Protein AF-A0A6I7PZX4-F1 (afdb_monomer_lite)

Foldseek 3Di:
DVVVVVVVVVPVFPAFAQLLVLVLAPNSDDQPLVCCLQAPDADPVLLVVVLVLLVVCVVPLLFAEAEEEAQFAQCNFPLPVLQFDFDDDPSGGQAGFAELRNRGRYRHNFTFDCLLQLQVFPFADPLLHTYRGDSDSLVLQVVLWVQLQVLLQVLLCVDPVSCPFLVNLDHPFAATLLLLCLQPPQPPHADVVVLVVCVVVVQALGPDDPVVLVPDDPVCNQLSVQSVDSDFGADLQRRHTPSDPDRVCSSVNCSRHPCSVVSRVSSVVSSVVSCVVSVRVVSLVSSLCSVCLQPVPVPDDSSRSSSNSSRLSSNLNCLLPPVLVPPPVVVVVVVLVLVLADPVLVCCCVDPHDPVVNVVSVVVVVVVVVVVVVVVVVVCVVVVLDPPVVVVVVVVVVVVVVVVVVVVVVVCVVVVNPPPPDDPDDDVVVVVVVVVVVVVVVVPPPDDDDDDPPPVVVVVVVVVVVVSVVVVVVVVVVVPPPCCVVVVVVSVVVVVLVSVVVNSVSRRVPPPFSLSNQLSQLLCLLVPPSNYHYNYYRFDDGHYRDRPVVLVVLLVVLLVLLVVVCPQLLNLVLQLVLCLVLQDDPVCVPPDPVVSSVSSSVVLNVLLSVLSVVVCVVVVSQSRRLVSLLVVLLVCLVVLRAEYEAADKDKDAADFLDDPSVDVPVNSNRVSSVSSLLSSLLSNLCSNCVRQQNHAYQYQQFFAQAEAQVGRIGIPPQQSDDPSSVVRDDPVSHHGSSQVDLRYAYEFAADPQQHGDSRGYHYQYPRGHYDYAHQFQAKGFTPQSDLQALLVVLVVSPPPCLVPVQQDLPDPVSLVVCVVVVQDDCVVQVDPVSSSVSSRVSSVSVVVSSCVVSVVVVVVVSVVSSLVALDRIGGGGGSSSRRSNLSSNLSNVVSVVCVVVVHRNNRLSPPPCSGSNNSSVVSVVVQCVQPDDDDDPPGDDDHGYDPDPRRPPSPPDPRNPSPSPPVNDDDPDD

pLDDT: mean 75.48, std 21.89, range [23.3, 98.62]

Radius of gyration: 36.22 Å; chains: 1; bounding box: 120×87×91 Å

Secondary structure (DSSP, 8-state):
-HHHHHHHHSS-S--BPPS-GGGGBTTS---HHHHHHHSPPPPHHHHHHHHHHHHHHHHH---EEEEEEES---TT-TTTTTTB--EEETTEEEESSEETTTTBS---S----GGGGGTT-SEE-TT--EES--S-HHHHHHHHHHHHHHHHHHHHHHSTTGGGSGGGG--TTT--HHHHHIIIIIS----HHHHHHHHHTT-SB----HHHHHTS-HHHHHHHHHHHSS-PPBPTTTS-B-SSS-TTHHHHHHTTBTTHHHHHHHHHHHHHHHHHHH-HHHHHHHHHHHHHHHS--SSS-HHHHHHHHHHHHHHHHHHHHTTTSS--HHHHHHHHHHHSS-HHHHHHHHTT--HHHHHHHHHHHHHHHHHHHHHHHHHHHHTT-S-HHHHHHHHHHHHHHHHHHHHHHHHHHHTT-------S---HHHHHHHHHHHHHHHTSSS--SSS-HHHHHHHHHHHHHHHHHHHHHHHHHHHHHHHHHHHHHHHHHHHHHHHHHHHHHTT----S--HHHHHHHHHHHT-TTS-EEEEEEE---S-B---HHHHHHHHHHHHHHHHHHTTSHHHHHHHHHHHHHHH--GGGGGS-HHHHHHHHHHHHHHHHHHHHHHHHHHSHHHHHHHHHHHHHHHHHHHTT-SEEEE---EEEE-------TT-HHHHHHHHHHHHHHHHHHHHHHHHHHHH-TTPEEEEE--SS--EE-SSSEEEETT----HHHHTT-BTTTB--HHHH--SEEEEEEE-TTSSBPTT--EE-STT--EEEEE-SSEEEEPPTT--HHHHHHHHHHS-HHHHH----TT-HHHHHHHHHTTSS-GGG--SHHHHHHHHHHHHHHHHHHHHHHHHHHHHHHHHHHHHH----EEEE-SHHHHHHHHHHHHHHHHHHHHHHTT--TTTTSS-GGGSHHHHHHHHHHHHHHTT-----TTS---PPPP--------STT-PPP-HHHHSS--PPP-

Sequence (974 aa):
MLALLVIGLGLVGCQTYSQKARDLFANGVLPRLLEMLANPPLDDATTAQILRRHEDDLQRGDTLRVAVIDNGVEYGHPALVRSISFDVEGGQIVGAGYDVMGDDRWAHPNVFNPSLFAFGARGLDRSFRIVDPPEDPIAVYDRMNTDFIRRLKEAIQSDPVLSESLFAKLNENSFTLSGAFFLLEIENGFDPDAYEKRKKEGKLIADLSAEEFEALDMDRKRVRRRILRQDWRMGTELGLPRFDRFERLARIYLYQMEHADRFFDLLEQTFQASDEAVGFREAFETLYRFRHAREPDPFSDRSELQRKYLQALHAAWHRSKFDFRDVDPLVEFVFQFREMLSMDQLAIIDGDASPSEKMSVALSAFKQWFDQLESVYRHLLENELLGRRALTQIQKTLEGYEDLRTRVIDYFKRRGFDVLVTGPDFDLREGGDAYRNYALNVANPFFDGSEGLGASKARTLKMISDLEQILADSVDSLERNVVQRELAALQRKLGKIESNMQQLGGMTRSDSVSHGTHVASTITAQDESGKLRIFPIRVLTASKYNSKNQDRNLKRRFLRGFENWTQLPLVQEAIYQTAKTVLLTEEDESLSEFQRREKVLRTIVAEIKDFVYSHIDRNRLDYEFFEEVVEAFKEVGRRKIKIANISLGANFSRVPVGADPNNLDAFFSNLGAFLHFEYFKYSLAEAALQHAPHTLFFVAAGNEGNWLDGETRSALPADLSSQWLAEWESDTLGRAPNNEMNNIVSVISLNPEGQLSAFTNLPIGQNAIVVATRGESVLAGIKTTDLQGAREDFLQKLPAPLTSLRISSDNPDHQKMLIELEFINPEEHPDARSLDRAAATAARDINNLMRGFLGGTHGILEFDFCIHSSRCDAHLSGTSMASPNMAGFAADLVRQRMLDAGLTDQEIYAHPDFSPTRIREELLGQLSTLGGRTSFRDTPRLLQPIPYQPMRKLPLSSPCPNAVGNLMVPRPAP

Structure (mmCIF, N/CA/C/O backbone):
data_AF-A0A6I7PZX4-F1
#
_entry.id   AF-A0A6I7PZX4-F1
#
loop_
_atom_site.group_PDB
_atom_site.id
_atom_site.type_symbol
_atom_site.label_atom_id
_atom_site.label_alt_id
_atom_site.label_comp_id
_atom_site.label_asym_id
_atom_site.label_entity_id
_atom_site.label_seq_id
_atom_site.pdbx_PDB_ins_code
_atom_site.Cartn_x
_atom_site.Cartn_y
_atom_site.Cartn_z
_atom_site.occupancy
_atom_site.B_iso_or_equiv
_atom_site.auth_seq_id
_atom_site.auth_comp_id
_atom_site.auth_asym_id
_atom_site.auth_atom_id
_atom_site.pdbx_PDB_model_num
ATOM 1 N N . MET A 1 1 ? 9.999 26.330 -15.555 1.00 28.97 1 MET A N 1
ATOM 2 C CA . MET A 1 1 ? 11.010 25.287 -15.264 1.00 28.97 1 MET A CA 1
ATOM 3 C C . MET A 1 1 ? 10.847 24.689 -13.867 1.00 28.97 1 MET A C 1
ATOM 5 O O . MET A 1 1 ? 10.622 23.495 -13.803 1.00 28.97 1 MET A O 1
ATOM 9 N N . LEU A 1 2 ? 10.830 25.472 -12.776 1.00 23.30 2 LEU A N 1
ATOM 10 C CA . LEU A 1 2 ? 10.562 24.955 -11.416 1.00 23.30 2 LEU A CA 1
ATOM 11 C C . LEU A 1 2 ? 9.164 24.301 -11.276 1.00 23.30 2 LEU A C 1
ATOM 13 O O . LEU A 1 2 ? 9.046 23.230 -10.703 1.00 23.30 2 LEU A O 1
ATOM 17 N N . ALA A 1 3 ? 8.127 24.866 -11.912 1.00 25.36 3 ALA A N 1
ATOM 18 C CA . ALA A 1 3 ? 6.784 24.264 -11.977 1.00 25.36 3 ALA A CA 1
ATOM 19 C C . ALA A 1 3 ? 6.721 22.960 -12.806 1.00 25.36 3 ALA A C 1
ATOM 21 O O . ALA A 1 3 ? 5.931 22.077 -12.504 1.00 25.36 3 ALA A O 1
ATOM 22 N N . LEU A 1 4 ? 7.596 22.801 -13.809 1.00 29.06 4 LEU A N 1
ATOM 23 C CA . LEU A 1 4 ? 7.737 21.552 -14.576 1.00 29.06 4 LEU A CA 1
ATOM 24 C C . LEU A 1 4 ? 8.556 20.501 -13.804 1.00 29.06 4 LEU A C 1
ATOM 26 O O . LEU A 1 4 ? 8.322 19.311 -13.971 1.00 29.06 4 LEU A O 1
ATOM 30 N N . LEU A 1 5 ? 9.461 20.931 -12.915 1.00 26.94 5 LEU A N 1
ATOM 31 C CA . LEU A 1 5 ? 10.215 20.053 -12.014 1.00 26.94 5 LEU A CA 1
ATOM 32 C C . LEU A 1 5 ? 9.337 19.523 -10.861 1.00 26.94 5 LEU A C 1
ATOM 34 O O . LEU A 1 5 ? 9.464 18.366 -10.481 1.00 26.94 5 LEU A O 1
ATOM 38 N N . VAL A 1 6 ? 8.404 20.341 -10.354 1.00 33.03 6 VAL A N 1
ATOM 39 C CA . VAL A 1 6 ? 7.419 19.952 -9.324 1.00 33.03 6 VAL A CA 1
ATOM 40 C C . VAL A 1 6 ? 6.343 19.014 -9.891 1.00 33.03 6 VAL A C 1
ATOM 42 O O . VAL A 1 6 ? 5.945 18.067 -9.220 1.00 33.03 6 VAL A O 1
ATOM 45 N N . ILE A 1 7 ? 5.941 19.192 -11.155 1.00 34.31 7 ILE A N 1
ATOM 46 C CA . ILE A 1 7 ? 5.051 18.248 -11.857 1.00 34.31 7 ILE A CA 1
ATOM 47 C C . ILE A 1 7 ? 5.804 16.956 -12.241 1.00 34.31 7 ILE A C 1
ATOM 49 O O . ILE A 1 7 ? 5.233 15.871 -12.178 1.00 34.31 7 ILE A O 1
ATOM 53 N N . GLY A 1 8 ? 7.104 17.043 -12.554 1.00 26.41 8 GLY A N 1
ATOM 54 C CA . GLY A 1 8 ? 7.953 15.885 -12.862 1.00 26.41 8 GLY A CA 1
ATOM 55 C C . GLY A 1 8 ? 8.310 15.007 -11.655 1.00 26.41 8 GLY A C 1
ATOM 56 O O . GLY A 1 8 ? 8.469 13.800 -11.814 1.00 26.41 8 GLY A O 1
ATOM 57 N N . LEU A 1 9 ? 8.387 15.576 -10.447 1.00 28.31 9 LEU A N 1
ATOM 58 C CA . LEU A 1 9 ? 8.645 14.828 -9.206 1.00 28.31 9 LEU A CA 1
ATOM 59 C C . LEU A 1 9 ? 7.363 14.301 -8.531 1.00 28.31 9 LEU A C 1
ATOM 61 O O . LEU A 1 9 ? 7.443 13.376 -7.731 1.00 28.31 9 LEU A O 1
ATOM 65 N N . GLY A 1 10 ? 6.181 14.819 -8.890 1.00 27.22 10 GLY A N 1
ATOM 66 C CA . GLY A 1 10 ? 4.887 14.355 -8.365 1.00 27.22 10 GLY A CA 1
ATOM 67 C C . GLY A 1 10 ? 4.280 13.134 -9.074 1.00 27.22 10 GLY A C 1
ATOM 68 O O . GLY A 1 10 ? 3.323 12.554 -8.571 1.00 27.22 10 GLY A O 1
ATOM 69 N N . LEU A 1 11 ? 4.816 12.716 -10.229 1.00 30.41 11 LEU A N 1
ATOM 70 C CA . LEU A 1 11 ? 4.197 11.693 -11.093 1.00 30.41 11 LEU A CA 1
ATOM 71 C C . LEU A 1 11 ? 4.912 10.330 -11.113 1.00 30.41 11 LEU A C 1
ATOM 73 O O . LEU A 1 11 ? 4.454 9.415 -11.794 1.00 30.41 11 LEU A O 1
ATOM 77 N N . VAL A 1 12 ? 5.974 10.150 -10.318 1.00 32.25 12 VAL A N 1
ATOM 78 C CA . VAL A 1 12 ? 6.544 8.817 -10.008 1.00 32.25 12 VAL A CA 1
ATOM 79 C C . VAL A 1 12 ? 6.016 8.296 -8.664 1.00 32.25 12 VAL A C 1
ATOM 81 O O . VAL A 1 12 ? 6.578 7.373 -8.080 1.00 32.25 12 VAL A O 1
ATOM 84 N N . GLY A 1 13 ? 4.910 8.869 -8.170 1.00 31.17 13 GLY A N 1
ATOM 85 C CA . GLY A 1 13 ? 4.169 8.309 -7.045 1.00 31.17 13 GLY A CA 1
ATOM 86 C C . GLY A 1 13 ? 3.882 6.835 -7.316 1.00 31.17 13 GLY A C 1
ATOM 87 O O . GLY A 1 13 ? 3.439 6.483 -8.409 1.00 31.17 13 GLY A O 1
ATOM 88 N N . CYS A 1 14 ? 4.216 5.981 -6.351 1.00 36.50 14 CYS A N 1
ATOM 89 C CA . CYS A 1 14 ? 4.101 4.531 -6.409 1.00 36.50 14 CYS A CA 1
ATOM 90 C C . CYS A 1 14 ? 2.686 4.093 -6.810 1.00 36.50 14 CYS A C 1
ATOM 92 O O . CYS A 1 14 ? 1.849 3.849 -5.944 1.00 36.50 14 CYS A O 1
ATOM 94 N N . GLN A 1 15 ? 2.419 4.006 -8.117 1.00 37.78 15 GLN A N 1
ATOM 95 C CA . GLN A 1 15 ? 1.175 3.493 -8.684 1.00 37.78 15 GLN A CA 1
ATOM 96 C C . GLN A 1 15 ? 1.084 2.004 -8.346 1.00 37.78 15 GLN A C 1
ATOM 98 O O . GLN A 1 15 ? 1.734 1.168 -8.978 1.00 37.78 15 GLN A O 1
ATOM 103 N N . THR A 1 16 ? 0.311 1.669 -7.317 1.00 40.22 16 THR A N 1
ATOM 104 C CA . THR A 1 16 ? -0.074 0.292 -7.013 1.00 40.22 16 THR A CA 1
ATOM 105 C C . THR A 1 16 ? -1.342 -0.051 -7.781 1.00 40.22 16 THR A C 1
ATOM 107 O O . THR A 1 16 ? -2.191 0.798 -8.032 1.00 40.22 16 THR A O 1
ATOM 110 N N . TYR A 1 17 ? -1.453 -1.287 -8.253 1.00 46.91 17 TYR A N 1
ATOM 111 C CA . TYR A 1 17 ? -2.528 -1.703 -9.150 1.00 46.91 17 TYR A CA 1
ATOM 112 C C . TYR A 1 17 ? -3.772 -2.111 -8.354 1.00 46.91 17 TYR A C 1
ATOM 114 O O . TYR A 1 17 ? -3.687 -2.391 -7.161 1.00 46.91 17 TYR A O 1
ATOM 122 N N . SER A 1 18 ? -4.939 -2.133 -9.005 1.00 44.91 18 SER A N 1
ATOM 123 C CA . SER A 1 18 ? -6.192 -2.569 -8.377 1.00 44.91 18 SER A CA 1
ATOM 124 C C . SER A 1 18 ? -6.036 -3.969 -7.765 1.00 44.91 18 SER A C 1
ATOM 126 O O . SER A 1 18 ? -5.790 -4.929 -8.494 1.00 44.91 18 SER A O 1
ATOM 128 N N . GLN A 1 19 ? -6.178 -4.081 -6.441 1.00 52.44 19 GLN A N 1
ATOM 129 C CA . GLN A 1 19 ? -6.050 -5.346 -5.703 1.00 52.44 19 GLN A CA 1
ATOM 130 C C . GLN A 1 19 ? -7.347 -6.143 -5.597 1.00 52.44 19 GLN A C 1
ATOM 132 O O . GLN A 1 19 ? -7.303 -7.294 -5.181 1.00 52.44 19 GLN A O 1
ATOM 137 N N . LYS A 1 20 ? -8.474 -5.635 -6.118 1.00 65.31 20 LYS A N 1
ATOM 138 C CA . LYS A 1 20 ? -9.548 -6.525 -6.583 1.00 65.31 20 LYS A CA 1
ATOM 139 C C . LYS A 1 20 ? -9.083 -7.199 -7.866 1.00 65.31 20 LYS A C 1
ATOM 141 O O . LYS A 1 20 ? -9.677 -7.001 -8.922 1.00 65.31 20 LYS A O 1
ATOM 146 N N . ALA A 1 21 ? -7.973 -7.934 -7.812 1.00 65.50 21 ALA A N 1
ATOM 147 C CA . ALA A 1 21 ? -7.343 -8.491 -8.996 1.00 65.50 21 ALA A CA 1
ATOM 148 C C . ALA A 1 21 ? -8.362 -9.340 -9.771 1.00 65.50 21 ALA A C 1
ATOM 150 O O . ALA A 1 21 ? -8.389 -9.276 -10.994 1.00 65.50 21 ALA A O 1
ATOM 151 N N . ARG A 1 22 ? -9.304 -9.990 -9.068 1.00 74.62 22 ARG A N 1
ATOM 152 C CA . ARG A 1 22 ? -10.443 -10.711 -9.650 1.00 74.62 22 ARG A CA 1
ATOM 153 C C . ARG A 1 22 ? -11.309 -9.863 -10.586 1.00 74.62 22 ARG A C 1
ATOM 155 O O . ARG A 1 22 ? -11.707 -10.352 -11.635 1.00 74.62 22 ARG A O 1
ATOM 162 N N . ASP A 1 23 ? -11.534 -8.583 -10.288 1.00 77.19 23 ASP A N 1
ATOM 163 C CA . ASP A 1 23 ? -12.325 -7.672 -11.132 1.00 77.19 23 ASP A CA 1
ATOM 164 C C . ASP A 1 23 ? -11.623 -7.363 -12.462 1.00 77.19 23 ASP A C 1
ATOM 166 O O . ASP A 1 23 ? -12.232 -6.846 -13.405 1.00 77.19 23 ASP A O 1
ATOM 170 N N . LEU A 1 24 ? -10.327 -7.665 -12.547 1.00 78.19 24 LEU A N 1
ATOM 171 C CA . LEU A 1 24 ? -9.535 -7.527 -13.758 1.00 78.19 24 LEU A CA 1
ATOM 172 C C . LEU A 1 24 ? -9.656 -8.746 -14.662 1.00 78.19 24 LEU A C 1
ATOM 174 O O . LEU A 1 24 ? -9.262 -8.633 -15.817 1.00 78.19 24 LEU A O 1
ATOM 178 N N . PHE A 1 25 ? -10.225 -9.856 -14.187 1.00 84.88 25 PHE A N 1
ATOM 179 C CA . PHE A 1 25 ? -10.443 -11.077 -14.957 1.00 84.88 25 PHE A CA 1
ATOM 180 C C . PHE A 1 25 ? -11.931 -11.246 -15.272 1.00 84.88 25 PHE A C 1
ATOM 182 O O . PHE A 1 25 ? -12.807 -11.013 -14.439 1.00 84.88 25 PHE A O 1
ATOM 189 N N . ALA A 1 26 ? -12.255 -11.636 -16.503 1.00 86.88 26 ALA A N 1
ATOM 190 C CA . ALA A 1 26 ? -13.639 -11.689 -16.972 1.00 86.88 26 ALA A CA 1
ATOM 191 C C . ALA A 1 26 ? -14.506 -12.702 -16.197 1.00 86.88 26 ALA A C 1
ATOM 193 O O . ALA A 1 26 ? -15.710 -12.485 -16.051 1.00 86.88 26 ALA A O 1
ATOM 194 N N . ASN A 1 27 ? -13.890 -13.773 -15.685 1.00 87.25 27 ASN A N 1
ATOM 195 C CA . ASN A 1 27 ? -14.521 -14.820 -14.877 1.00 87.25 27 ASN A CA 1
ATOM 196 C C . ASN A 1 27 ? -14.411 -14.585 -13.357 1.00 87.25 27 ASN A C 1
ATOM 198 O O . ASN A 1 27 ? -14.966 -15.374 -12.598 1.00 87.25 27 ASN A O 1
ATOM 202 N N . GLY A 1 28 ? -13.710 -13.538 -12.906 1.00 82.75 28 GLY A N 1
ATOM 203 C CA . GLY A 1 28 ? -13.475 -13.293 -11.481 1.00 82.75 28 GLY A CA 1
ATOM 204 C C . GLY A 1 28 ? -12.503 -14.269 -10.806 1.00 82.75 28 GLY A C 1
ATOM 205 O O . GLY A 1 28 ? -12.458 -14.301 -9.580 1.00 82.75 28 GLY A O 1
ATOM 206 N N . VAL A 1 29 ? -11.749 -15.072 -11.565 1.00 82.25 29 VAL A N 1
ATOM 207 C CA . VAL A 1 29 ? -10.806 -16.070 -11.031 1.00 82.25 29 VAL A CA 1
ATOM 208 C C . VAL A 1 29 ? -9.374 -15.610 -11.280 1.00 82.25 29 VAL A C 1
ATOM 210 O O . VAL A 1 29 ? -9.028 -15.230 -12.400 1.00 82.25 29 VAL A O 1
ATOM 213 N N . LEU A 1 30 ? -8.540 -15.650 -10.239 1.00 80.69 30 LEU A N 1
ATOM 214 C CA . LEU A 1 30 ? -7.114 -15.358 -10.348 1.00 80.69 30 LEU A CA 1
ATOM 215 C C . LEU A 1 30 ? -6.353 -16.563 -10.926 1.00 80.69 30 LEU A C 1
ATOM 217 O O . LEU A 1 30 ? -6.633 -17.698 -10.536 1.00 80.69 30 LEU A O 1
ATOM 221 N N . PRO A 1 31 ? -5.366 -16.341 -11.815 1.00 84.00 31 PRO A N 1
ATOM 222 C CA . PRO A 1 31 ? -4.353 -17.344 -12.140 1.00 84.00 31 PRO A CA 1
ATOM 223 C C . PRO A 1 31 ? -3.718 -17.898 -10.867 1.00 84.00 31 PRO A C 1
ATOM 225 O O . PRO A 1 31 ? -3.469 -17.138 -9.928 1.00 84.00 31 PRO A O 1
ATOM 228 N N . ARG A 1 32 ? -3.392 -19.191 -10.837 1.00 82.25 32 ARG A N 1
ATOM 229 C CA . ARG A 1 32 ? -2.863 -19.853 -9.637 1.00 82.25 32 ARG A CA 1
ATOM 230 C C . ARG A 1 32 ? -1.585 -19.189 -9.138 1.00 82.25 32 ARG A C 1
ATOM 232 O O . ARG A 1 32 ? -1.424 -19.037 -7.932 1.00 82.25 32 ARG A O 1
ATOM 239 N N . LEU A 1 33 ? -0.688 -18.790 -10.041 1.00 74.69 33 LEU A N 1
ATOM 240 C CA . LEU A 1 33 ? 0.530 -18.074 -9.657 1.00 74.69 33 LEU A CA 1
ATOM 241 C C . LEU A 1 33 ? 0.186 -16.757 -8.953 1.00 74.69 33 LEU A C 1
ATOM 243 O O . LEU A 1 33 ? 0.711 -16.486 -7.882 1.00 74.69 33 LEU A O 1
ATOM 247 N N . LEU A 1 34 ? -0.732 -15.967 -9.514 1.00 75.38 34 LEU A N 1
ATOM 248 C CA . LEU A 1 34 ? -1.153 -14.701 -8.917 1.00 75.38 34 LEU A CA 1
ATOM 249 C C . LEU A 1 34 ? -1.873 -14.902 -7.576 1.00 75.38 34 LEU A C 1
ATOM 251 O O . LEU A 1 34 ? -1.650 -14.120 -6.659 1.00 75.38 34 LEU A O 1
ATOM 255 N N . GLU A 1 35 ? -2.681 -15.954 -7.450 1.00 78.81 35 GLU A N 1
ATOM 256 C CA . GLU A 1 35 ? -3.318 -16.346 -6.189 1.00 78.81 35 GLU A CA 1
ATOM 257 C C . GLU A 1 35 ? -2.268 -16.712 -5.134 1.00 78.81 35 GLU A C 1
ATOM 259 O O . GLU A 1 35 ? -2.301 -16.175 -4.038 1.00 78.81 35 GLU A O 1
ATOM 264 N N . MET A 1 36 ? -1.281 -17.552 -5.468 1.00 75.19 36 MET A N 1
ATOM 265 C CA . MET A 1 36 ? -0.196 -17.930 -4.548 1.00 75.19 36 MET A CA 1
ATOM 266 C C . MET A 1 36 ? 0.666 -16.740 -4.122 1.00 75.19 36 MET A C 1
ATOM 268 O O . MET A 1 36 ? 1.272 -16.743 -3.056 1.00 75.19 36 MET A O 1
ATOM 272 N N . LEU A 1 37 ? 0.764 -15.741 -4.986 1.00 73.00 37 LEU A N 1
ATOM 273 C CA . LEU A 1 37 ? 1.482 -14.512 -4.730 1.00 73.00 37 LEU A CA 1
ATOM 274 C C . LEU A 1 37 ? 0.692 -13.604 -3.773 1.00 73.00 37 LEU A C 1
ATOM 276 O O . LEU A 1 37 ? 1.228 -13.173 -2.743 1.00 73.00 37 LEU A O 1
ATOM 280 N N . ALA A 1 38 ? -0.573 -13.334 -4.118 1.00 71.62 38 ALA A N 1
ATOM 281 C CA . ALA A 1 38 ? -1.514 -12.508 -3.359 1.00 71.62 38 ALA A CA 1
ATOM 282 C C . ALA A 1 38 ? -1.785 -13.093 -1.974 1.00 71.62 38 ALA A C 1
ATOM 284 O O . ALA A 1 38 ? -1.618 -12.397 -0.973 1.00 71.62 38 ALA A O 1
ATOM 285 N N . ASN A 1 39 ? -2.093 -14.387 -1.955 1.00 78.31 39 ASN A N 1
ATOM 286 C CA . ASN A 1 39 ? -2.535 -15.168 -0.814 1.00 78.31 39 ASN A CA 1
ATOM 287 C C . ASN A 1 39 ? -1.650 -16.420 -0.689 1.00 78.31 39 ASN A C 1
ATOM 289 O O . ASN A 1 39 ? -2.067 -17.521 -1.068 1.00 78.31 39 ASN A O 1
ATOM 293 N N . PRO A 1 40 ? -0.409 -16.285 -0.179 1.00 79.44 40 PRO A N 1
ATOM 294 C CA . PRO A 1 40 ? 0.499 -17.413 -0.029 1.00 79.44 40 PRO A CA 1
ATOM 295 C C . PRO A 1 40 ? -0.172 -18.579 0.704 1.00 79.44 40 PRO A C 1
ATOM 297 O O . PRO A 1 40 ? -0.715 -18.372 1.799 1.00 79.44 40 PRO A O 1
ATOM 300 N N . PRO A 1 41 ? -0.173 -19.795 0.120 1.00 81.88 41 PRO A N 1
ATOM 301 C CA . PRO A 1 41 ? -0.754 -20.952 0.773 1.00 81.88 41 PRO A CA 1
ATOM 302 C C . PRO A 1 41 ? 0.074 -21.311 2.005 1.00 81.88 41 PRO A C 1
ATOM 304 O O . PRO A 1 41 ? 1.304 -21.234 2.002 1.00 81.88 41 PRO A O 1
ATOM 307 N N . LEU A 1 42 ? -0.615 -21.736 3.057 1.00 87.56 42 LEU A N 1
ATOM 308 C CA . LEU A 1 42 ? 0.020 -22.301 4.239 1.00 87.56 42 LEU A CA 1
ATOM 309 C C . LEU A 1 42 ? 0.439 -23.743 3.947 1.00 87.56 42 LEU A C 1
ATOM 311 O O . LEU A 1 42 ? -0.242 -24.453 3.208 1.00 87.56 42 LEU A O 1
ATOM 315 N N . ASP A 1 43 ? 1.542 -24.195 4.540 1.00 90.44 43 ASP A N 1
ATOM 316 C CA . ASP A 1 43 ? 1.925 -25.602 4.438 1.00 90.44 43 ASP A CA 1
ATOM 317 C C . ASP A 1 43 ? 0.931 -26.514 5.187 1.00 90.44 43 ASP A C 1
ATOM 319 O O . ASP A 1 43 ? 0.201 -26.076 6.085 1.00 90.44 43 ASP A O 1
ATOM 323 N N . ASP A 1 44 ? 0.896 -27.800 4.825 1.00 90.81 44 ASP A N 1
ATOM 324 C CA . ASP A 1 44 ? -0.057 -28.772 5.378 1.00 90.81 44 ASP A CA 1
ATOM 325 C C . ASP A 1 44 ? 0.052 -28.915 6.905 1.00 90.81 44 ASP A C 1
ATOM 327 O O . ASP A 1 44 ? -0.957 -29.105 7.591 1.00 90.81 44 ASP A O 1
ATOM 331 N N . ALA A 1 45 ? 1.266 -28.817 7.462 1.00 92.50 45 ALA A N 1
ATOM 332 C CA . ALA A 1 45 ? 1.484 -28.963 8.898 1.00 92.50 45 ALA A CA 1
ATOM 333 C C . ALA A 1 45 ? 0.939 -27.746 9.658 1.00 92.50 45 ALA A C 1
ATOM 335 O O . ALA A 1 45 ? 0.217 -27.909 10.646 1.00 92.50 45 ALA A O 1
ATOM 336 N N . THR A 1 46 ? 1.221 -26.543 9.159 1.00 92.00 46 THR A N 1
ATOM 337 C CA . THR A 1 46 ? 0.672 -25.280 9.662 1.00 92.00 46 THR A CA 1
ATOM 338 C C . THR A 1 46 ? -0.853 -25.258 9.542 1.00 92.00 46 THR A C 1
ATOM 340 O O . THR A 1 46 ? -1.541 -24.929 10.508 1.00 92.00 46 THR A O 1
ATOM 343 N N . THR A 1 47 ? -1.402 -25.702 8.409 1.00 94.00 47 THR A N 1
ATOM 344 C CA . THR A 1 47 ? -2.853 -25.820 8.187 1.00 94.00 47 THR A CA 1
ATOM 345 C C . THR A 1 47 ? -3.498 -26.750 9.213 1.00 94.00 47 THR A C 1
ATOM 347 O O . THR A 1 47 ? -4.451 -26.368 9.893 1.00 94.00 47 THR A O 1
ATOM 350 N N . ALA A 1 48 ? -2.944 -27.951 9.405 1.00 95.25 48 ALA A N 1
ATOM 351 C CA . ALA A 1 48 ? -3.448 -28.901 10.394 1.00 95.25 48 ALA A CA 1
ATOM 352 C C . ALA A 1 48 ? -3.344 -28.368 11.833 1.00 95.25 48 ALA A C 1
ATOM 354 O O . ALA A 1 48 ? -4.195 -28.684 12.668 1.00 95.25 48 ALA A O 1
ATOM 355 N N . GLN A 1 49 ? -2.316 -27.569 12.140 1.00 95.19 49 GLN A N 1
ATOM 356 C CA . GLN A 1 49 ? -2.183 -26.906 13.436 1.00 95.19 49 GLN A CA 1
ATOM 357 C C . GLN A 1 49 ? -3.270 -25.841 13.639 1.00 95.19 49 GLN A C 1
ATOM 359 O O . GLN A 1 49 ? -3.863 -25.782 14.717 1.00 95.19 49 GLN A O 1
ATOM 364 N N . ILE A 1 50 ? -3.539 -25.017 12.625 1.00 95.56 50 ILE A N 1
ATOM 365 C CA . ILE A 1 50 ? -4.562 -23.966 12.683 1.00 95.56 50 ILE A CA 1
ATOM 366 C C . ILE A 1 50 ? -5.951 -24.564 12.870 1.00 95.56 50 ILE A C 1
ATOM 368 O O . ILE A 1 50 ? -6.691 -24.075 13.718 1.00 95.56 50 ILE A O 1
ATOM 372 N N . LEU A 1 51 ? -6.290 -25.626 12.133 1.00 96.38 51 LEU A N 1
ATOM 373 C CA . LEU A 1 51 ? -7.595 -26.281 12.248 1.00 96.38 51 LEU A CA 1
ATOM 374 C C . LEU A 1 51 ? -7.831 -26.816 13.667 1.00 96.38 51 LEU A C 1
ATOM 376 O O . LEU A 1 51 ? -8.859 -26.515 14.267 1.00 96.38 51 LEU A O 1
ATOM 380 N N . ARG A 1 52 ? -6.841 -27.503 14.255 1.00 96.06 52 ARG A N 1
ATOM 381 C CA . ARG A 1 52 ? -6.924 -27.967 15.653 1.00 96.06 52 ARG A CA 1
ATOM 382 C C . ARG A 1 52 ? -7.063 -26.810 16.638 1.00 96.06 52 ARG A C 1
ATOM 384 O O . ARG A 1 52 ? -7.886 -26.865 17.542 1.00 96.06 52 ARG A O 1
ATOM 391 N N . ARG A 1 53 ? -6.271 -25.747 16.464 1.00 95.38 53 ARG A N 1
ATOM 392 C CA . ARG A 1 53 ? -6.346 -24.565 17.332 1.00 95.38 53 ARG A CA 1
ATOM 393 C C . ARG A 1 53 ? -7.711 -23.883 17.227 1.00 95.38 53 ARG A C 1
ATOM 395 O O . ARG A 1 53 ? -8.241 -23.456 18.238 1.00 95.38 53 ARG A O 1
ATOM 402 N N . HIS A 1 54 ? -8.278 -23.779 16.027 1.00 95.19 54 HIS A N 1
ATOM 403 C CA . HIS A 1 54 ? -9.598 -23.187 15.822 1.00 95.19 54 HIS A CA 1
ATOM 404 C C . HIS A 1 54 ? -10.687 -23.966 16.576 1.00 95.19 54 HIS A C 1
ATOM 406 O O . HIS A 1 54 ? -11.516 -23.358 17.247 1.00 95.19 54 HIS A O 1
ATOM 412 N N . GLU A 1 55 ? -10.651 -25.301 16.532 1.00 94.75 55 GLU A N 1
ATOM 413 C CA . GLU A 1 55 ? -11.550 -26.148 17.328 1.00 94.75 55 GLU A CA 1
ATOM 414 C C . GLU A 1 55 ? -11.353 -25.939 18.839 1.00 94.75 55 GLU A C 1
ATOM 416 O O . GLU A 1 55 ? -12.335 -25.783 19.568 1.00 94.75 55 GLU A O 1
ATOM 421 N N . ASP A 1 56 ? -10.102 -25.868 19.305 1.00 94.00 56 ASP A N 1
ATOM 422 C CA . ASP A 1 56 ? -9.777 -25.590 20.709 1.00 94.00 56 ASP A CA 1
ATOM 423 C C . ASP A 1 56 ? -10.293 -24.214 21.164 1.00 94.00 56 ASP A C 1
ATOM 425 O O . ASP A 1 56 ? -10.837 -24.088 22.263 1.00 94.00 56 ASP A O 1
ATOM 429 N N . ASP A 1 57 ? -10.128 -23.184 20.330 1.00 93.12 57 ASP A N 1
ATOM 430 C CA . ASP A 1 57 ? -10.562 -21.813 20.610 1.00 93.12 57 ASP A CA 1
ATOM 431 C C . ASP A 1 57 ? -12.097 -21.751 20.755 1.00 93.12 57 ASP A C 1
ATOM 433 O O . ASP A 1 57 ? -12.608 -21.150 21.703 1.00 93.12 57 ASP A O 1
ATOM 437 N N . LEU A 1 58 ? -12.837 -22.450 19.879 1.00 90.69 58 LEU A N 1
ATOM 438 C CA . LEU A 1 58 ? -14.300 -22.567 19.957 1.00 90.69 58 LEU A CA 1
ATOM 439 C C . LEU A 1 58 ? -14.775 -23.303 21.218 1.00 90.69 58 LEU A C 1
ATOM 441 O O . LEU A 1 58 ? -15.812 -22.948 21.774 1.00 90.69 58 LEU A O 1
ATOM 445 N N . GLN A 1 59 ? -14.046 -24.329 21.665 1.00 91.62 59 GLN A N 1
ATOM 446 C CA . GLN A 1 59 ? -14.428 -25.118 22.841 1.00 91.62 59 GLN A CA 1
ATOM 447 C C . GLN A 1 59 ? -14.143 -24.402 24.161 1.00 91.62 59 GLN A C 1
ATOM 449 O O . GLN A 1 59 ? -14.906 -24.554 25.114 1.00 91.62 59 GLN A O 1
ATOM 454 N N . ARG A 1 60 ? -13.033 -23.661 24.248 1.00 90.19 60 ARG A N 1
ATOM 455 C CA . ARG A 1 60 ? -12.613 -23.019 25.501 1.00 90.19 60 ARG A CA 1
ATOM 456 C C . ARG A 1 60 ? -13.323 -21.700 25.760 1.00 90.19 60 ARG A C 1
ATOM 458 O O . ARG A 1 60 ? -13.538 -21.369 26.920 1.00 90.19 60 ARG A O 1
ATOM 465 N N . GLY A 1 61 ? -13.623 -20.934 24.708 1.00 89.12 61 GLY A N 1
ATOM 466 C CA . GLY A 1 61 ? -14.204 -19.595 24.840 1.00 89.12 61 GLY A CA 1
ATOM 467 C C . GLY A 1 61 ? -13.293 -18.580 25.548 1.00 89.12 61 GLY A C 1
ATOM 468 O O . GLY A 1 61 ? -13.751 -17.494 25.884 1.00 89.12 61 GLY A O 1
ATOM 469 N N . ASP A 1 62 ? -12.014 -18.914 25.768 1.00 93.38 62 ASP A N 1
ATOM 470 C CA . ASP A 1 62 ? -11.047 -18.106 26.525 1.00 93.38 62 ASP A CA 1
ATOM 471 C C . ASP A 1 62 ? -10.238 -17.128 25.661 1.00 93.38 62 ASP A C 1
ATOM 473 O O . ASP A 1 62 ? -9.354 -16.425 26.162 1.00 93.38 62 ASP A O 1
ATOM 477 N N . THR A 1 63 ? -10.529 -17.082 24.361 1.00 96.12 63 THR A N 1
ATOM 478 C CA . THR A 1 63 ? -9.835 -16.240 23.386 1.00 96.12 63 THR A CA 1
ATOM 479 C C . THR A 1 63 ? -10.556 -14.927 23.135 1.00 96.12 63 THR A C 1
ATOM 481 O O . THR A 1 63 ? -11.779 -14.914 23.027 1.00 96.12 63 THR A O 1
ATOM 484 N N . LEU A 1 64 ? -9.793 -13.851 22.931 1.00 97.62 64 LEU A N 1
ATOM 485 C CA . LEU A 1 64 ? -10.314 -12.535 22.555 1.00 97.62 64 LEU A CA 1
ATOM 486 C C . LEU A 1 64 ? -9.794 -12.138 21.170 1.00 97.62 64 LEU A C 1
ATOM 488 O O . LEU A 1 64 ? -8.592 -12.235 20.907 1.00 97.62 64 LEU A O 1
ATOM 492 N N . ARG A 1 65 ? -10.679 -11.662 20.288 1.00 98.06 65 ARG A N 1
ATOM 493 C CA . ARG A 1 65 ? -10.266 -11.139 18.978 1.00 98.06 65 ARG A CA 1
ATOM 494 C C . ARG A 1 65 ? -9.876 -9.664 19.076 1.00 98.06 65 ARG A C 1
ATOM 496 O O . ARG A 1 65 ? -10.555 -8.878 19.732 1.00 98.06 65 ARG A O 1
ATOM 503 N N . VAL A 1 66 ? -8.810 -9.288 18.373 1.00 98.62 66 VAL A N 1
ATOM 504 C CA . VAL A 1 66 ? -8.332 -7.905 18.240 1.00 98.62 66 VAL A CA 1
ATOM 505 C C . VAL A 1 66 ? -8.218 -7.566 16.761 1.00 98.62 66 VAL A C 1
ATOM 507 O O . VAL A 1 66 ? -7.505 -8.248 16.027 1.00 98.62 66 VAL A O 1
ATOM 510 N N . ALA A 1 67 ? -8.914 -6.526 16.307 1.00 98.62 67 ALA A N 1
ATOM 511 C CA . ALA A 1 67 ? -8.805 -6.084 14.921 1.00 98.62 67 ALA A CA 1
ATOM 512 C C . ALA A 1 67 ? -7.518 -5.279 14.716 1.00 98.62 67 ALA A C 1
ATOM 514 O O . ALA A 1 67 ? -7.195 -4.416 15.530 1.00 98.62 67 ALA A O 1
ATOM 515 N N . VAL A 1 68 ? -6.812 -5.525 13.614 1.00 98.31 68 VAL A N 1
ATOM 516 C CA . VAL A 1 68 ? -5.668 -4.711 13.175 1.00 98.31 68 VAL A CA 1
ATOM 517 C C . VAL A 1 68 ? -6.020 -4.105 11.828 1.00 98.31 68 VAL A C 1
ATOM 519 O O . VAL A 1 68 ? -6.001 -4.813 10.828 1.00 98.31 68 VAL A O 1
ATOM 522 N N . ILE A 1 69 ? -6.378 -2.820 11.821 1.00 97.56 69 ILE A N 1
ATOM 523 C CA . ILE A 1 69 ? -6.684 -2.055 10.609 1.00 97.56 69 ILE A CA 1
ATOM 524 C C . ILE A 1 69 ? -5.378 -1.427 10.114 1.00 97.56 69 ILE A C 1
ATOM 526 O O . ILE A 1 69 ? -4.896 -0.453 10.698 1.00 97.56 69 ILE A O 1
ATOM 530 N N . ASP A 1 70 ? -4.783 -2.023 9.080 1.00 94.88 70 ASP A N 1
ATOM 531 C CA . ASP A 1 70 ? -3.474 -1.627 8.547 1.00 94.88 70 ASP A CA 1
ATOM 532 C C . ASP A 1 70 ? -3.326 -1.967 7.045 1.00 94.88 70 ASP A C 1
ATOM 534 O O . ASP A 1 70 ? -4.307 -2.297 6.392 1.00 94.88 70 ASP A O 1
ATOM 538 N N . ASN A 1 71 ? -2.124 -1.933 6.465 1.00 89.12 71 ASN A N 1
ATOM 539 C CA . ASN A 1 71 ? -1.859 -2.274 5.060 1.00 89.12 71 ASN A CA 1
ATOM 540 C C . ASN A 1 71 ? -1.754 -3.787 4.767 1.00 89.12 71 ASN A C 1
ATOM 542 O O . ASN A 1 71 ? -1.385 -4.184 3.657 1.00 89.12 71 ASN A O 1
ATOM 546 N N . GLY A 1 72 ? -2.129 -4.622 5.741 1.00 91.44 72 GLY A N 1
ATOM 547 C CA . GLY A 1 72 ? -2.148 -6.083 5.672 1.00 91.44 72 GLY A CA 1
ATOM 548 C C . GLY A 1 72 ? -1.182 -6.744 6.660 1.00 91.44 72 GLY A C 1
ATOM 549 O O . GLY A 1 72 ? -0.231 -6.130 7.137 1.00 91.44 72 GLY A O 1
ATOM 550 N N . VAL A 1 73 ? -1.437 -8.012 6.985 1.00 93.25 73 VAL A N 1
ATOM 551 C CA . VAL A 1 73 ? -0.641 -8.812 7.932 1.00 93.25 73 VAL A CA 1
ATOM 552 C C . VAL A 1 73 ? -0.181 -10.094 7.250 1.00 93.25 73 VAL A C 1
ATOM 554 O O . VAL A 1 73 ? -0.981 -10.804 6.641 1.00 93.25 73 VAL A O 1
ATOM 557 N N . GLU A 1 74 ? 1.113 -10.405 7.332 1.00 92.00 74 GLU A N 1
ATOM 558 C CA . GLU A 1 74 ? 1.649 -11.674 6.831 1.00 92.00 74 GLU A CA 1
ATOM 559 C C . GLU A 1 74 ? 1.149 -12.817 7.726 1.00 92.00 74 GLU A C 1
ATOM 561 O O . GLU A 1 74 ? 1.769 -13.182 8.723 1.00 92.00 74 GLU A O 1
ATOM 566 N N . TYR A 1 75 ? -0.020 -13.374 7.407 1.00 91.38 75 TYR A N 1
ATOM 567 C CA . TYR A 1 75 ? -0.688 -14.355 8.266 1.00 91.38 75 TYR A CA 1
ATOM 568 C C . TYR A 1 75 ? 0.071 -15.688 8.387 1.00 91.38 75 TYR A C 1
ATOM 570 O O . TYR A 1 75 ? -0.158 -16.442 9.332 1.00 91.38 75 TYR A O 1
ATOM 578 N N . GLY A 1 76 ? 0.983 -15.973 7.449 1.00 89.94 76 GLY A N 1
ATOM 579 C CA . GLY A 1 76 ? 1.917 -17.102 7.497 1.00 89.94 76 GLY A CA 1
ATOM 580 C C . GLY A 1 76 ? 3.188 -16.827 8.306 1.00 89.94 76 GLY A C 1
ATOM 581 O O . GLY A 1 76 ? 4.036 -17.710 8.418 1.00 89.94 76 GLY A O 1
ATOM 582 N N . HIS A 1 77 ? 3.341 -15.625 8.875 1.00 91.31 77 HIS A N 1
ATOM 583 C CA . HIS A 1 77 ? 4.538 -15.248 9.618 1.00 91.31 77 HIS A CA 1
ATOM 584 C C . HIS A 1 77 ? 4.729 -16.167 10.843 1.00 91.31 77 HIS A C 1
ATOM 586 O O . HIS A 1 77 ? 3.787 -16.333 11.628 1.00 91.31 77 HIS A O 1
ATOM 592 N N . PRO A 1 78 ? 5.931 -16.728 11.086 1.00 87.31 78 PRO A N 1
ATOM 593 C CA . PRO A 1 78 ? 6.153 -17.726 12.140 1.00 87.31 78 PRO A CA 1
ATOM 594 C C . PRO A 1 78 ? 5.747 -17.269 13.545 1.00 87.31 78 PRO A C 1
ATOM 596 O O . PRO A 1 78 ? 5.228 -18.061 14.332 1.00 87.31 78 PRO A O 1
ATOM 599 N N . ALA A 1 79 ? 5.951 -15.984 13.854 1.00 85.88 79 ALA A N 1
ATOM 600 C CA . ALA A 1 79 ? 5.565 -15.408 15.141 1.00 85.88 79 ALA A CA 1
ATOM 601 C C . ALA A 1 79 ? 4.057 -15.118 15.259 1.00 85.88 79 ALA A C 1
ATOM 603 O O . ALA A 1 79 ? 3.553 -15.000 16.370 1.00 85.88 79 ALA A O 1
ATOM 604 N N . LEU A 1 80 ? 3.332 -15.008 14.138 1.00 93.31 80 LEU A N 1
ATOM 605 C CA . LEU A 1 80 ? 1.936 -14.554 14.120 1.00 93.31 80 LEU A CA 1
ATOM 606 C C . LEU A 1 80 ? 0.939 -15.643 13.780 1.00 93.31 80 LEU A C 1
ATOM 608 O O . LEU A 1 80 ? -0.193 -15.559 14.236 1.00 93.31 80 LEU A O 1
ATOM 612 N N . VAL A 1 81 ? 1.318 -16.664 13.011 1.00 94.19 81 VAL A N 1
ATOM 613 C CA . VAL A 1 81 ? 0.384 -17.668 12.475 1.00 94.19 81 VAL A CA 1
ATOM 614 C C . VAL A 1 81 ? -0.462 -18.333 13.569 1.00 94.19 81 VAL A C 1
ATOM 616 O O . VAL A 1 81 ? -1.636 -18.650 13.374 1.00 94.19 81 VAL A O 1
ATOM 619 N N . ARG A 1 82 ? 0.094 -18.460 14.781 1.00 93.81 82 ARG A N 1
ATOM 620 C CA . ARG A 1 82 ? -0.598 -18.991 15.968 1.00 93.81 82 ARG A CA 1
ATOM 621 C C . ARG A 1 82 ? -1.571 -18.013 16.623 1.00 93.81 82 ARG A C 1
ATOM 623 O O . ARG A 1 82 ? -2.464 -18.469 17.332 1.00 93.81 82 ARG A O 1
ATOM 630 N N . SER A 1 83 ? -1.448 -16.735 16.321 1.00 95.94 83 SER A N 1
ATOM 631 C CA . SER A 1 83 ? -2.273 -15.651 16.831 1.00 95.94 83 SER A CA 1
ATOM 632 C C . SER A 1 83 ? -3.209 -15.073 15.771 1.00 95.94 83 SER A C 1
ATOM 634 O O . SER A 1 83 ? -4.044 -14.261 16.122 1.00 95.94 83 SER A O 1
ATOM 636 N N . ILE A 1 84 ? -3.144 -15.465 14.495 1.00 97.31 84 ILE A N 1
ATOM 637 C CA . ILE A 1 84 ? -4.129 -15.022 13.491 1.00 97.31 84 ILE A CA 1
ATOM 638 C C . ILE A 1 84 ? -5.474 -15.735 13.683 1.00 97.31 84 ILE A C 1
ATOM 640 O O . ILE A 1 84 ? -5.530 -16.957 13.838 1.00 97.31 84 ILE A O 1
ATOM 644 N N . SER A 1 85 ? -6.567 -14.978 13.619 1.00 96.69 85 SER A N 1
ATOM 645 C CA . SER A 1 85 ? -7.943 -15.466 13.538 1.00 96.69 85 SER A CA 1
ATOM 646 C C . SER A 1 85 ? -8.250 -15.936 12.113 1.00 96.69 85 SER A C 1
ATOM 648 O O . SER A 1 85 ? -8.518 -15.116 11.237 1.00 96.69 85 SER A O 1
ATOM 650 N N . PHE A 1 86 ? -8.236 -17.251 11.886 1.00 96.12 86 PHE A N 1
ATOM 651 C CA . PHE A 1 86 ? -8.625 -17.851 10.606 1.00 96.12 86 PHE A CA 1
ATOM 652 C C . PHE A 1 86 ? -10.122 -18.177 10.585 1.00 96.12 86 PHE A C 1
ATOM 654 O O . PHE A 1 86 ? -10.652 -18.724 11.557 1.00 96.12 86 PHE A O 1
ATOM 661 N N . ASP A 1 87 ? -10.779 -17.869 9.468 1.00 94.31 87 ASP A N 1
ATOM 662 C CA . ASP A 1 87 ? -12.140 -18.314 9.175 1.00 94.31 87 ASP A CA 1
ATOM 663 C C . ASP A 1 87 ? -12.072 -19.759 8.643 1.00 94.31 87 ASP A C 1
ATOM 665 O O . ASP A 1 87 ? -11.341 -20.042 7.687 1.00 94.31 87 ASP A O 1
ATOM 669 N N . VAL A 1 88 ? -12.829 -20.675 9.256 1.00 95.62 88 VAL A N 1
ATOM 670 C CA . VAL A 1 88 ? -12.874 -22.097 8.881 1.00 95.62 88 VAL A CA 1
ATOM 671 C C . VAL A 1 88 ? -14.304 -22.486 8.512 1.00 95.62 88 VAL A C 1
ATOM 673 O O . VAL A 1 88 ? -15.228 -22.306 9.301 1.00 95.62 88 VAL A O 1
ATOM 676 N N . GLU A 1 89 ? -14.488 -23.054 7.321 1.00 94.12 89 GLU A N 1
ATOM 677 C CA . GLU A 1 89 ? -15.771 -23.566 6.832 1.00 94.12 89 GLU A CA 1
ATOM 678 C C . GLU A 1 89 ? -15.568 -24.982 6.279 1.00 94.12 89 GLU A C 1
ATOM 680 O O . GLU A 1 89 ? -14.640 -25.235 5.515 1.00 94.12 89 GLU A O 1
ATOM 685 N N . GLY A 1 90 ? -16.401 -25.942 6.695 1.00 94.62 90 GLY A N 1
ATOM 686 C CA . GLY A 1 90 ? -16.307 -27.323 6.200 1.00 94.62 90 GLY A CA 1
ATOM 687 C C . GLY A 1 90 ? -14.958 -28.012 6.466 1.00 94.62 90 GLY A C 1
ATOM 688 O O . GLY A 1 90 ? -14.556 -28.875 5.690 1.00 94.62 90 GLY A O 1
ATOM 689 N N . GLY A 1 91 ? -14.244 -27.622 7.529 1.00 94.06 91 GLY A N 1
ATOM 690 C CA . GLY A 1 91 ? -12.909 -28.143 7.851 1.00 94.06 91 GLY A CA 1
ATOM 691 C C . GLY A 1 91 ? -11.777 -27.568 6.991 1.00 94.06 91 GLY A C 1
ATOM 692 O O . GLY A 1 91 ? -10.665 -28.089 7.029 1.00 94.06 91 GLY A O 1
ATOM 693 N N . GLN A 1 92 ? -12.039 -26.510 6.220 1.00 93.12 92 GLN A N 1
ATOM 694 C CA . GLN A 1 92 ? -11.050 -25.823 5.392 1.00 93.12 92 GLN A CA 1
ATOM 695 C C . GLN A 1 92 ? -10.888 -24.370 5.830 1.00 93.12 92 GLN A C 1
ATOM 697 O O . GLN A 1 92 ? -11.857 -23.711 6.206 1.00 93.12 92 GLN A O 1
ATOM 702 N N . ILE A 1 93 ? -9.656 -23.864 5.763 1.00 92.81 93 ILE A N 1
ATOM 703 C CA . ILE A 1 93 ? -9.376 -22.443 5.973 1.00 92.81 93 ILE A CA 1
ATOM 704 C C . ILE A 1 93 ? -9.872 -21.683 4.741 1.00 92.81 93 ILE A C 1
ATOM 706 O O . ILE A 1 93 ? -9.409 -21.935 3.630 1.00 92.81 93 ILE A O 1
ATOM 710 N N . VAL A 1 94 ? -10.799 -20.750 4.945 1.00 90.06 94 VAL A N 1
ATOM 711 C CA . VAL A 1 94 ? -11.412 -19.942 3.875 1.00 90.06 94 VAL A CA 1
ATOM 712 C C . VAL A 1 94 ? -11.060 -18.455 3.970 1.00 90.06 94 VAL A C 1
ATOM 714 O O . VAL A 1 94 ? -11.508 -17.667 3.138 1.00 90.06 94 VAL A O 1
ATOM 717 N N . GLY A 1 95 ? -10.289 -18.056 4.986 1.00 91.50 95 GLY A N 1
ATOM 718 C CA . GLY A 1 95 ? -9.856 -16.675 5.172 1.00 91.50 95 GLY A CA 1
ATOM 719 C C . GLY A 1 95 ? -8.972 -16.450 6.398 1.00 91.50 95 GLY A C 1
ATOM 720 O O . GLY A 1 95 ? -8.946 -17.258 7.326 1.00 91.50 95 GLY A O 1
ATOM 721 N N . ALA A 1 96 ? -8.282 -15.313 6.406 1.00 94.00 96 ALA A N 1
ATOM 722 C CA . ALA A 1 96 ? -7.394 -14.820 7.454 1.00 94.00 96 ALA A CA 1
ATOM 723 C C . ALA A 1 96 ? -7.551 -13.296 7.641 1.00 94.00 96 ALA A C 1
ATOM 725 O O . ALA A 1 96 ? -6.573 -12.548 7.598 1.00 94.00 96 ALA A O 1
ATOM 726 N N . GLY A 1 97 ? -8.792 -12.826 7.804 1.00 95.00 97 GLY A N 1
ATOM 727 C CA . GLY A 1 97 ? -9.117 -11.408 7.972 1.00 95.00 97 GLY A CA 1
ATOM 728 C C . GLY A 1 97 ? -10.087 -10.883 6.917 1.00 95.00 97 GLY A C 1
ATOM 729 O O . GLY A 1 97 ? -10.934 -11.623 6.412 1.00 95.00 97 GLY A O 1
ATOM 730 N N . TYR A 1 98 ? -9.974 -9.594 6.601 1.00 94.81 98 TYR A N 1
ATOM 731 C CA . TYR A 1 98 ? -10.756 -8.935 5.557 1.00 94.81 98 TYR A CA 1
ATOM 732 C C . TYR A 1 98 ? -9.905 -7.929 4.785 1.00 94.81 98 TYR A C 1
ATOM 734 O O . TYR A 1 98 ? -9.379 -6.982 5.370 1.00 94.81 98 TYR A O 1
ATOM 742 N N . ASP A 1 99 ? -9.762 -8.124 3.479 1.00 90.19 99 ASP A N 1
ATOM 743 C CA . ASP A 1 99 ? -9.134 -7.138 2.606 1.00 90.19 99 ASP A CA 1
ATOM 744 C C . ASP A 1 99 ? -10.210 -6.185 2.085 1.00 90.19 99 ASP A C 1
ATOM 746 O O . ASP A 1 99 ? -11.014 -6.569 1.239 1.00 90.19 99 ASP A O 1
ATOM 750 N N . VAL A 1 100 ? -10.254 -4.943 2.578 1.00 88.81 100 VAL A N 1
ATOM 751 C CA . VAL A 1 100 ? -11.215 -3.939 2.092 1.00 88.81 100 VAL A CA 1
ATOM 752 C C . VAL A 1 100 ? -10.903 -3.576 0.637 1.00 88.81 100 VAL A C 1
ATOM 754 O O . VAL A 1 100 ? -11.805 -3.371 -0.185 1.00 88.81 100 VAL A O 1
ATOM 757 N N . MET A 1 101 ? -9.613 -3.538 0.301 1.00 77.75 101 MET A N 1
ATOM 758 C CA . MET A 1 101 ? -9.129 -3.172 -1.019 1.00 77.75 101 MET A CA 1
ATOM 759 C C . MET A 1 101 ? -9.433 -4.267 -2.047 1.00 77.75 101 MET A C 1
ATOM 761 O O . MET A 1 101 ? -9.871 -3.934 -3.156 1.00 77.75 101 MET A O 1
ATOM 765 N N . GLY A 1 102 ? -9.209 -5.533 -1.679 1.00 73.62 102 GLY A N 1
ATOM 766 C CA . GLY A 1 102 ? -9.473 -6.751 -2.461 1.00 73.62 102 GLY A CA 1
ATOM 767 C C . GLY A 1 102 ? -10.922 -7.254 -2.399 1.00 73.62 102 GLY A C 1
ATOM 768 O O . GLY A 1 102 ? -11.383 -7.932 -3.322 1.00 73.62 102 GLY A O 1
ATOM 769 N N . ASP A 1 103 ? -11.674 -6.835 -1.374 1.00 81.69 103 ASP A N 1
ATOM 770 C CA . ASP A 1 103 ? -13.023 -7.310 -1.031 1.00 81.69 103 ASP A CA 1
ATOM 771 C C . ASP A 1 103 ? -13.065 -8.839 -0.888 1.00 81.69 103 ASP A C 1
ATOM 773 O O . ASP A 1 103 ? -13.919 -9.551 -1.425 1.00 81.69 103 ASP A O 1
ATOM 777 N N . ASP A 1 104 ? -12.068 -9.373 -0.195 1.00 84.25 104 ASP A N 1
ATOM 778 C CA . ASP A 1 104 ? -11.922 -10.797 0.069 1.00 84.25 104 ASP A CA 1
ATOM 779 C C . ASP A 1 104 ? -11.550 -11.060 1.534 1.00 84.25 104 ASP A C 1
ATOM 781 O O . ASP A 1 104 ? -11.558 -10.168 2.384 1.00 84.25 104 ASP A O 1
ATOM 785 N N . ARG A 1 105 ? -11.316 -12.333 1.856 1.00 89.69 105 ARG A N 1
ATOM 786 C CA . ARG A 1 105 ? -11.057 -12.784 3.224 1.00 89.69 105 ARG A CA 1
ATOM 787 C C . ARG A 1 105 ? -9.562 -12.913 3.536 1.00 89.69 105 ARG A C 1
ATOM 789 O O . ARG A 1 105 ? -9.219 -13.551 4.527 1.00 89.69 105 ARG A O 1
ATOM 796 N N . TRP A 1 106 ? -8.670 -12.352 2.721 1.00 89.75 106 TRP A N 1
ATOM 797 C CA . TRP A 1 106 ? -7.222 -12.540 2.827 1.00 89.75 106 TRP A CA 1
ATOM 798 C C . TRP A 1 106 ? -6.488 -11.199 2.869 1.00 89.75 106 TRP A C 1
ATOM 800 O O . TRP A 1 106 ? -5.957 -10.701 1.886 1.00 89.75 106 TRP A O 1
ATOM 810 N N . ALA A 1 107 ? -6.388 -10.629 4.068 1.00 90.56 107 ALA A N 1
ATOM 811 C CA . ALA A 1 107 ? -5.718 -9.353 4.322 1.00 90.56 107 ALA A CA 1
ATOM 812 C C . ALA A 1 107 ? -4.174 -9.463 4.336 1.00 90.56 107 ALA A C 1
ATOM 814 O O . ALA A 1 107 ? -3.515 -8.998 5.270 1.00 90.56 107 ALA A O 1
ATOM 815 N N . HIS A 1 108 ? -3.585 -10.093 3.316 1.00 88.44 108 HIS A N 1
ATOM 816 C CA . HIS A 1 108 ? -2.136 -10.233 3.168 1.00 88.44 108 HIS A CA 1
ATOM 817 C C . HIS A 1 108 ? -1.491 -8.899 2.742 1.00 88.44 108 HIS A C 1
ATOM 819 O O . HIS A 1 108 ? -2.071 -8.181 1.938 1.00 88.44 108 HIS A O 1
ATOM 825 N N . PRO A 1 109 ? -0.276 -8.537 3.188 1.00 84.12 109 PRO A N 1
ATOM 826 C CA . PRO A 1 109 ? 0.345 -7.251 2.853 1.00 84.12 109 PRO A CA 1
ATOM 827 C C . PRO A 1 109 ? 0.802 -7.139 1.397 1.00 84.12 109 PRO A C 1
ATOM 829 O O . PRO A 1 109 ? 1.039 -6.037 0.903 1.00 84.12 109 PRO A O 1
ATOM 832 N N . ASN A 1 110 ? 0.954 -8.259 0.687 1.00 76.69 110 ASN A N 1
ATOM 833 C CA . ASN A 1 110 ? 1.504 -8.230 -0.663 1.00 76.69 110 ASN A CA 1
ATOM 834 C C . ASN A 1 110 ? 0.564 -7.534 -1.657 1.00 76.69 110 ASN A C 1
ATOM 836 O O . ASN A 1 110 ? -0.636 -7.801 -1.716 1.00 76.69 110 ASN A O 1
ATOM 840 N N . VAL A 1 111 ? 1.141 -6.672 -2.490 1.00 65.94 111 VAL A N 1
ATOM 841 C CA . VAL A 1 111 ? 0.462 -6.019 -3.613 1.00 65.94 111 VAL A CA 1
ATOM 842 C C . VAL A 1 111 ? 1.052 -6.539 -4.914 1.00 65.94 111 VAL A C 1
ATOM 844 O O . VAL A 1 111 ? 2.272 -6.522 -5.065 1.00 65.94 111 VAL A O 1
ATOM 847 N N . PHE A 1 112 ? 0.212 -6.919 -5.878 1.00 66.44 112 PHE A N 1
ATOM 848 C CA . PHE A 1 112 ? 0.676 -7.382 -7.188 1.00 66.44 112 PHE A CA 1
ATOM 849 C C . PHE A 1 112 ? 0.141 -6.534 -8.323 1.00 66.44 112 PHE A C 1
ATOM 851 O O . PHE A 1 112 ? -0.959 -5.988 -8.263 1.00 66.44 112 PHE A O 1
ATOM 858 N N . ASN A 1 113 ? 0.936 -6.464 -9.388 1.00 67.50 113 ASN A N 1
ATOM 859 C CA . ASN A 1 113 ? 0.513 -5.933 -10.668 1.00 67.50 113 ASN A CA 1
ATOM 860 C C . ASN A 1 113 ? 0.078 -7.071 -11.610 1.00 67.50 113 ASN A C 1
ATOM 862 O O . ASN A 1 113 ? 0.927 -7.688 -12.256 1.00 67.50 113 ASN A O 1
ATOM 866 N N . PRO A 1 114 ? -1.228 -7.309 -11.776 1.00 73.69 114 PRO A N 1
ATOM 867 C CA . PRO A 1 114 ? -1.729 -8.390 -12.617 1.00 73.69 114 PRO A CA 1
ATOM 868 C C . PRO A 1 114 ? -1.656 -8.079 -14.115 1.00 73.69 114 PRO A C 1
ATOM 870 O O . PRO A 1 114 ? -1.996 -8.927 -14.928 1.00 73.69 114 PRO A O 1
ATOM 873 N N . SER A 1 115 ? -1.213 -6.886 -14.524 1.00 80.25 115 SER A N 1
ATOM 874 C CA . SER A 1 115 ? -1.183 -6.513 -15.945 1.00 80.25 115 SER A CA 1
ATOM 875 C C . SER A 1 115 ? -0.314 -7.420 -16.813 1.00 80.25 115 SER A C 1
ATOM 877 O O . SER A 1 115 ? -0.629 -7.587 -17.985 1.00 80.25 115 SER A O 1
ATOM 879 N N . LEU A 1 116 ? 0.742 -8.030 -16.259 1.00 84.56 116 LEU A N 1
ATOM 880 C CA . LEU A 1 116 ? 1.561 -8.990 -17.001 1.00 84.56 116 LEU A CA 1
ATOM 881 C C . LEU A 1 116 ? 0.730 -10.190 -17.470 1.00 84.56 116 LEU A C 1
ATOM 883 O O . LEU A 1 116 ? 1.013 -10.727 -18.530 1.00 84.56 116 LEU A O 1
ATOM 887 N N . PHE A 1 117 ? -0.342 -10.550 -16.759 1.00 88.56 117 PHE A N 1
ATOM 888 C CA . PHE A 1 117 ? -1.254 -11.626 -17.155 1.00 88.56 117 PHE A CA 1
ATOM 889 C C . PHE A 1 117 ? -2.150 -11.266 -18.346 1.00 88.56 117 PHE A C 1
ATOM 891 O O . PHE A 1 117 ? -2.814 -12.143 -18.885 1.00 88.56 117 PHE A O 1
ATOM 898 N N . ALA A 1 118 ? -2.171 -10.004 -18.788 1.00 90.62 118 ALA A N 1
ATOM 899 C CA . ALA A 1 118 ? -2.767 -9.650 -20.074 1.00 90.62 118 ALA A CA 1
ATOM 900 C C . ALA A 1 118 ? -1.879 -10.091 -21.253 1.00 90.62 118 ALA A C 1
ATOM 902 O O . ALA A 1 118 ? -2.386 -10.285 -22.356 1.00 90.62 118 ALA A O 1
ATOM 903 N N . PHE A 1 119 ? -0.570 -10.271 -21.039 1.00 93.62 119 PHE A N 1
ATOM 904 C CA . PHE A 1 119 ? 0.328 -10.802 -22.059 1.00 93.62 119 PHE A CA 1
ATOM 905 C C . PHE A 1 119 ? 0.088 -12.305 -22.233 1.00 93.62 119 PHE A C 1
ATOM 907 O O . PHE A 1 119 ? 0.281 -13.082 -21.302 1.00 93.62 119 PHE A O 1
ATOM 914 N N . GLY A 1 120 ? -0.341 -12.708 -23.430 1.00 92.44 120 GLY A N 1
ATOM 915 C CA . GLY A 1 120 ? -0.679 -14.099 -23.748 1.00 92.44 120 GLY A CA 1
ATOM 916 C C . GLY A 1 120 ? -2.078 -14.533 -23.298 1.00 92.44 120 GLY A C 1
ATOM 917 O O . GLY A 1 120 ? -2.400 -15.713 -23.406 1.00 92.44 120 GLY A O 1
ATOM 918 N N . ALA A 1 121 ? -2.907 -13.610 -22.797 1.00 95.56 121 ALA A N 1
ATOM 919 C CA . ALA A 1 121 ? -4.323 -13.878 -22.559 1.00 95.56 121 ALA A CA 1
ATOM 920 C C . ALA A 1 121 ? -5.079 -14.034 -23.886 1.00 95.56 121 ALA A C 1
ATOM 922 O O . ALA A 1 121 ? -4.692 -13.441 -24.893 1.00 95.56 121 ALA A O 1
ATOM 923 N N . ARG A 1 122 ? -6.208 -14.756 -23.882 1.00 96.19 122 ARG A N 1
ATOM 924 C CA . ARG A 1 122 ? -7.055 -14.919 -25.082 1.00 96.19 122 ARG A CA 1
ATOM 925 C C . ARG A 1 122 ? -7.634 -13.595 -25.594 1.00 96.19 122 ARG A C 1
ATOM 927 O O . ARG A 1 122 ? -8.022 -13.494 -26.753 1.00 96.19 122 ARG A O 1
ATOM 934 N N . GLY A 1 123 ? -7.756 -12.593 -24.728 1.00 95.50 123 GLY A N 1
ATOM 935 C CA . GLY A 1 123 ? -8.148 -11.245 -25.122 1.00 95.50 123 GLY A CA 1
ATOM 936 C C . GLY A 1 123 ? -8.699 -10.425 -23.964 1.00 95.50 123 GLY A C 1
ATOM 937 O O . GLY A 1 123 ? -8.486 -10.740 -22.792 1.00 95.50 123 GLY A O 1
ATOM 938 N N . LEU A 1 124 ? -9.435 -9.368 -24.311 1.00 93.69 124 LEU A N 1
ATOM 939 C CA . LEU A 1 124 ? -10.126 -8.497 -23.364 1.00 93.69 124 LEU A CA 1
ATOM 940 C C . LEU A 1 124 ? -11.630 -8.489 -23.640 1.00 93.69 124 LEU A C 1
ATOM 942 O O . LEU A 1 124 ? -12.054 -8.504 -24.796 1.00 93.69 124 LEU A O 1
ATOM 946 N N . ASP A 1 125 ? -12.445 -8.428 -22.590 1.00 91.62 125 ASP A N 1
ATOM 947 C CA . ASP A 1 125 ? -13.886 -8.222 -22.741 1.00 91.62 125 ASP A CA 1
ATOM 948 C C . ASP A 1 125 ? -14.246 -6.742 -23.006 1.00 91.62 125 ASP A C 1
ATOM 950 O O . ASP A 1 125 ? -13.387 -5.861 -23.067 1.00 91.62 125 ASP A O 1
ATOM 954 N N . ARG A 1 126 ? -15.547 -6.438 -23.143 1.00 85.56 126 ARG A N 1
ATOM 955 C CA . ARG A 1 126 ? -16.042 -5.067 -23.408 1.00 85.56 126 ARG A CA 1
ATOM 956 C C . ARG A 1 126 ? -15.717 -4.055 -22.303 1.00 85.56 126 ARG A C 1
ATOM 958 O O . ARG A 1 126 ? -15.817 -2.854 -22.536 1.00 85.56 126 ARG A O 1
ATOM 965 N N . SER A 1 127 ? -15.360 -4.535 -21.118 1.00 79.75 127 SER A N 1
ATOM 966 C CA . SER A 1 127 ? -14.989 -3.735 -19.953 1.00 79.75 127 SER A CA 1
ATOM 967 C C . SER A 1 127 ? -13.472 -3.712 -19.733 1.00 79.75 127 SER A C 1
ATOM 969 O O . SER A 1 127 ? -13.023 -3.270 -18.675 1.00 79.75 127 SER A O 1
ATOM 971 N N . PHE A 1 128 ? -12.683 -4.179 -20.709 1.00 87.06 128 PHE A N 1
ATOM 972 C CA . PHE A 1 128 ? -11.228 -4.315 -20.622 1.00 87.06 128 PHE A CA 1
ATOM 973 C C . PHE A 1 128 ? -10.773 -5.213 -19.458 1.00 87.06 128 PHE A C 1
ATOM 975 O O . PHE A 1 128 ? -9.798 -4.910 -18.762 1.00 87.06 128 PHE A O 1
ATOM 982 N N . ARG A 1 129 ? -11.493 -6.314 -19.218 1.00 87.12 129 ARG A N 1
ATOM 983 C CA . ARG A 1 129 ? -11.077 -7.395 -18.310 1.00 87.12 129 ARG A CA 1
ATOM 984 C C . ARG A 1 129 ? -10.375 -8.502 -19.090 1.00 87.12 129 ARG A C 1
ATOM 986 O O . ARG A 1 129 ? -10.789 -8.818 -20.201 1.00 87.12 129 ARG A O 1
ATOM 993 N N . ILE A 1 130 ? -9.337 -9.082 -18.498 1.00 88.81 130 ILE A N 1
ATOM 994 C CA . ILE A 1 130 ? -8.505 -10.157 -19.036 1.00 88.81 130 ILE A CA 1
ATOM 995 C C . ILE A 1 130 ? -9.340 -11.434 -19.163 1.00 88.81 130 ILE A C 1
ATOM 997 O O . ILE A 1 130 ? -9.982 -11.869 -18.205 1.00 88.81 130 ILE A O 1
ATOM 1001 N N . VAL A 1 131 ? -9.347 -12.027 -20.354 1.00 94.06 131 VAL A N 1
ATOM 1002 C CA . VAL A 1 131 ? -10.067 -13.263 -20.671 1.00 94.06 131 VAL A CA 1
ATOM 1003 C C . VAL A 1 131 ? -9.054 -14.390 -20.829 1.00 94.06 131 VAL A C 1
ATOM 1005 O O . VAL A 1 131 ? -8.183 -14.296 -21.688 1.00 94.06 131 VAL A O 1
ATOM 1008 N N . ASP A 1 132 ? -9.195 -15.448 -20.028 1.00 93.56 132 ASP A N 1
ATOM 1009 C CA . ASP A 1 132 ? -8.337 -16.643 -20.038 1.00 93.56 132 ASP A CA 1
ATOM 1010 C C . ASP A 1 132 ? -6.830 -16.299 -20.022 1.00 93.56 132 ASP A C 1
ATOM 1012 O O . ASP A 1 132 ? -6.131 -16.513 -21.017 1.00 93.56 132 ASP A O 1
ATOM 1016 N N . PRO A 1 133 ? -6.330 -15.695 -18.924 1.00 93.69 133 PRO A N 1
ATOM 1017 C CA . PRO A 1 133 ? -4.905 -15.397 -18.754 1.00 93.69 133 PRO A CA 1
ATOM 1018 C C . PRO A 1 133 ? -4.044 -16.674 -18.738 1.00 93.69 133 PRO A C 1
ATOM 1020 O O . PRO A 1 133 ? -4.513 -17.718 -18.277 1.00 93.69 133 PRO A O 1
ATOM 1023 N N . PRO A 1 134 ? -2.766 -16.611 -19.154 1.00 91.94 134 PRO A N 1
ATOM 1024 C CA . PRO A 1 134 ? -1.832 -17.707 -18.925 1.00 91.94 134 PRO A CA 1
ATOM 1025 C C . PRO A 1 134 ? -1.473 -17.816 -17.436 1.00 91.94 134 PRO A C 1
ATOM 1027 O O . PRO A 1 134 ? -1.451 -16.817 -16.724 1.00 91.94 134 PRO A O 1
ATOM 1030 N N . GLU A 1 135 ? -1.110 -19.013 -16.972 1.00 89.56 135 GLU A N 1
ATOM 1031 C CA . GLU A 1 135 ? -0.638 -19.214 -15.589 1.00 89.56 135 GLU A CA 1
ATOM 1032 C C . GLU A 1 135 ? 0.710 -18.529 -15.307 1.00 89.56 135 GLU A C 1
ATOM 1034 O O . GLU A 1 135 ? 0.950 -18.066 -14.196 1.00 89.56 135 GLU A O 1
ATOM 1039 N N . ASP A 1 136 ? 1.580 -18.440 -16.318 1.00 87.25 136 ASP A N 1
ATOM 1040 C CA . ASP A 1 136 ? 2.888 -17.786 -16.229 1.00 87.25 136 ASP A CA 1
ATOM 1041 C C . ASP A 1 136 ? 3.184 -16.995 -17.523 1.00 87.25 136 ASP A C 1
ATOM 1043 O O . ASP A 1 136 ? 3.635 -17.577 -18.520 1.00 87.25 136 ASP A O 1
ATOM 1047 N N . PRO A 1 137 ? 2.927 -15.672 -17.543 1.00 87.62 137 PRO A N 1
ATOM 1048 C CA . PRO A 1 137 ? 3.181 -14.838 -18.718 1.00 87.62 137 PRO A CA 1
ATOM 1049 C C . PRO A 1 137 ? 4.676 -14.699 -19.052 1.00 87.62 137 PRO A C 1
ATOM 1051 O O . PRO A 1 137 ? 5.023 -14.496 -20.217 1.00 87.62 137 PRO A O 1
ATOM 1054 N N . ILE A 1 138 ? 5.578 -14.852 -18.073 1.00 89.19 138 ILE A N 1
ATOM 1055 C CA . ILE A 1 138 ? 7.027 -14.769 -18.301 1.00 89.19 138 ILE A CA 1
ATOM 1056 C C . ILE A 1 138 ? 7.526 -16.035 -18.994 1.00 89.19 138 ILE A C 1
ATOM 1058 O O . ILE A 1 138 ? 8.301 -15.939 -19.943 1.00 89.19 138 ILE A O 1
ATOM 1062 N N . ALA A 1 139 ? 7.028 -17.211 -18.604 1.00 90.19 139 ALA A N 1
ATOM 1063 C CA . ALA A 1 139 ? 7.319 -18.452 -19.317 1.00 90.19 139 ALA A CA 1
ATOM 1064 C C . ALA A 1 139 ? 6.754 -18.452 -20.747 1.00 90.19 139 ALA A C 1
ATOM 1066 O O . ALA A 1 139 ? 7.365 -19.032 -21.646 1.00 90.19 139 ALA A O 1
ATOM 1067 N N . VAL A 1 140 ? 5.600 -17.811 -20.982 1.00 94.06 140 VAL A N 1
ATOM 1068 C CA . VAL A 1 140 ? 5.077 -17.597 -22.345 1.00 94.06 140 VAL A CA 1
ATOM 1069 C C . VAL A 1 140 ? 6.063 -16.757 -23.159 1.00 94.06 140 VAL A C 1
ATOM 1071 O O . VAL A 1 140 ? 6.497 -17.210 -24.219 1.00 94.06 140 VAL A O 1
ATOM 1074 N N . TYR A 1 141 ? 6.477 -15.593 -22.645 1.00 94.88 141 TYR A N 1
ATOM 1075 C CA . TYR A 1 141 ? 7.454 -14.733 -23.320 1.00 94.88 141 TYR A CA 1
ATOM 1076 C C . TYR A 1 141 ? 8.796 -15.448 -23.551 1.00 94.88 141 TYR A C 1
ATOM 1078 O O . TYR A 1 141 ? 9.361 -15.352 -24.638 1.00 94.88 141 TYR A O 1
ATOM 1086 N N . ASP A 1 142 ? 9.305 -16.206 -22.574 1.00 94.94 142 ASP A N 1
ATOM 1087 C CA . ASP A 1 142 ? 10.587 -16.908 -22.702 1.00 94.94 142 ASP A CA 1
ATOM 1088 C C . ASP A 1 142 ? 10.573 -17.960 -23.818 1.00 94.94 142 ASP A C 1
ATOM 1090 O O . ASP A 1 142 ? 11.534 -18.053 -24.588 1.00 94.94 142 ASP A O 1
ATOM 1094 N N . ARG A 1 143 ? 9.466 -18.703 -23.967 1.00 96.06 143 ARG A N 1
ATOM 1095 C CA . ARG A 1 143 ? 9.285 -19.641 -25.086 1.00 96.06 143 ARG A CA 1
ATOM 1096 C C . ARG A 1 143 ? 9.265 -18.915 -26.428 1.00 96.06 143 ARG A C 1
ATOM 1098 O O . ARG A 1 143 ? 9.975 -19.336 -27.339 1.00 96.06 143 ARG A O 1
ATOM 1105 N N . MET A 1 144 ? 8.507 -17.820 -26.531 1.00 97.06 144 MET A N 1
ATOM 1106 C CA . MET A 1 144 ? 8.442 -16.996 -27.745 1.00 97.06 144 MET A CA 1
ATOM 1107 C C . MET A 1 144 ? 9.829 -16.451 -28.119 1.00 97.06 144 MET A C 1
ATOM 1109 O O . MET A 1 144 ? 10.267 -16.579 -29.260 1.00 97.06 144 MET A O 1
ATOM 1113 N N . ASN A 1 145 ? 10.557 -15.899 -27.145 1.00 96.75 145 ASN A N 1
ATOM 1114 C CA . ASN A 1 145 ? 11.889 -15.342 -27.354 1.00 96.75 145 ASN A CA 1
ATOM 1115 C C . ASN A 1 145 ? 12.917 -16.413 -27.741 1.00 96.75 145 ASN A C 1
ATOM 1117 O O . ASN A 1 145 ? 13.756 -16.179 -28.606 1.00 96.75 145 ASN A O 1
ATOM 1121 N N . THR A 1 146 ? 12.870 -17.579 -27.099 1.00 95.88 146 THR A N 1
ATOM 1122 C CA . THR A 1 146 ? 13.792 -18.684 -27.391 1.00 95.88 146 THR A CA 1
ATOM 1123 C C . THR A 1 146 ? 13.572 -19.230 -28.802 1.00 95.88 146 THR A C 1
ATOM 1125 O O . THR A 1 146 ? 14.549 -19.459 -29.515 1.00 95.88 146 THR A O 1
ATOM 1128 N N . ASP A 1 147 ? 12.316 -19.381 -29.241 1.00 96.50 147 ASP A N 1
ATOM 1129 C CA . ASP A 1 147 ? 12.014 -19.790 -30.618 1.00 96.50 147 ASP A CA 1
ATOM 1130 C C . ASP A 1 147 ? 12.492 -18.747 -31.639 1.00 96.50 147 ASP A C 1
ATOM 1132 O O . ASP A 1 147 ? 13.177 -19.099 -32.600 1.00 96.50 147 ASP A O 1
ATOM 1136 N N . PHE A 1 148 ? 12.220 -17.462 -31.383 1.00 97.88 148 PHE A N 1
ATOM 1137 C CA . PHE A 1 148 ? 12.673 -16.361 -32.233 1.00 97.88 148 PHE A CA 1
ATOM 1138 C C . PHE A 1 148 ? 14.201 -16.320 -32.377 1.00 97.88 148 PHE A C 1
ATOM 1140 O O . PHE A 1 148 ? 14.710 -16.299 -33.495 1.00 97.88 148 PHE A O 1
ATOM 1147 N N . ILE A 1 149 ? 14.953 -16.354 -31.268 1.00 97.06 149 ILE A N 1
ATOM 1148 C CA . ILE A 1 149 ? 16.423 -16.280 -31.310 1.00 97.06 149 ILE A CA 1
ATOM 1149 C C . ILE A 1 149 ? 17.030 -17.492 -32.011 1.00 97.06 149 ILE A C 1
ATOM 1151 O O . ILE A 1 149 ? 17.986 -17.340 -32.772 1.00 97.06 149 ILE A O 1
ATOM 1155 N N . ARG A 1 150 ? 16.461 -18.686 -31.810 1.00 97.25 150 ARG A N 1
ATOM 1156 C CA . ARG A 1 150 ? 16.884 -19.890 -32.530 1.00 97.25 150 ARG A CA 1
ATOM 1157 C C . ARG A 1 150 ? 16.715 -19.711 -34.042 1.00 97.25 150 ARG A C 1
ATOM 1159 O O . ARG A 1 150 ? 17.678 -19.917 -34.776 1.00 97.25 150 ARG A O 1
ATOM 1166 N N . ARG A 1 151 ? 15.535 -19.271 -34.496 1.00 97.69 151 ARG A N 1
ATOM 1167 C CA . ARG A 1 151 ? 15.255 -19.026 -35.923 1.00 97.69 151 ARG A CA 1
ATOM 1168 C C . ARG A 1 151 ? 16.142 -17.930 -36.502 1.00 97.69 151 ARG A C 1
ATOM 1170 O O . ARG A 1 151 ? 16.683 -18.113 -37.585 1.00 97.69 151 ARG A O 1
ATOM 1177 N N . LEU A 1 152 ? 16.338 -16.830 -35.773 1.00 97.56 152 LEU A N 1
ATOM 1178 C CA . LEU A 1 152 ? 17.191 -15.723 -36.211 1.00 97.56 152 LEU A CA 1
ATOM 1179 C C . LEU A 1 152 ? 18.636 -16.182 -36.394 1.00 97.56 152 LEU A C 1
ATOM 1181 O O . LEU A 1 152 ? 19.264 -15.864 -37.398 1.00 97.56 152 LEU A O 1
ATOM 1185 N N . LYS A 1 153 ? 19.151 -16.975 -35.453 1.00 97.06 153 LYS A N 1
ATOM 1186 C CA . LYS A 1 153 ? 20.500 -17.532 -35.539 1.00 97.06 153 LYS A CA 1
ATOM 1187 C C . LYS A 1 153 ? 20.650 -18.478 -36.730 1.00 97.06 153 LYS A C 1
ATOM 1189 O O . LYS A 1 153 ? 21.616 -18.350 -37.473 1.00 97.06 153 LYS A O 1
ATOM 1194 N N . GLU A 1 154 ? 19.701 -19.392 -36.932 1.00 97.38 154 GLU A N 1
ATOM 1195 C CA . GLU A 1 154 ? 19.683 -20.303 -38.089 1.00 97.38 154 GLU A CA 1
ATOM 1196 C C . GLU A 1 154 ? 19.630 -19.526 -39.415 1.00 97.38 154 GLU A C 1
ATOM 1198 O O . GLU A 1 154 ? 20.362 -19.847 -40.352 1.00 97.38 154 GLU A O 1
ATOM 1203 N N . ALA A 1 155 ? 18.814 -18.471 -39.477 1.00 97.69 155 ALA A N 1
ATOM 1204 C CA . ALA A 1 155 ? 18.669 -17.615 -40.646 1.00 97.69 155 ALA A CA 1
ATOM 1205 C C . ALA A 1 155 ? 19.964 -16.839 -40.952 1.00 97.69 155 ALA A C 1
ATOM 1207 O O . ALA A 1 155 ? 20.420 -16.847 -42.093 1.00 97.69 155 ALA A O 1
ATOM 1208 N N . ILE A 1 156 ? 20.603 -16.240 -39.937 1.00 97.19 156 ILE A N 1
ATOM 1209 C CA . ILE A 1 156 ? 21.887 -15.528 -40.086 1.00 97.19 156 ILE A CA 1
ATOM 1210 C C . ILE A 1 156 ? 22.990 -16.490 -40.537 1.00 97.19 156 ILE A C 1
ATOM 1212 O O . ILE A 1 156 ? 23.780 -16.150 -41.408 1.00 97.19 156 ILE A O 1
ATOM 1216 N N . GLN A 1 157 ? 23.041 -17.699 -39.971 1.00 96.75 157 GLN A N 1
ATOM 1217 C CA . GLN A 1 157 ? 24.043 -18.711 -40.325 1.00 96.75 157 GLN A CA 1
ATOM 1218 C C . GLN A 1 157 ? 23.844 -19.299 -41.727 1.00 96.75 157 GLN A C 1
ATOM 1220 O O . GLN A 1 157 ? 24.809 -19.754 -42.336 1.00 96.75 157 GLN A O 1
ATOM 1225 N N . SER A 1 158 ? 22.608 -19.312 -42.226 1.00 97.38 158 SER A N 1
ATOM 1226 C CA . SER A 1 158 ? 22.283 -19.801 -43.571 1.00 97.38 158 SER A CA 1
ATOM 1227 C C . SER A 1 158 ? 22.515 -18.745 -44.655 1.00 97.38 158 SER A C 1
ATOM 1229 O O . SER A 1 158 ? 22.583 -19.083 -45.837 1.00 97.38 158 SER A O 1
ATOM 1231 N N . ASP A 1 159 ? 22.621 -17.473 -44.270 1.00 98.00 159 ASP A N 1
ATOM 1232 C CA . ASP A 1 159 ? 22.888 -16.373 -45.183 1.00 98.00 159 ASP A CA 1
ATOM 1233 C C . ASP A 1 159 ? 24.406 -16.184 -45.375 1.00 98.00 159 ASP A C 1
ATOM 1235 O O . ASP A 1 159 ? 25.090 -15.818 -44.420 1.00 98.00 159 ASP A O 1
ATOM 1239 N N . PRO A 1 160 ? 24.950 -16.375 -46.594 1.00 96.56 160 PRO A N 1
ATOM 1240 C CA . PRO A 1 160 ? 26.397 -16.403 -46.822 1.00 96.56 160 PRO A CA 1
ATOM 1241 C C . PRO A 1 160 ? 27.096 -15.062 -46.576 1.00 96.56 160 PRO A C 1
ATOM 1243 O O . PRO A 1 160 ? 28.314 -15.032 -46.454 1.00 96.56 160 PRO A O 1
ATOM 1246 N N . VAL A 1 161 ? 26.353 -13.951 -46.545 1.00 96.25 161 VAL A N 1
ATOM 1247 C CA . VAL A 1 161 ? 26.912 -12.622 -46.269 1.00 96.25 161 VAL A CA 1
ATOM 1248 C C . VAL A 1 161 ? 26.811 -12.321 -44.778 1.00 96.25 161 VAL A C 1
ATOM 1250 O O . VAL A 1 161 ? 27.784 -11.901 -44.156 1.00 96.25 161 VAL A O 1
ATOM 1253 N N . LEU A 1 162 ? 25.646 -12.561 -44.170 1.00 96.00 162 LEU A N 1
ATOM 1254 C CA . LEU A 1 162 ? 25.449 -12.244 -42.757 1.00 96.00 162 LEU A CA 1
ATOM 1255 C C . LEU A 1 162 ? 26.220 -13.183 -41.823 1.00 96.00 162 LEU A C 1
ATOM 1257 O O . LEU A 1 162 ? 26.639 -12.724 -40.757 1.00 96.00 162 LEU A O 1
ATOM 1261 N N . SER A 1 163 ? 26.473 -14.433 -42.226 1.00 95.69 163 SER A N 1
ATOM 1262 C CA . SER A 1 163 ? 27.266 -15.402 -41.458 1.00 95.69 163 SER A CA 1
ATOM 1263 C C . SER A 1 163 ? 28.716 -14.969 -41.230 1.00 95.69 163 SER A C 1
ATOM 1265 O O . SER A 1 163 ? 29.336 -15.406 -40.263 1.00 95.69 163 SER A O 1
ATOM 1267 N N . GLU A 1 164 ? 29.249 -14.115 -42.107 1.00 93.62 164 GLU A N 1
ATOM 1268 C CA . GLU A 1 164 ? 30.608 -13.558 -42.022 1.00 93.62 164 GLU A CA 1
ATOM 1269 C C . GLU A 1 164 ? 30.620 -12.107 -41.504 1.00 93.62 164 GLU A C 1
ATOM 1271 O O . GLU A 1 164 ? 31.678 -11.527 -41.283 1.00 93.62 164 GLU A O 1
ATOM 1276 N N . SER A 1 165 ? 29.443 -11.516 -41.277 1.00 93.19 165 SER A N 1
ATOM 1277 C CA . SER A 1 165 ? 29.293 -10.131 -40.823 1.00 93.19 165 SER A CA 1
ATOM 1278 C C . SER A 1 165 ? 29.314 -9.994 -39.293 1.00 93.19 165 SER A C 1
ATOM 1280 O O . SER A 1 165 ? 29.225 -10.968 -38.542 1.00 93.19 165 SER A O 1
ATOM 1282 N N . LEU A 1 166 ? 29.302 -8.749 -38.801 1.00 91.00 166 LEU A N 1
ATOM 1283 C CA . LEU A 1 166 ? 29.132 -8.455 -37.373 1.00 91.00 166 LEU A CA 1
ATOM 1284 C C . LEU A 1 166 ? 27.816 -9.006 -36.789 1.00 91.00 166 LEU A C 1
ATOM 1286 O O . LEU A 1 166 ? 27.762 -9.277 -35.589 1.00 91.00 166 LEU A O 1
ATOM 1290 N N . PHE A 1 167 ? 26.780 -9.227 -37.607 1.00 94.31 167 PHE A N 1
ATOM 1291 C CA . PHE A 1 167 ? 25.500 -9.781 -37.155 1.00 94.31 167 PHE A CA 1
ATOM 1292 C C . PHE A 1 167 ? 25.583 -11.259 -36.750 1.00 94.31 167 PHE A C 1
ATOM 1294 O O . PHE A 1 167 ? 24.763 -11.704 -35.948 1.00 94.31 167 PHE A O 1
ATOM 1301 N N . ALA A 1 168 ? 26.610 -12.001 -37.186 1.00 93.75 168 ALA A N 1
ATOM 1302 C CA . ALA A 1 168 ? 26.865 -13.372 -36.729 1.00 93.75 168 ALA A CA 1
ATOM 1303 C C . ALA A 1 168 ? 27.122 -13.470 -35.210 1.00 93.75 168 ALA A C 1
ATOM 1305 O O . ALA A 1 168 ? 27.029 -14.551 -34.627 1.00 93.75 168 ALA A O 1
ATOM 1306 N N . LYS A 1 169 ? 27.411 -12.337 -34.551 1.00 90.06 169 LYS A N 1
ATOM 1307 C CA . LYS A 1 169 ? 27.596 -12.229 -33.094 1.00 90.06 169 LYS A CA 1
ATOM 1308 C C . LYS A 1 169 ? 26.280 -12.239 -32.307 1.00 90.06 169 LYS A C 1
ATOM 1310 O O . LYS A 1 169 ? 26.303 -12.403 -31.083 1.00 90.06 169 LYS A O 1
ATOM 1315 N N . LEU A 1 170 ? 25.135 -12.047 -32.966 1.00 91.94 170 LEU A N 1
ATOM 1316 C CA . LEU A 1 170 ? 23.832 -12.048 -32.303 1.00 91.94 170 LEU A CA 1
ATOM 1317 C C . LEU A 1 170 ? 23.521 -13.425 -31.705 1.00 91.94 170 LEU A C 1
ATOM 1319 O O . LEU A 1 170 ? 23.666 -14.464 -32.346 1.00 91.94 170 LEU A O 1
ATOM 1323 N N . ASN A 1 171 ? 23.100 -13.429 -30.444 1.00 92.06 171 ASN A N 1
ATOM 1324 C CA . ASN A 1 171 ? 22.740 -14.625 -29.696 1.00 92.06 171 ASN A CA 1
ATOM 1325 C C . ASN A 1 171 ? 21.778 -14.268 -28.549 1.00 92.06 171 ASN A C 1
ATOM 1327 O O . ASN A 1 171 ? 21.430 -13.106 -28.346 1.00 92.06 171 ASN A O 1
ATOM 1331 N N . GLU A 1 172 ? 21.362 -15.271 -27.778 1.00 90.75 172 GLU A N 1
ATOM 1332 C CA . GLU A 1 172 ? 20.424 -15.113 -26.657 1.00 90.75 172 GLU A CA 1
ATOM 1333 C C . GLU A 1 172 ? 20.885 -14.167 -25.536 1.00 90.75 172 GLU A C 1
ATOM 1335 O O . GLU A 1 172 ? 20.045 -13.710 -24.767 1.00 90.75 172 GLU A O 1
ATOM 1340 N N . ASN A 1 173 ? 22.185 -13.868 -25.433 1.00 89.88 173 ASN A N 1
ATOM 1341 C CA . ASN A 1 173 ? 22.742 -12.934 -24.449 1.00 89.88 173 ASN A CA 1
ATOM 1342 C C . ASN A 1 173 ? 22.937 -11.517 -25.009 1.00 89.88 173 ASN A C 1
ATOM 1344 O O . ASN A 1 173 ? 23.394 -10.648 -24.271 1.00 89.88 173 ASN A O 1
ATOM 1348 N N . SER A 1 174 ? 22.650 -11.275 -26.293 1.00 92.19 174 SER A N 1
ATOM 1349 C CA . SER A 1 174 ? 22.870 -9.974 -26.943 1.00 92.19 174 SER A CA 1
ATOM 1350 C C . SER A 1 174 ? 21.621 -9.373 -27.580 1.00 92.19 174 SER A C 1
ATOM 1352 O O . SER A 1 174 ? 21.606 -8.171 -27.847 1.00 92.19 174 SER A O 1
ATOM 1354 N N . PHE A 1 175 ? 20.581 -10.177 -27.815 1.00 95.19 175 PHE A N 1
ATOM 1355 C CA . PHE A 1 175 ? 19.396 -9.756 -28.554 1.00 95.19 175 PHE A CA 1
ATOM 1356 C C . PHE A 1 175 ? 18.136 -10.529 -28.157 1.00 95.19 175 PHE A C 1
ATOM 1358 O O . PHE A 1 175 ? 18.219 -11.662 -27.678 1.00 95.19 175 PHE A O 1
ATOM 1365 N N . THR A 1 176 ? 16.961 -9.938 -28.398 1.00 96.69 176 THR A N 1
ATOM 1366 C CA . THR A 1 176 ? 15.655 -10.540 -28.071 1.00 96.69 176 THR A CA 1
ATOM 1367 C C . THR A 1 176 ? 14.561 -10.238 -29.078 1.00 96.69 176 THR A C 1
ATOM 1369 O O . THR A 1 176 ? 14.677 -9.345 -29.916 1.00 96.69 176 THR A O 1
ATOM 1372 N N . LEU A 1 177 ? 13.448 -10.950 -28.913 1.00 97.00 177 LEU A N 1
ATOM 1373 C CA . LEU A 1 177 ? 12.178 -10.688 -29.574 1.00 97.00 177 LEU A CA 1
ATOM 1374 C C . LEU A 1 177 ? 11.637 -9.279 -29.278 1.00 97.00 177 LEU A C 1
ATOM 1376 O O . LEU A 1 177 ? 11.179 -8.611 -30.200 1.00 97.00 177 LEU A O 1
ATOM 1380 N N . SER A 1 178 ? 11.744 -8.787 -28.036 1.00 96.06 178 SER A N 1
ATOM 1381 C CA . SER A 1 178 ? 11.399 -7.391 -27.712 1.00 96.06 178 SER A CA 1
ATOM 1382 C C . SER A 1 178 ? 12.280 -6.396 -28.463 1.00 96.06 178 SER A C 1
ATOM 1384 O O . SER A 1 178 ? 11.769 -5.421 -29.007 1.00 96.06 178 SER A O 1
ATOM 1386 N N . GLY A 1 179 ? 13.582 -6.671 -28.565 1.00 95.81 179 GLY A N 1
ATOM 1387 C CA . GLY A 1 179 ? 14.511 -5.839 -29.327 1.00 95.81 179 GLY A CA 1
ATOM 1388 C C . GLY A 1 179 ? 14.126 -5.771 -30.806 1.00 95.81 179 GLY A C 1
ATOM 1389 O O . GLY A 1 179 ? 14.066 -4.687 -31.383 1.00 95.81 179 GLY A O 1
ATOM 1390 N N . ALA A 1 180 ? 13.784 -6.916 -31.401 1.00 96.81 180 ALA A N 1
ATOM 1391 C CA . ALA A 1 180 ? 13.289 -6.990 -32.773 1.00 96.81 180 ALA A CA 1
ATOM 1392 C C . ALA A 1 180 ? 11.983 -6.204 -32.965 1.00 96.81 180 ALA A C 1
ATOM 1394 O O . ALA A 1 180 ? 11.903 -5.359 -33.853 1.00 96.81 180 ALA A O 1
ATOM 1395 N N . PHE A 1 181 ? 10.991 -6.423 -32.097 1.00 96.62 181 PHE A N 1
ATOM 1396 C CA . PHE A 1 181 ? 9.707 -5.723 -32.154 1.00 96.62 181 PHE A CA 1
ATOM 1397 C C . PHE A 1 181 ? 9.872 -4.205 -32.012 1.00 96.62 181 PHE A C 1
ATOM 1399 O O . PHE A 1 181 ? 9.257 -3.441 -32.749 1.00 96.62 181 PHE A O 1
ATOM 1406 N N . PHE A 1 182 ? 10.748 -3.754 -31.112 1.00 95.31 182 PHE A N 1
ATOM 1407 C CA . PHE A 1 182 ? 11.055 -2.336 -30.951 1.00 95.31 182 PHE A CA 1
ATOM 1408 C C . PHE A 1 182 ? 11.623 -1.713 -32.235 1.00 95.31 182 PHE A C 1
ATOM 1410 O O . PHE A 1 182 ? 11.162 -0.648 -32.649 1.00 95.31 182 PHE A O 1
ATOM 1417 N N . LEU A 1 183 ? 12.600 -2.374 -32.870 1.00 94.50 183 LEU A N 1
ATOM 1418 C CA . LEU A 1 183 ? 13.233 -1.879 -34.097 1.00 94.50 183 LEU A CA 1
ATOM 1419 C C . LEU A 1 183 ? 12.264 -1.849 -35.285 1.00 94.50 183 LEU A C 1
ATOM 1421 O O . LEU A 1 183 ? 12.286 -0.890 -36.053 1.00 94.50 183 LEU A O 1
ATOM 1425 N N . LEU A 1 184 ? 11.437 -2.886 -35.434 1.00 94.56 184 LEU A N 1
ATOM 1426 C CA . LEU A 1 184 ? 10.555 -3.048 -36.589 1.00 94.56 184 LEU A CA 1
ATOM 1427 C C . LEU A 1 184 ? 9.258 -2.232 -36.467 1.00 94.56 184 LEU A C 1
ATOM 1429 O O . LEU A 1 184 ? 8.858 -1.590 -37.431 1.00 94.56 184 LEU A O 1
ATOM 1433 N N . GLU A 1 185 ? 8.617 -2.222 -35.294 1.00 92.44 185 GLU A N 1
ATOM 1434 C CA . GLU A 1 185 ? 7.223 -1.762 -35.150 1.00 92.44 185 GLU A CA 1
ATOM 1435 C C . GLU A 1 185 ? 7.078 -0.434 -34.395 1.00 92.44 185 GLU A C 1
ATOM 1437 O O . GLU A 1 185 ? 6.142 0.320 -34.651 1.00 92.44 185 GLU A O 1
ATOM 1442 N N . ILE A 1 186 ? 7.978 -0.123 -33.454 1.00 87.69 186 ILE A N 1
ATOM 1443 C CA . ILE A 1 186 ? 7.846 1.070 -32.593 1.00 87.69 186 ILE A CA 1
ATOM 1444 C C . ILE A 1 186 ? 8.638 2.259 -33.146 1.00 87.69 186 ILE A C 1
ATOM 1446 O O . ILE A 1 186 ? 8.155 3.390 -33.137 1.00 87.69 186 ILE A O 1
ATOM 1450 N N . GLU A 1 187 ? 9.860 2.021 -33.619 1.00 84.56 187 GLU A N 1
ATOM 1451 C CA . GLU A 1 187 ? 10.795 3.066 -34.062 1.00 84.56 187 GLU A CA 1
ATOM 1452 C C . GLU A 1 187 ? 10.799 3.301 -35.586 1.00 84.56 187 GLU A C 1
ATOM 1454 O O . GLU A 1 187 ? 11.729 3.922 -36.104 1.00 84.56 187 GLU A O 1
ATOM 1459 N N . ASN A 1 188 ? 9.751 2.851 -36.289 1.00 77.19 188 ASN A N 1
ATOM 1460 C CA . ASN A 1 188 ? 9.535 3.023 -37.734 1.00 77.19 188 ASN A CA 1
ATOM 1461 C C . ASN A 1 188 ? 10.612 2.400 -38.648 1.00 77.19 188 ASN A C 1
ATOM 1463 O O . ASN A 1 188 ? 10.906 2.949 -39.709 1.00 77.19 188 ASN A O 1
ATOM 1467 N N . GLY A 1 189 ? 11.170 1.244 -38.272 1.00 72.38 189 GLY A N 1
ATOM 1468 C CA . GLY A 1 189 ? 11.958 0.406 -39.178 1.00 72.38 189 GLY A CA 1
ATOM 1469 C C . GLY A 1 189 ? 13.298 0.997 -39.639 1.00 72.38 189 GLY A C 1
ATOM 1470 O O . GLY A 1 189 ? 13.780 2.026 -39.155 1.00 72.38 189 GLY A O 1
ATOM 1471 N N . PHE A 1 190 ? 13.956 0.272 -40.540 1.00 88.81 190 PHE A N 1
ATOM 1472 C CA . PHE A 1 190 ? 15.235 0.641 -41.146 1.00 88.81 190 PHE A CA 1
ATOM 1473 C C . PHE A 1 190 ? 15.030 1.678 -42.260 1.00 88.81 190 PHE A C 1
ATOM 1475 O O . PHE A 1 190 ? 14.129 1.528 -43.077 1.00 88.81 190 PHE A O 1
ATOM 1482 N N . ASP A 1 191 ? 15.868 2.720 -42.301 1.00 91.19 191 ASP A N 1
ATOM 1483 C CA . ASP A 1 191 ? 15.844 3.753 -43.349 1.00 91.19 191 ASP A CA 1
ATOM 1484 C C . ASP A 1 191 ? 16.867 3.399 -44.451 1.00 91.19 191 ASP A C 1
ATOM 1486 O O . ASP A 1 191 ? 18.071 3.649 -44.273 1.00 91.19 191 ASP A O 1
ATOM 1490 N N . PRO A 1 192 ? 16.426 2.809 -45.583 1.00 91.62 192 PRO A N 1
ATOM 1491 C CA . PRO A 1 192 ? 17.328 2.358 -46.638 1.00 91.62 192 PRO A CA 1
ATOM 1492 C C . PRO A 1 192 ? 18.038 3.521 -47.339 1.00 91.62 192 PRO A C 1
ATOM 1494 O O . PRO A 1 192 ? 19.187 3.366 -47.754 1.00 91.62 192 PRO A O 1
ATOM 1497 N N . ASP A 1 193 ? 17.417 4.700 -47.427 1.00 93.38 193 ASP A N 1
ATOM 1498 C CA . ASP A 1 193 ? 18.008 5.867 -48.086 1.00 93.38 193 ASP A CA 1
ATOM 1499 C C . ASP A 1 193 ? 19.148 6.448 -47.243 1.00 93.38 193 ASP A C 1
ATOM 1501 O O . ASP A 1 193 ? 20.235 6.753 -47.757 1.00 93.38 193 ASP A O 1
ATOM 1505 N N . ALA A 1 194 ? 18.935 6.564 -45.928 1.00 90.75 194 ALA A N 1
ATOM 1506 C CA . ALA A 1 194 ? 19.980 6.982 -45.000 1.00 90.75 194 ALA A CA 1
ATOM 1507 C C . ALA A 1 194 ? 21.149 5.986 -44.973 1.00 90.75 194 ALA A C 1
ATOM 1509 O O . ALA A 1 194 ? 22.313 6.405 -44.897 1.00 90.75 194 ALA A O 1
ATOM 1510 N N . TYR A 1 195 ? 20.859 4.687 -45.063 1.00 92.94 195 TYR A N 1
ATOM 1511 C CA . TYR A 1 195 ? 21.875 3.644 -45.148 1.00 92.94 195 TYR A CA 1
ATOM 1512 C C . TYR A 1 195 ? 22.670 3.704 -46.457 1.00 92.94 195 TYR A C 1
ATOM 1514 O O . TYR A 1 195 ? 23.897 3.798 -46.417 1.00 92.94 195 TYR A O 1
ATOM 1522 N N . GLU A 1 196 ? 22.007 3.741 -47.615 1.00 93.44 196 GLU A N 1
ATOM 1523 C CA . GLU A 1 196 ? 22.663 3.806 -48.927 1.00 93.44 196 GLU A CA 1
ATOM 1524 C C . GLU A 1 196 ? 23.502 5.076 -49.089 1.00 93.44 196 GLU A C 1
ATOM 1526 O O . GLU A 1 196 ? 24.601 5.050 -49.651 1.00 93.44 196 GLU A O 1
ATOM 1531 N N . LYS A 1 197 ? 23.046 6.199 -48.525 1.00 93.44 197 LYS A N 1
ATOM 1532 C CA . LYS A 1 197 ? 23.860 7.412 -48.437 1.00 93.44 197 LYS A CA 1
ATOM 1533 C C . LYS A 1 197 ? 25.152 7.165 -47.652 1.00 93.44 197 LYS A C 1
ATOM 1535 O O . LYS A 1 197 ? 26.229 7.515 -48.127 1.00 93.44 197 LYS A O 1
ATOM 1540 N N . ARG A 1 198 ? 25.076 6.540 -46.475 1.00 87.62 198 ARG A N 1
ATOM 1541 C CA . ARG A 1 198 ? 26.257 6.242 -45.641 1.00 87.62 198 ARG A CA 1
ATOM 1542 C C . ARG A 1 198 ? 27.188 5.219 -46.274 1.00 87.62 198 ARG A C 1
ATOM 1544 O O . ARG A 1 198 ? 28.402 5.365 -46.154 1.00 87.62 198 ARG A O 1
ATOM 1551 N N . LYS A 1 199 ? 26.629 4.239 -46.977 1.00 90.81 199 LYS A N 1
ATOM 1552 C CA . LYS A 1 199 ? 27.355 3.261 -47.787 1.00 90.81 199 LYS A CA 1
ATOM 1553 C C . LYS A 1 199 ? 28.179 3.946 -48.873 1.00 90.81 199 LYS A C 1
ATOM 1555 O O . LYS A 1 199 ? 29.385 3.739 -48.933 1.00 90.81 199 LYS A O 1
ATOM 1560 N N . LYS A 1 200 ? 27.570 4.849 -49.653 1.00 91.69 200 LYS A N 1
ATOM 1561 C CA . LYS A 1 200 ? 28.270 5.665 -50.668 1.00 91.69 200 LYS A CA 1
ATOM 1562 C C . LYS A 1 200 ? 29.343 6.573 -50.068 1.00 91.69 200 LYS A C 1
ATOM 1564 O O . LYS A 1 200 ? 30.349 6.841 -50.712 1.00 91.69 200 LYS A O 1
ATOM 1569 N N . GLU A 1 201 ? 29.129 7.041 -48.843 1.00 88.31 201 GLU A N 1
ATOM 1570 C CA . GLU A 1 201 ? 30.091 7.859 -48.101 1.00 88.31 201 GLU A CA 1
ATOM 1571 C C . GLU A 1 201 ? 31.205 7.035 -47.421 1.00 88.31 201 GLU A C 1
ATOM 1573 O O . GLU A 1 201 ? 32.075 7.633 -46.791 1.00 88.31 201 GLU A O 1
ATOM 1578 N N . GLY A 1 202 ? 31.186 5.695 -47.499 1.00 84.00 202 GLY A N 1
ATOM 1579 C CA . GLY A 1 202 ? 32.159 4.831 -46.816 1.00 84.00 202 GLY A CA 1
ATOM 1580 C C . GLY A 1 202 ? 32.083 4.912 -45.286 1.00 84.00 202 GLY A C 1
ATOM 1581 O O . GLY A 1 202 ? 33.071 4.689 -44.595 1.00 84.00 202 GLY A O 1
ATOM 1582 N N . LYS A 1 203 ? 30.921 5.285 -44.735 1.00 83.69 203 LYS A N 1
ATOM 1583 C CA . LYS A 1 203 ? 30.718 5.529 -43.293 1.00 83.69 203 LYS A CA 1
ATOM 1584 C C . LYS A 1 203 ? 30.100 4.351 -42.544 1.00 83.69 203 LYS A C 1
ATOM 1586 O O . LYS A 1 203 ? 29.734 4.511 -41.378 1.00 83.69 203 LYS A O 1
ATOM 1591 N N . LEU A 1 204 ? 29.944 3.200 -43.196 1.00 86.62 204 LEU A N 1
ATOM 1592 C CA . LEU A 1 204 ? 29.442 2.004 -42.530 1.00 86.62 204 LEU A CA 1
ATOM 1593 C C . LEU A 1 204 ? 30.487 1.430 -41.561 1.00 86.62 204 LEU A C 1
ATOM 1595 O O . LEU A 1 204 ? 31.700 1.624 -41.686 1.00 86.62 204 LEU A O 1
ATOM 1599 N N . ILE A 1 205 ? 29.989 0.740 -40.546 1.00 83.38 205 ILE A N 1
ATOM 1600 C CA . ILE A 1 205 ? 30.760 -0.017 -39.577 1.00 83.38 205 ILE A CA 1
ATOM 1601 C C . ILE A 1 205 ? 31.015 -1.395 -40.186 1.00 83.38 205 ILE A C 1
ATOM 1603 O O . ILE A 1 205 ? 30.216 -2.311 -40.013 1.00 83.38 205 ILE A O 1
ATOM 1607 N N . ALA A 1 206 ? 32.121 -1.493 -40.918 1.00 80.94 206 ALA A N 1
ATOM 1608 C CA . ALA A 1 206 ? 32.742 -2.742 -41.347 1.00 80.94 206 ALA A CA 1
ATOM 1609 C C . ALA A 1 206 ? 33.822 -3.188 -40.341 1.00 80.94 206 ALA A C 1
ATOM 1611 O O . ALA A 1 206 ? 34.200 -2.407 -39.449 1.00 80.94 206 ALA A O 1
ATOM 1612 N N . ASP A 1 207 ? 34.335 -4.410 -40.506 1.00 67.69 207 ASP A N 1
ATOM 1613 C CA . ASP A 1 207 ? 35.582 -4.846 -39.868 1.00 67.69 207 ASP A CA 1
ATOM 1614 C C . ASP A 1 207 ? 36.722 -3.954 -40.383 1.00 67.69 207 ASP A C 1
ATOM 1616 O O . ASP A 1 207 ? 37.104 -3.999 -41.551 1.00 67.69 207 ASP A O 1
ATOM 1620 N N . LEU A 1 208 ? 37.198 -3.054 -39.521 1.00 59.88 208 LEU A N 1
ATOM 1621 C CA . LEU A 1 208 ? 38.197 -2.053 -39.882 1.00 59.88 208 LEU A CA 1
ATOM 1622 C C . LEU A 1 208 ? 39.601 -2.648 -39.897 1.00 59.88 208 LEU A C 1
ATOM 1624 O O . LEU A 1 208 ? 39.951 -3.479 -39.055 1.00 59.88 208 LEU A O 1
ATOM 1628 N N . SER A 1 209 ? 40.451 -2.098 -40.762 1.00 63.53 209 SER A N 1
ATOM 1629 C CA . SER A 1 209 ? 41.895 -2.222 -40.585 1.00 63.53 209 SER A CA 1
ATOM 1630 C C . SER A 1 209 ? 42.353 -1.481 -39.315 1.00 63.53 209 SER A C 1
ATOM 1632 O O . SER A 1 209 ? 41.718 -0.526 -38.855 1.00 63.53 209 SER A O 1
ATOM 1634 N N . ALA A 1 210 ? 43.478 -1.904 -38.731 1.00 59.53 210 ALA A N 1
ATOM 1635 C CA . ALA A 1 210 ? 44.017 -1.293 -37.511 1.00 59.53 210 ALA A CA 1
ATOM 1636 C C . ALA A 1 210 ? 44.285 0.223 -37.658 1.00 59.53 210 ALA A C 1
ATOM 1638 O O . ALA A 1 210 ? 44.106 0.978 -36.704 1.00 59.53 210 ALA A O 1
ATOM 1639 N N . GLU A 1 211 ? 44.653 0.683 -38.857 1.00 65.12 211 GLU A N 1
ATOM 1640 C CA . GLU A 1 211 ? 44.925 2.097 -39.153 1.00 65.12 211 GLU A CA 1
ATOM 1641 C C . GLU A 1 211 ? 43.654 2.960 -39.160 1.00 65.12 211 GLU A C 1
ATOM 1643 O O . GLU A 1 211 ? 43.639 4.050 -38.587 1.00 65.12 211 GLU A O 1
ATOM 1648 N N . GLU A 1 212 ? 42.553 2.471 -39.735 1.00 64.31 212 GLU A N 1
ATOM 1649 C CA . GLU A 1 212 ? 41.272 3.193 -39.754 1.00 64.31 212 GLU A CA 1
ATOM 1650 C C . GLU A 1 212 ? 40.646 3.290 -38.361 1.00 64.31 212 GLU A C 1
ATOM 1652 O O . GLU A 1 212 ? 39.974 4.271 -38.028 1.00 64.31 212 GLU A O 1
ATOM 1657 N N . PHE A 1 213 ? 40.883 2.275 -37.527 1.00 66.00 213 PHE A N 1
ATOM 1658 C CA . PHE A 1 213 ? 40.443 2.271 -36.142 1.00 66.00 213 PHE A CA 1
ATOM 1659 C C . PHE A 1 213 ? 41.155 3.366 -35.321 1.00 66.00 213 PHE A C 1
ATOM 1661 O O . PHE A 1 213 ? 40.516 4.054 -34.515 1.00 66.00 213 PHE A O 1
ATOM 1668 N N . GLU A 1 214 ? 42.451 3.591 -35.564 1.00 69.12 214 GLU A N 1
ATOM 1669 C CA . GLU A 1 214 ? 43.244 4.600 -34.854 1.00 69.12 214 GLU A CA 1
ATOM 1670 C C . GLU A 1 214 ? 42.948 6.054 -35.258 1.00 69.12 214 GLU A C 1
ATOM 1672 O O . GLU A 1 214 ? 43.228 6.972 -34.484 1.00 69.12 214 GLU A O 1
ATOM 1677 N N . ALA A 1 215 ? 42.288 6.289 -36.392 1.00 67.94 215 ALA A N 1
ATOM 1678 C CA . ALA A 1 215 ? 41.922 7.633 -36.851 1.00 67.94 215 ALA A CA 1
ATOM 1679 C C . ALA A 1 215 ? 40.632 8.209 -36.216 1.00 67.94 215 ALA A C 1
ATOM 1681 O O . ALA A 1 215 ? 40.294 9.372 -36.442 1.00 67.94 215 ALA A O 1
ATOM 1682 N N . LEU A 1 216 ? 39.879 7.419 -35.440 1.00 70.06 216 LEU A N 1
ATOM 1683 C CA . LEU A 1 216 ? 38.609 7.845 -34.831 1.00 70.06 216 LEU A CA 1
ATOM 1684 C C . LEU A 1 216 ? 38.809 8.685 -33.547 1.00 70.06 216 LEU A C 1
ATOM 1686 O O . LEU A 1 216 ? 39.786 8.514 -32.822 1.00 70.06 216 LEU A O 1
ATOM 1690 N N . ASP A 1 217 ? 37.857 9.563 -33.210 1.00 78.06 217 ASP A N 1
ATOM 1691 C CA . ASP A 1 217 ? 37.841 10.225 -31.893 1.00 78.06 217 ASP A CA 1
ATOM 1692 C C . ASP A 1 217 ? 37.603 9.218 -30.746 1.00 78.06 217 ASP A C 1
ATOM 1694 O O . ASP A 1 217 ? 37.128 8.102 -30.967 1.00 78.06 217 ASP A O 1
ATOM 1698 N N . MET A 1 218 ? 37.950 9.588 -29.508 1.00 68.81 218 MET A N 1
ATOM 1699 C CA . MET A 1 218 ? 37.949 8.671 -28.356 1.00 68.81 218 MET A CA 1
ATOM 1700 C C . MET A 1 218 ? 36.581 8.044 -28.044 1.00 68.81 218 MET A C 1
ATOM 1702 O O . MET A 1 218 ? 36.519 6.862 -27.687 1.00 68.81 218 MET A O 1
ATOM 1706 N N . ASP A 1 219 ? 35.489 8.789 -28.212 1.00 67.62 219 ASP A N 1
ATOM 1707 C CA . ASP A 1 219 ? 34.138 8.289 -27.943 1.00 67.62 219 ASP A CA 1
ATOM 1708 C C . ASP A 1 219 ? 33.692 7.310 -29.034 1.00 67.62 219 ASP A C 1
ATOM 1710 O O . ASP A 1 219 ? 33.201 6.213 -28.738 1.00 67.62 219 ASP A O 1
ATOM 1714 N N . ARG A 1 220 ? 33.965 7.632 -30.304 1.00 70.31 220 ARG A N 1
ATOM 1715 C CA . ARG A 1 220 ? 33.732 6.719 -31.432 1.00 70.31 220 ARG A CA 1
ATOM 1716 C C . ARG A 1 220 ? 34.615 5.480 -31.351 1.00 70.31 220 ARG A C 1
ATOM 1718 O O . ARG A 1 220 ? 34.115 4.383 -31.600 1.00 70.31 220 ARG A O 1
ATOM 1725 N N . LYS A 1 221 ? 35.881 5.612 -30.937 1.00 75.88 221 LYS A N 1
ATOM 1726 C CA . LYS A 1 221 ? 36.782 4.481 -30.659 1.00 75.88 221 LYS A CA 1
ATOM 1727 C C . LYS A 1 221 ? 36.190 3.570 -29.590 1.00 75.88 221 LYS A C 1
ATOM 1729 O O . LYS A 1 221 ? 36.154 2.358 -29.784 1.00 75.88 221 LYS A O 1
ATOM 1734 N N . ARG A 1 222 ? 35.693 4.119 -28.475 1.00 73.81 222 ARG A N 1
ATOM 1735 C CA . ARG A 1 222 ? 35.129 3.329 -27.365 1.00 73.81 222 ARG A CA 1
ATOM 1736 C C . ARG A 1 222 ? 33.914 2.510 -27.799 1.00 73.81 222 ARG A C 1
ATOM 1738 O O . ARG A 1 222 ? 33.869 1.308 -27.532 1.00 73.81 222 ARG A O 1
ATOM 1745 N N . VAL A 1 223 ? 32.953 3.136 -28.474 1.00 71.94 223 VAL A N 1
ATOM 1746 C CA . VAL A 1 223 ? 31.750 2.442 -28.953 1.00 71.94 223 VAL A CA 1
ATOM 1747 C C . VAL A 1 223 ? 32.102 1.420 -30.032 1.00 71.94 223 VAL A C 1
ATOM 1749 O O . VAL A 1 223 ? 31.659 0.273 -29.967 1.00 71.94 223 VAL A O 1
ATOM 1752 N N . ARG A 1 224 ? 32.954 1.787 -30.996 1.00 77.50 224 ARG A N 1
ATOM 1753 C CA . ARG A 1 224 ? 33.335 0.882 -32.085 1.00 77.50 224 ARG A CA 1
ATOM 1754 C C . ARG A 1 224 ? 34.160 -0.304 -31.578 1.00 77.50 224 ARG A C 1
ATOM 1756 O O . ARG A 1 224 ? 33.914 -1.412 -32.033 1.00 77.50 224 ARG A O 1
ATOM 1763 N N . ARG A 1 225 ? 35.012 -0.146 -30.548 1.00 77.75 225 ARG A N 1
ATOM 1764 C CA . ARG A 1 225 ? 35.634 -1.292 -29.840 1.00 77.75 225 ARG A CA 1
ATOM 1765 C C . ARG A 1 225 ? 34.589 -2.244 -29.289 1.00 77.75 225 ARG A C 1
ATOM 1767 O O . ARG A 1 225 ? 34.762 -3.445 -29.409 1.00 77.75 225 ARG A O 1
ATOM 1774 N N . ARG A 1 226 ? 33.520 -1.739 -28.669 1.00 76.88 226 ARG A N 1
ATOM 1775 C CA . ARG A 1 226 ? 32.461 -2.600 -28.118 1.00 76.88 226 ARG A CA 1
ATOM 1776 C C . ARG A 1 226 ? 31.703 -3.355 -29.207 1.00 76.88 226 ARG A C 1
ATOM 1778 O O . ARG A 1 226 ? 31.410 -4.525 -29.011 1.00 76.88 226 ARG A O 1
ATOM 1785 N N . ILE A 1 227 ? 31.460 -2.722 -30.353 1.00 82.25 227 ILE A N 1
ATOM 1786 C CA . ILE A 1 227 ? 30.864 -3.375 -31.528 1.00 82.25 227 ILE A CA 1
ATOM 1787 C C . ILE A 1 227 ? 31.804 -4.453 -32.105 1.00 82.25 227 ILE A C 1
ATOM 1789 O O . ILE A 1 227 ? 31.368 -5.554 -32.443 1.00 82.25 227 ILE A O 1
ATOM 1793 N N . LEU A 1 228 ? 33.104 -4.163 -32.190 1.00 79.88 228 LEU A N 1
ATOM 1794 C CA . LEU A 1 228 ? 34.099 -5.079 -32.755 1.00 79.88 228 LEU A CA 1
ATOM 1795 C C . LEU A 1 228 ? 34.513 -6.203 -31.787 1.00 79.88 228 LEU A C 1
ATOM 1797 O O . LEU A 1 228 ? 34.918 -7.269 -32.246 1.00 79.88 228 LEU A O 1
ATOM 1801 N N . ARG A 1 229 ? 34.334 -6.040 -30.468 1.00 71.31 229 ARG A N 1
ATOM 1802 C CA . ARG A 1 229 ? 34.507 -7.120 -29.475 1.00 71.31 229 ARG A CA 1
ATOM 1803 C C . ARG A 1 229 ? 33.593 -8.318 -29.783 1.00 71.31 229 ARG A C 1
ATOM 1805 O O . ARG A 1 229 ? 32.565 -8.176 -30.447 1.00 71.31 229 ARG A O 1
ATOM 1812 N N . GLN A 1 230 ? 33.999 -9.507 -29.330 1.00 64.31 230 GLN A N 1
ATOM 1813 C CA . GLN A 1 230 ? 33.283 -10.766 -29.587 1.00 64.31 230 GLN A CA 1
ATOM 1814 C C . GLN A 1 230 ? 32.039 -10.960 -28.696 1.00 64.31 230 GLN A C 1
ATOM 1816 O O . GLN A 1 230 ? 31.120 -11.657 -29.110 1.00 64.31 230 GLN A O 1
ATOM 1821 N N . ASP A 1 231 ? 31.952 -10.277 -27.548 1.00 69.25 231 ASP A N 1
ATOM 1822 C CA . ASP A 1 231 ? 30.861 -10.456 -26.580 1.00 69.25 231 ASP A CA 1
ATOM 1823 C C . ASP A 1 231 ? 29.918 -9.246 -26.540 1.00 69.25 231 ASP A C 1
ATOM 1825 O O . ASP A 1 231 ? 30.068 -8.334 -25.719 1.00 69.25 231 ASP A O 1
ATOM 1829 N N . TRP A 1 232 ? 28.928 -9.214 -27.433 1.00 87.94 232 TRP A N 1
ATOM 1830 C CA . TRP A 1 232 ? 27.818 -8.269 -27.299 1.00 87.94 232 TRP A CA 1
ATOM 1831 C C . TRP A 1 232 ? 26.974 -8.658 -26.087 1.00 87.94 232 TRP A C 1
ATOM 1833 O O . TRP A 1 232 ? 26.542 -9.802 -25.973 1.00 87.94 232 TRP A O 1
ATOM 1843 N N . ARG A 1 233 ? 26.726 -7.703 -25.190 1.00 87.69 233 ARG A N 1
ATOM 1844 C CA . ARG A 1 233 ? 25.821 -7.890 -24.051 1.00 87.69 233 ARG A CA 1
ATOM 1845 C C . ARG A 1 233 ? 24.481 -7.247 -24.349 1.00 87.69 233 ARG A C 1
ATOM 1847 O O . ARG A 1 233 ? 24.438 -6.182 -24.959 1.00 87.69 233 ARG A O 1
ATOM 1854 N N . MET A 1 234 ? 23.409 -7.877 -23.917 1.00 91.00 234 MET A N 1
ATOM 1855 C CA . MET A 1 234 ? 22.053 -7.367 -24.031 1.00 91.00 234 MET A CA 1
ATOM 1856 C C . MET A 1 234 ? 21.821 -6.222 -23.036 1.00 91.00 234 MET A C 1
ATOM 1858 O O . MET A 1 234 ? 22.318 -6.236 -21.911 1.00 91.00 234 MET A O 1
ATOM 1862 N N . GLY A 1 235 ? 21.099 -5.196 -23.466 1.00 87.75 235 GLY A N 1
ATOM 1863 C CA . GLY A 1 235 ? 20.578 -4.152 -22.598 1.00 87.75 235 GLY A CA 1
ATOM 1864 C C . GLY A 1 235 ? 19.326 -4.625 -21.862 1.00 87.75 235 GLY A C 1
ATOM 1865 O O . GLY A 1 235 ? 18.572 -5.458 -22.358 1.00 87.75 235 GLY A O 1
ATOM 1866 N N . THR A 1 236 ? 19.134 -4.114 -20.650 1.00 85.94 236 THR A N 1
ATOM 1867 C CA . THR A 1 236 ? 18.100 -4.574 -19.714 1.00 85.94 236 THR A CA 1
ATOM 1868 C C . THR A 1 236 ? 16.724 -3.963 -19.972 1.00 85.94 236 THR A C 1
ATOM 1870 O O . THR A 1 236 ? 15.747 -4.396 -19.357 1.00 85.94 236 THR A O 1
ATOM 1873 N N . GLU A 1 237 ? 16.624 -2.943 -20.831 1.00 83.19 237 GLU A N 1
ATOM 1874 C CA . GLU A 1 237 ? 15.380 -2.215 -21.066 1.00 83.19 237 GLU A CA 1
ATOM 1875 C C . GLU A 1 237 ? 14.626 -2.763 -22.273 1.00 83.19 237 GLU A C 1
ATOM 1877 O O . GLU A 1 237 ? 13.434 -3.017 -22.166 1.00 83.19 237 GLU A O 1
ATOM 1882 N N . LEU A 1 238 ? 15.278 -2.942 -23.421 1.00 89.44 238 LEU A N 1
ATOM 1883 C CA . LEU A 1 238 ? 14.619 -3.305 -24.685 1.00 89.44 238 LEU A CA 1
ATOM 1884 C C . LEU A 1 238 ? 15.085 -4.657 -25.234 1.00 89.44 238 LEU A C 1
ATOM 1886 O O . LEU A 1 238 ? 14.463 -5.188 -26.152 1.00 89.44 238 LEU A O 1
ATOM 1890 N N . GLY A 1 239 ? 16.158 -5.219 -24.684 1.00 91.56 239 GLY A N 1
ATOM 1891 C CA . GLY A 1 239 ? 16.794 -6.428 -25.172 1.00 91.56 239 GLY A CA 1
ATOM 1892 C C . GLY A 1 239 ? 17.534 -6.236 -26.494 1.00 91.56 239 GLY A C 1
ATOM 1893 O O . GLY A 1 239 ? 17.550 -7.151 -27.321 1.00 91.56 239 GLY A O 1
ATOM 1894 N N . LEU A 1 240 ? 18.097 -5.043 -26.706 1.00 93.88 240 LEU A N 1
ATOM 1895 C CA . LEU A 1 240 ? 19.013 -4.691 -27.793 1.00 93.88 240 LEU A CA 1
ATOM 1896 C C . LEU A 1 240 ? 20.477 -4.818 -27.340 1.00 93.88 240 LEU A C 1
ATOM 1898 O O . LEU A 1 240 ? 20.749 -4.788 -26.142 1.00 93.88 240 LEU A O 1
ATOM 1902 N N . PRO A 1 241 ? 21.462 -4.874 -28.253 1.00 91.31 241 PRO A N 1
ATOM 1903 C CA . PRO A 1 241 ? 22.861 -4.948 -27.857 1.00 91.31 241 PRO A CA 1
ATOM 1904 C C . PRO A 1 241 ? 23.331 -3.633 -27.211 1.00 91.31 241 PRO A C 1
ATOM 1906 O O . PRO A 1 241 ? 23.152 -2.541 -27.753 1.00 91.31 241 PRO A O 1
ATOM 1909 N N . ARG A 1 242 ? 23.994 -3.715 -26.060 1.00 86.56 242 ARG A N 1
ATOM 1910 C CA . ARG A 1 242 ? 24.487 -2.571 -25.289 1.00 86.56 242 ARG A CA 1
ATOM 1911 C C . ARG A 1 242 ? 25.865 -2.121 -25.777 1.00 86.56 242 ARG A C 1
ATOM 1913 O O . ARG A 1 242 ? 26.899 -2.481 -25.216 1.00 86.56 242 ARG A O 1
ATOM 1920 N N . PHE A 1 243 ? 25.888 -1.279 -26.808 1.00 81.88 243 PHE A N 1
ATOM 1921 C CA . PHE A 1 243 ? 27.133 -0.666 -27.296 1.00 81.88 243 PHE A CA 1
ATOM 1922 C C . PHE A 1 243 ? 27.568 0.555 -26.469 1.00 81.88 243 PHE A C 1
ATOM 1924 O O . PHE A 1 243 ? 28.760 0.851 -26.362 1.00 81.88 243 PHE A O 1
ATOM 1931 N N . ASP A 1 244 ? 26.622 1.238 -25.825 1.00 76.94 244 ASP A N 1
ATOM 1932 C CA . ASP A 1 244 ? 26.861 2.453 -25.043 1.00 76.94 244 ASP A CA 1
ATOM 1933 C C . ASP A 1 244 ? 26.059 2.462 -23.722 1.00 76.94 244 ASP A C 1
ATOM 1935 O O . ASP A 1 244 ? 25.376 1.494 -23.381 1.00 76.94 244 ASP A O 1
ATOM 1939 N N . ARG A 1 245 ? 26.161 3.545 -22.940 1.00 71.00 245 ARG A N 1
ATOM 1940 C CA . ARG A 1 245 ? 25.379 3.793 -21.725 1.00 71.00 245 ARG A CA 1
ATOM 1941 C C . ARG A 1 245 ? 23.873 3.770 -21.995 1.00 71.00 245 ARG A C 1
ATOM 1943 O O . ARG A 1 245 ? 23.130 3.391 -21.098 1.00 71.00 245 ARG A O 1
ATOM 1950 N N . PHE A 1 246 ? 23.444 4.140 -23.203 1.00 70.94 246 PHE A N 1
ATOM 1951 C CA . PHE A 1 246 ? 22.036 4.207 -23.588 1.00 70.94 246 PHE A CA 1
ATOM 1952 C C . PHE A 1 246 ? 21.683 3.137 -24.625 1.00 70.94 246 PHE A C 1
ATOM 1954 O O . PHE A 1 246 ? 22.125 3.205 -25.772 1.00 70.94 246 PHE A O 1
ATOM 1961 N N . GLU A 1 247 ? 20.822 2.194 -24.245 1.00 75.62 247 GLU A N 1
ATOM 1962 C CA . GLU A 1 247 ? 20.394 1.079 -25.098 1.00 75.62 247 GLU A CA 1
ATOM 1963 C C . GLU A 1 247 ? 19.706 1.539 -26.392 1.00 75.62 247 GLU A C 1
ATOM 1965 O O . GLU A 1 247 ? 19.935 0.980 -27.458 1.00 75.62 247 GLU A O 1
ATOM 1970 N N . ARG A 1 248 ? 18.955 2.645 -26.351 1.00 74.81 248 ARG A N 1
ATOM 1971 C CA . ARG A 1 248 ? 18.310 3.237 -27.539 1.00 74.81 248 ARG A CA 1
ATOM 1972 C C . ARG A 1 248 ? 19.275 3.598 -28.675 1.00 74.81 248 ARG A C 1
ATOM 1974 O O . ARG A 1 248 ? 18.870 3.658 -29.834 1.00 74.81 248 ARG A O 1
ATOM 1981 N N . LEU A 1 249 ? 20.550 3.859 -28.365 1.00 80.75 249 LEU A N 1
ATOM 1982 C CA . LEU A 1 249 ? 21.552 4.160 -29.389 1.00 80.75 249 LEU A CA 1
ATOM 1983 C C . LEU A 1 249 ? 21.970 2.903 -30.159 1.00 80.75 249 LEU A C 1
ATOM 1985 O O . LEU A 1 249 ? 22.503 3.031 -31.258 1.00 80.75 249 LEU A O 1
ATOM 1989 N N . ALA A 1 250 ? 21.670 1.704 -29.647 1.00 84.38 250 ALA A N 1
ATOM 1990 C CA . ALA A 1 250 ? 21.932 0.446 -30.334 1.00 84.38 250 ALA A CA 1
ATOM 1991 C C . ALA A 1 250 ? 21.350 0.432 -31.748 1.00 84.38 250 ALA A C 1
ATOM 1993 O O . ALA A 1 250 ? 22.053 0.054 -32.679 1.00 84.38 250 ALA A O 1
ATOM 1994 N N . ARG A 1 251 ? 20.131 0.959 -31.937 1.00 86.56 251 ARG A N 1
ATOM 1995 C CA . ARG A 1 251 ? 19.515 1.133 -33.263 1.00 86.56 251 ARG A CA 1
ATOM 1996 C C . ARG A 1 251 ? 20.430 1.894 -34.220 1.00 86.56 251 ARG A C 1
ATOM 1998 O O . ARG A 1 251 ? 20.695 1.442 -35.326 1.00 86.56 251 ARG A O 1
ATOM 2005 N N . ILE A 1 252 ? 20.932 3.046 -33.775 1.00 86.25 252 ILE A N 1
ATOM 2006 C CA . ILE A 1 252 ? 21.778 3.929 -34.585 1.00 86.25 252 ILE A CA 1
ATOM 2007 C C . ILE A 1 252 ? 23.047 3.199 -35.036 1.00 86.25 252 ILE A C 1
ATOM 2009 O O . ILE A 1 252 ? 23.518 3.450 -36.145 1.00 86.25 252 ILE A O 1
ATOM 2013 N N . TYR A 1 253 ? 23.589 2.317 -34.195 1.00 88.38 253 TYR A N 1
ATOM 2014 C CA . TYR A 1 253 ? 24.770 1.522 -34.518 1.00 88.38 253 TYR A CA 1
ATOM 2015 C C . TYR A 1 253 ? 24.451 0.322 -35.407 1.00 88.38 253 TYR A C 1
ATOM 2017 O O . TYR A 1 253 ? 25.172 0.112 -36.374 1.00 88.38 253 TYR A O 1
ATOM 2025 N N . LEU A 1 254 ? 23.357 -0.404 -35.157 1.00 90.62 254 LEU A N 1
ATOM 2026 C CA . LEU A 1 254 ? 22.905 -1.499 -36.023 1.00 90.62 254 LEU A CA 1
ATOM 2027 C C . LEU A 1 254 ? 22.640 -1.000 -37.450 1.00 90.62 254 LEU A C 1
ATOM 2029 O O . LEU A 1 254 ? 23.061 -1.638 -38.403 1.00 90.62 254 LEU A O 1
ATOM 2033 N N . TYR A 1 255 ? 22.051 0.191 -37.605 1.00 91.00 255 TYR A N 1
ATOM 2034 C CA . TYR A 1 255 ? 21.782 0.803 -38.918 1.00 91.00 255 TYR A CA 1
ATOM 2035 C C . TYR A 1 255 ? 23.057 1.271 -39.627 1.00 91.00 255 TYR A C 1
ATOM 2037 O O . TYR A 1 255 ? 23.029 1.626 -40.801 1.00 91.00 255 TYR A O 1
ATOM 2045 N N . GLN A 1 256 ? 24.169 1.354 -38.901 1.00 90.62 256 GLN A N 1
ATOM 2046 C CA . GLN A 1 256 ? 25.462 1.726 -39.456 1.00 90.62 256 GLN A CA 1
ATOM 2047 C C . GLN A 1 256 ? 26.298 0.521 -39.838 1.00 90.62 256 GLN A C 1
ATOM 2049 O O . GLN A 1 256 ? 27.292 0.728 -40.515 1.00 90.62 256 GLN A O 1
ATOM 2054 N N . MET A 1 257 ? 25.956 -0.695 -39.415 1.00 92.12 257 MET A N 1
ATOM 2055 C CA . MET A 1 257 ? 26.762 -1.876 -39.715 1.00 92.12 257 MET A CA 1
ATOM 2056 C C . MET A 1 257 ? 26.708 -2.226 -41.195 1.00 92.12 257 MET A C 1
ATOM 2058 O O . MET A 1 257 ? 25.692 -2.037 -41.861 1.00 92.12 257 MET A O 1
ATOM 2062 N N . GLU A 1 258 ? 27.818 -2.734 -41.714 1.00 93.38 258 GLU A N 1
ATOM 2063 C CA . GLU A 1 258 ? 27.827 -3.313 -43.049 1.00 93.38 258 GLU A CA 1
ATOM 2064 C C . GLU A 1 258 ? 26.821 -4.472 -43.126 1.00 93.38 258 GLU A C 1
ATOM 2066 O O . GLU A 1 258 ? 26.709 -5.273 -42.197 1.00 93.38 258 GLU A O 1
ATOM 2071 N N . HIS A 1 259 ? 26.061 -4.521 -44.223 1.00 95.88 259 HIS A N 1
ATOM 2072 C CA . HIS A 1 259 ? 24.963 -5.466 -44.458 1.00 95.88 259 HIS A CA 1
ATOM 2073 C C . HIS A 1 259 ? 23.727 -5.279 -43.561 1.00 95.88 259 HIS A C 1
ATOM 2075 O O . HIS A 1 259 ? 22.915 -6.198 -43.444 1.00 95.88 259 HIS A O 1
ATOM 2081 N N . ALA A 1 260 ? 23.546 -4.100 -42.950 1.00 95.25 260 ALA A N 1
ATOM 2082 C CA . ALA A 1 260 ? 22.353 -3.809 -42.153 1.00 95.25 260 ALA A CA 1
ATOM 2083 C C . ALA A 1 260 ? 21.055 -3.950 -42.962 1.00 95.25 260 ALA A C 1
ATOM 2085 O O . ALA A 1 260 ? 20.103 -4.528 -42.456 1.00 95.25 260 ALA A O 1
ATOM 2086 N N . ASP A 1 261 ? 21.034 -3.501 -44.219 1.00 95.62 261 ASP A N 1
ATOM 2087 C CA . ASP A 1 261 ? 19.919 -3.691 -45.158 1.00 95.62 261 ASP A CA 1
ATOM 2088 C C . ASP A 1 261 ? 19.465 -5.152 -45.219 1.00 95.62 261 ASP A C 1
ATOM 2090 O O . ASP A 1 261 ? 18.315 -5.476 -44.931 1.00 95.62 261 ASP A O 1
ATOM 2094 N N . ARG A 1 262 ? 20.416 -6.050 -45.475 1.00 96.62 262 ARG A N 1
ATOM 2095 C CA . ARG A 1 262 ? 20.156 -7.486 -45.562 1.00 96.62 262 ARG A CA 1
ATOM 2096 C C . ARG A 1 262 ? 19.752 -8.091 -44.218 1.00 96.62 262 ARG A C 1
ATOM 2098 O O . ARG A 1 262 ? 18.901 -8.977 -44.172 1.00 96.62 262 ARG A O 1
ATOM 2105 N N . PHE A 1 263 ? 20.357 -7.629 -43.122 1.00 96.81 263 PHE A N 1
ATOM 2106 C CA . PHE A 1 263 ? 19.990 -8.063 -41.777 1.00 96.81 263 PHE A CA 1
ATOM 2107 C C . PHE A 1 263 ? 18.557 -7.663 -41.421 1.00 96.81 263 PHE A C 1
ATOM 2109 O O . PHE A 1 263 ? 17.841 -8.489 -40.866 1.00 96.81 263 PHE A O 1
ATOM 2116 N N . PHE A 1 264 ? 18.123 -6.439 -41.736 1.00 96.31 264 PHE A N 1
ATOM 2117 C CA . PHE A 1 264 ? 16.767 -5.982 -41.427 1.00 96.31 264 PHE A CA 1
ATOM 2118 C C . PHE A 1 264 ? 15.705 -6.713 -42.252 1.00 96.31 264 PHE A C 1
ATOM 2120 O O . PHE A 1 264 ? 14.691 -7.099 -41.673 1.00 96.31 264 PHE A O 1
ATOM 2127 N N . ASP A 1 265 ? 15.975 -7.021 -43.525 1.00 96.25 265 ASP A N 1
ATOM 2128 C CA . ASP A 1 265 ? 15.101 -7.885 -44.334 1.00 96.25 265 ASP A CA 1
ATOM 2129 C C . ASP A 1 265 ? 14.952 -9.282 -43.701 1.00 96.25 265 ASP A C 1
ATOM 2131 O O . ASP A 1 265 ? 13.846 -9.813 -43.562 1.00 96.25 265 ASP A O 1
ATOM 2135 N N . LEU A 1 266 ? 16.069 -9.884 -43.273 1.00 97.62 266 LEU A N 1
ATOM 2136 C CA . LEU A 1 266 ? 16.078 -11.196 -42.622 1.00 97.62 266 LEU A CA 1
ATOM 2137 C C . LEU A 1 266 ? 15.395 -11.161 -41.244 1.00 97.62 266 LEU A C 1
ATOM 2139 O O . LEU A 1 266 ? 14.682 -12.099 -40.874 1.00 97.62 266 LEU A O 1
ATOM 2143 N N . LEU A 1 267 ? 15.616 -10.090 -40.478 1.00 97.12 267 LEU A N 1
ATOM 2144 C CA . LEU A 1 267 ? 15.022 -9.859 -39.165 1.00 97.12 267 LEU A CA 1
ATOM 2145 C C . LEU A 1 267 ? 13.503 -9.742 -39.281 1.00 97.12 267 LEU A C 1
ATOM 2147 O O . LEU A 1 267 ? 12.799 -10.372 -38.495 1.00 97.12 267 LEU A O 1
ATOM 2151 N N . GLU A 1 268 ? 13.004 -8.988 -40.263 1.00 97.00 268 GLU A N 1
ATOM 2152 C CA . GLU A 1 268 ? 11.574 -8.845 -40.532 1.00 97.00 268 GLU A CA 1
ATOM 2153 C C . GLU A 1 268 ? 10.943 -10.191 -40.907 1.00 97.00 268 GLU A C 1
ATOM 2155 O O . GLU A 1 268 ? 9.960 -10.593 -40.284 1.00 97.00 268 GLU A O 1
ATOM 2160 N N . GLN A 1 269 ? 11.541 -10.940 -41.840 1.00 97.69 269 GLN A N 1
ATOM 2161 C CA . GLN A 1 269 ? 11.055 -12.272 -42.228 1.00 97.69 269 GLN A CA 1
ATOM 2162 C C . GLN A 1 269 ? 11.041 -13.248 -41.045 1.00 97.69 269 GLN A C 1
ATOM 2164 O O . GLN A 1 269 ? 10.062 -13.963 -40.821 1.00 97.69 269 GLN A O 1
ATOM 2169 N N . THR A 1 270 ? 12.116 -13.263 -40.254 1.00 97.75 270 THR A N 1
ATOM 2170 C CA . THR A 1 270 ? 12.225 -14.121 -39.068 1.00 97.75 270 THR A CA 1
ATOM 2171 C C . THR A 1 270 ? 11.195 -13.735 -38.013 1.00 97.75 270 THR A C 1
ATOM 2173 O O . THR A 1 270 ? 10.581 -14.612 -37.399 1.00 97.75 270 THR A O 1
ATOM 2176 N N . PHE A 1 271 ? 10.999 -12.434 -37.791 1.00 97.50 271 PHE A N 1
ATOM 2177 C CA . PHE A 1 271 ? 10.017 -11.917 -36.851 1.00 97.50 271 PHE A CA 1
ATOM 2178 C C . PHE A 1 271 ? 8.598 -12.286 -37.288 1.00 97.50 271 PHE A C 1
ATOM 2180 O O . PHE A 1 271 ? 7.873 -12.852 -36.480 1.00 97.50 271 PHE A O 1
ATOM 2187 N N . GLN A 1 272 ? 8.232 -12.070 -38.556 1.00 97.31 272 GLN A N 1
ATOM 2188 C CA . GLN A 1 272 ? 6.930 -12.459 -39.108 1.00 97.31 272 GLN A CA 1
ATOM 2189 C C . GLN A 1 272 ? 6.681 -13.968 -38.962 1.00 97.31 272 GLN A C 1
ATOM 2191 O O . GLN A 1 272 ? 5.664 -14.365 -38.403 1.00 97.31 272 GLN A O 1
ATOM 2196 N N . ALA A 1 273 ? 7.638 -14.813 -39.360 1.00 96.62 273 ALA A N 1
ATOM 2197 C CA . ALA A 1 273 ? 7.507 -16.267 -39.240 1.00 96.62 273 ALA A CA 1
ATOM 2198 C C . ALA A 1 273 ? 7.415 -16.746 -37.779 1.00 96.62 273 ALA A C 1
ATOM 2200 O O . ALA A 1 273 ? 6.744 -17.735 -37.481 1.00 96.62 273 ALA A O 1
ATOM 2201 N N . SER A 1 274 ? 8.107 -16.068 -36.858 1.00 95.69 274 SER A N 1
ATOM 2202 C CA . SER A 1 274 ? 8.010 -16.363 -35.425 1.00 95.69 274 SER A CA 1
ATOM 2203 C C . SER A 1 274 ? 6.657 -15.913 -34.878 1.00 95.69 274 SER A C 1
ATOM 2205 O O . SER A 1 274 ? 5.999 -16.684 -34.191 1.00 95.69 274 SER A O 1
ATOM 2207 N N . ASP A 1 275 ? 6.211 -14.703 -35.219 1.00 96.94 275 ASP A N 1
ATOM 2208 C CA . ASP A 1 275 ? 4.929 -14.127 -34.812 1.00 96.94 275 ASP A CA 1
ATOM 2209 C C . ASP A 1 275 ? 3.739 -14.971 -35.288 1.00 96.94 275 ASP A C 1
ATOM 2211 O O . ASP A 1 275 ? 2.848 -15.258 -34.497 1.00 96.94 275 ASP A O 1
ATOM 2215 N N . GLU A 1 276 ? 3.763 -15.475 -36.523 1.00 96.25 276 GLU A N 1
ATOM 2216 C CA . GLU A 1 276 ? 2.762 -16.425 -37.029 1.00 96.25 276 GLU A CA 1
ATOM 2217 C C . GLU A 1 276 ? 2.731 -17.737 -36.229 1.00 96.25 276 GLU A C 1
ATOM 2219 O O . GLU A 1 276 ? 1.670 -18.335 -36.048 1.00 96.25 276 GLU A O 1
ATOM 2224 N N . ALA A 1 277 ? 3.888 -18.195 -35.740 1.00 94.75 277 ALA A N 1
ATOM 2225 C CA . ALA A 1 277 ? 4.000 -19.444 -34.995 1.00 94.75 277 ALA A CA 1
ATOM 2226 C C . ALA A 1 277 ? 3.605 -19.307 -33.516 1.00 94.75 277 ALA A C 1
ATOM 2228 O O . ALA A 1 277 ? 3.067 -20.258 -32.945 1.00 94.75 277 ALA A O 1
ATOM 2229 N N . VAL A 1 278 ? 3.905 -18.168 -32.878 1.00 94.00 278 VAL A N 1
ATOM 2230 C CA . VAL A 1 278 ? 3.771 -18.006 -31.417 1.00 94.00 278 VAL A CA 1
ATOM 2231 C C . VAL A 1 278 ? 2.854 -16.864 -30.973 1.00 94.00 278 VAL A C 1
ATOM 2233 O O . VAL A 1 278 ? 2.509 -16.819 -29.796 1.00 94.00 278 VAL A O 1
ATOM 2236 N N . GLY A 1 279 ? 2.437 -15.967 -31.871 1.00 96.38 279 GLY A N 1
ATOM 2237 C CA . GLY A 1 279 ? 1.459 -14.903 -31.611 1.00 96.38 279 GLY A CA 1
ATOM 2238 C C . GLY A 1 279 ? 1.962 -13.753 -30.730 1.00 96.38 279 GLY A C 1
ATOM 2239 O O . GLY A 1 279 ? 1.239 -13.294 -29.843 1.00 96.38 279 GLY A O 1
ATOM 2240 N N . PHE A 1 280 ? 3.199 -13.281 -30.923 1.00 97.19 280 PHE A N 1
ATOM 2241 C CA . PHE A 1 280 ? 3.784 -12.237 -30.071 1.00 97.19 280 PHE A CA 1
ATOM 2242 C C . PHE A 1 280 ? 3.057 -10.890 -30.189 1.00 97.19 280 PHE A C 1
ATOM 2244 O O . PHE A 1 280 ? 2.751 -10.274 -29.165 1.00 97.19 280 PHE A O 1
ATOM 2251 N N . ARG A 1 281 ? 2.741 -10.433 -31.409 1.00 96.94 281 ARG A N 1
ATOM 2252 C CA . ARG A 1 281 ? 2.029 -9.169 -31.654 1.00 96.94 281 ARG A CA 1
ATOM 2253 C C . ARG A 1 281 ? 0.659 -9.165 -30.989 1.00 96.94 281 ARG A C 1
ATOM 2255 O O . ARG A 1 281 ? 0.296 -8.172 -30.369 1.00 96.94 281 ARG A O 1
ATOM 2262 N N . GLU A 1 282 ? -0.090 -10.262 -31.078 1.00 96.94 282 GLU A N 1
ATOM 2263 C CA . GLU A 1 282 ? -1.410 -10.381 -30.447 1.00 96.94 282 GLU A CA 1
ATOM 2264 C C . GLU A 1 282 ? -1.312 -10.369 -28.913 1.00 96.94 282 GLU A C 1
ATOM 2266 O O . GLU A 1 282 ? -2.045 -9.632 -28.242 1.00 96.94 282 GLU A O 1
ATOM 2271 N N . ALA A 1 283 ? -0.362 -11.124 -28.351 1.00 96.06 283 ALA A N 1
ATOM 2272 C CA . ALA A 1 283 ? -0.098 -11.138 -26.915 1.00 96.06 283 ALA A CA 1
ATOM 2273 C C . ALA A 1 283 ? 0.302 -9.745 -26.395 1.00 96.06 283 ALA A C 1
ATOM 2275 O O . ALA A 1 283 ? -0.205 -9.289 -25.364 1.00 96.06 283 ALA A O 1
ATOM 2276 N N . PHE A 1 284 ? 1.175 -9.044 -27.122 1.00 96.44 284 PHE A N 1
ATOM 2277 C CA . PHE A 1 284 ? 1.616 -7.699 -26.770 1.00 96.44 284 PHE A CA 1
ATOM 2278 C C . PHE A 1 284 ? 0.516 -6.645 -26.962 1.00 96.44 284 PHE A C 1
ATOM 2280 O O . PHE A 1 284 ? 0.336 -5.788 -26.100 1.00 96.44 284 PHE A O 1
ATOM 2287 N N . GLU A 1 285 ? -0.268 -6.716 -28.037 1.00 96.00 285 GLU A N 1
ATOM 2288 C CA . GLU A 1 285 ? -1.400 -5.813 -28.277 1.00 96.00 285 GLU A CA 1
ATOM 2289 C C . GLU A 1 285 ? -2.481 -5.979 -27.197 1.00 96.00 285 GLU A C 1
ATOM 2291 O O . GLU A 1 285 ? -3.087 -4.994 -26.778 1.00 96.00 285 GLU A O 1
ATOM 2296 N N . THR A 1 286 ? -2.689 -7.193 -26.678 1.00 95.75 286 THR A N 1
ATOM 2297 C CA . THR A 1 286 ? -3.590 -7.438 -25.539 1.00 95.75 286 THR A CA 1
ATOM 2298 C C . THR A 1 286 ? -3.089 -6.741 -24.272 1.00 95.75 286 THR A C 1
ATOM 2300 O O . THR A 1 286 ? -3.856 -6.019 -23.626 1.00 95.75 286 THR A O 1
ATOM 2303 N N . LEU A 1 287 ? -1.793 -6.867 -23.956 1.00 92.88 287 LEU A N 1
ATOM 2304 C CA . LEU A 1 287 ? -1.148 -6.120 -22.870 1.00 92.88 287 LEU A CA 1
ATOM 2305 C C . LEU A 1 287 ? -1.271 -4.600 -23.075 1.00 92.88 287 LEU A C 1
ATOM 2307 O O . LEU A 1 287 ? -1.673 -3.887 -22.152 1.00 92.88 287 LEU A O 1
ATOM 2311 N N . TYR A 1 288 ? -0.966 -4.106 -24.277 1.00 93.00 288 TYR A N 1
ATOM 2312 C CA . TYR A 1 288 ? -1.050 -2.691 -24.634 1.00 93.00 288 TYR A CA 1
ATOM 2313 C C . TYR A 1 288 ? -2.473 -2.154 -24.469 1.00 93.00 288 TYR A C 1
ATOM 2315 O O . TYR A 1 288 ? -2.660 -1.153 -23.784 1.00 93.00 288 TYR A O 1
ATOM 2323 N N . ARG A 1 289 ? -3.492 -2.825 -25.020 1.00 92.19 289 ARG A N 1
ATOM 2324 C CA . ARG A 1 289 ? -4.900 -2.410 -24.890 1.00 92.19 289 ARG A CA 1
ATOM 2325 C C . ARG A 1 289 ? -5.359 -2.413 -23.442 1.00 92.19 289 ARG A C 1
ATOM 2327 O O . ARG A 1 289 ? -6.046 -1.480 -23.030 1.00 92.19 289 ARG A O 1
ATOM 2334 N N . PHE A 1 290 ? -4.973 -3.429 -22.668 1.00 88.62 290 PHE A N 1
ATOM 2335 C CA . PHE A 1 290 ? -5.308 -3.512 -21.249 1.00 88.62 290 PHE A CA 1
ATOM 2336 C C . PHE A 1 290 ? -4.726 -2.327 -20.484 1.00 88.62 290 PHE A C 1
ATOM 2338 O O . PHE A 1 290 ? -5.436 -1.656 -19.733 1.00 88.62 290 PHE A O 1
ATOM 2345 N N . ARG A 1 291 ? -3.436 -2.055 -20.703 1.00 83.31 291 ARG A N 1
ATOM 2346 C CA . ARG A 1 291 ? -2.726 -0.955 -20.060 1.00 83.31 291 ARG A CA 1
ATOM 2347 C C . ARG A 1 291 ? -3.228 0.400 -20.526 1.00 83.31 291 ARG A C 1
ATOM 2349 O O . ARG A 1 291 ? -3.527 1.212 -19.674 1.00 83.31 291 ARG A O 1
ATOM 2356 N N . HIS A 1 292 ? -3.414 0.631 -21.819 1.00 84.19 292 HIS A N 1
ATOM 2357 C CA . HIS A 1 292 ? -3.884 1.908 -22.360 1.00 84.19 292 HIS A CA 1
ATOM 2358 C C . HIS A 1 292 ? -5.324 2.239 -21.940 1.00 84.19 292 HIS A C 1
ATOM 2360 O O . HIS A 1 292 ? -5.633 3.382 -21.612 1.00 84.19 292 HIS A O 1
ATOM 2366 N N . ALA A 1 293 ? -6.215 1.242 -21.883 1.00 79.06 293 ALA A N 1
ATOM 2367 C CA . ALA A 1 293 ? -7.574 1.442 -21.378 1.00 79.06 293 ALA A CA 1
ATOM 2368 C C . ALA A 1 293 ? -7.597 1.865 -19.900 1.00 79.06 293 ALA A C 1
ATOM 2370 O O . ALA A 1 293 ? -8.571 2.469 -19.436 1.00 79.06 293 ALA A O 1
ATOM 2371 N N . ARG A 1 294 ? -6.532 1.529 -19.166 1.00 71.50 294 ARG A N 1
ATOM 2372 C CA . ARG A 1 294 ? -6.385 1.785 -17.740 1.00 71.50 294 ARG A CA 1
ATOM 2373 C C . ARG A 1 294 ? -5.548 3.038 -17.448 1.00 71.50 294 ARG A C 1
ATOM 2375 O O . ARG A 1 294 ? -5.994 3.963 -16.791 1.00 71.50 294 ARG A O 1
ATOM 2382 N N . GLU A 1 295 ? -4.384 3.163 -18.036 1.00 68.12 295 GLU A N 1
ATOM 2383 C CA . GLU A 1 295 ? -3.527 4.339 -17.973 1.00 68.12 295 GLU A CA 1
ATOM 2384 C C . GLU A 1 295 ? -3.648 5.129 -19.289 1.00 68.12 295 GLU A C 1
ATOM 2386 O O . GLU A 1 295 ? -2.686 5.150 -20.062 1.00 68.12 295 GLU A O 1
ATOM 2391 N N . PRO A 1 296 ? -4.806 5.751 -19.616 1.00 65.94 296 PRO A N 1
ATOM 2392 C CA . PRO A 1 296 ? -4.870 6.614 -20.774 1.00 65.94 296 PRO A CA 1
ATOM 2393 C C . PRO A 1 296 ? -4.042 7.844 -20.438 1.00 65.94 296 PRO A C 1
ATOM 2395 O O . PRO A 1 296 ? -4.488 8.723 -19.705 1.00 65.94 296 PRO A O 1
ATOM 2398 N N . ASP A 1 297 ? -2.828 7.875 -20.959 1.00 69.25 297 ASP A N 1
ATOM 2399 C CA . ASP A 1 297 ? -2.048 9.089 -21.046 1.00 69.25 297 ASP A CA 1
ATOM 2400 C C . ASP A 1 297 ? -2.488 9.814 -22.326 1.00 69.25 297 ASP A C 1
ATOM 2402 O O . ASP A 1 297 ? -2.166 9.354 -23.423 1.00 69.25 297 ASP A O 1
ATOM 2406 N N . PRO A 1 298 ? -3.283 10.896 -22.222 1.00 62.88 298 PRO A N 1
ATOM 2407 C CA . PRO A 1 298 ? -3.763 11.620 -23.392 1.00 62.88 298 PRO A CA 1
ATOM 2408 C C . PRO A 1 298 ? -2.644 12.392 -24.105 1.00 62.88 298 PRO A C 1
ATOM 2410 O O . PRO A 1 298 ? -2.887 12.922 -25.187 1.00 62.88 298 PRO A O 1
ATOM 2413 N N . PHE A 1 299 ? -1.453 12.484 -23.506 1.00 62.53 299 PHE A N 1
ATOM 2414 C CA . PHE A 1 299 ? -0.315 13.227 -24.039 1.00 62.53 299 PHE A CA 1
ATOM 2415 C C . PHE A 1 299 ? 0.780 12.323 -24.612 1.00 62.53 299 PHE A C 1
ATOM 2417 O O . PHE A 1 299 ? 1.613 12.815 -25.371 1.00 62.53 299 PHE A O 1
ATOM 2424 N N . SER A 1 300 ? 0.768 11.026 -24.295 1.00 72.56 300 SER A N 1
ATOM 2425 C CA . SER A 1 300 ? 1.709 10.066 -24.877 1.00 72.56 300 SER A CA 1
ATOM 2426 C C . SER A 1 300 ? 1.204 9.542 -26.220 1.00 72.56 300 SER A C 1
ATOM 2428 O O . SER A 1 300 ? 0.084 9.038 -26.333 1.00 72.56 300 SER A O 1
ATOM 2430 N N . ASP A 1 301 ? 2.066 9.593 -27.235 1.00 87.62 301 ASP A N 1
ATOM 2431 C CA . ASP A 1 301 ? 1.839 8.890 -28.498 1.00 87.62 301 ASP A CA 1
ATOM 2432 C C . ASP A 1 301 ? 1.816 7.364 -28.267 1.00 87.62 301 ASP A C 1
ATOM 2434 O O . ASP A 1 301 ? 2.441 6.832 -27.341 1.00 87.62 301 ASP A O 1
ATOM 2438 N N . ARG A 1 302 ? 1.101 6.631 -29.126 1.00 89.94 302 ARG A N 1
ATOM 2439 C CA . ARG A 1 302 ? 0.973 5.169 -29.067 1.00 89.94 302 ARG A CA 1
ATOM 2440 C C . ARG A 1 302 ? 2.337 4.488 -28.997 1.00 89.94 302 ARG A C 1
ATOM 2442 O O . ARG A 1 302 ? 2.498 3.590 -28.169 1.00 89.94 302 ARG A O 1
ATOM 2449 N N . SER A 1 303 ? 3.303 4.929 -29.802 1.00 88.31 303 SER A N 1
ATOM 2450 C CA . SER A 1 303 ? 4.651 4.350 -29.835 1.00 88.31 303 SER A CA 1
ATOM 2451 C C . SER A 1 303 ? 5.390 4.518 -28.505 1.00 88.31 303 SER A C 1
ATOM 2453 O O . SER A 1 303 ? 6.092 3.608 -28.063 1.00 88.31 303 SER A O 1
ATOM 2455 N N . GLU A 1 304 ? 5.192 5.635 -27.803 1.00 87.06 304 GLU A N 1
ATOM 2456 C CA . GLU A 1 304 ? 5.792 5.861 -26.485 1.00 87.06 304 GLU A CA 1
ATOM 2457 C C . GLU A 1 304 ? 5.200 4.935 -25.415 1.00 87.06 304 GLU A C 1
ATOM 2459 O O . GLU A 1 304 ? 5.944 4.333 -24.633 1.00 87.06 304 GLU A O 1
ATOM 2464 N N . LEU A 1 305 ? 3.877 4.749 -25.419 1.00 83.88 305 LEU A N 1
ATOM 2465 C CA . LEU A 1 305 ? 3.214 3.803 -24.520 1.00 83.88 305 LEU A CA 1
ATOM 2466 C C . LEU A 1 305 ? 3.617 2.355 -24.817 1.00 83.88 305 LEU A C 1
ATOM 2468 O O . LEU A 1 305 ? 3.937 1.605 -23.894 1.00 83.88 305 LEU A O 1
ATOM 2472 N N . GLN A 1 306 ? 3.656 1.965 -26.094 1.00 90.75 306 GLN A N 1
ATOM 2473 C CA . GLN A 1 306 ? 4.136 0.644 -26.505 1.00 90.75 306 GLN A CA 1
ATOM 2474 C C . GLN A 1 306 ? 5.579 0.426 -26.045 1.00 90.75 306 GLN A C 1
ATOM 2476 O O . GLN A 1 306 ? 5.869 -0.602 -25.438 1.00 90.75 306 GLN A O 1
ATOM 2481 N N . ARG A 1 307 ? 6.465 1.414 -26.213 1.00 91.12 307 ARG A N 1
ATOM 2482 C CA . ARG A 1 307 ? 7.843 1.346 -25.708 1.00 91.12 307 ARG A CA 1
ATOM 2483 C C . ARG A 1 307 ? 7.880 1.116 -24.199 1.00 91.12 307 ARG A C 1
ATOM 2485 O O . ARG A 1 307 ? 8.538 0.182 -23.753 1.00 91.12 307 ARG A O 1
ATOM 2492 N N . LYS A 1 308 ? 7.147 1.914 -23.415 1.00 86.44 308 LYS A N 1
ATOM 2493 C CA . LYS A 1 308 ? 7.093 1.787 -21.947 1.00 86.44 308 LYS A CA 1
ATOM 2494 C C . LYS A 1 308 ? 6.646 0.386 -21.512 1.00 86.44 308 LYS A C 1
ATOM 2496 O O . LYS A 1 308 ? 7.221 -0.194 -20.591 1.00 86.44 308 LYS A O 1
ATOM 2501 N N . TYR A 1 309 ? 5.622 -0.171 -22.158 1.00 88.12 309 TYR A N 1
ATOM 2502 C CA . TYR A 1 309 ? 5.098 -1.492 -21.797 1.00 88.12 309 TYR A CA 1
ATOM 2503 C C . TYR A 1 309 ? 5.998 -2.635 -22.266 1.00 88.12 309 TYR A C 1
ATOM 2505 O O . TYR A 1 309 ? 6.158 -3.611 -21.533 1.00 88.12 309 TYR A O 1
ATOM 2513 N N . LEU A 1 310 ? 6.635 -2.492 -23.429 1.00 92.19 310 LEU A N 1
ATOM 2514 C CA . LEU A 1 310 ? 7.642 -3.432 -23.909 1.00 92.19 310 LEU A CA 1
ATOM 2515 C C . LEU A 1 310 ? 8.854 -3.465 -22.976 1.00 92.19 310 LEU A C 1
ATOM 2517 O O . LEU A 1 310 ? 9.311 -4.548 -22.622 1.00 92.19 310 LEU A O 1
ATOM 2521 N N . GLN A 1 311 ? 9.303 -2.298 -22.500 1.00 88.94 311 GLN A N 1
ATOM 2522 C CA . GLN A 1 311 ? 10.378 -2.200 -21.514 1.00 88.94 311 GLN A CA 1
ATOM 2523 C C . GLN A 1 311 ? 10.021 -2.902 -20.205 1.00 88.94 311 GLN A C 1
ATOM 2525 O O . GLN A 1 311 ? 10.827 -3.645 -19.653 1.00 88.94 311 GLN A O 1
ATOM 2530 N N . ALA A 1 312 ? 8.795 -2.714 -19.713 1.00 81.38 312 ALA A N 1
ATOM 2531 C CA . ALA A 1 312 ? 8.340 -3.377 -18.495 1.00 81.38 312 ALA A CA 1
ATOM 2532 C C . ALA A 1 312 ? 8.289 -4.910 -18.647 1.00 81.38 312 ALA A C 1
ATOM 2534 O O . ALA A 1 312 ? 8.721 -5.624 -17.740 1.00 81.38 312 ALA A O 1
ATOM 2535 N N . LEU A 1 313 ? 7.792 -5.408 -19.787 1.00 88.44 313 LEU A N 1
ATOM 2536 C CA . LEU A 1 313 ? 7.750 -6.837 -20.107 1.00 88.44 313 LEU A CA 1
ATOM 2537 C C . LEU A 1 313 ? 9.163 -7.424 -20.221 1.00 88.44 313 LEU A C 1
ATOM 2539 O O . LEU A 1 313 ? 9.470 -8.422 -19.569 1.00 88.44 313 LEU A O 1
A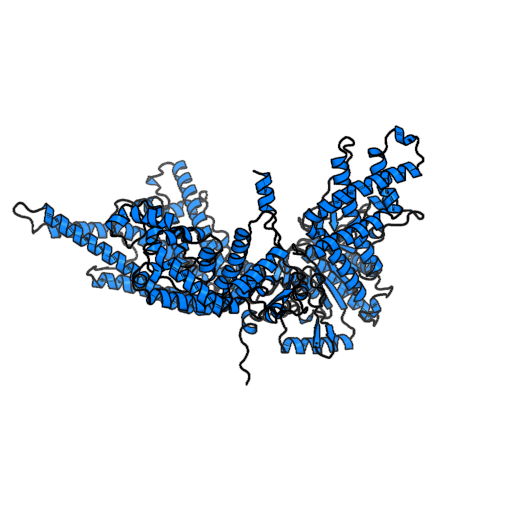TOM 2543 N N . HIS A 1 314 ? 10.033 -6.779 -21.003 1.00 90.62 314 HIS A N 1
ATOM 2544 C CA . HIS A 1 314 ? 11.404 -7.230 -21.200 1.00 90.62 314 HIS A CA 1
ATOM 2545 C C . HIS A 1 314 ? 12.196 -7.197 -19.893 1.00 90.62 314 HIS A C 1
ATOM 2547 O O . HIS A 1 314 ? 12.806 -8.199 -19.551 1.00 90.62 314 HIS A O 1
ATOM 2553 N N . ALA A 1 315 ? 12.130 -6.120 -19.107 1.00 82.25 315 ALA A N 1
ATOM 2554 C CA . ALA A 1 315 ? 12.826 -6.037 -17.824 1.00 82.25 315 ALA A CA 1
ATOM 2555 C C . ALA A 1 315 ? 12.332 -7.091 -16.815 1.00 82.25 315 ALA A C 1
ATOM 2557 O O . ALA A 1 315 ? 13.113 -7.583 -16.000 1.00 82.25 315 ALA A O 1
ATOM 2558 N N . ALA A 1 316 ? 11.042 -7.452 -16.831 1.00 79.00 316 ALA A N 1
ATOM 2559 C CA . ALA A 1 316 ? 10.523 -8.545 -16.006 1.00 79.00 316 ALA A CA 1
ATOM 2560 C C . ALA A 1 316 ? 11.121 -9.899 -16.426 1.00 79.00 316 ALA A C 1
ATOM 2562 O O . ALA A 1 316 ? 11.605 -10.649 -15.577 1.00 79.00 316 ALA A O 1
ATOM 2563 N N . TRP A 1 317 ? 11.168 -10.182 -17.730 1.00 89.88 317 TRP A N 1
ATOM 2564 C CA . TRP A 1 317 ? 11.795 -11.397 -18.246 1.00 89.88 317 TRP A CA 1
ATOM 2565 C C . TRP A 1 317 ? 13.319 -11.414 -18.060 1.00 89.88 317 TRP A C 1
ATOM 2567 O O . TRP A 1 317 ? 13.865 -12.417 -17.606 1.00 89.88 317 TRP A O 1
ATOM 2577 N N . HIS A 1 318 ? 14.015 -10.315 -18.349 1.00 84.81 318 HIS A N 1
ATOM 2578 C CA . HIS A 1 318 ? 15.465 -10.196 -18.217 1.00 84.81 318 HIS A CA 1
ATOM 2579 C C . HIS A 1 318 ? 15.889 -10.475 -16.777 1.00 84.81 318 HIS A C 1
ATOM 2581 O O . HIS A 1 318 ? 16.787 -11.280 -16.545 1.00 84.81 318 HIS A O 1
ATOM 2587 N N . ARG A 1 319 ? 15.181 -9.893 -15.800 1.00 73.44 319 ARG A N 1
ATOM 2588 C CA . ARG A 1 319 ? 15.386 -10.190 -14.375 1.00 73.44 319 ARG A CA 1
ATOM 2589 C C . ARG A 1 319 ? 15.151 -11.654 -14.034 1.00 73.44 319 ARG A C 1
ATOM 2591 O O . ARG A 1 319 ? 15.923 -12.226 -13.277 1.00 73.44 319 ARG A O 1
ATOM 2598 N N . SER A 1 320 ? 14.150 -12.289 -14.643 1.00 75.38 320 SER A N 1
ATOM 2599 C CA . SER A 1 320 ? 13.922 -13.725 -14.447 1.00 75.38 320 SER A CA 1
ATOM 2600 C C . SER A 1 320 ? 15.027 -14.615 -15.041 1.00 75.38 320 SER A C 1
ATOM 2602 O O . SER A 1 320 ? 15.238 -15.716 -14.539 1.00 75.38 320 SER A O 1
ATOM 2604 N N . LYS A 1 321 ? 15.739 -14.155 -16.087 1.00 78.81 321 LYS A N 1
ATOM 2605 C CA . LYS A 1 321 ? 16.653 -14.988 -16.891 1.00 78.81 321 LYS A CA 1
ATOM 2606 C C . LYS A 1 321 ? 18.150 -14.700 -16.707 1.00 78.81 321 LYS A C 1
ATOM 2608 O O . LYS A 1 321 ? 18.941 -15.644 -16.763 1.00 78.81 321 LYS A O 1
ATOM 2613 N N . PHE A 1 322 ? 18.557 -13.442 -16.517 1.00 68.12 322 PHE A N 1
ATOM 2614 C CA . PHE A 1 322 ? 19.957 -13.009 -16.669 1.00 68.12 322 PHE A CA 1
ATOM 2615 C C . PHE A 1 322 ? 20.563 -12.228 -15.513 1.00 68.12 322 PHE A C 1
ATOM 2617 O O . PHE A 1 322 ? 21.788 -12.225 -15.421 1.00 68.12 322 PHE A O 1
ATOM 2624 N N . ASP A 1 323 ? 19.777 -11.567 -14.663 1.00 51.12 323 ASP A N 1
ATOM 2625 C CA . ASP A 1 323 ? 20.262 -10.458 -13.819 1.00 51.12 323 ASP A CA 1
ATOM 2626 C C . ASP A 1 323 ? 21.101 -10.870 -12.588 1.00 51.12 323 ASP A C 1
ATOM 2628 O O . ASP A 1 323 ? 21.025 -10.255 -11.537 1.00 51.12 323 ASP A O 1
ATOM 2632 N N . PHE A 1 324 ? 21.942 -11.900 -12.745 1.00 47.56 324 PHE A N 1
ATOM 2633 C CA . PHE A 1 324 ? 23.148 -12.161 -11.946 1.00 47.56 324 PHE A CA 1
ATOM 2634 C C . PHE A 1 324 ? 24.341 -12.696 -12.769 1.00 47.56 324 PHE A C 1
ATOM 2636 O O . PHE A 1 324 ? 25.346 -13.120 -12.202 1.00 47.56 324 PHE A O 1
ATOM 2643 N N . ARG A 1 325 ? 24.280 -12.680 -14.112 1.00 40.31 325 ARG A N 1
ATOM 2644 C CA . ARG A 1 325 ? 25.463 -12.940 -14.958 1.00 40.31 325 ARG A CA 1
ATOM 2645 C C . ARG A 1 325 ? 26.351 -11.702 -15.146 1.00 40.31 325 ARG A C 1
ATOM 2647 O O . ARG A 1 325 ? 27.520 -11.876 -15.470 1.00 40.31 325 ARG A O 1
ATOM 2654 N N . ASP A 1 326 ? 25.818 -10.487 -14.969 1.00 36.84 326 ASP A N 1
ATOM 2655 C CA . ASP A 1 326 ? 26.407 -9.278 -15.575 1.00 36.84 326 ASP A CA 1
ATOM 2656 C C . ASP A 1 326 ? 26.761 -8.108 -14.644 1.00 36.84 326 ASP A C 1
ATOM 2658 O O . ASP A 1 326 ? 27.367 -7.143 -15.122 1.00 36.84 326 ASP A O 1
ATOM 2662 N N . VAL A 1 327 ? 26.487 -8.176 -13.336 1.00 36.59 327 VAL A N 1
ATOM 2663 C CA . VAL A 1 327 ? 27.185 -7.281 -12.399 1.00 36.59 327 VAL A CA 1
ATOM 2664 C C . VAL A 1 327 ? 28.562 -7.884 -12.196 1.00 36.59 327 VAL A C 1
ATOM 2666 O O . VAL A 1 327 ? 28.736 -8.770 -11.370 1.00 36.59 327 VAL A O 1
ATOM 2669 N N . ASP A 1 328 ? 29.513 -7.471 -13.028 1.00 39.47 328 ASP A N 1
ATOM 2670 C CA . ASP A 1 328 ? 30.928 -7.756 -12.839 1.00 39.47 328 ASP A CA 1
ATOM 2671 C C . ASP A 1 328 ? 31.420 -6.818 -11.726 1.00 39.47 328 ASP A C 1
ATOM 2673 O O . ASP A 1 328 ? 31.702 -5.647 -12.011 1.00 39.47 328 ASP A O 1
ATOM 2677 N N . PRO A 1 329 ? 31.502 -7.265 -10.454 1.00 36.62 329 PRO A N 1
ATOM 2678 C CA . PRO A 1 329 ? 31.944 -6.404 -9.364 1.00 36.62 329 PRO A CA 1
ATOM 2679 C C . PRO A 1 329 ? 33.387 -5.963 -9.616 1.00 36.62 329 PRO A C 1
ATOM 2681 O O . PRO A 1 329 ? 33.807 -4.944 -9.090 1.00 36.62 329 PRO A O 1
ATOM 2684 N N . LEU A 1 330 ? 34.117 -6.686 -10.481 1.00 34.19 330 LEU A N 1
ATOM 2685 C CA . LEU A 1 330 ? 35.457 -6.364 -10.931 1.00 34.19 330 LEU A CA 1
ATOM 2686 C C . LEU A 1 330 ? 35.493 -5.117 -11.833 1.00 34.19 330 LEU A C 1
ATOM 2688 O O . LEU A 1 330 ? 36.487 -4.409 -11.821 1.00 34.19 330 LEU A O 1
ATOM 2692 N N . VAL A 1 331 ? 34.437 -4.799 -12.596 1.00 36.69 331 VAL A N 1
ATOM 2693 C CA . VAL A 1 331 ? 34.389 -3.575 -13.426 1.00 36.69 331 VAL A CA 1
ATOM 2694 C C . VAL A 1 331 ? 34.154 -2.342 -12.562 1.00 36.69 331 VAL A C 1
ATOM 2696 O O . VAL A 1 331 ? 34.777 -1.312 -12.802 1.00 36.69 331 VAL A O 1
ATOM 2699 N N . GLU A 1 332 ? 33.301 -2.452 -11.545 1.00 35.22 332 GLU A N 1
ATOM 2700 C CA . GLU A 1 332 ? 33.072 -1.390 -10.560 1.00 35.22 332 GLU A CA 1
ATOM 2701 C C . GLU A 1 332 ? 34.277 -1.255 -9.611 1.00 35.22 332 GLU A C 1
ATOM 2703 O O . GLU A 1 332 ? 34.710 -0.144 -9.322 1.00 35.22 332 GLU A O 1
ATOM 2708 N N . PHE A 1 333 ? 34.922 -2.374 -9.268 1.00 36.28 333 PHE A N 1
ATOM 2709 C CA . PHE A 1 333 ? 36.200 -2.451 -8.554 1.00 36.28 333 PHE A CA 1
ATOM 2710 C C . PHE A 1 333 ? 37.368 -1.858 -9.348 1.00 36.28 333 PHE A C 1
ATOM 2712 O O . PHE A 1 333 ? 38.130 -1.098 -8.781 1.00 36.28 333 PHE A O 1
ATOM 2719 N N . VAL A 1 334 ? 37.512 -2.126 -10.651 1.00 36.03 334 VAL A N 1
ATOM 2720 C CA . VAL A 1 334 ? 38.567 -1.534 -11.500 1.00 36.03 334 VAL A CA 1
ATOM 2721 C C . VAL A 1 334 ? 38.321 -0.039 -11.714 1.00 36.03 334 VAL A C 1
ATOM 2723 O O . VAL A 1 334 ? 39.274 0.733 -11.797 1.00 36.03 334 VAL A O 1
ATOM 2726 N N . PHE A 1 335 ? 37.057 0.396 -11.770 1.00 37.28 335 PHE A N 1
ATOM 2727 C CA . PHE A 1 335 ? 36.718 1.819 -11.824 1.00 37.28 335 PHE A CA 1
ATOM 2728 C C . PHE A 1 335 ? 37.066 2.527 -10.510 1.00 37.28 335 PHE A C 1
ATOM 2730 O O . PHE A 1 335 ? 37.685 3.585 -10.544 1.00 37.28 335 PHE A O 1
ATOM 2737 N N . GLN A 1 336 ? 36.741 1.914 -9.368 1.00 36.12 336 GLN A N 1
ATOM 2738 C CA . GLN A 1 336 ? 37.085 2.434 -8.044 1.00 36.12 336 GLN A CA 1
ATOM 2739 C C . GLN A 1 336 ? 38.598 2.385 -7.792 1.00 36.12 336 GLN A C 1
ATOM 2741 O O . GLN A 1 336 ? 39.161 3.398 -7.415 1.00 36.12 336 GLN A O 1
ATOM 2746 N N . PHE A 1 337 ? 39.285 1.285 -8.114 1.00 38.00 337 PHE A N 1
ATOM 2747 C CA . PHE A 1 337 ? 40.743 1.116 -8.004 1.00 38.00 337 PHE A CA 1
ATOM 2748 C C . PHE A 1 337 ? 41.521 2.154 -8.822 1.00 38.00 337 PHE A C 1
ATOM 2750 O O . PHE A 1 33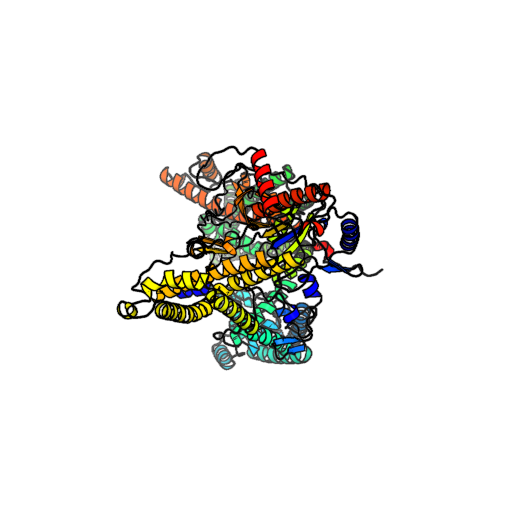7 ? 42.589 2.602 -8.417 1.00 38.00 337 PHE A O 1
ATOM 2757 N N . ARG A 1 338 ? 40.969 2.605 -9.953 1.00 37.91 338 ARG A N 1
ATOM 2758 C CA . ARG A 1 338 ? 41.557 3.686 -10.752 1.00 37.91 338 ARG A CA 1
ATOM 2759 C C . ARG A 1 338 ? 41.367 5.073 -10.123 1.00 37.91 338 ARG A C 1
ATOM 2761 O O . ARG A 1 338 ? 42.207 5.937 -10.339 1.00 37.91 338 ARG A O 1
ATOM 2768 N N . GLU A 1 339 ? 40.312 5.271 -9.332 1.00 37.69 339 GLU A N 1
ATOM 2769 C CA . GLU A 1 339 ? 40.121 6.465 -8.490 1.00 37.69 339 GLU A CA 1
ATOM 2770 C C . GLU A 1 339 ? 40.880 6.387 -7.147 1.00 37.69 339 GLU A C 1
ATOM 2772 O O . GLU A 1 339 ? 40.958 7.385 -6.436 1.00 37.69 339 GLU A O 1
ATOM 2777 N N . MET A 1 340 ? 41.462 5.227 -6.806 1.00 38.38 340 MET A N 1
ATOM 2778 C CA . MET A 1 340 ? 42.261 5.000 -5.588 1.00 38.38 340 MET A CA 1
ATOM 2779 C C . MET A 1 340 ? 43.737 5.396 -5.719 1.00 38.38 340 MET A C 1
ATOM 2781 O O . MET A 1 340 ? 44.430 5.488 -4.708 1.00 38.38 340 MET A O 1
ATOM 2785 N N . LEU A 1 341 ? 44.235 5.585 -6.941 1.00 39.84 341 LEU A N 1
ATOM 2786 C CA . LEU A 1 341 ? 45.628 5.945 -7.196 1.00 39.84 341 LEU A CA 1
ATOM 2787 C C . LEU A 1 341 ? 45.833 7.441 -6.921 1.00 39.84 341 LEU A C 1
ATOM 2789 O O . LEU A 1 341 ? 45.032 8.267 -7.363 1.00 39.84 341 LEU A O 1
ATOM 2793 N N . SER A 1 342 ? 46.907 7.806 -6.213 1.00 46.72 342 SER A N 1
ATOM 2794 C CA . SER A 1 342 ? 47.241 9.222 -6.016 1.00 46.72 342 SER A CA 1
ATOM 2795 C C . SER A 1 342 ? 47.498 9.904 -7.365 1.00 46.72 342 SER A C 1
ATOM 2797 O O . SER A 1 342 ? 47.860 9.248 -8.344 1.00 46.72 342 SER A O 1
ATOM 2799 N N . MET A 1 343 ? 47.345 11.231 -7.441 1.00 39.38 343 MET A N 1
ATOM 2800 C CA . MET A 1 343 ? 47.628 11.973 -8.680 1.00 39.38 343 MET A CA 1
ATOM 2801 C C . MET A 1 343 ? 49.066 11.758 -9.176 1.00 39.38 343 MET A C 1
ATOM 2803 O O . MET A 1 343 ? 49.281 11.765 -10.384 1.00 39.38 343 MET A O 1
ATOM 2807 N N . ASP A 1 344 ? 50.019 11.481 -8.283 1.00 42.88 344 ASP A N 1
ATOM 2808 C CA . ASP A 1 344 ? 51.409 11.170 -8.636 1.00 42.88 344 ASP A CA 1
ATOM 2809 C C . ASP A 1 344 ? 51.581 9.723 -9.119 1.00 42.88 344 ASP A C 1
ATOM 2811 O O . ASP A 1 344 ? 52.319 9.470 -10.069 1.00 42.88 344 ASP A O 1
ATOM 2815 N N . GLN A 1 345 ? 50.843 8.764 -8.552 1.00 44.75 345 GLN A N 1
ATOM 2816 C CA . GLN A 1 345 ? 50.797 7.383 -9.051 1.00 44.75 345 GLN A CA 1
ATOM 2817 C C . GLN A 1 345 ? 50.102 7.307 -10.416 1.00 44.75 345 GLN A C 1
ATOM 2819 O O . GLN A 1 345 ? 50.574 6.604 -11.307 1.00 44.75 345 GLN A O 1
ATOM 2824 N N . LEU A 1 346 ? 49.032 8.082 -10.613 1.00 38.91 346 LEU A N 1
ATOM 2825 C CA . LEU A 1 346 ? 48.385 8.278 -11.909 1.00 38.91 346 LEU A CA 1
ATOM 2826 C C . LEU A 1 346 ? 49.307 9.010 -12.883 1.00 38.91 346 LEU A C 1
ATOM 2828 O O . LEU A 1 346 ? 49.382 8.597 -14.028 1.00 38.91 346 LEU A O 1
ATOM 2832 N N . ALA A 1 347 ? 50.073 10.018 -12.455 1.00 44.12 347 ALA A N 1
ATOM 2833 C CA . ALA A 1 347 ? 51.053 10.694 -13.308 1.00 44.12 347 ALA A CA 1
ATOM 2834 C C . ALA A 1 347 ? 52.230 9.785 -13.703 1.00 44.12 347 ALA A C 1
ATOM 2836 O O . ALA A 1 347 ? 52.747 9.909 -14.810 1.00 44.12 347 ALA A O 1
ATOM 2837 N N . ILE A 1 348 ? 52.633 8.841 -12.847 1.00 43.00 348 ILE A N 1
ATOM 2838 C CA . ILE A 1 348 ? 53.629 7.812 -13.180 1.00 43.00 348 ILE A CA 1
ATOM 2839 C C . ILE A 1 348 ? 53.025 6.769 -14.131 1.00 43.00 348 ILE A C 1
ATOM 2841 O O . ILE A 1 348 ? 53.679 6.376 -15.092 1.00 43.00 348 ILE A O 1
ATOM 2845 N N . ILE A 1 349 ? 51.773 6.350 -13.921 1.00 43.88 349 ILE A N 1
ATOM 2846 C CA . ILE A 1 349 ? 51.064 5.376 -14.772 1.00 43.88 349 ILE A CA 1
ATOM 2847 C C . ILE A 1 349 ? 50.697 5.968 -16.146 1.00 43.88 349 ILE A C 1
ATOM 2849 O O . ILE A 1 349 ? 50.837 5.284 -17.164 1.00 43.88 349 ILE A O 1
ATOM 2853 N N . ASP A 1 350 ? 50.304 7.238 -16.198 1.00 41.53 350 ASP A N 1
ATOM 2854 C CA . ASP A 1 350 ? 49.898 7.961 -17.409 1.00 41.53 350 ASP A CA 1
ATOM 2855 C C . ASP A 1 350 ? 51.064 8.731 -18.073 1.00 41.53 350 ASP A C 1
ATOM 2857 O O . ASP A 1 350 ? 50.933 9.161 -19.218 1.00 41.53 350 ASP A O 1
ATOM 2861 N N . GLY A 1 351 ? 52.215 8.875 -17.404 1.00 47.09 351 GLY A N 1
ATOM 2862 C CA . GLY A 1 351 ? 53.431 9.525 -17.921 1.00 47.09 351 GLY A CA 1
ATOM 2863 C C . GLY A 1 351 ? 54.411 8.580 -18.636 1.00 47.09 351 GLY A C 1
ATOM 2864 O O . GLY A 1 351 ? 54.153 7.386 -18.787 1.00 47.09 351 GLY A O 1
ATOM 2865 N N . ASP A 1 352 ? 55.574 9.097 -19.051 1.00 39.66 352 ASP A N 1
ATOM 2866 C CA . ASP A 1 352 ? 56.621 8.361 -19.800 1.00 39.66 352 ASP A CA 1
ATOM 2867 C C . ASP A 1 352 ? 57.453 7.380 -18.940 1.00 39.66 352 ASP A C 1
ATOM 2869 O O . ASP A 1 352 ? 58.533 6.945 -19.347 1.00 39.66 352 ASP A O 1
ATOM 2873 N N . ALA A 1 353 ? 56.985 7.028 -17.737 1.00 45.62 353 ALA A N 1
ATOM 2874 C CA . ALA A 1 353 ? 57.677 6.073 -16.874 1.00 45.62 353 ALA A CA 1
ATOM 2875 C C . ALA A 1 353 ? 57.822 4.705 -17.560 1.00 45.62 353 ALA A C 1
ATOM 2877 O O . ALA A 1 353 ? 56.977 4.288 -18.360 1.00 45.62 353 ALA A O 1
ATOM 2878 N N . SER A 1 354 ? 58.892 3.983 -17.235 1.00 48.44 354 SER A N 1
ATOM 2879 C CA . SER A 1 354 ? 59.108 2.656 -17.810 1.00 48.44 354 SER A CA 1
ATOM 2880 C C . SER A 1 354 ? 57.992 1.686 -17.384 1.00 48.44 354 SER A C 1
ATOM 2882 O O . SER A 1 354 ? 57.480 1.791 -16.264 1.00 48.44 354 SER A O 1
ATOM 2884 N N . PRO A 1 355 ? 57.612 0.700 -18.219 1.00 41.16 355 PRO A N 1
ATOM 2885 C CA . PRO A 1 355 ? 56.626 -0.316 -17.842 1.00 41.16 355 PRO A CA 1
ATOM 2886 C C . PRO A 1 355 ? 56.947 -1.016 -16.512 1.00 41.16 355 PRO A C 1
ATOM 2888 O O . PRO A 1 355 ? 56.035 -1.323 -15.748 1.00 41.16 355 PRO A O 1
ATOM 2891 N N . SER A 1 356 ? 58.234 -1.189 -16.180 1.00 41.41 356 SER A N 1
ATOM 2892 C CA . SER A 1 356 ? 58.687 -1.716 -14.886 1.00 41.41 356 SER A CA 1
ATOM 2893 C C . SER A 1 356 ? 58.397 -0.795 -13.698 1.00 41.41 356 SER A C 1
ATOM 2895 O O . SER A 1 356 ? 58.041 -1.289 -12.632 1.00 41.41 356 SER A O 1
ATOM 2897 N N . GLU A 1 357 ? 58.511 0.526 -13.855 1.00 45.66 357 GLU A N 1
ATOM 2898 C CA . GLU A 1 357 ? 58.183 1.494 -12.796 1.00 45.66 357 GLU A CA 1
ATOM 2899 C C . GLU A 1 357 ? 56.674 1.579 -12.579 1.00 45.66 357 GLU A C 1
ATOM 2901 O O . GLU A 1 357 ? 56.216 1.535 -11.439 1.00 45.66 357 GLU A O 1
ATOM 2906 N N . LYS A 1 358 ? 55.893 1.596 -13.666 1.00 45.47 358 LYS A N 1
ATOM 2907 C CA . LYS A 1 358 ? 54.425 1.540 -13.598 1.00 45.47 358 LYS A CA 1
ATOM 2908 C C . LYS A 1 358 ? 53.951 0.262 -12.904 1.00 45.47 358 LYS A C 1
ATOM 2910 O O . LYS A 1 358 ? 53.077 0.313 -12.042 1.00 45.47 358 LYS A O 1
ATOM 2915 N N . MET A 1 359 ? 54.571 -0.872 -13.236 1.00 42.69 359 MET A N 1
ATOM 2916 C CA . MET A 1 359 ? 54.288 -2.170 -12.622 1.00 42.69 359 MET A CA 1
ATOM 2917 C C . MET A 1 359 ? 54.705 -2.211 -11.147 1.00 42.69 359 MET A C 1
ATOM 2919 O O . MET A 1 359 ? 53.962 -2.730 -10.324 1.00 42.69 359 MET A O 1
ATOM 2923 N N . SER A 1 360 ? 55.855 -1.636 -10.788 1.00 46.38 360 SER A N 1
ATOM 2924 C CA . SER A 1 360 ? 56.322 -1.556 -9.398 1.00 46.38 360 SER A CA 1
ATOM 2925 C C . SER A 1 360 ? 55.373 -0.729 -8.522 1.00 46.38 360 SER A C 1
ATOM 2927 O O . SER A 1 360 ? 54.982 -1.172 -7.444 1.00 46.38 360 SER A O 1
ATOM 2929 N N . VAL A 1 361 ? 54.919 0.427 -9.018 1.00 48.56 361 VAL A N 1
ATOM 2930 C CA . VAL A 1 361 ? 53.945 1.285 -8.323 1.00 48.56 361 VAL A CA 1
ATOM 2931 C C . VAL A 1 361 ? 52.594 0.582 -8.176 1.00 48.56 361 VAL A C 1
ATOM 2933 O O . VAL A 1 361 ? 52.029 0.573 -7.083 1.00 48.56 361 VAL A O 1
ATOM 2936 N N . ALA A 1 362 ? 52.109 -0.074 -9.234 1.00 44.06 362 ALA A N 1
ATOM 2937 C CA . ALA A 1 362 ? 50.872 -0.849 -9.186 1.00 44.06 362 ALA A CA 1
ATOM 2938 C C . ALA A 1 362 ? 50.965 -2.035 -8.208 1.00 44.06 362 ALA A C 1
ATOM 2940 O O . ALA A 1 362 ? 50.056 -2.234 -7.407 1.00 44.06 362 ALA A O 1
ATOM 2941 N N . LEU A 1 363 ? 52.071 -2.787 -8.219 1.00 45.25 363 LEU A N 1
ATOM 2942 C CA . LEU A 1 363 ? 52.297 -3.927 -7.325 1.00 45.25 363 LEU A CA 1
ATOM 2943 C C . LEU A 1 363 ? 52.488 -3.501 -5.865 1.00 45.25 363 LEU A C 1
ATOM 2945 O O . LEU A 1 363 ? 52.032 -4.210 -4.971 1.00 45.25 363 LEU A O 1
ATOM 2949 N N . SER A 1 364 ? 53.123 -2.355 -5.612 1.00 50.38 364 SER A N 1
ATOM 2950 C CA . SER A 1 364 ? 53.307 -1.822 -4.258 1.00 50.38 364 SER A CA 1
ATOM 2951 C C . SER A 1 364 ? 51.984 -1.323 -3.668 1.00 50.38 364 SER A C 1
ATOM 2953 O O . SER A 1 364 ? 51.617 -1.728 -2.565 1.00 50.38 364 SER A O 1
ATOM 2955 N N . ALA A 1 365 ? 51.200 -0.557 -4.438 1.00 48.22 365 ALA A N 1
ATOM 2956 C CA . ALA A 1 365 ? 49.855 -0.128 -4.041 1.00 48.22 365 ALA A CA 1
ATOM 2957 C C . ALA A 1 365 ? 48.919 -1.330 -3.819 1.00 48.22 365 ALA A C 1
ATOM 2959 O O . ALA A 1 365 ? 48.167 -1.377 -2.844 1.00 48.22 365 ALA A O 1
ATOM 2960 N N . PHE A 1 366 ? 49.016 -2.344 -4.682 1.00 44.47 366 PHE A N 1
ATOM 2961 C CA . PHE A 1 366 ? 48.257 -3.585 -4.555 1.00 44.47 366 PHE A CA 1
ATOM 2962 C C . PHE A 1 366 ? 48.667 -4.398 -3.317 1.00 44.47 366 PHE A C 1
ATOM 2964 O O . PHE A 1 366 ? 47.802 -4.880 -2.588 1.00 44.47 366 PHE A O 1
ATOM 2971 N N . LYS A 1 367 ? 49.970 -4.509 -3.024 1.00 52.22 367 LYS A N 1
ATOM 2972 C CA . LYS A 1 367 ? 50.488 -5.183 -1.823 1.00 52.22 367 LYS A CA 1
ATOM 2973 C C . LYS A 1 367 ? 50.073 -4.461 -0.539 1.00 52.22 367 LYS A C 1
ATOM 2975 O O . LYS A 1 367 ? 49.636 -5.112 0.401 1.00 52.22 367 LYS A O 1
ATOM 2980 N N . GLN A 1 368 ? 50.175 -3.134 -0.495 1.00 52.53 368 GLN A N 1
ATOM 2981 C CA . GLN A 1 368 ? 49.804 -2.337 0.678 1.00 52.53 368 GLN A CA 1
ATOM 2982 C C . GLN A 1 368 ? 48.301 -2.442 0.981 1.00 52.53 368 GLN A C 1
ATOM 2984 O O . GLN A 1 368 ? 47.904 -2.603 2.134 1.00 52.53 368 GLN A O 1
ATOM 2989 N N . TRP A 1 369 ? 47.466 -2.425 -0.060 1.00 52.50 369 TRP A N 1
ATOM 2990 C CA . TRP A 1 369 ? 46.033 -2.701 0.039 1.00 52.50 369 TRP A CA 1
ATOM 2991 C C . TRP A 1 369 ? 45.745 -4.132 0.526 1.00 52.50 369 TRP A C 1
ATOM 2993 O O . TRP A 1 369 ? 44.869 -4.346 1.367 1.00 52.50 369 TRP A O 1
ATOM 3003 N N . PHE A 1 370 ? 46.514 -5.113 0.048 1.00 51.03 370 PHE A N 1
ATOM 3004 C CA . PHE A 1 370 ? 46.383 -6.514 0.444 1.00 51.03 370 PHE A CA 1
ATOM 3005 C C . PHE A 1 370 ? 46.738 -6.752 1.920 1.00 51.03 370 PHE A C 1
ATOM 3007 O O . PHE A 1 370 ? 45.963 -7.387 2.634 1.00 51.03 370 PHE A O 1
ATOM 3014 N N . ASP A 1 371 ? 47.849 -6.187 2.400 1.00 51.78 371 ASP A N 1
ATOM 3015 C CA . ASP A 1 371 ? 48.296 -6.311 3.795 1.00 51.78 371 ASP A CA 1
ATOM 3016 C C . ASP A 1 371 ? 47.233 -5.737 4.773 1.00 51.78 371 ASP A C 1
ATOM 3018 O O . ASP A 1 371 ? 47.018 -6.257 5.873 1.00 51.78 371 ASP A O 1
ATOM 3022 N N . GLN A 1 372 ? 46.486 -4.707 4.349 1.00 51.00 372 GLN A N 1
ATOM 3023 C CA . GLN A 1 372 ? 45.363 -4.134 5.105 1.00 51.00 372 GLN A CA 1
ATOM 3024 C C . GLN A 1 372 ? 44.121 -5.037 5.108 1.00 51.00 372 GLN A C 1
ATOM 3026 O O . GLN A 1 372 ? 43.502 -5.234 6.156 1.00 51.00 372 GLN A O 1
ATOM 3031 N N . LEU A 1 373 ? 43.765 -5.615 3.958 1.00 47.28 373 LEU A N 1
ATOM 3032 C CA . LEU A 1 373 ? 42.671 -6.583 3.842 1.00 47.28 373 LEU A CA 1
ATOM 3033 C C . LEU A 1 373 ? 42.930 -7.832 4.679 1.00 47.28 373 LEU A C 1
ATOM 3035 O O . LEU A 1 373 ? 42.044 -8.276 5.405 1.00 47.28 373 LEU A O 1
ATOM 3039 N N . GLU A 1 374 ? 44.143 -8.376 4.616 1.00 50.53 374 GLU A N 1
ATOM 3040 C CA . GLU A 1 374 ? 44.539 -9.537 5.405 1.00 50.53 374 GLU A CA 1
ATOM 3041 C C . GLU A 1 374 ? 44.462 -9.246 6.911 1.00 50.53 374 GLU A C 1
ATOM 3043 O O . GLU A 1 374 ? 43.954 -10.074 7.665 1.00 50.53 374 GLU A O 1
ATOM 3048 N N . SER A 1 375 ? 44.883 -8.055 7.348 1.00 49.66 375 SER A N 1
ATOM 3049 C CA . SER A 1 375 ? 44.767 -7.604 8.742 1.00 49.66 375 SER A CA 1
ATOM 3050 C C . SER A 1 375 ? 43.307 -7.525 9.216 1.00 49.66 375 SER A C 1
ATOM 3052 O O . SER A 1 375 ? 42.957 -8.093 10.254 1.00 49.66 375 SER A O 1
ATOM 3054 N N . VAL A 1 376 ? 42.421 -6.907 8.423 1.00 46.56 376 VAL A N 1
ATOM 3055 C CA . VAL A 1 376 ? 40.978 -6.831 8.723 1.00 46.56 376 VAL A CA 1
ATOM 3056 C C . VAL A 1 376 ? 40.352 -8.227 8.752 1.00 46.56 376 VAL A C 1
ATOM 3058 O O . VAL A 1 376 ? 39.588 -8.543 9.664 1.00 46.56 376 VAL A O 1
ATOM 3061 N N . TYR A 1 377 ? 40.701 -9.098 7.803 1.00 50.66 377 TYR A N 1
ATOM 3062 C CA . TYR A 1 377 ? 40.175 -10.460 7.757 1.00 50.66 377 TYR A CA 1
ATOM 3063 C C . TYR A 1 377 ? 40.681 -11.335 8.900 1.00 50.66 377 TYR A C 1
ATOM 3065 O O . TYR A 1 377 ? 39.868 -12.037 9.499 1.00 50.66 377 TYR A O 1
ATOM 3073 N N . ARG A 1 378 ? 41.973 -11.279 9.253 1.00 53.16 378 ARG A N 1
ATOM 3074 C CA . ARG A 1 378 ? 42.516 -11.969 10.436 1.00 53.16 378 ARG A CA 1
ATOM 3075 C C . ARG A 1 378 ? 41.810 -11.506 11.704 1.00 53.16 378 ARG A C 1
ATOM 3077 O O . ARG A 1 378 ? 41.407 -12.345 12.500 1.00 53.16 378 ARG A O 1
ATOM 3084 N N . HIS A 1 379 ? 41.546 -10.208 11.835 1.00 50.47 379 HIS A N 1
ATOM 3085 C CA . HIS A 1 379 ? 40.784 -9.674 12.960 1.00 50.47 379 HIS A CA 1
ATOM 3086 C C . HIS A 1 379 ? 39.344 -10.219 13.010 1.00 50.47 379 HIS A C 1
ATOM 3088 O O . HIS A 1 379 ? 38.858 -10.586 14.077 1.00 50.47 379 HIS A O 1
ATOM 3094 N N . LEU A 1 380 ? 38.653 -10.338 11.871 1.00 47.50 380 LEU A N 1
ATOM 3095 C CA . LEU A 1 380 ? 37.309 -10.937 11.810 1.00 47.50 380 LEU A CA 1
ATOM 3096 C C . LEU A 1 380 ? 37.317 -12.455 12.095 1.00 47.50 380 LEU A C 1
ATOM 3098 O O . LEU A 1 380 ? 36.384 -12.966 12.717 1.00 47.50 380 LEU A O 1
ATOM 3102 N N . LEU A 1 381 ? 38.372 -13.159 11.666 1.00 51.50 381 LEU A N 1
ATOM 3103 C CA . LEU A 1 381 ? 38.633 -14.586 11.906 1.00 51.50 381 LEU A CA 1
ATOM 3104 C C . LEU A 1 381 ? 38.893 -14.885 13.390 1.00 51.50 381 LEU A C 1
ATOM 3106 O O . LEU A 1 381 ? 38.303 -15.810 13.943 1.00 51.50 381 LEU A O 1
ATOM 3110 N N . GLU A 1 382 ? 39.749 -14.092 14.032 1.00 55.09 382 GLU A N 1
ATOM 3111 C CA . GLU A 1 382 ? 40.147 -14.251 15.437 1.00 55.09 382 GLU A CA 1
ATOM 3112 C C . GLU A 1 382 ? 39.001 -13.962 16.419 1.00 55.09 382 GLU A C 1
ATOM 3114 O O . GLU A 1 382 ? 39.013 -14.471 17.538 1.00 55.09 382 GLU A O 1
ATOM 3119 N N . ASN A 1 383 ? 37.988 -13.198 15.995 1.00 48.47 383 ASN A N 1
ATOM 3120 C CA . ASN A 1 383 ? 36.833 -12.835 16.821 1.00 48.47 383 ASN A CA 1
ATOM 3121 C C . ASN A 1 383 ? 35.566 -13.677 16.548 1.00 48.47 383 ASN A C 1
ATOM 3123 O O . ASN A 1 383 ? 34.499 -13.340 17.056 1.00 48.47 383 ASN A O 1
ATOM 3127 N N . GLU A 1 384 ? 35.652 -14.751 15.748 1.00 52.66 384 GLU A N 1
ATOM 3128 C CA . GLU A 1 384 ? 34.525 -15.640 15.382 1.00 52.66 384 GLU A CA 1
ATOM 3129 C C . GLU A 1 384 ? 33.277 -14.912 14.821 1.00 52.66 384 GLU A C 1
ATOM 3131 O O . GLU A 1 384 ? 32.163 -15.438 14.848 1.00 52.66 384 GLU A O 1
ATOM 3136 N N . LEU A 1 385 ? 33.442 -13.706 14.264 1.00 44.47 385 LEU A N 1
ATOM 3137 C CA . LEU A 1 385 ? 32.331 -12.861 13.794 1.00 44.47 385 LEU A CA 1
ATOM 3138 C C . LEU A 1 385 ? 31.685 -13.368 12.492 1.00 44.47 385 LEU A C 1
ATOM 3140 O O . LEU A 1 385 ? 30.657 -12.850 12.058 1.00 44.47 385 LEU A O 1
ATOM 3144 N N . LEU A 1 386 ? 32.268 -14.395 11.872 1.00 49.41 386 LEU A N 1
ATOM 3145 C CA . LEU A 1 386 ? 31.838 -14.982 10.608 1.00 49.41 386 LEU A CA 1
ATOM 3146 C C . LEU A 1 386 ? 31.533 -16.474 10.792 1.00 49.41 386 LEU A C 1
ATOM 3148 O O . LEU A 1 386 ? 32.272 -17.207 11.445 1.00 49.41 386 LEU A O 1
ATOM 3152 N N . GLY A 1 387 ? 30.445 -16.963 10.189 1.00 49.44 387 GLY A N 1
ATOM 3153 C CA . GLY A 1 387 ? 30.095 -18.384 10.257 1.00 49.44 387 GLY A CA 1
ATOM 3154 C C . GLY A 1 387 ? 31.178 -19.288 9.645 1.00 49.44 387 GLY A C 1
ATOM 3155 O O . GLY A 1 387 ? 31.872 -18.896 8.709 1.00 49.44 387 GLY A O 1
ATOM 3156 N N . ARG A 1 388 ? 31.287 -20.550 10.101 1.00 45.03 388 ARG A N 1
ATOM 3157 C CA . ARG A 1 388 ? 32.289 -21.541 9.621 1.00 45.03 388 ARG A CA 1
ATOM 3158 C C . ARG A 1 388 ? 32.409 -21.651 8.097 1.00 45.03 388 ARG A C 1
ATOM 3160 O O . ARG A 1 388 ? 33.489 -21.960 7.600 1.00 45.03 388 ARG A O 1
ATOM 3167 N N . ARG A 1 389 ? 31.327 -21.419 7.345 1.00 42.62 389 ARG A N 1
ATOM 3168 C CA . ARG A 1 389 ? 31.358 -21.407 5.873 1.00 42.62 389 ARG A CA 1
ATOM 3169 C C . ARG A 1 389 ? 32.041 -20.165 5.304 1.00 42.62 389 ARG A C 1
ATOM 3171 O O . ARG A 1 389 ? 32.866 -20.334 4.418 1.00 42.62 389 ARG A O 1
ATOM 3178 N N . ALA A 1 390 ? 31.763 -18.976 5.837 1.00 43.31 390 ALA A N 1
ATOM 3179 C CA . ALA A 1 390 ? 32.463 -17.746 5.471 1.00 43.31 390 ALA A CA 1
ATOM 3180 C C . ALA A 1 390 ? 33.953 -17.832 5.844 1.00 43.31 390 ALA A C 1
ATOM 3182 O O . ALA A 1 390 ? 34.802 -17.527 5.016 1.00 43.31 390 ALA A O 1
ATOM 3183 N N . LEU A 1 391 ? 34.275 -18.387 7.020 1.00 45.94 391 LEU A N 1
ATOM 3184 C CA . LEU A 1 391 ? 35.653 -18.670 7.448 1.00 45.94 391 LEU A CA 1
ATOM 3185 C C . LEU A 1 391 ? 36.383 -19.616 6.481 1.00 45.94 391 LEU A C 1
ATOM 3187 O O . LEU A 1 391 ? 37.472 -19.309 6.012 1.00 45.94 391 LEU A O 1
ATOM 3191 N N . THR A 1 392 ? 35.750 -20.736 6.116 1.00 48.75 392 THR A N 1
ATOM 3192 C CA . THR A 1 392 ? 36.310 -21.694 5.143 1.00 48.75 392 THR A CA 1
ATOM 3193 C C . THR A 1 392 ? 36.475 -21.063 3.758 1.00 48.75 392 THR A C 1
ATOM 3195 O O . THR A 1 392 ? 37.404 -21.399 3.027 1.00 48.75 392 THR A O 1
ATOM 3198 N N . GLN A 1 393 ? 35.569 -20.161 3.376 1.00 44.62 393 GLN A N 1
ATOM 3199 C CA . GLN A 1 393 ? 35.594 -19.498 2.078 1.00 44.62 393 GLN A CA 1
ATOM 3200 C C . GLN A 1 393 ? 36.696 -18.436 2.010 1.00 44.62 393 GLN A C 1
ATOM 3202 O O . GLN A 1 393 ? 37.429 -18.400 1.030 1.00 44.62 393 GLN A O 1
ATOM 3207 N N . ILE A 1 394 ? 36.868 -17.638 3.066 1.00 46.69 394 ILE A N 1
ATOM 3208 C CA . ILE A 1 394 ? 37.954 -16.657 3.197 1.00 46.69 394 ILE A CA 1
ATOM 3209 C C . ILE A 1 394 ? 39.305 -17.368 3.219 1.00 46.69 394 ILE A C 1
ATOM 3211 O O . ILE A 1 394 ? 40.213 -16.978 2.492 1.00 46.69 394 ILE A O 1
ATOM 3215 N N . GLN A 1 395 ? 39.419 -18.461 3.974 1.00 49.06 395 GLN A N 1
ATOM 3216 C CA . GLN A 1 395 ? 40.641 -19.254 4.038 1.00 49.06 395 GLN A CA 1
ATOM 3217 C C . GLN A 1 395 ? 41.002 -19.865 2.675 1.00 49.06 395 GLN A C 1
ATOM 3219 O O . GLN A 1 395 ? 42.152 -19.785 2.266 1.00 49.06 395 GLN A O 1
ATOM 3224 N N . LYS A 1 396 ? 40.020 -20.357 1.908 1.00 48.12 396 LYS A N 1
ATOM 3225 C CA . LYS A 1 396 ? 40.241 -20.821 0.526 1.00 48.12 396 LYS A CA 1
ATOM 3226 C C . LYS A 1 396 ? 40.630 -19.706 -0.443 1.00 48.12 396 LYS A C 1
ATOM 3228 O O . LYS A 1 396 ? 41.411 -19.952 -1.356 1.00 48.12 396 LYS A O 1
ATOM 3233 N N . THR A 1 397 ? 40.095 -18.499 -0.267 1.00 44.41 397 THR A N 1
ATOM 3234 C CA . THR A 1 397 ? 40.487 -17.330 -1.068 1.00 44.41 397 THR A CA 1
ATOM 3235 C C . THR A 1 397 ? 41.928 -16.916 -0.760 1.00 44.41 397 THR A C 1
ATOM 3237 O O . THR A 1 397 ? 42.693 -16.664 -1.687 1.00 44.41 397 THR A O 1
ATOM 3240 N N . LEU A 1 398 ? 42.327 -16.922 0.518 1.00 46.34 398 LEU A N 1
ATOM 3241 C CA . LEU A 1 398 ? 43.706 -16.662 0.947 1.00 46.34 398 LEU A CA 1
ATOM 3242 C C . LEU A 1 398 ? 44.675 -17.760 0.465 1.00 46.34 398 LEU A C 1
ATOM 3244 O O . LEU A 1 398 ? 45.754 -17.451 -0.032 1.00 46.34 398 LEU A O 1
ATOM 3248 N N . GLU A 1 399 ? 44.275 -19.035 0.522 1.00 50.69 399 GLU A N 1
ATOM 3249 C CA . GLU A 1 399 ? 45.054 -20.173 0.004 1.00 50.69 399 GLU A CA 1
ATOM 3250 C C . GLU A 1 399 ? 45.213 -20.124 -1.525 1.00 50.69 399 GLU A C 1
ATOM 3252 O O . GLU A 1 399 ? 46.311 -20.334 -2.040 1.00 50.69 399 GLU A O 1
ATOM 3257 N N . GLY A 1 400 ? 44.143 -19.802 -2.261 1.00 48.53 400 GLY A N 1
ATOM 3258 C CA . GLY A 1 400 ? 44.194 -19.615 -3.715 1.00 48.53 400 GLY A CA 1
ATOM 3259 C C . GLY A 1 400 ? 45.063 -18.426 -4.136 1.00 48.53 400 GLY A C 1
ATOM 3260 O O . GLY A 1 400 ? 45.658 -18.441 -5.214 1.00 48.53 400 GLY A O 1
ATOM 3261 N N . TYR A 1 401 ? 45.182 -17.421 -3.270 1.00 48.09 401 TYR A N 1
ATOM 3262 C CA . TYR A 1 401 ? 46.043 -16.267 -3.489 1.00 48.09 401 TYR A CA 1
ATOM 3263 C C . TYR A 1 401 ? 47.522 -16.564 -3.207 1.00 48.09 401 TYR A C 1
ATOM 3265 O O . TYR A 1 401 ? 48.366 -16.212 -4.027 1.00 48.09 401 TYR A O 1
ATOM 3273 N N . GLU A 1 402 ? 47.861 -17.254 -2.113 1.00 48.91 402 GLU A N 1
ATOM 3274 C CA . GLU A 1 402 ? 49.248 -17.688 -1.860 1.00 48.91 402 GLU A CA 1
ATOM 3275 C C . GLU A 1 402 ? 49.755 -18.639 -2.951 1.00 48.91 402 GLU A C 1
ATOM 3277 O O . GLU A 1 402 ? 50.916 -18.586 -3.362 1.00 48.91 402 GLU A O 1
ATOM 3282 N N . ASP A 1 403 ? 48.863 -19.458 -3.501 1.00 47.66 403 ASP A N 1
ATOM 3283 C CA . ASP A 1 403 ? 49.138 -20.289 -4.667 1.00 47.66 403 ASP A CA 1
ATOM 3284 C C . ASP A 1 403 ? 49.378 -19.444 -5.938 1.00 47.66 403 ASP A C 1
ATOM 3286 O O . ASP A 1 403 ? 50.348 -19.679 -6.663 1.00 47.66 403 ASP A O 1
ATOM 3290 N N . LEU A 1 404 ? 48.582 -18.394 -6.186 1.00 41.84 404 LEU A N 1
ATOM 3291 C CA . LEU A 1 404 ? 48.810 -17.447 -7.289 1.00 41.84 404 LEU A CA 1
ATOM 3292 C C . LEU A 1 404 ? 50.140 -16.692 -7.131 1.00 41.84 404 LEU A C 1
ATOM 3294 O O . LEU A 1 404 ? 50.942 -16.662 -8.065 1.00 41.84 404 LEU A O 1
ATOM 3298 N N . ARG A 1 405 ? 50.415 -16.154 -5.939 1.00 45.56 405 ARG A N 1
ATOM 3299 C CA . ARG A 1 405 ? 51.675 -15.489 -5.580 1.00 45.56 405 ARG A CA 1
ATOM 3300 C C . ARG A 1 405 ? 52.866 -16.413 -5.807 1.00 45.56 405 ARG A C 1
ATOM 3302 O O . ARG A 1 405 ? 53.837 -16.020 -6.453 1.00 45.56 405 ARG A O 1
ATOM 3309 N N . THR A 1 406 ? 52.776 -17.658 -5.344 1.00 50.75 406 THR A N 1
ATOM 3310 C CA . THR A 1 406 ? 53.823 -18.669 -5.536 1.00 50.75 406 THR A CA 1
ATOM 3311 C C . THR A 1 406 ? 54.045 -18.956 -7.018 1.00 50.75 406 THR A C 1
ATOM 3313 O O . THR A 1 406 ? 55.188 -18.975 -7.463 1.00 50.75 406 THR A O 1
ATOM 3316 N N . ARG A 1 407 ? 52.983 -19.109 -7.817 1.00 46.06 407 ARG A N 1
ATOM 3317 C CA . ARG A 1 407 ? 53.083 -19.367 -9.265 1.00 46.06 407 ARG A CA 1
ATOM 3318 C C . ARG A 1 407 ? 53.652 -18.187 -10.046 1.00 46.06 407 ARG A C 1
ATOM 3320 O O . ARG A 1 407 ? 54.399 -18.411 -10.994 1.00 46.06 407 ARG A O 1
ATOM 3327 N N . VAL A 1 408 ? 53.334 -16.957 -9.651 1.00 42.59 408 VAL A N 1
ATOM 3328 C CA . VAL A 1 408 ? 53.903 -15.737 -10.242 1.00 42.59 408 VAL A CA 1
ATOM 3329 C C . VAL A 1 408 ? 55.397 -15.642 -9.918 1.00 42.59 408 VAL A C 1
ATOM 3331 O O . VAL A 1 408 ? 56.209 -15.464 -10.824 1.00 42.59 408 VAL A O 1
ATOM 3334 N N . ILE A 1 409 ? 55.792 -15.871 -8.661 1.00 48.00 409 ILE A N 1
ATOM 3335 C CA . ILE A 1 409 ? 57.207 -15.929 -8.251 1.00 48.00 409 ILE A CA 1
ATOM 3336 C C . ILE A 1 409 ? 57.958 -17.029 -9.019 1.00 48.00 409 ILE A C 1
ATOM 3338 O O . ILE A 1 409 ? 59.061 -16.804 -9.520 1.00 48.00 409 ILE A O 1
ATOM 3342 N N . ASP A 1 410 ? 57.359 -18.212 -9.150 1.00 46.53 410 ASP A N 1
ATOM 3343 C CA . ASP A 1 410 ? 57.959 -19.356 -9.837 1.00 46.53 410 ASP A CA 1
ATOM 3344 C C . ASP A 1 410 ? 58.057 -19.128 -11.358 1.00 46.53 410 ASP A C 1
ATOM 3346 O O . ASP A 1 410 ? 59.029 -19.531 -12.000 1.00 46.53 410 ASP A O 1
ATOM 3350 N N . TYR A 1 411 ? 57.094 -18.410 -11.940 1.00 44.81 411 TYR A N 1
ATOM 3351 C CA . TYR A 1 411 ? 57.113 -17.967 -13.334 1.00 44.81 411 TYR A CA 1
ATOM 3352 C C . TYR A 1 411 ? 58.286 -17.017 -13.622 1.00 44.81 411 TYR A C 1
ATOM 3354 O O . TYR A 1 411 ? 58.988 -17.203 -14.620 1.00 44.81 411 TYR A O 1
ATOM 3362 N N . PHE A 1 412 ? 58.562 -16.060 -12.730 1.00 41.84 412 PHE A N 1
ATOM 3363 C CA . PHE A 1 412 ? 59.716 -15.164 -12.863 1.00 41.84 412 PHE A CA 1
ATOM 3364 C C . PHE A 1 412 ? 61.048 -15.900 -12.659 1.00 41.84 412 PHE A C 1
ATOM 3366 O O . PHE A 1 412 ? 61.954 -15.752 -13.485 1.00 41.84 412 PHE A O 1
ATOM 3373 N N . LYS A 1 413 ? 61.143 -16.797 -11.668 1.00 47.59 413 LYS A N 1
ATOM 3374 C CA . LYS A 1 413 ? 62.330 -17.654 -11.470 1.00 47.59 413 LYS A CA 1
ATOM 3375 C C . LYS A 1 413 ? 62.666 -18.490 -12.707 1.00 47.59 413 LYS A C 1
ATOM 3377 O O . LYS A 1 413 ? 63.817 -18.543 -13.134 1.00 47.59 413 LYS A O 1
ATOM 3382 N N . ARG A 1 414 ? 61.661 -19.088 -13.357 1.00 44.56 414 ARG A N 1
ATOM 3383 C CA . ARG A 1 414 ? 61.840 -19.893 -14.585 1.00 44.56 414 ARG A CA 1
ATOM 3384 C C . ARG A 1 414 ? 62.300 -19.087 -15.803 1.00 44.56 414 ARG A C 1
ATOM 3386 O O . ARG A 1 414 ? 62.759 -19.680 -16.776 1.00 44.56 414 ARG A O 1
ATOM 3393 N N . ARG A 1 415 ? 62.181 -17.759 -15.774 1.00 42.88 415 ARG A N 1
ATOM 3394 C CA . ARG A 1 415 ? 62.619 -16.855 -16.849 1.00 42.88 415 ARG A CA 1
ATOM 3395 C C . ARG A 1 415 ? 64.005 -16.251 -16.601 1.00 42.88 415 ARG A C 1
ATOM 3397 O O . ARG A 1 415 ? 64.410 -15.362 -17.341 1.00 42.88 415 ARG A O 1
ATOM 3404 N N . GLY A 1 416 ? 64.742 -16.775 -15.619 1.00 37.34 416 GLY A N 1
ATOM 3405 C CA . GLY A 1 416 ? 66.107 -16.348 -15.303 1.00 37.34 416 GLY A CA 1
ATOM 3406 C C . GLY A 1 416 ? 66.175 -15.109 -14.413 1.00 37.34 416 GLY A C 1
ATOM 3407 O O . GLY A 1 416 ? 67.258 -14.563 -14.226 1.00 37.34 416 GLY A O 1
ATOM 3408 N N . PHE A 1 417 ? 65.044 -14.668 -13.857 1.00 36.72 417 PHE A N 1
ATOM 3409 C CA . PHE A 1 417 ? 65.030 -13.655 -12.812 1.00 36.72 417 PHE A CA 1
ATOM 3410 C C . PHE A 1 417 ? 65.288 -14.359 -11.480 1.00 36.72 417 PHE A C 1
ATOM 3412 O O . PHE A 1 417 ? 64.391 -15.001 -10.930 1.00 36.72 417 PHE A O 1
ATOM 3419 N N . ASP A 1 418 ? 66.520 -14.276 -10.972 1.00 40.19 418 ASP A N 1
ATOM 3420 C CA . ASP A 1 418 ? 66.842 -14.748 -9.623 1.00 40.19 418 ASP A CA 1
ATOM 3421 C C . ASP A 1 418 ? 66.193 -13.808 -8.603 1.00 40.19 418 ASP A C 1
ATOM 3423 O O . ASP A 1 418 ? 66.768 -12.837 -8.116 1.00 40.19 418 ASP A O 1
ATOM 3427 N N . VAL A 1 419 ? 64.926 -14.087 -8.308 1.00 43.25 419 VAL A N 1
ATOM 3428 C CA . VAL A 1 419 ? 64.176 -13.438 -7.239 1.00 43.25 419 VAL A CA 1
ATOM 3429 C C . VAL A 1 419 ? 64.655 -14.054 -5.921 1.00 43.25 419 VAL A C 1
ATOM 3431 O O . VAL A 1 419 ? 64.068 -15.013 -5.404 1.00 43.25 419 VAL A O 1
ATOM 3434 N N . LEU A 1 420 ? 65.775 -13.541 -5.402 1.00 35.03 420 LEU A N 1
ATOM 3435 C CA . LEU A 1 420 ? 66.259 -13.820 -4.048 1.00 35.03 420 LEU A CA 1
ATOM 3436 C C . LEU A 1 420 ? 65.385 -13.063 -3.044 1.00 35.03 420 LEU A C 1
ATOM 3438 O O . LEU A 1 420 ? 65.728 -11.995 -2.552 1.00 35.03 420 LEU A O 1
ATOM 3442 N N . VAL A 1 421 ? 64.224 -13.639 -2.739 1.00 42.38 421 VAL A N 1
ATOM 3443 C CA . VAL A 1 421 ? 63.410 -13.223 -1.595 1.00 42.38 421 VAL A CA 1
ATOM 3444 C C . VAL A 1 421 ? 63.876 -14.019 -0.388 1.00 42.38 421 VAL A C 1
ATOM 3446 O O . VAL A 1 421 ? 63.425 -15.140 -0.162 1.00 42.38 421 VAL A O 1
ATOM 3449 N N . THR A 1 422 ? 64.777 -13.431 0.392 1.00 37.84 422 THR A N 1
ATOM 3450 C CA . THR A 1 422 ? 64.971 -13.801 1.798 1.00 37.84 422 THR A CA 1
ATOM 3451 C C . THR A 1 422 ? 65.254 -12.541 2.616 1.00 37.84 422 THR A C 1
ATOM 3453 O O . THR A 1 422 ? 66.405 -12.250 2.924 1.00 37.84 422 THR A O 1
ATOM 3456 N N . GLY A 1 423 ? 64.206 -11.781 2.948 1.00 38.00 423 GLY A N 1
ATOM 3457 C CA . GLY A 1 423 ? 64.265 -10.672 3.908 1.00 38.00 423 GLY A CA 1
ATOM 3458 C C . GLY A 1 423 ? 63.056 -9.723 3.814 1.00 38.00 423 GLY A C 1
ATOM 3459 O O . GLY A 1 423 ? 62.607 -9.474 2.698 1.00 38.00 423 GLY A O 1
ATOM 3460 N N . PRO A 1 424 ? 62.505 -9.226 4.944 1.00 33.22 424 PRO A N 1
ATOM 3461 C CA . PRO A 1 424 ? 61.364 -8.300 4.969 1.00 33.22 424 PRO A CA 1
ATOM 3462 C C . PRO A 1 424 ? 61.709 -6.845 4.603 1.00 33.22 424 PRO A C 1
ATOM 3464 O O . PRO A 1 424 ? 60.789 -6.071 4.365 1.00 33.22 424 PRO A O 1
ATOM 3467 N N . ASP A 1 425 ? 62.992 -6.497 4.486 1.00 44.50 425 ASP A N 1
ATOM 3468 C CA . ASP A 1 425 ? 63.447 -5.167 4.073 1.00 44.50 425 ASP A CA 1
ATOM 3469 C C . ASP A 1 425 ? 64.145 -5.277 2.711 1.00 44.50 425 ASP A C 1
ATOM 3471 O O . ASP A 1 425 ? 65.259 -5.796 2.614 1.00 44.50 425 ASP A O 1
ATOM 3475 N N . PHE A 1 426 ? 63.481 -4.834 1.641 1.00 38.94 426 PHE A N 1
ATOM 3476 C CA . PHE A 1 426 ? 64.078 -4.749 0.307 1.00 38.94 426 PHE A CA 1
ATOM 3477 C C . PHE A 1 426 ? 63.743 -3.402 -0.337 1.00 38.94 426 PHE A C 1
ATOM 3479 O O . PHE A 1 426 ? 62.569 -3.078 -0.514 1.00 38.94 426 PHE A O 1
ATOM 3486 N N . ASP A 1 427 ? 64.777 -2.644 -0.710 1.00 42.38 427 ASP A N 1
ATOM 3487 C CA . ASP A 1 427 ? 64.665 -1.406 -1.484 1.00 42.38 427 ASP A CA 1
ATOM 3488 C C . ASP A 1 427 ? 64.779 -1.721 -2.987 1.00 42.38 427 ASP A C 1
ATOM 3490 O O . ASP A 1 427 ? 65.810 -2.167 -3.496 1.00 42.38 427 ASP A O 1
ATOM 3494 N N . LEU A 1 428 ? 63.684 -1.496 -3.715 1.00 37.28 428 LEU A N 1
ATOM 3495 C CA . LEU A 1 428 ? 63.561 -1.754 -5.151 1.00 37.28 428 LEU A CA 1
ATOM 3496 C C . LEU A 1 428 ? 64.433 -0.826 -6.020 1.00 37.28 428 LEU A C 1
ATOM 3498 O O . LEU A 1 428 ? 64.694 -1.169 -7.178 1.00 37.28 428 LEU A O 1
ATOM 3502 N N . ARG A 1 429 ? 64.930 0.304 -5.491 1.00 40.12 429 ARG A N 1
ATOM 3503 C CA . ARG A 1 429 ? 65.852 1.190 -6.227 1.00 40.12 429 ARG A CA 1
ATOM 3504 C C . ARG A 1 429 ? 67.216 0.542 -6.456 1.00 40.12 429 ARG A C 1
ATOM 3506 O O . ARG A 1 429 ? 67.733 0.619 -7.569 1.00 40.12 429 ARG A O 1
ATOM 3513 N N . GLU A 1 430 ? 67.757 -0.183 -5.475 1.00 40.50 430 GLU A N 1
ATOM 3514 C CA . GLU A 1 430 ? 69.069 -0.837 -5.614 1.00 40.50 430 GLU A CA 1
ATOM 3515 C C . GLU A 1 430 ? 69.049 -1.988 -6.633 1.00 40.50 430 GLU A C 1
ATOM 3517 O O . GLU A 1 430 ? 70.011 -2.179 -7.380 1.00 40.50 430 GLU A O 1
ATOM 3522 N N . GLY A 1 431 ? 67.932 -2.718 -6.741 1.00 44.28 431 GLY A N 1
ATOM 3523 C CA . GLY A 1 431 ? 67.747 -3.762 -7.756 1.00 44.28 431 GLY A CA 1
ATOM 3524 C C . GLY A 1 431 ? 67.635 -3.208 -9.183 1.00 44.28 431 GLY A C 1
ATOM 3525 O O . GLY A 1 431 ? 68.205 -3.775 -10.121 1.00 44.28 431 GLY A O 1
ATOM 3526 N N . GLY A 1 432 ? 66.953 -2.069 -9.346 1.00 41.88 432 GLY A N 1
ATOM 3527 C CA . GLY A 1 432 ? 66.853 -1.350 -10.620 1.00 41.88 432 GLY A CA 1
ATOM 3528 C C . GLY A 1 432 ? 68.192 -0.767 -11.076 1.00 41.88 432 GLY A C 1
ATOM 3529 O O . GLY A 1 432 ? 68.573 -0.930 -12.239 1.00 41.88 432 GLY A O 1
ATOM 3530 N N . ASP A 1 433 ? 68.958 -0.175 -10.157 1.00 44.72 433 ASP A N 1
ATOM 3531 C CA . ASP A 1 433 ? 70.287 0.373 -10.447 1.00 44.72 433 ASP A CA 1
ATOM 3532 C C . ASP A 1 433 ? 71.330 -0.726 -10.704 1.00 44.72 433 ASP A C 1
ATOM 3534 O O . ASP A 1 433 ? 72.184 -0.576 -11.585 1.00 44.72 433 ASP A O 1
ATOM 3538 N N . ALA A 1 434 ? 71.233 -1.877 -10.031 1.00 42.94 434 ALA A N 1
ATOM 3539 C CA . ALA A 1 434 ? 72.056 -3.051 -10.321 1.00 42.94 434 ALA A CA 1
ATOM 3540 C C . ALA A 1 434 ? 71.765 -3.631 -11.718 1.00 42.94 434 ALA A C 1
ATOM 3542 O O . ALA A 1 434 ? 72.701 -3.963 -12.448 1.00 42.94 434 ALA A O 1
ATOM 3543 N N . TYR A 1 435 ? 70.495 -3.690 -12.137 1.00 41.97 435 TYR A N 1
ATOM 3544 C CA . TYR A 1 435 ? 70.110 -4.143 -13.479 1.00 41.97 435 TYR A CA 1
ATOM 3545 C C . TYR A 1 435 ? 70.517 -3.142 -14.569 1.00 41.97 435 TYR A C 1
ATOM 3547 O O . TYR A 1 435 ? 71.034 -3.541 -15.614 1.00 41.97 435 TYR A O 1
ATOM 3555 N N . ARG A 1 436 ? 70.375 -1.835 -14.309 1.00 45.22 436 ARG A N 1
ATOM 3556 C CA . ARG A 1 436 ? 70.832 -0.766 -15.210 1.00 45.22 436 ARG A CA 1
ATOM 3557 C C . ARG A 1 436 ? 72.347 -0.815 -15.402 1.00 45.22 436 ARG A C 1
ATOM 3559 O O . ARG A 1 436 ? 72.820 -0.759 -16.535 1.00 45.22 436 ARG A O 1
ATOM 3566 N N . ASN A 1 437 ? 73.105 -0.999 -14.322 1.00 47.56 437 ASN A N 1
ATOM 3567 C CA . ASN A 1 437 ? 74.561 -1.133 -14.372 1.00 47.56 437 ASN A CA 1
ATOM 3568 C C . ASN A 1 437 ? 75.011 -2.466 -14.993 1.00 47.56 437 ASN A C 1
ATOM 3570 O O . ASN A 1 437 ? 76.007 -2.492 -15.714 1.00 47.56 437 ASN A O 1
ATOM 3574 N N . TYR A 1 438 ? 74.276 -3.563 -14.792 1.00 47.66 438 TYR A N 1
ATOM 3575 C CA . TYR A 1 438 ? 74.544 -4.848 -15.446 1.00 47.66 438 TYR A CA 1
ATOM 3576 C C . TYR A 1 438 ? 74.279 -4.781 -16.959 1.00 47.66 438 TYR A C 1
ATOM 3578 O O . TYR A 1 438 ? 75.141 -5.161 -17.748 1.00 47.66 438 TYR A O 1
ATOM 3586 N N . ALA A 1 439 ? 73.150 -4.207 -17.385 1.00 45.75 439 ALA A N 1
ATOM 3587 C CA . ALA A 1 439 ? 72.819 -4.014 -18.797 1.00 45.75 439 ALA A CA 1
ATOM 3588 C C . ALA A 1 439 ? 73.795 -3.057 -19.511 1.00 45.75 439 ALA A C 1
ATOM 3590 O O . ALA A 1 439 ? 74.163 -3.301 -20.661 1.00 45.75 439 ALA A O 1
ATOM 3591 N N . LEU A 1 440 ? 74.273 -2.009 -18.827 1.00 47.69 440 LEU A N 1
ATOM 3592 C CA . LEU A 1 440 ? 75.293 -1.094 -19.355 1.00 47.69 440 LEU A CA 1
ATOM 3593 C C . LEU A 1 440 ? 76.690 -1.738 -19.427 1.00 47.69 440 LEU A C 1
ATOM 3595 O O . LEU A 1 440 ? 77.430 -1.467 -20.371 1.00 47.69 440 LEU A O 1
ATOM 3599 N N . ASN A 1 441 ? 77.041 -2.630 -18.494 1.00 46.09 441 ASN A N 1
ATOM 3600 C CA . ASN A 1 441 ? 78.332 -3.330 -18.493 1.00 46.09 441 ASN A CA 1
ATOM 3601 C C . ASN A 1 441 ? 78.384 -4.522 -19.464 1.00 46.09 441 ASN A C 1
ATOM 3603 O O . ASN A 1 441 ? 79.422 -4.759 -20.081 1.00 46.09 441 ASN A O 1
ATOM 3607 N N . VAL A 1 442 ? 77.275 -5.241 -19.666 1.00 47.38 442 VAL A N 1
ATOM 3608 C CA . VAL A 1 442 ? 77.176 -6.333 -20.655 1.00 47.38 442 VAL A CA 1
ATOM 3609 C C . VAL A 1 442 ? 77.156 -5.791 -22.093 1.00 47.38 442 VAL A C 1
ATOM 3611 O O . VAL A 1 442 ? 77.619 -6.465 -23.011 1.00 47.38 442 VAL A O 1
ATOM 3614 N N . ALA A 1 443 ? 76.709 -4.547 -22.299 1.00 45.47 443 ALA A N 1
ATOM 3615 C CA . ALA A 1 443 ? 76.735 -3.885 -23.605 1.00 45.47 443 ALA A CA 1
ATOM 3616 C C . ALA A 1 443 ? 78.129 -3.373 -24.033 1.00 45.47 443 ALA A C 1
ATOM 3618 O O . ALA A 1 443 ? 78.307 -2.995 -25.191 1.00 45.47 443 ALA A O 1
ATOM 3619 N N . ASN A 1 444 ? 79.118 -3.362 -23.131 1.00 41.72 444 ASN A N 1
ATOM 3620 C CA . ASN A 1 444 ? 80.396 -2.678 -23.343 1.00 41.72 444 ASN A CA 1
ATOM 3621 C C . ASN A 1 444 ? 81.543 -3.490 -24.010 1.00 41.72 444 ASN A C 1
ATOM 3623 O O . ASN A 1 444 ? 82.483 -2.849 -24.472 1.00 41.72 444 ASN A O 1
ATOM 3627 N N . PRO A 1 445 ? 81.536 -4.838 -24.159 1.00 39.00 445 PRO A N 1
ATOM 3628 C CA . PRO A 1 445 ? 82.638 -5.523 -24.857 1.00 39.00 445 PRO A CA 1
ATOM 3629 C C . PRO A 1 445 ? 82.456 -5.704 -26.376 1.00 39.00 445 PRO A C 1
ATOM 3631 O O . PRO A 1 445 ? 83.364 -6.223 -27.016 1.00 39.00 445 PRO A O 1
ATOM 3634 N N . PHE A 1 446 ? 81.320 -5.325 -26.976 1.00 43.84 446 PHE A N 1
ATOM 3635 C CA . PHE A 1 446 ? 81.025 -5.647 -28.388 1.00 43.84 446 PHE A CA 1
ATOM 3636 C C . PHE A 1 446 ? 81.021 -4.460 -29.361 1.00 43.84 446 PHE A C 1
ATOM 3638 O O . PHE A 1 446 ? 80.626 -4.621 -30.514 1.00 43.84 446 PHE A O 1
ATOM 3645 N N . PHE A 1 447 ? 81.498 -3.286 -28.942 1.00 45.56 447 PHE A N 1
ATOM 3646 C CA . PHE A 1 447 ? 81.577 -2.112 -29.814 1.00 45.56 447 PHE A CA 1
ATOM 3647 C C . PHE A 1 447 ? 82.975 -1.501 -29.824 1.00 45.56 447 PHE A C 1
ATOM 3649 O O . PHE A 1 447 ? 83.213 -0.447 -29.243 1.00 45.56 447 PHE A O 1
ATOM 3656 N N . ASP A 1 448 ? 83.876 -2.150 -30.559 1.00 42.38 448 ASP A N 1
ATOM 3657 C CA . ASP A 1 448 ? 84.976 -1.448 -31.212 1.00 42.38 448 ASP A CA 1
ATOM 3658 C C . ASP A 1 448 ? 84.809 -1.590 -32.733 1.00 42.38 448 ASP A C 1
ATOM 3660 O O . ASP A 1 448 ? 84.654 -2.697 -33.250 1.00 42.38 448 ASP A O 1
ATOM 3664 N N . GLY A 1 449 ? 84.794 -0.455 -33.434 1.00 43.69 449 GLY A N 1
ATOM 3665 C CA . GLY A 1 449 ? 84.867 -0.393 -34.895 1.00 43.69 449 GLY A CA 1
ATOM 3666 C C . GLY A 1 449 ? 83.559 -0.222 -35.688 1.00 43.69 449 GLY A C 1
ATOM 3667 O O . GLY A 1 449 ? 82.896 -1.183 -36.057 1.00 43.69 449 GLY A O 1
ATOM 3668 N N . SER A 1 450 ? 83.328 1.025 -36.116 1.00 46.03 450 SER A N 1
ATOM 3669 C CA . SER A 1 450 ? 82.663 1.474 -37.361 1.00 46.03 450 SER A CA 1
ATOM 3670 C C . SER A 1 450 ? 81.148 1.262 -37.593 1.00 46.03 450 SER A C 1
ATOM 3672 O O . SER A 1 450 ? 80.634 0.157 -37.695 1.00 46.03 450 SER A O 1
ATOM 3674 N N . GLU A 1 451 ? 80.471 2.407 -37.763 1.00 48.44 451 GLU A N 1
ATOM 3675 C CA . GLU A 1 451 ? 79.304 2.688 -38.624 1.00 48.44 451 GLU A CA 1
ATOM 3676 C C . GLU A 1 451 ? 78.203 1.615 -38.752 1.00 48.44 451 GLU A C 1
ATOM 3678 O O . GLU A 1 451 ? 78.024 0.974 -39.783 1.00 48.44 451 GLU A O 1
ATOM 3683 N N . GLY A 1 452 ? 77.365 1.499 -37.716 1.00 50.09 452 GLY A N 1
ATOM 3684 C CA . GLY A 1 452 ? 76.108 0.735 -37.792 1.00 50.09 452 GLY A CA 1
ATOM 3685 C C . GLY A 1 452 ? 75.163 0.867 -36.589 1.00 50.09 452 GLY A C 1
ATOM 3686 O O . GLY A 1 452 ? 74.264 0.044 -36.417 1.00 50.09 452 GLY A O 1
ATOM 3687 N N . LEU A 1 453 ? 75.347 1.875 -35.724 1.00 40.06 453 LEU A N 1
ATOM 3688 C CA . LEU A 1 453 ? 74.751 1.895 -34.377 1.00 40.06 453 LEU A CA 1
ATOM 3689 C C . LEU A 1 453 ? 73.241 2.212 -34.307 1.00 40.06 453 LEU A C 1
ATOM 3691 O O . LEU A 1 453 ? 72.595 1.860 -33.321 1.00 40.06 453 LEU A O 1
ATOM 3695 N N . GLY A 1 454 ? 72.642 2.837 -35.326 1.00 44.06 454 GLY A N 1
ATOM 3696 C CA . GLY A 1 454 ? 71.228 3.247 -35.271 1.00 44.06 454 GLY A CA 1
ATOM 3697 C C . GLY A 1 454 ? 70.229 2.085 -35.379 1.00 44.06 454 GLY A C 1
ATOM 3698 O O . GLY A 1 454 ? 69.222 2.053 -34.676 1.00 44.06 454 GLY A O 1
ATOM 3699 N N . ALA A 1 455 ? 70.524 1.088 -36.219 1.00 41.06 455 ALA A N 1
ATOM 3700 C CA . ALA A 1 455 ? 69.575 0.023 -36.561 1.00 41.06 455 ALA A CA 1
ATOM 3701 C C . ALA A 1 455 ? 69.606 -1.187 -35.606 1.00 41.06 455 ALA A C 1
ATOM 3703 O O . ALA A 1 455 ? 68.646 -1.959 -35.567 1.00 41.06 455 ALA A O 1
ATOM 3704 N N . SER A 1 456 ? 70.699 -1.369 -34.856 1.00 38.88 456 SER A N 1
ATOM 3705 C CA . SER A 1 456 ? 70.841 -2.443 -33.859 1.00 38.88 456 SER A CA 1
ATOM 3706 C C . SER A 1 456 ? 70.190 -2.049 -32.528 1.00 38.88 456 SER A C 1
ATOM 3708 O O . SER A 1 456 ? 69.370 -2.791 -31.994 1.00 38.88 456 SER A O 1
ATOM 3710 N N . LYS A 1 457 ? 70.417 -0.808 -32.068 1.00 44.19 457 LYS A N 1
ATOM 3711 C CA . LYS A 1 457 ? 69.774 -0.254 -30.865 1.00 44.19 457 LYS A CA 1
ATOM 3712 C C . LYS A 1 457 ? 68.246 -0.189 -30.998 1.00 44.19 457 LYS A C 1
ATOM 3714 O O . LYS A 1 457 ? 67.538 -0.560 -30.069 1.00 44.19 457 LYS A O 1
ATOM 3719 N N . ALA A 1 458 ? 67.738 0.200 -32.171 1.00 48.06 458 ALA A N 1
ATOM 3720 C CA . ALA A 1 458 ? 66.301 0.217 -32.450 1.00 48.06 458 ALA A CA 1
ATOM 3721 C C . ALA A 1 458 ? 65.676 -1.192 -32.480 1.00 48.06 458 ALA A C 1
ATOM 3723 O O . ALA A 1 458 ? 64.549 -1.368 -32.027 1.00 48.06 458 ALA A O 1
ATOM 3724 N N . ARG A 1 459 ? 66.405 -2.212 -32.961 1.00 45.56 459 ARG A N 1
ATOM 3725 C CA . ARG A 1 459 ? 65.931 -3.608 -32.957 1.00 45.56 459 ARG A CA 1
ATOM 3726 C C . ARG A 1 459 ? 65.878 -4.200 -31.554 1.00 45.56 459 ARG A C 1
ATOM 3728 O O . ARG A 1 459 ? 64.896 -4.857 -31.230 1.00 45.56 459 ARG A O 1
ATOM 3735 N N . THR A 1 460 ? 66.880 -3.930 -30.723 1.00 43.88 460 THR A N 1
ATOM 3736 C CA . THR A 1 460 ? 66.897 -4.390 -29.328 1.00 43.88 460 THR A CA 1
ATOM 3737 C C . THR A 1 460 ? 65.805 -3.711 -28.501 1.00 43.88 460 THR A C 1
ATOM 3739 O O . THR A 1 460 ? 65.104 -4.390 -27.762 1.00 43.88 460 THR A O 1
ATOM 3742 N N . LEU A 1 461 ? 65.586 -2.402 -28.682 1.00 47.50 461 LEU A N 1
ATOM 3743 C CA . LEU A 1 461 ? 64.501 -1.677 -28.006 1.00 47.50 461 LEU A CA 1
ATOM 3744 C C . LEU A 1 461 ? 63.110 -2.138 -28.463 1.00 47.50 461 LEU A C 1
ATOM 3746 O O . LEU A 1 461 ? 62.221 -2.298 -27.634 1.00 47.50 461 LEU A O 1
ATOM 3750 N N . LYS A 1 462 ? 62.933 -2.427 -29.759 1.00 50.03 462 LYS A N 1
ATOM 3751 C CA . LYS A 1 462 ? 61.679 -2.986 -30.280 1.00 50.03 462 LYS A CA 1
ATOM 3752 C C . LYS A 1 462 ? 61.410 -4.394 -29.740 1.00 50.03 462 LYS A C 1
ATOM 3754 O O . LYS A 1 462 ? 60.298 -4.681 -29.332 1.00 50.03 462 LYS A O 1
ATOM 3759 N N . MET A 1 463 ? 62.433 -5.246 -29.674 1.00 45.03 463 MET A N 1
ATOM 3760 C CA . MET A 1 463 ? 62.299 -6.604 -29.137 1.00 45.03 463 MET A CA 1
ATOM 3761 C C . MET A 1 463 ? 61.953 -6.611 -27.639 1.00 45.03 463 MET A C 1
ATOM 3763 O O . MET A 1 463 ? 61.202 -7.474 -27.197 1.00 45.03 463 MET A O 1
ATOM 3767 N N . ILE A 1 464 ? 62.478 -5.651 -26.868 1.00 43.94 464 ILE A N 1
ATOM 3768 C CA . ILE A 1 464 ? 62.129 -5.463 -25.452 1.00 43.94 464 ILE A CA 1
ATOM 3769 C C . ILE A 1 464 ? 60.669 -5.006 -25.316 1.00 43.94 464 ILE A C 1
ATOM 3771 O O . ILE A 1 464 ? 59.922 -5.625 -24.569 1.00 43.94 464 ILE A O 1
ATOM 3775 N N . SER A 1 465 ? 60.237 -4.020 -26.107 1.00 47.88 465 SER A N 1
ATOM 3776 C CA . SER A 1 465 ? 58.845 -3.541 -26.113 1.00 47.88 465 SER A CA 1
ATOM 3777 C C . SER A 1 465 ? 57.840 -4.624 -26.540 1.00 47.88 465 SER A C 1
ATOM 3779 O O . SER A 1 465 ? 56.792 -4.772 -25.913 1.00 47.88 465 SER A O 1
ATOM 3781 N N . ASP A 1 466 ? 58.175 -5.435 -27.549 1.00 47.09 466 ASP A N 1
ATOM 3782 C CA . ASP A 1 466 ? 57.334 -6.549 -28.005 1.00 47.09 466 ASP A CA 1
ATOM 3783 C C . ASP A 1 466 ? 57.216 -7.639 -26.913 1.00 47.09 466 ASP A C 1
ATOM 3785 O O . ASP A 1 466 ? 56.151 -8.229 -26.723 1.00 47.09 466 ASP A O 1
ATOM 3789 N N . LEU A 1 467 ? 58.288 -7.891 -26.148 1.00 41.41 467 LEU A N 1
ATOM 3790 C CA . LEU A 1 467 ? 58.278 -8.828 -25.018 1.00 41.41 467 LEU A CA 1
ATOM 3791 C C . LEU A 1 467 ? 57.483 -8.299 -23.815 1.00 41.41 467 LEU A C 1
ATOM 3793 O O . LEU A 1 467 ? 56.783 -9.084 -23.176 1.00 41.41 467 LEU A O 1
ATOM 3797 N N . GLU A 1 468 ? 57.556 -6.998 -23.528 1.00 43.50 468 GLU A N 1
ATOM 3798 C CA . GLU A 1 468 ? 56.756 -6.331 -22.490 1.00 43.50 468 GLU A CA 1
ATOM 3799 C C . GLU A 1 468 ? 55.252 -6.408 -22.802 1.00 43.50 468 GLU A C 1
ATOM 3801 O O . GLU A 1 468 ? 54.459 -6.730 -21.916 1.00 43.50 468 GLU A O 1
ATOM 3806 N N . GLN A 1 469 ? 54.864 -6.224 -24.069 1.00 46.03 469 GLN A N 1
ATOM 3807 C CA . GLN A 1 469 ? 53.471 -6.343 -24.514 1.00 46.03 469 GLN A CA 1
ATOM 3808 C C . GLN A 1 469 ? 52.947 -7.786 -24.407 1.00 46.03 469 GLN A C 1
ATOM 3810 O O . GLN A 1 469 ? 51.858 -8.014 -23.887 1.00 46.03 469 GLN A O 1
ATOM 3815 N N . ILE A 1 470 ? 53.741 -8.783 -24.819 1.00 42.59 470 ILE A N 1
ATOM 3816 C CA . ILE A 1 470 ? 53.362 -10.206 -24.724 1.00 42.59 470 ILE A CA 1
ATOM 3817 C C . ILE A 1 470 ? 53.203 -10.651 -23.260 1.00 42.59 470 ILE A C 1
ATOM 3819 O O . ILE A 1 470 ? 52.336 -11.474 -22.946 1.00 42.59 470 ILE A O 1
ATOM 3823 N N . LEU A 1 471 ? 54.035 -10.124 -22.356 1.00 39.91 471 LEU A N 1
ATOM 3824 C CA . LEU A 1 471 ? 53.941 -10.376 -20.917 1.00 39.91 471 LEU A CA 1
ATOM 3825 C C . LEU A 1 471 ? 52.689 -9.735 -20.307 1.00 39.91 471 LEU A C 1
ATOM 3827 O O . LEU A 1 471 ? 51.997 -10.415 -19.549 1.00 39.91 471 LEU A O 1
ATOM 3831 N N . ALA A 1 472 ? 52.362 -8.496 -20.683 1.00 44.78 472 ALA A N 1
ATOM 3832 C CA . ALA A 1 472 ? 51.127 -7.833 -20.271 1.00 44.78 472 ALA A CA 1
ATOM 3833 C C . ALA A 1 472 ? 49.885 -8.617 -20.734 1.00 44.78 472 ALA A C 1
ATOM 3835 O O . ALA A 1 472 ? 49.029 -8.941 -19.916 1.00 44.78 472 ALA A O 1
ATOM 3836 N N . ASP A 1 473 ? 49.842 -9.039 -22.001 1.00 42.75 473 ASP A N 1
ATOM 3837 C CA . ASP A 1 473 ? 48.701 -9.763 -22.582 1.00 42.75 473 ASP A CA 1
ATOM 3838 C C . ASP A 1 473 ? 48.514 -11.176 -21.981 1.00 42.75 473 ASP A C 1
ATOM 3840 O O . ASP A 1 473 ? 47.396 -11.692 -21.880 1.00 42.75 473 ASP A O 1
ATOM 3844 N N . SER A 1 474 ? 49.606 -11.820 -21.550 1.00 39.41 474 SER A N 1
ATOM 3845 C CA . SER A 1 474 ? 49.580 -13.173 -20.972 1.00 39.41 474 SER A CA 1
ATOM 3846 C C . SER A 1 474 ? 49.127 -13.193 -19.507 1.00 39.41 474 SER A C 1
ATOM 3848 O O . SER A 1 474 ? 48.428 -14.125 -19.104 1.00 39.41 474 SER A O 1
ATOM 3850 N N . VAL A 1 475 ? 49.487 -12.172 -18.720 1.00 41.19 475 VAL A N 1
ATOM 3851 C CA . VAL A 1 475 ? 49.032 -11.998 -17.326 1.00 41.19 475 VAL A CA 1
ATOM 3852 C C . VAL A 1 475 ? 47.531 -11.694 -17.294 1.00 41.19 475 VAL A C 1
ATOM 3854 O O . VAL A 1 475 ? 46.779 -12.366 -16.588 1.00 41.19 475 VAL A O 1
ATOM 3857 N N . ASP A 1 476 ? 47.076 -10.821 -18.195 1.00 41.88 476 ASP A N 1
ATOM 3858 C CA . ASP A 1 476 ? 45.669 -10.452 -18.376 1.00 41.88 476 ASP A CA 1
ATOM 3859 C C . ASP A 1 476 ? 44.786 -11.658 -18.786 1.00 41.88 476 ASP A C 1
ATOM 3861 O O . ASP A 1 476 ? 43.579 -11.688 -18.545 1.00 41.88 476 ASP A O 1
ATOM 3865 N N . SER A 1 477 ? 45.357 -12.676 -19.437 1.00 40.66 477 SER A N 1
ATOM 3866 C CA . SER A 1 477 ? 44.659 -13.903 -19.866 1.00 40.66 477 SER A CA 1
ATOM 3867 C C . SER A 1 477 ? 44.565 -14.967 -18.759 1.00 40.66 477 SER A C 1
ATOM 3869 O O . SER A 1 477 ? 43.568 -15.696 -18.660 1.00 40.66 477 SER A O 1
ATOM 3871 N N . LEU A 1 478 ? 45.582 -15.056 -17.896 1.00 37.19 478 LEU A N 1
ATOM 3872 C CA . LEU A 1 478 ? 45.671 -16.069 -16.839 1.00 37.19 478 LEU A CA 1
ATOM 3873 C C . LEU A 1 478 ? 44.851 -15.705 -15.593 1.00 37.19 478 LEU A C 1
ATOM 3875 O O . LEU A 1 478 ? 44.206 -16.592 -15.028 1.00 37.19 478 LEU A O 1
ATOM 3879 N N . GLU A 1 479 ? 44.795 -14.422 -15.220 1.00 43.91 479 GLU A N 1
ATOM 3880 C CA . GLU A 1 479 ? 43.955 -13.930 -14.113 1.00 43.91 479 GLU A CA 1
ATOM 3881 C C . GLU A 1 479 ? 42.456 -14.112 -14.393 1.00 43.91 479 GLU A C 1
ATOM 3883 O O . GLU A 1 479 ? 41.678 -14.435 -13.493 1.00 43.91 479 GLU A O 1
ATOM 3888 N N . ARG A 1 480 ? 42.042 -14.011 -15.664 1.00 41.25 480 ARG A N 1
ATOM 3889 C CA . ARG A 1 480 ? 40.635 -14.157 -16.059 1.00 41.25 480 ARG A CA 1
ATOM 3890 C C . ARG A 1 480 ? 40.125 -15.598 -15.981 1.00 41.25 480 ARG A C 1
ATOM 3892 O O . ARG A 1 480 ? 39.017 -15.818 -15.519 1.00 41.25 480 ARG A O 1
ATOM 3899 N N . ASN A 1 481 ? 40.895 -16.609 -16.380 1.00 39.25 481 ASN A N 1
ATOM 3900 C CA . ASN A 1 481 ? 40.307 -17.918 -16.710 1.00 39.25 481 ASN A CA 1
ATOM 3901 C C . ASN A 1 481 ? 40.098 -18.900 -15.538 1.00 39.25 481 ASN A C 1
ATOM 3903 O O . ASN A 1 481 ? 39.216 -19.761 -15.617 1.00 39.25 481 ASN A O 1
ATOM 3907 N N . VAL A 1 482 ? 40.893 -18.819 -14.465 1.00 38.41 482 VAL A N 1
ATOM 3908 C CA . VAL A 1 482 ? 40.821 -19.778 -13.338 1.00 38.41 482 VAL A CA 1
ATOM 3909 C C . VAL A 1 482 ? 39.895 -19.270 -12.233 1.00 38.41 482 VAL A C 1
ATOM 3911 O O . VAL A 1 482 ? 39.033 -20.017 -11.768 1.00 38.41 482 VAL A O 1
ATOM 3914 N N . VAL A 1 483 ? 39.991 -17.980 -11.898 1.00 39.72 483 VAL A N 1
ATOM 3915 C CA . VAL A 1 483 ? 39.103 -17.310 -10.936 1.00 39.72 483 VAL A CA 1
ATOM 3916 C C . VAL A 1 483 ? 37.660 -17.289 -11.455 1.00 39.72 483 VAL A C 1
ATOM 3918 O O . VAL A 1 483 ? 36.744 -17.624 -10.707 1.00 39.72 483 VAL A O 1
ATOM 3921 N N . GLN A 1 484 ? 37.439 -17.030 -12.753 1.00 41.59 484 GLN A N 1
ATOM 3922 C CA . GLN A 1 484 ? 36.089 -17.027 -13.338 1.00 41.59 484 GLN A CA 1
ATOM 3923 C C . GLN A 1 484 ? 35.372 -18.380 -13.253 1.00 41.59 484 GLN A C 1
ATOM 3925 O O . GLN A 1 484 ? 34.154 -18.398 -13.103 1.00 41.59 484 GLN A O 1
ATOM 3930 N N . ARG A 1 485 ? 36.067 -19.525 -13.336 1.00 42.31 485 ARG A N 1
ATOM 3931 C CA . ARG A 1 485 ? 35.392 -20.842 -13.346 1.00 42.31 485 ARG A CA 1
ATOM 3932 C C . ARG A 1 485 ? 34.848 -21.252 -11.981 1.00 42.31 485 ARG A C 1
ATOM 3934 O O . ARG A 1 485 ? 33.711 -21.725 -11.908 1.00 42.31 485 ARG A O 1
ATOM 3941 N N . GLU A 1 486 ? 35.639 -21.078 -10.926 1.00 41.94 486 GLU A N 1
ATOM 3942 C CA . GLU A 1 486 ? 35.245 -21.425 -9.553 1.00 41.94 486 GLU A CA 1
ATOM 3943 C C . GLU A 1 486 ? 34.246 -20.399 -8.991 1.00 41.94 486 GLU A C 1
ATOM 3945 O O . GLU A 1 486 ? 33.234 -20.780 -8.396 1.00 41.94 486 GLU A O 1
ATOM 3950 N N . LEU A 1 487 ? 34.439 -19.109 -9.297 1.00 39.97 487 LEU A N 1
ATOM 3951 C CA . LEU A 1 487 ? 33.498 -18.043 -8.945 1.00 39.97 487 LEU A CA 1
ATOM 3952 C C . LEU A 1 487 ? 32.147 -18.235 -9.657 1.00 39.97 487 LEU A C 1
ATOM 3954 O O . LEU A 1 487 ? 31.108 -18.221 -8.998 1.00 39.97 487 LEU A O 1
ATOM 3958 N N . ALA A 1 488 ? 32.141 -18.576 -10.954 1.00 42.78 488 ALA A N 1
ATOM 3959 C CA . ALA A 1 488 ? 30.914 -18.894 -11.692 1.00 42.78 488 ALA A CA 1
ATOM 3960 C C . ALA A 1 488 ? 30.210 -20.167 -11.186 1.00 42.78 488 ALA A C 1
ATOM 3962 O O . ALA A 1 488 ? 28.997 -20.321 -11.338 1.00 42.78 488 ALA A O 1
ATOM 3963 N N . ALA A 1 489 ? 30.927 -21.134 -10.602 1.00 42.56 489 ALA A N 1
ATOM 3964 C CA . ALA A 1 489 ? 30.316 -22.316 -9.985 1.00 42.56 489 ALA A CA 1
ATOM 3965 C C . ALA A 1 489 ? 29.630 -21.994 -8.644 1.00 42.56 489 ALA A C 1
ATOM 3967 O O . ALA A 1 489 ? 28.554 -22.534 -8.368 1.00 42.56 489 ALA A O 1
ATOM 3968 N N . LEU A 1 490 ? 30.211 -21.091 -7.848 1.00 40.31 490 LEU A N 1
ATOM 3969 C CA . LEU A 1 490 ? 29.624 -20.585 -6.604 1.00 40.31 490 LEU A CA 1
ATOM 3970 C C . LEU A 1 490 ? 28.414 -19.672 -6.879 1.00 40.31 490 LEU A C 1
ATOM 3972 O O . LEU A 1 490 ? 27.346 -19.866 -6.297 1.00 40.31 490 LEU A O 1
ATOM 3976 N N . GLN A 1 491 ? 28.548 -18.756 -7.843 1.00 41.81 491 GLN A N 1
ATOM 3977 C CA . GLN A 1 491 ? 27.500 -17.830 -8.291 1.00 41.81 491 GLN A CA 1
ATOM 3978 C C . GLN A 1 491 ? 26.284 -18.566 -8.871 1.00 41.81 491 GLN A C 1
ATOM 3980 O O . GLN A 1 491 ? 25.148 -18.176 -8.623 1.00 41.81 491 GLN A O 1
ATOM 3985 N N . ARG A 1 492 ? 26.487 -19.706 -9.551 1.00 42.75 492 ARG A N 1
ATOM 3986 C CA . ARG A 1 492 ? 25.386 -20.572 -10.018 1.00 42.75 492 ARG A CA 1
ATOM 3987 C C . ARG A 1 492 ? 24.533 -21.153 -8.882 1.00 42.75 492 ARG A C 1
ATOM 3989 O O . ARG A 1 492 ? 23.357 -21.435 -9.105 1.00 42.75 492 ARG A O 1
ATOM 3996 N N . LYS A 1 493 ? 25.100 -21.363 -7.687 1.00 40.84 493 LYS A N 1
ATOM 3997 C CA . LYS A 1 493 ? 24.370 -21.902 -6.522 1.00 40.84 493 LYS A CA 1
ATOM 3998 C C . LYS A 1 493 ? 23.641 -20.809 -5.732 1.00 40.84 493 LYS A C 1
ATOM 4000 O O . LYS A 1 493 ? 22.526 -21.065 -5.290 1.00 40.84 493 LYS A O 1
ATOM 4005 N N . LEU A 1 494 ? 24.236 -19.620 -5.607 1.00 36.62 494 LEU A N 1
ATOM 4006 C CA . LEU A 1 494 ? 23.639 -18.444 -4.951 1.00 36.62 494 LEU A CA 1
ATOM 4007 C C . LEU A 1 494 ? 22.560 -17.771 -5.821 1.00 36.62 494 LEU A C 1
ATOM 4009 O O . LEU A 1 494 ? 21.445 -17.557 -5.356 1.00 36.62 494 LEU A O 1
ATOM 4013 N N . GLY A 1 495 ? 22.810 -17.586 -7.121 1.00 36.91 495 GLY A N 1
ATOM 4014 C CA . GLY A 1 495 ? 21.852 -16.957 -8.040 1.00 36.91 495 GLY A CA 1
ATOM 4015 C C . GLY A 1 495 ? 20.558 -17.755 -8.249 1.00 36.91 495 GLY A C 1
ATOM 4016 O O . GLY A 1 495 ? 19.513 -17.178 -8.535 1.00 36.91 495 GLY A O 1
ATOM 4017 N N . LYS A 1 496 ? 20.573 -19.082 -8.041 1.00 39.34 496 LYS A N 1
ATOM 4018 C CA . LYS A 1 496 ? 19.348 -19.905 -8.060 1.00 39.34 496 LYS A CA 1
ATOM 4019 C C . LYS A 1 496 ? 18.450 -19.649 -6.838 1.00 39.34 496 LYS A C 1
ATOM 4021 O O . LYS A 1 496 ? 17.245 -19.866 -6.915 1.00 39.34 496 LYS A O 1
ATOM 4026 N N . ILE A 1 497 ? 19.035 -19.210 -5.724 1.00 39.94 497 ILE A N 1
ATOM 4027 C CA . ILE A 1 497 ? 18.336 -18.914 -4.471 1.00 39.94 497 ILE A CA 1
ATOM 4028 C C . ILE A 1 497 ? 17.681 -17.521 -4.534 1.00 39.94 497 ILE A C 1
ATOM 4030 O O . ILE A 1 497 ? 16.513 -17.380 -4.176 1.00 39.94 497 ILE A O 1
ATOM 4034 N N . GLU A 1 498 ? 18.382 -16.532 -5.094 1.00 38.12 498 GLU A N 1
ATOM 4035 C CA . GLU A 1 498 ? 17.921 -15.138 -5.246 1.00 38.12 498 GLU A CA 1
ATOM 4036 C C . GLU A 1 498 ? 16.944 -14.919 -6.412 1.00 38.12 498 GLU A C 1
ATOM 4038 O O . GLU A 1 498 ? 15.995 -14.145 -6.278 1.00 38.12 498 GLU A O 1
ATOM 4043 N N . SER A 1 499 ? 17.112 -15.643 -7.528 1.00 35.62 499 SER A N 1
ATOM 4044 C CA . SER A 1 499 ? 16.211 -15.615 -8.696 1.00 35.62 499 SER A CA 1
ATOM 4045 C C . SER A 1 499 ? 14.742 -15.833 -8.312 1.00 35.62 499 SER A C 1
ATOM 4047 O O . SER A 1 499 ? 13.858 -15.133 -8.808 1.00 35.62 499 SER A O 1
ATOM 4049 N N . ASN A 1 500 ? 14.483 -16.721 -7.352 1.00 41.34 500 ASN A N 1
ATOM 4050 C CA . ASN A 1 500 ? 13.125 -17.002 -6.892 1.00 41.34 500 ASN A CA 1
ATOM 4051 C C . ASN A 1 500 ? 12.595 -15.925 -5.922 1.00 41.34 500 ASN A C 1
ATOM 4053 O O . ASN A 1 500 ? 11.385 -15.749 -5.822 1.00 41.34 500 ASN A O 1
ATOM 4057 N N . MET A 1 501 ? 13.468 -15.165 -5.244 1.00 37.97 501 MET A N 1
ATOM 4058 C CA . MET A 1 501 ? 13.081 -14.046 -4.367 1.00 37.97 501 MET A CA 1
ATOM 4059 C C . MET A 1 501 ? 12.836 -12.741 -5.140 1.00 37.97 501 MET A C 1
ATOM 4061 O O . MET A 1 501 ? 11.965 -11.956 -4.776 1.00 37.97 501 MET A O 1
ATOM 4065 N N . GLN A 1 502 ? 13.558 -12.496 -6.235 1.00 39.22 502 GLN A N 1
ATOM 4066 C CA . GLN A 1 502 ? 13.365 -11.296 -7.058 1.00 39.22 502 GLN A CA 1
ATOM 4067 C C . GLN A 1 502 ? 12.277 -11.458 -8.130 1.00 39.22 502 GLN A C 1
ATOM 4069 O O . GLN A 1 502 ? 11.675 -10.457 -8.521 1.00 39.22 502 GLN A O 1
ATOM 4074 N N . GLN A 1 503 ? 11.936 -12.688 -8.543 1.00 38.09 503 GLN A N 1
ATOM 4075 C CA . GLN A 1 503 ? 10.681 -12.956 -9.267 1.00 38.09 503 GLN A CA 1
ATOM 4076 C C . GLN A 1 503 ? 9.464 -12.441 -8.479 1.00 38.09 503 GLN A C 1
ATOM 4078 O O . GLN A 1 503 ? 8.549 -11.863 -9.065 1.00 38.09 503 GLN A O 1
ATOM 4083 N N . LEU A 1 504 ? 9.502 -12.578 -7.147 1.00 38.19 504 LEU A N 1
ATOM 4084 C CA . LEU A 1 504 ? 8.539 -11.975 -6.226 1.00 38.19 504 LEU A CA 1
ATOM 4085 C C . LEU A 1 504 ? 8.702 -10.443 -6.189 1.00 38.19 504 LEU A C 1
ATOM 4087 O O . LEU A 1 504 ? 7.749 -9.732 -6.492 1.00 38.19 504 LEU A O 1
ATOM 4091 N N . GLY A 1 505 ? 9.916 -9.935 -5.936 1.00 35.84 505 GLY A N 1
ATOM 4092 C CA . GLY A 1 505 ? 10.227 -8.498 -5.801 1.00 35.84 505 GLY A CA 1
ATOM 4093 C C . GLY A 1 505 ? 9.926 -7.610 -7.023 1.00 35.84 505 GLY A C 1
ATOM 4094 O O . GLY A 1 505 ? 9.471 -6.479 -6.877 1.00 35.84 505 GLY A O 1
ATOM 4095 N N . GLY A 1 506 ? 10.125 -8.109 -8.247 1.00 35.06 506 GLY A N 1
ATOM 4096 C CA . GLY A 1 506 ? 9.811 -7.382 -9.485 1.00 35.06 506 GLY A CA 1
ATOM 4097 C C . GLY A 1 506 ? 8.308 -7.265 -9.774 1.00 35.06 506 GLY A C 1
ATOM 4098 O O . GLY A 1 506 ? 7.896 -6.371 -10.518 1.00 35.06 506 GLY A O 1
ATOM 4099 N N . MET A 1 507 ? 7.492 -8.143 -9.174 1.00 35.00 507 MET A N 1
ATOM 4100 C CA . MET A 1 507 ? 6.024 -8.118 -9.232 1.00 35.00 507 MET A CA 1
ATOM 4101 C C . MET A 1 507 ? 5.392 -7.456 -7.992 1.00 35.00 507 MET A C 1
ATOM 4103 O O . MET A 1 507 ? 4.301 -6.890 -8.108 1.00 35.00 507 MET A O 1
ATOM 4107 N N . THR A 1 508 ? 6.083 -7.467 -6.843 1.00 36.62 508 THR A N 1
ATOM 4108 C CA . THR A 1 508 ? 5.708 -6.783 -5.594 1.00 36.62 508 THR A CA 1
ATOM 4109 C C . THR A 1 508 ? 6.440 -5.455 -5.458 1.00 36.62 508 THR A C 1
ATOM 4111 O O . THR A 1 508 ? 7.514 -5.367 -4.872 1.00 36.62 508 THR A O 1
ATOM 4114 N N . ARG A 1 509 ? 5.851 -4.379 -5.973 1.00 39.62 509 ARG A N 1
ATOM 4115 C CA . ARG A 1 509 ? 6.454 -3.038 -5.911 1.00 39.62 509 ARG A CA 1
ATOM 4116 C C . ARG A 1 509 ? 6.122 -2.268 -4.626 1.00 39.62 509 ARG A C 1
ATOM 4118 O O . ARG A 1 509 ? 5.999 -1.048 -4.663 1.00 39.62 509 ARG A O 1
ATOM 4125 N N . SER A 1 510 ? 5.893 -2.965 -3.514 1.00 39.97 510 SER A N 1
ATOM 4126 C CA . SER A 1 510 ? 5.519 -2.304 -2.266 1.00 39.97 510 SER A CA 1
ATOM 4127 C C . SER A 1 510 ? 6.764 -2.005 -1.425 1.00 39.97 510 SER A C 1
ATOM 4129 O O . SER A 1 510 ? 7.126 -2.786 -0.550 1.00 39.97 510 SER A O 1
ATOM 4131 N N . ASP A 1 511 ? 7.361 -0.831 -1.648 1.00 38.12 511 ASP A N 1
ATOM 4132 C CA . ASP A 1 511 ? 8.246 -0.169 -0.669 1.00 38.12 511 ASP A CA 1
ATOM 4133 C C . ASP A 1 511 ? 7.498 0.176 0.635 1.00 38.12 511 ASP A C 1
ATOM 4135 O O . ASP A 1 511 ? 8.092 0.644 1.604 1.00 38.12 511 ASP A O 1
ATOM 4139 N N . SER A 1 512 ? 6.179 -0.056 0.698 1.00 45.94 512 SER A N 1
ATOM 4140 C CA . SER A 1 512 ? 5.478 -0.085 1.971 1.00 45.94 512 SER A CA 1
ATOM 4141 C C . SER A 1 512 ? 5.957 -1.308 2.749 1.00 45.94 512 SER A C 1
ATOM 4143 O O . SER A 1 512 ? 5.480 -2.425 2.523 1.00 45.94 512 SER A O 1
ATOM 4145 N N . VAL A 1 513 ? 6.889 -1.073 3.675 1.00 55.38 513 VAL A N 1
ATOM 4146 C CA . VAL A 1 513 ? 7.093 -1.886 4.879 1.00 55.38 513 VAL A CA 1
ATOM 4147 C C . VAL A 1 513 ? 5.732 -2.459 5.283 1.00 55.38 513 VAL A C 1
ATOM 4149 O O . VAL A 1 513 ? 4.739 -1.722 5.325 1.00 55.38 513 VAL A O 1
ATOM 4152 N N . SER A 1 514 ? 5.655 -3.779 5.462 1.00 64.50 514 SER A N 1
ATOM 4153 C CA . SER A 1 514 ? 4.421 -4.488 5.823 1.00 64.50 514 SER A CA 1
ATOM 4154 C C . SER A 1 514 ? 3.998 -4.091 7.226 1.00 64.50 514 SER A C 1
ATOM 4156 O O . SER A 1 514 ? 4.243 -4.798 8.204 1.00 64.50 514 SER A O 1
ATOM 4158 N N . HIS A 1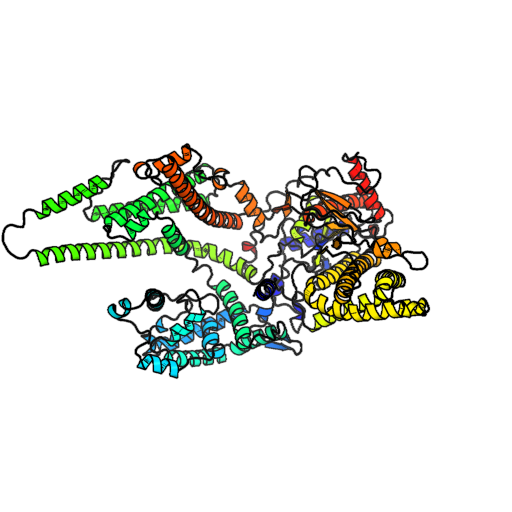 515 ? 3.401 -2.918 7.295 1.00 86.56 515 HIS A N 1
ATOM 4159 C CA . HIS A 1 515 ? 3.203 -2.157 8.495 1.00 86.56 515 HIS A CA 1
ATOM 4160 C C . HIS A 1 515 ? 2.263 -2.898 9.450 1.00 86.56 515 HIS A C 1
ATOM 4162 O O . HIS A 1 515 ? 2.539 -3.000 10.643 1.00 86.56 515 HIS A O 1
ATOM 4168 N N . GLY A 1 516 ? 1.251 -3.587 8.919 1.00 91.00 516 GLY A N 1
ATOM 4169 C CA . GLY A 1 516 ? 0.382 -4.429 9.734 1.00 91.00 516 GLY A CA 1
ATOM 4170 C C . GLY A 1 516 ? 1.081 -5.618 10.406 1.00 91.00 516 GLY A C 1
ATOM 4171 O O . GLY A 1 516 ? 0.666 -6.006 11.497 1.00 91.00 516 GLY A O 1
ATOM 4172 N N . THR A 1 517 ? 2.150 -6.188 9.830 1.00 93.69 517 THR A N 1
ATOM 4173 C CA . THR A 1 517 ? 2.844 -7.357 10.418 1.00 93.69 517 THR A CA 1
ATOM 4174 C C . THR A 1 517 ? 3.493 -6.998 11.750 1.00 93.69 517 THR A C 1
ATOM 4176 O O . THR A 1 517 ? 3.255 -7.684 12.749 1.00 93.69 517 THR A O 1
ATOM 4179 N N . HIS A 1 518 ? 4.228 -5.883 11.812 1.00 93.12 518 HIS A N 1
ATOM 4180 C CA . HIS A 1 518 ? 4.816 -5.450 13.079 1.00 93.12 518 HIS A CA 1
ATOM 4181 C C . HIS A 1 518 ? 3.761 -4.992 14.071 1.00 93.12 518 HIS A C 1
ATOM 4183 O O . HIS A 1 518 ? 3.855 -5.348 15.241 1.00 93.12 518 HIS A O 1
ATOM 4189 N N . VAL A 1 519 ? 2.700 -4.324 13.615 1.00 95.75 519 VAL A N 1
ATOM 4190 C CA . VAL A 1 519 ? 1.588 -3.897 14.475 1.00 95.75 519 VAL A CA 1
ATOM 4191 C C . VAL A 1 519 ? 0.918 -5.102 15.139 1.00 95.75 519 VAL A C 1
ATOM 4193 O O . VAL A 1 519 ? 0.747 -5.125 16.360 1.00 95.75 519 VAL A O 1
ATOM 4196 N N . ALA A 1 520 ? 0.598 -6.136 14.358 1.00 96.81 520 ALA A N 1
ATOM 4197 C CA . ALA A 1 520 ? 0.034 -7.383 14.860 1.00 96.81 520 ALA A CA 1
ATOM 4198 C C . ALA A 1 520 ? 0.979 -8.071 15.854 1.00 96.81 520 ALA A C 1
ATOM 4200 O O . ALA A 1 520 ? 0.539 -8.516 16.914 1.00 96.81 520 ALA A O 1
ATOM 4201 N N . SER A 1 521 ? 2.279 -8.114 15.548 1.00 94.88 521 SER A N 1
ATOM 4202 C CA . SER A 1 521 ? 3.273 -8.733 16.431 1.00 94.88 521 SER A CA 1
ATOM 4203 C C . SER A 1 521 ? 3.385 -8.020 17.773 1.00 94.88 521 SER A C 1
ATOM 4205 O O . SER A 1 521 ? 3.401 -8.682 18.809 1.00 94.88 521 SER A O 1
ATOM 4207 N N . THR A 1 522 ? 3.342 -6.687 17.765 1.00 94.44 522 THR A N 1
ATOM 4208 C CA . THR A 1 522 ? 3.416 -5.851 18.960 1.00 94.44 522 THR A CA 1
ATOM 4209 C C . THR A 1 522 ? 2.197 -6.053 19.861 1.00 94.44 522 THR A C 1
ATOM 4211 O O . THR A 1 522 ? 2.356 -6.133 21.075 1.00 94.44 522 THR A O 1
ATOM 4214 N N . ILE A 1 523 ? 0.995 -6.240 19.295 1.00 95.75 523 ILE A N 1
ATOM 4215 C CA . ILE A 1 523 ? -0.200 -6.631 20.071 1.00 95.75 523 ILE A CA 1
ATOM 4216 C C . ILE A 1 523 ? 0.011 -8.001 20.714 1.00 95.75 523 ILE A C 1
ATOM 4218 O O . ILE A 1 523 ? -0.188 -8.159 21.916 1.00 95.75 523 ILE A O 1
ATOM 4222 N N . THR A 1 524 ? 0.431 -8.998 19.929 1.00 94.12 524 THR A N 1
ATOM 4223 C CA . THR A 1 524 ? 0.607 -10.369 20.438 1.00 94.12 524 THR A CA 1
ATOM 4224 C C . THR A 1 524 ? 1.744 -10.493 21.447 1.00 94.12 524 THR A C 1
ATOM 4226 O O . THR A 1 524 ? 1.712 -11.378 22.292 1.00 94.12 524 THR A O 1
ATOM 4229 N N . ALA A 1 525 ? 2.724 -9.590 21.410 1.00 90.06 525 ALA A N 1
ATOM 4230 C CA . ALA A 1 525 ? 3.797 -9.523 22.392 1.00 90.06 525 ALA A CA 1
ATOM 4231 C C . ALA A 1 525 ? 3.296 -9.164 23.803 1.00 90.06 525 ALA A C 1
ATOM 4233 O O . ALA A 1 525 ? 3.963 -9.506 24.777 1.00 90.06 525 ALA A O 1
ATOM 4234 N N . GLN A 1 526 ? 2.133 -8.511 23.915 1.00 87.94 526 GLN A N 1
ATOM 4235 C CA . GLN A 1 526 ? 1.490 -8.205 25.199 1.00 87.94 526 GLN A CA 1
ATOM 4236 C C . GLN A 1 526 ? 0.649 -9.375 25.739 1.00 87.94 526 GLN A C 1
ATOM 4238 O O . GLN A 1 526 ? 0.198 -9.338 26.879 1.00 87.94 526 GLN A O 1
ATOM 4243 N N . ASP A 1 527 ? 0.422 -10.415 24.935 1.00 89.06 527 ASP A N 1
ATOM 4244 C CA . ASP A 1 527 ? -0.410 -11.557 25.299 1.00 89.06 527 ASP A CA 1
ATOM 4245 C C . ASP A 1 527 ? 0.409 -12.659 25.976 1.00 89.06 527 ASP A C 1
ATOM 4247 O O . ASP A 1 527 ? 0.848 -13.624 25.345 1.00 89.06 527 ASP A O 1
ATOM 4251 N N . GLU A 1 528 ? 0.571 -12.556 27.294 1.00 83.19 528 GLU A N 1
ATOM 4252 C CA . GLU A 1 528 ? 1.262 -13.589 28.077 1.00 83.19 528 GLU A CA 1
ATOM 4253 C C . GLU A 1 528 ? 0.589 -14.971 27.982 1.00 83.19 528 GLU A C 1
ATOM 4255 O O . GLU A 1 528 ? 1.234 -16.001 28.194 1.00 83.19 528 GLU A O 1
ATOM 4260 N N . SER A 1 529 ? -0.709 -15.008 27.671 1.00 87.50 529 SER A N 1
ATOM 4261 C CA . SER A 1 529 ? -1.516 -16.228 27.667 1.00 87.50 529 SER A CA 1
ATOM 4262 C C . SER A 1 529 ? -1.532 -16.966 26.322 1.00 87.50 529 SER A C 1
ATOM 4264 O O . SER A 1 529 ? -1.896 -18.145 26.269 1.00 87.50 529 SER A O 1
ATOM 4266 N N . GLY A 1 530 ? -1.153 -16.295 25.230 1.00 90.62 530 GLY A N 1
ATOM 4267 C CA . GLY A 1 530 ? -1.310 -16.799 23.863 1.00 90.62 530 GLY A CA 1
ATOM 4268 C C . GLY A 1 530 ? -2.778 -16.959 23.430 1.00 90.62 530 GLY A C 1
ATOM 4269 O O . GLY A 1 530 ? -3.095 -17.836 22.615 1.00 90.62 530 GLY A O 1
ATOM 4270 N N . LYS A 1 531 ? -3.698 -16.177 24.008 1.00 95.06 531 LYS A N 1
ATOM 4271 C CA . LYS A 1 531 ? -5.156 -16.237 23.795 1.00 95.06 531 LYS A CA 1
ATOM 4272 C C . LYS A 1 531 ? -5.743 -15.064 23.013 1.00 95.06 531 LYS A C 1
ATOM 4274 O O . LYS A 1 531 ? -6.932 -15.091 22.701 1.00 95.06 531 LYS A O 1
ATOM 4279 N N . LEU A 1 532 ? -4.946 -14.075 22.632 1.00 96.69 532 LEU A N 1
ATOM 4280 C CA . LEU A 1 532 ? -5.358 -13.052 21.683 1.00 96.69 532 LEU A CA 1
ATOM 4281 C C . LEU A 1 532 ? -5.349 -13.613 20.259 1.00 96.69 532 LEU A C 1
ATOM 4283 O O . LEU A 1 532 ? -4.492 -14.417 19.872 1.00 96.69 532 LEU A O 1
ATOM 4287 N N . ARG A 1 533 ? -6.341 -13.199 19.470 1.00 97.44 533 ARG A N 1
ATOM 4288 C CA . ARG A 1 533 ? -6.478 -13.554 18.058 1.00 97.44 533 ARG A CA 1
ATOM 4289 C C . ARG A 1 533 ? -6.558 -12.290 17.211 1.00 97.44 533 ARG A C 1
ATOM 4291 O O . ARG A 1 533 ? -7.544 -11.565 17.262 1.00 97.44 533 ARG A O 1
ATOM 4298 N N . ILE A 1 534 ? -5.527 -12.025 16.424 1.00 98.19 534 ILE A N 1
ATOM 4299 C CA . ILE A 1 534 ? -5.479 -10.919 15.475 1.00 98.19 534 ILE A CA 1
ATOM 4300 C C . ILE A 1 534 ? -6.447 -11.205 14.334 1.00 98.19 534 ILE A C 1
ATOM 4302 O O . ILE A 1 534 ? -6.332 -12.227 13.663 1.00 98.19 534 ILE A O 1
ATOM 4306 N N . PHE A 1 535 ? -7.378 -10.291 14.098 1.00 98.19 535 PHE A N 1
ATOM 4307 C CA . PHE A 1 535 ? -8.216 -10.253 12.910 1.00 98.19 535 PHE A CA 1
ATOM 4308 C C . PHE A 1 535 ? -7.705 -9.122 12.004 1.00 98.19 535 PHE A C 1
ATOM 4310 O O . PHE A 1 535 ? -8.000 -7.952 12.268 1.00 98.19 535 PHE A O 1
ATOM 4317 N N . PRO A 1 536 ? -6.887 -9.429 10.982 1.00 97.44 536 PRO A N 1
ATOM 4318 C CA . PRO A 1 536 ? -6.348 -8.406 10.099 1.00 97.44 536 PRO A CA 1
ATOM 4319 C C . PRO A 1 536 ? -7.454 -7.790 9.241 1.00 97.44 536 PRO A C 1
ATOM 4321 O O . PRO A 1 536 ? -8.267 -8.506 8.658 1.00 97.44 536 PRO A O 1
ATOM 4324 N N . ILE A 1 537 ? -7.466 -6.467 9.135 1.00 97.19 537 ILE A N 1
ATOM 4325 C CA . ILE A 1 537 ? -8.298 -5.725 8.195 1.00 97.19 537 ILE A CA 1
ATOM 4326 C C . ILE A 1 537 ? -7.364 -4.860 7.365 1.00 97.19 537 ILE A C 1
ATOM 4328 O O . ILE A 1 537 ? -6.689 -3.979 7.894 1.00 97.19 537 ILE A O 1
ATOM 4332 N N . ARG A 1 538 ? -7.298 -5.136 6.068 1.00 92.44 538 ARG A N 1
ATOM 4333 C CA . ARG A 1 538 ? -6.402 -4.423 5.169 1.00 92.44 538 ARG A CA 1
ATOM 4334 C C . ARG A 1 538 ? -7.099 -3.234 4.524 1.00 92.44 538 ARG A C 1
ATOM 4336 O O . ARG A 1 538 ? -8.161 -3.400 3.931 1.00 92.44 538 ARG A O 1
ATOM 4343 N N . VAL A 1 539 ? -6.468 -2.068 4.612 1.00 91.00 539 VAL A N 1
ATOM 4344 C CA . VAL A 1 539 ? -6.856 -0.817 3.952 1.00 91.00 539 VAL A CA 1
ATOM 4345 C C . VAL A 1 539 ? -5.687 -0.256 3.139 1.00 91.00 539 VAL A C 1
ATOM 4347 O O . VAL A 1 539 ? -4.524 -0.618 3.336 1.00 91.00 539 VAL A O 1
ATOM 4350 N N . LEU A 1 540 ? -5.994 0.634 2.207 1.00 81.44 540 LEU A N 1
ATOM 4351 C CA . LEU A 1 540 ? -5.039 1.229 1.287 1.00 81.44 540 LEU A CA 1
ATOM 4352 C C . LEU A 1 540 ? -4.105 2.243 1.966 1.00 81.44 540 LEU A C 1
ATOM 4354 O O . LEU A 1 540 ? -4.559 3.216 2.553 1.00 81.44 540 LEU A O 1
ATOM 4358 N N . THR A 1 541 ? -2.790 2.089 1.792 1.00 68.56 541 THR A N 1
ATOM 4359 C CA . THR A 1 541 ? -1.780 3.078 2.244 1.00 68.56 541 THR A CA 1
ATOM 4360 C C . THR A 1 541 ? -0.900 3.619 1.126 1.00 68.56 541 THR A C 1
ATOM 4362 O O . THR A 1 541 ? 0.005 4.414 1.366 1.00 68.56 541 THR A O 1
ATOM 4365 N N . ALA A 1 542 ? -1.108 3.151 -0.099 1.00 63.25 542 ALA A N 1
ATOM 4366 C CA . ALA A 1 542 ? -0.328 3.530 -1.266 1.00 63.25 542 ALA A CA 1
ATOM 4367 C C . ALA A 1 542 ? -1.268 3.795 -2.440 1.00 63.25 542 ALA A C 1
ATOM 4369 O O . ALA A 1 542 ? -2.396 3.318 -2.454 1.00 63.25 542 ALA A O 1
ATOM 4370 N N . SER A 1 543 ? -0.831 4.567 -3.434 1.00 54.12 543 SER A N 1
ATOM 4371 C CA . SER A 1 543 ? -1.736 4.987 -4.510 1.00 54.12 543 SER A CA 1
ATOM 4372 C C . SER A 1 543 ? -2.304 3.785 -5.270 1.00 54.12 543 SER A C 1
ATOM 4374 O O . SER A 1 543 ? -1.539 2.933 -5.709 1.00 54.12 543 SER A O 1
ATOM 4376 N N . LYS A 1 544 ? -3.630 3.693 -5.414 1.00 60.25 544 LYS A N 1
ATOM 4377 C CA . LYS A 1 544 ? -4.330 2.613 -6.124 1.00 60.25 544 LYS A CA 1
ATOM 4378 C C . LYS A 1 544 ? -4.703 3.049 -7.529 1.00 60.25 544 LYS A C 1
ATOM 4380 O O . LYS A 1 544 ? -5.255 4.124 -7.755 1.00 60.25 544 LYS A O 1
ATOM 4385 N N . TYR A 1 545 ? -4.472 2.164 -8.483 1.00 54.78 545 TYR A N 1
ATOM 4386 C CA . TYR A 1 545 ? -5.012 2.281 -9.818 1.00 54.78 545 TYR A CA 1
ATOM 4387 C C . TYR A 1 545 ? -6.485 1.855 -9.782 1.00 54.78 545 TYR A C 1
ATOM 4389 O O . TYR A 1 545 ? -6.780 0.671 -9.589 1.00 54.78 545 TYR A O 1
ATOM 4397 N N . ASN A 1 546 ? -7.410 2.781 -10.034 1.00 56.28 546 ASN A N 1
ATOM 4398 C CA . ASN A 1 546 ? -8.796 2.432 -10.339 1.00 56.28 546 ASN A CA 1
ATOM 4399 C C . ASN A 1 546 ? -9.168 2.801 -11.770 1.00 56.28 546 ASN A C 1
ATOM 4401 O O . ASN A 1 546 ? -8.647 3.724 -12.385 1.00 56.28 546 ASN A O 1
ATOM 4405 N N . SER A 1 547 ? -10.106 2.035 -12.314 1.00 59.88 547 SER A N 1
ATOM 4406 C CA . SER A 1 547 ? -10.741 2.348 -13.590 1.00 59.88 547 SER A CA 1
ATOM 4407 C C . SER A 1 547 ? -11.492 3.683 -13.533 1.00 59.88 547 SER A C 1
ATOM 4409 O O . SER A 1 547 ? -12.060 4.042 -12.503 1.00 59.88 547 SER A O 1
ATOM 4411 N N . LYS A 1 548 ? -11.660 4.342 -14.688 1.00 67.38 548 LYS A N 1
ATOM 4412 C CA . LYS A 1 548 ? -12.536 5.525 -14.835 1.00 67.38 548 LYS A CA 1
ATOM 4413 C C . LYS A 1 548 ? -13.952 5.326 -14.274 1.00 67.38 548 LYS A C 1
ATOM 4415 O O . LYS A 1 548 ? -14.636 6.296 -13.961 1.00 67.38 548 LYS A O 1
ATOM 4420 N N . ASN A 1 549 ? -14.449 4.088 -14.215 1.00 68.56 549 ASN A N 1
ATOM 4421 C CA . ASN A 1 549 ? -15.754 3.781 -13.623 1.00 68.56 549 ASN A CA 1
ATOM 4422 C C . ASN A 1 549 ? -15.704 3.808 -12.096 1.00 68.56 549 ASN A C 1
ATOM 4424 O O . ASN A 1 549 ? -16.593 4.382 -11.478 1.00 68.56 549 ASN A O 1
ATOM 4428 N N . GLN A 1 550 ? -14.665 3.223 -11.502 1.00 70.31 550 GLN A N 1
ATOM 4429 C CA . GLN A 1 550 ? -14.429 3.287 -10.062 1.00 70.31 550 GLN A CA 1
ATOM 4430 C C . GLN A 1 550 ? -14.204 4.737 -9.612 1.00 70.31 550 GLN A C 1
ATOM 4432 O O . GLN A 1 550 ? -14.832 5.149 -8.647 1.00 70.31 550 GLN A O 1
ATOM 4437 N N . ASP A 1 551 ? -13.459 5.543 -10.373 1.00 75.56 551 ASP A N 1
ATOM 4438 C CA . ASP A 1 551 ? -13.245 6.970 -10.065 1.00 75.56 551 ASP A CA 1
ATOM 4439 C C . ASP A 1 551 ? -14.550 7.762 -10.101 1.00 75.56 551 ASP A C 1
ATOM 4441 O O . ASP A 1 551 ? -14.866 8.536 -9.198 1.00 75.56 551 ASP A O 1
ATOM 4445 N N . ARG A 1 552 ? -15.361 7.535 -11.141 1.00 81.62 552 ARG A N 1
ATOM 4446 C CA . ARG A 1 552 ? -16.692 8.143 -11.244 1.00 81.62 552 ARG A CA 1
ATOM 4447 C C . ARG A 1 552 ? -17.602 7.712 -10.097 1.00 81.62 552 ARG A C 1
ATOM 4449 O O . ARG A 1 552 ? -18.394 8.525 -9.626 1.00 81.62 552 ARG A O 1
ATOM 4456 N N . ASN A 1 553 ? -17.505 6.460 -9.654 1.00 82.62 553 ASN A N 1
ATOM 4457 C CA . ASN A 1 553 ? -18.288 5.953 -8.533 1.00 82.62 553 ASN A CA 1
ATOM 4458 C C . ASN A 1 553 ? -17.821 6.547 -7.199 1.00 82.62 553 ASN A C 1
ATOM 4460 O O . ASN A 1 553 ? -18.681 6.995 -6.448 1.00 82.62 553 ASN A O 1
ATOM 4464 N N . LEU A 1 554 ? -16.511 6.623 -6.947 1.00 85.50 554 LEU A N 1
ATOM 4465 C CA . LEU A 1 554 ? -15.917 7.277 -5.777 1.00 85.50 554 LEU A CA 1
ATOM 4466 C C . LEU A 1 554 ? -16.390 8.731 -5.679 1.00 85.50 554 LEU A C 1
ATOM 4468 O O . LEU A 1 554 ? -17.021 9.111 -4.698 1.00 85.50 554 LEU A O 1
ATOM 4472 N N . LYS A 1 555 ? -16.215 9.511 -6.756 1.00 89.19 555 LYS A N 1
ATOM 4473 C CA . LYS A 1 555 ? -16.691 10.903 -6.830 1.00 89.19 555 LYS A CA 1
ATOM 4474 C C . LYS A 1 555 ? -18.182 11.016 -6.542 1.00 89.19 555 LYS A C 1
ATOM 4476 O O . LYS A 1 555 ? -18.602 11.860 -5.760 1.00 89.19 555 LYS A O 1
ATOM 4481 N N . ARG A 1 556 ? -19.000 10.159 -7.162 1.00 90.62 556 ARG A N 1
ATOM 4482 C CA . ARG A 1 556 ? -20.457 10.179 -6.979 1.00 90.62 556 ARG A CA 1
ATOM 4483 C C . ARG A 1 556 ? -20.865 9.822 -5.549 1.00 90.62 556 ARG A C 1
ATOM 4485 O O . ARG A 1 556 ? -21.806 10.427 -5.044 1.00 90.62 556 ARG A O 1
ATOM 4492 N N . ARG A 1 557 ? -20.215 8.834 -4.925 1.00 90.50 557 ARG A N 1
ATOM 4493 C CA . ARG A 1 557 ? -20.482 8.440 -3.535 1.00 90.50 557 ARG A CA 1
ATOM 4494 C C . ARG A 1 557 ? -20.110 9.560 -2.579 1.00 90.50 557 ARG A C 1
ATOM 4496 O O . ARG A 1 557 ? -20.978 9.981 -1.821 1.00 90.50 557 ARG A O 1
ATOM 4503 N N . PHE A 1 558 ? -18.889 10.080 -2.701 1.00 91.75 558 PHE A N 1
ATOM 4504 C CA . PHE A 1 558 ? -18.416 11.194 -1.890 1.00 91.75 558 PHE A CA 1
ATOM 4505 C C . PHE A 1 558 ? -19.351 12.399 -2.006 1.00 91.75 558 PHE A C 1
ATOM 4507 O O . PHE A 1 558 ? -19.871 12.869 -1.003 1.00 91.75 558 PHE A O 1
ATOM 4514 N N . LEU A 1 559 ? -19.639 12.859 -3.229 1.00 90.62 559 LEU A N 1
ATOM 4515 C CA . LEU A 1 559 ? -20.485 14.036 -3.443 1.00 90.62 559 LEU A CA 1
ATOM 4516 C C . LEU A 1 559 ? -21.892 13.845 -2.897 1.00 90.62 559 LEU A C 1
ATOM 4518 O O . LEU A 1 559 ? -22.422 14.760 -2.287 1.00 90.62 559 LEU A O 1
ATOM 4522 N N . ARG A 1 560 ? -22.484 12.660 -3.063 1.00 93.31 560 ARG A N 1
ATOM 4523 C CA . ARG A 1 560 ? -23.795 12.369 -2.477 1.00 93.31 560 ARG A CA 1
ATOM 4524 C C . ARG A 1 560 ? -23.747 12.425 -0.950 1.00 93.31 560 ARG A C 1
ATOM 4526 O O . ARG A 1 560 ? -24.656 12.974 -0.340 1.00 93.31 560 ARG A O 1
ATOM 4533 N N . GLY A 1 561 ? -22.718 11.846 -0.336 1.00 93.62 561 GLY A N 1
ATOM 4534 C CA . GLY A 1 561 ? -22.546 11.872 1.115 1.00 93.62 561 GLY A CA 1
ATOM 4535 C C . GLY A 1 561 ? -22.319 13.289 1.648 1.00 93.62 561 GLY A C 1
ATOM 4536 O O . GLY A 1 561 ? -22.975 13.694 2.603 1.00 93.62 561 GLY A O 1
ATOM 4537 N N . PHE A 1 562 ? -21.480 14.068 0.970 1.00 93.00 562 PHE A N 1
ATOM 4538 C CA . PHE A 1 562 ? -21.216 15.471 1.277 1.00 93.00 562 PHE A CA 1
ATOM 4539 C C . PHE A 1 562 ? -22.467 16.352 1.102 1.00 93.00 562 PHE A C 1
ATOM 4541 O O . PHE A 1 562 ? -22.802 17.145 1.981 1.00 93.00 562 PHE A O 1
ATOM 4548 N N . GLU A 1 563 ? -23.218 16.176 0.009 1.00 92.12 563 GLU A N 1
ATOM 4549 C CA . GLU A 1 563 ? -24.494 16.867 -0.234 1.00 92.12 563 GLU A CA 1
ATOM 4550 C C . GLU A 1 563 ? -25.516 16.536 0.867 1.00 92.12 563 GLU A C 1
ATOM 4552 O O . GLU A 1 563 ? -26.177 17.435 1.377 1.00 92.12 563 GLU A O 1
ATOM 4557 N N . ASN A 1 564 ? -25.607 15.276 1.298 1.00 94.69 564 ASN A N 1
ATOM 4558 C CA . ASN A 1 564 ? -26.492 14.890 2.398 1.00 94.69 564 ASN A CA 1
ATOM 4559 C C . ASN A 1 564 ? -26.053 15.501 3.741 1.00 94.69 564 ASN A C 1
ATOM 4561 O O . ASN A 1 564 ? -26.889 15.983 4.500 1.00 94.69 564 ASN A O 1
ATOM 4565 N N . TRP A 1 565 ? -24.750 15.515 4.029 1.00 95.75 565 TRP A N 1
ATOM 4566 C CA . TRP A 1 565 ? -24.199 16.095 5.256 1.00 95.75 565 TRP A CA 1
ATOM 4567 C C . TRP A 1 565 ? -24.438 17.608 5.346 1.00 95.75 565 TRP A C 1
ATOM 4569 O O . TRP A 1 565 ? -24.883 18.109 6.376 1.00 95.75 565 TRP A O 1
ATOM 4579 N N . THR A 1 566 ? -24.248 18.336 4.242 1.00 94.56 566 THR A N 1
ATOM 4580 C CA . THR A 1 566 ? -24.535 19.784 4.165 1.00 94.56 566 THR A CA 1
ATOM 4581 C C . THR A 1 566 ? -26.022 20.135 4.296 1.00 94.56 566 THR A C 1
ATOM 4583 O O . THR A 1 566 ? -26.362 21.304 4.479 1.00 94.56 566 THR A O 1
ATOM 4586 N N . GLN A 1 567 ? -26.926 19.151 4.236 1.00 95.00 567 GLN A N 1
ATOM 4587 C CA . GLN A 1 567 ? -28.356 19.339 4.500 1.00 95.00 567 GLN A CA 1
ATOM 4588 C C . GLN A 1 567 ? -28.740 19.175 5.975 1.00 95.00 567 GLN A C 1
ATOM 4590 O O . GLN A 1 567 ? -29.879 19.473 6.336 1.00 95.00 567 GLN A O 1
ATOM 4595 N N . LEU A 1 568 ? -27.823 18.730 6.839 1.00 96.50 568 LEU A N 1
ATOM 4596 C CA . LEU A 1 568 ? -28.099 18.596 8.267 1.00 96.50 568 LEU A CA 1
ATOM 4597 C C . LEU A 1 568 ? -28.291 19.984 8.909 1.00 96.50 568 LEU A C 1
ATOM 4599 O O . LEU A 1 568 ? -27.451 20.858 8.684 1.00 96.50 568 LEU A O 1
ATOM 4603 N N . PRO A 1 569 ? -29.331 20.208 9.742 1.00 96.75 569 PRO A N 1
ATOM 4604 C CA . PRO A 1 569 ? -29.609 21.522 10.332 1.00 96.75 569 PRO A CA 1
ATOM 4605 C C . PRO A 1 569 ? -28.422 22.140 11.081 1.00 96.75 569 PRO A C 1
ATOM 4607 O O . PRO A 1 569 ? -28.123 23.315 10.883 1.00 96.75 569 PRO A O 1
ATOM 4610 N N . LEU A 1 570 ? -27.713 21.337 11.884 1.00 97.25 570 LEU A N 1
ATOM 4611 C CA . LEU A 1 570 ? -26.495 21.749 12.589 1.00 97.25 570 LEU A CA 1
ATOM 4612 C C . LEU A 1 570 ? -25.410 22.252 11.624 1.00 97.25 570 LEU A C 1
ATOM 4614 O O . LEU A 1 570 ? -24.819 23.307 11.835 1.00 97.25 570 LEU A O 1
ATOM 4618 N N . VAL A 1 571 ? -25.181 21.520 10.532 1.00 96.44 571 VAL A N 1
ATOM 4619 C CA . VAL A 1 571 ? -24.163 21.856 9.527 1.00 96.44 571 VAL A CA 1
ATOM 4620 C C . VAL A 1 571 ? -24.570 23.105 8.746 1.00 96.44 571 VAL A C 1
ATOM 4622 O O . VAL A 1 571 ? -23.740 23.975 8.500 1.00 96.44 571 VAL A O 1
ATOM 4625 N N . GLN A 1 572 ? -25.852 23.243 8.398 1.00 96.06 572 GLN A N 1
ATOM 4626 C CA . GLN A 1 572 ? -26.374 24.443 7.741 1.00 96.06 572 GLN A CA 1
ATOM 4627 C C . GLN A 1 572 ? -26.216 25.696 8.606 1.00 96.06 572 GLN A C 1
ATOM 4629 O O . GLN A 1 572 ? -25.873 26.753 8.077 1.00 96.06 572 GLN A O 1
ATOM 4634 N N . GLU A 1 573 ? -26.459 25.587 9.916 1.00 96.25 573 GLU A N 1
ATOM 4635 C CA . GLU A 1 573 ? -26.207 26.676 10.862 1.00 96.25 573 GLU A CA 1
ATOM 4636 C C . GLU A 1 573 ? -24.730 27.062 10.857 1.00 96.25 573 GLU A C 1
ATOM 4638 O O . GLU A 1 573 ? -24.402 28.217 10.592 1.00 96.25 573 GLU A O 1
ATOM 4643 N N . ALA A 1 574 ? -23.845 26.089 11.068 1.00 95.25 574 ALA A N 1
ATOM 4644 C CA . ALA A 1 574 ? -22.413 26.330 11.154 1.00 95.25 574 ALA A CA 1
ATOM 4645 C C . ALA A 1 574 ? -21.862 26.966 9.860 1.00 95.25 574 ALA A C 1
ATOM 4647 O O . ALA A 1 574 ? -21.153 27.972 9.910 1.00 95.25 574 ALA A O 1
ATOM 4648 N N . ILE A 1 575 ? -22.258 26.455 8.685 1.00 94.75 575 ILE A N 1
ATOM 4649 C CA . ILE A 1 575 ? -21.873 27.015 7.377 1.00 94.75 575 ILE A CA 1
ATOM 4650 C C . ILE A 1 575 ? -22.367 28.458 7.228 1.00 94.75 575 ILE A C 1
ATOM 4652 O O . ILE A 1 575 ? -21.606 29.334 6.807 1.00 94.75 575 ILE A O 1
ATOM 4656 N N . TYR A 1 576 ? -23.635 28.717 7.563 1.00 95.62 576 TYR A N 1
ATOM 4657 C CA . TYR A 1 576 ? -24.209 30.055 7.470 1.00 95.62 576 TYR A CA 1
ATOM 4658 C C . TYR A 1 576 ? -23.439 31.049 8.343 1.00 95.62 576 TYR A C 1
ATOM 4660 O O . TYR A 1 576 ? -23.048 32.112 7.865 1.00 95.62 576 TYR A O 1
ATOM 4668 N N . GLN A 1 577 ? -23.160 30.688 9.595 1.00 94.38 577 GLN A N 1
ATOM 4669 C CA . GLN A 1 577 ? -22.465 31.559 10.542 1.00 94.38 577 GLN A CA 1
ATOM 4670 C C . GLN A 1 577 ? -21.026 31.857 10.112 1.00 94.38 577 GLN A C 1
ATOM 4672 O O . GLN A 1 577 ? -20.590 33.003 10.220 1.00 94.38 577 GLN A O 1
ATOM 4677 N N . THR A 1 578 ? -20.319 30.871 9.556 1.00 91.06 578 THR A N 1
ATOM 4678 C CA . THR A 1 578 ? -18.949 31.047 9.053 1.00 91.06 578 THR A CA 1
ATOM 4679 C C . THR A 1 578 ? -18.876 31.964 7.834 1.00 91.06 578 THR A C 1
ATOM 4681 O O . THR A 1 578 ? -17.921 32.725 7.700 1.00 91.06 578 THR A O 1
ATOM 4684 N N . ALA A 1 579 ? -19.864 31.913 6.940 1.00 92.44 579 ALA A N 1
ATOM 4685 C CA . ALA A 1 579 ? -19.770 32.583 5.645 1.00 92.44 579 ALA A CA 1
ATOM 4686 C C . ALA A 1 579 ? -20.596 33.869 5.515 1.00 92.44 579 ALA A C 1
ATOM 4688 O O . ALA A 1 579 ? -20.361 34.652 4.592 1.00 92.44 579 ALA A O 1
ATOM 4689 N N . LYS A 1 580 ? -21.555 34.121 6.418 1.00 93.00 580 LYS A N 1
ATOM 4690 C CA . LYS A 1 580 ? -22.461 35.278 6.323 1.00 93.00 580 LYS A CA 1
ATOM 4691 C C . LYS A 1 580 ? -21.732 36.623 6.285 1.00 93.00 580 LYS A C 1
ATOM 4693 O O . LYS A 1 580 ? -22.208 37.534 5.625 1.00 93.00 580 LYS A O 1
ATOM 4698 N N . THR A 1 581 ? -20.583 36.749 6.951 1.00 89.75 581 THR A N 1
ATOM 4699 C CA . THR A 1 581 ? -19.795 37.996 6.990 1.00 89.75 581 THR A CA 1
ATOM 4700 C C . THR A 1 581 ? -19.058 38.285 5.685 1.00 89.75 581 THR A C 1
ATOM 4702 O O . THR A 1 581 ? -18.664 39.423 5.457 1.00 89.75 581 THR A O 1
ATOM 4705 N N . VAL A 1 582 ? -18.865 37.267 4.843 1.00 89.88 582 VAL A N 1
ATOM 4706 C CA . VAL A 1 582 ? -18.158 37.371 3.560 1.00 89.88 582 VAL A CA 1
ATOM 4707 C C . VAL A 1 582 ? -19.143 37.450 2.393 1.00 89.88 582 VAL A C 1
ATOM 4709 O O . VAL A 1 582 ? -18.897 38.168 1.431 1.00 89.88 582 VAL A O 1
ATOM 4712 N N . LEU A 1 583 ? -20.257 36.712 2.463 1.00 91.12 583 LEU A N 1
ATOM 4713 C CA . LEU A 1 583 ? -21.173 36.532 1.330 1.00 91.12 583 LEU A CA 1
ATOM 4714 C C . LEU A 1 583 ? -22.420 37.422 1.354 1.00 91.12 583 LEU A C 1
ATOM 4716 O O . LEU A 1 583 ? -23.106 37.506 0.334 1.00 91.12 583 LEU A O 1
ATOM 4720 N N . LEU A 1 584 ? -22.744 38.045 2.489 1.00 91.81 584 LEU A N 1
ATOM 4721 C CA . LEU A 1 584 ? -23.858 38.988 2.573 1.00 91.81 584 LEU A CA 1
ATOM 4722 C C . LEU A 1 584 ? -23.342 40.418 2.447 1.00 91.81 584 LEU A C 1
ATOM 4724 O O . LEU A 1 584 ? -22.379 40.800 3.109 1.00 91.81 584 LEU A O 1
ATOM 4728 N N . THR A 1 585 ? -24.004 41.204 1.606 1.00 91.12 585 THR A N 1
ATOM 4729 C CA . THR A 1 585 ? -23.732 42.635 1.441 1.00 91.12 585 THR A CA 1
ATOM 4730 C C . THR A 1 585 ? -24.735 43.472 2.239 1.00 91.12 585 THR A C 1
ATOM 4732 O O . THR A 1 585 ? -25.749 42.958 2.711 1.00 91.12 585 THR A O 1
ATOM 4735 N N . GLU A 1 586 ? -24.498 44.782 2.355 1.00 91.19 586 GLU A N 1
ATOM 4736 C CA . GLU A 1 586 ? -25.471 45.713 2.958 1.00 91.19 586 GLU A CA 1
ATOM 4737 C C . GLU A 1 586 ? -26.844 45.654 2.254 1.00 91.19 586 GLU A C 1
ATOM 4739 O O . GLU A 1 586 ? -27.887 45.800 2.886 1.00 91.19 586 GLU A O 1
ATOM 4744 N N . GLU A 1 587 ? -26.876 45.362 0.949 1.00 91.19 587 GLU A N 1
ATOM 4745 C CA . GLU A 1 587 ? -28.123 45.217 0.181 1.00 91.19 587 GLU A CA 1
ATOM 4746 C C . GLU A 1 587 ? -28.961 44.009 0.644 1.00 91.19 587 GLU A C 1
ATOM 4748 O O . GLU A 1 587 ? -30.198 44.030 0.589 1.00 91.19 587 GLU A O 1
ATOM 4753 N N . ASP A 1 588 ? -28.298 42.971 1.160 1.00 93.00 588 ASP A N 1
ATOM 4754 C CA . ASP A 1 588 ? -28.942 41.763 1.669 1.00 93.00 588 ASP A CA 1
ATOM 4755 C C . ASP A 1 588 ? -29.577 41.958 3.049 1.00 93.00 588 ASP A C 1
ATOM 4757 O O . ASP A 1 588 ? -30.331 41.092 3.494 1.00 93.00 588 ASP A O 1
ATOM 4761 N N . GLU A 1 589 ? -29.337 43.077 3.741 1.00 92.38 589 GLU A N 1
ATOM 4762 C CA . GLU A 1 589 ? -29.962 43.352 5.043 1.00 92.38 589 GLU A CA 1
ATOM 4763 C C . GLU A 1 589 ? -31.490 43.437 4.965 1.00 92.38 589 GLU A C 1
ATOM 4765 O O . GLU A 1 589 ? -32.178 43.160 5.949 1.00 92.38 589 GLU A O 1
ATOM 4770 N N . SER A 1 590 ? -32.019 43.764 3.783 1.00 94.56 590 SER A N 1
ATOM 4771 C CA . SER A 1 590 ? -33.455 43.793 3.497 1.00 94.56 590 SER A CA 1
ATOM 4772 C C . SER A 1 590 ? -34.103 42.402 3.408 1.00 94.56 590 SER A C 1
ATOM 4774 O O . SER A 1 590 ? -35.330 42.287 3.487 1.00 94.56 590 SER A O 1
ATOM 4776 N N . LEU A 1 591 ? -33.304 41.341 3.249 1.00 94.38 591 LEU A N 1
ATOM 4777 C CA . LEU A 1 591 ? -33.783 39.965 3.165 1.00 94.38 591 LEU A CA 1
ATOM 4778 C C . LEU A 1 591 ? -34.146 39.421 4.552 1.00 94.38 591 LEU A C 1
ATOM 4780 O O . LEU A 1 591 ? -33.480 39.691 5.553 1.00 94.38 591 LEU A O 1
ATOM 4784 N N . SER A 1 592 ? -35.177 38.574 4.610 1.00 95.44 592 SER A N 1
ATOM 4785 C CA . SER A 1 592 ? -35.466 37.814 5.831 1.00 95.44 592 SER A CA 1
ATOM 4786 C C . SER A 1 592 ? -34.303 36.877 6.177 1.00 95.44 592 SER A C 1
ATOM 4788 O O . SER A 1 592 ? -33.582 36.413 5.294 1.00 95.44 592 SER A O 1
ATOM 4790 N N . GLU A 1 593 ? -34.143 36.530 7.457 1.00 92.00 593 GLU A N 1
ATOM 4791 C CA . GLU A 1 593 ? -33.082 35.613 7.909 1.00 92.00 593 GLU A CA 1
ATOM 4792 C C . GLU A 1 593 ? -33.093 34.276 7.152 1.00 92.00 593 GLU A C 1
ATOM 4794 O O . GLU A 1 593 ? -32.047 33.736 6.796 1.00 92.00 593 GLU A O 1
ATOM 4799 N N . PHE A 1 594 ? -34.292 33.783 6.835 1.00 93.50 594 PHE A N 1
ATOM 4800 C CA . PHE A 1 594 ? -34.483 32.592 6.018 1.00 93.50 594 PHE A CA 1
ATOM 4801 C C . PHE A 1 594 ? -33.907 32.764 4.602 1.00 93.50 594 PHE A C 1
ATOM 4803 O O . PHE A 1 594 ? -33.159 31.909 4.138 1.00 93.50 594 PHE A O 1
ATOM 4810 N N . GLN A 1 595 ? -34.198 33.888 3.938 1.00 94.75 595 GLN A N 1
ATOM 4811 C CA . GLN A 1 595 ? -33.686 34.186 2.596 1.00 94.75 595 GLN A CA 1
ATOM 4812 C C . GLN A 1 595 ? -32.168 34.405 2.587 1.00 94.75 595 GLN A C 1
ATOM 4814 O O . GLN A 1 595 ? -31.501 33.945 1.662 1.00 94.75 595 GLN A O 1
ATOM 4819 N N . ARG A 1 596 ? -31.603 35.059 3.613 1.00 94.25 596 ARG A N 1
ATOM 4820 C CA . ARG A 1 596 ? -30.143 35.230 3.751 1.00 94.25 596 ARG A CA 1
ATOM 4821 C C . ARG A 1 596 ? -29.443 33.887 3.896 1.00 94.25 596 ARG A C 1
ATOM 4823 O O . ARG A 1 596 ? -28.484 33.612 3.178 1.00 94.25 596 ARG A O 1
ATOM 4830 N N . ARG A 1 597 ? -29.968 33.025 4.768 1.00 94.12 597 ARG A N 1
ATOM 4831 C CA . ARG A 1 597 ? -29.469 31.660 4.949 1.00 94.12 597 ARG A CA 1
ATOM 4832 C C . ARG A 1 597 ? -29.544 30.855 3.660 1.00 94.12 597 ARG A C 1
ATOM 4834 O O . ARG A 1 597 ? -28.560 30.239 3.266 1.00 94.12 597 ARG A O 1
ATOM 4841 N N . GLU A 1 598 ? -30.688 30.888 2.985 1.00 94.12 598 GLU A N 1
ATOM 4842 C CA . GLU A 1 598 ? -30.878 30.189 1.718 1.00 94.12 598 GLU A CA 1
ATOM 4843 C C . GLU A 1 598 ? -29.901 30.684 0.640 1.00 94.12 598 GLU A C 1
ATOM 4845 O O . GLU A 1 598 ? -29.304 29.861 -0.056 1.00 94.12 598 GLU A O 1
ATOM 4850 N N . LYS A 1 599 ? -29.683 32.004 0.536 1.00 94.38 599 LYS A N 1
ATOM 4851 C CA . LYS A 1 599 ? -28.699 32.602 -0.379 1.00 94.38 599 LYS A CA 1
ATOM 4852 C C . LYS A 1 599 ? -27.289 32.077 -0.092 1.00 94.38 599 LYS A C 1
ATOM 4854 O O . LYS A 1 599 ? -26.654 31.540 -0.994 1.00 94.38 599 LYS A O 1
ATOM 4859 N N . VAL A 1 600 ? -26.827 32.182 1.156 1.00 93.62 600 VAL A N 1
ATOM 4860 C CA . VAL A 1 600 ? -25.479 31.754 1.578 1.00 93.62 600 VAL A CA 1
ATOM 4861 C C . VAL A 1 600 ? -25.257 30.264 1.312 1.00 93.62 600 VAL A C 1
ATOM 4863 O O . VAL A 1 600 ? -24.271 29.897 0.674 1.00 93.62 600 VAL A O 1
ATOM 4866 N N . LEU A 1 601 ? -26.189 29.405 1.738 1.00 92.12 601 LEU A N 1
ATOM 4867 C CA . LEU A 1 601 ? -26.071 27.955 1.561 1.00 92.12 601 LEU A CA 1
ATOM 4868 C C . LEU A 1 601 ? -26.046 27.557 0.083 1.00 92.12 601 LEU A C 1
ATOM 4870 O O . LEU A 1 601 ? -25.214 26.742 -0.313 1.00 92.12 601 LEU A O 1
ATOM 4874 N N . ARG A 1 602 ? -26.920 28.144 -0.747 1.00 92.06 602 ARG A N 1
ATOM 4875 C CA . ARG A 1 602 ? -26.946 27.865 -2.191 1.00 92.06 602 ARG A CA 1
ATOM 4876 C C . ARG A 1 602 ? -25.630 28.253 -2.864 1.00 92.06 602 ARG A C 1
ATOM 4878 O O . ARG A 1 602 ? -25.124 27.462 -3.656 1.00 92.06 602 ARG A O 1
ATOM 4885 N N . THR A 1 603 ? -25.072 29.420 -2.534 1.00 91.69 603 THR A N 1
ATOM 4886 C CA . THR A 1 603 ? -23.780 29.870 -3.073 1.00 91.69 603 THR A CA 1
ATOM 4887 C C . THR A 1 603 ? -22.654 28.917 -2.672 1.00 91.69 603 THR A C 1
ATOM 4889 O O . THR A 1 603 ? -21.921 28.439 -3.529 1.00 91.69 603 THR A O 1
ATOM 4892 N N . ILE A 1 604 ? -22.550 28.567 -1.388 1.00 89.38 604 ILE A N 1
ATOM 4893 C CA . ILE A 1 604 ? -21.468 27.710 -0.882 1.00 89.38 604 ILE A CA 1
ATOM 4894 C C . ILE A 1 604 ? -21.523 26.308 -1.483 1.00 89.38 604 ILE A C 1
ATOM 4896 O O . ILE A 1 604 ? -20.499 25.789 -1.917 1.00 89.38 604 ILE A O 1
ATOM 4900 N N . VAL A 1 605 ? -22.707 25.692 -1.533 1.00 86.12 605 VAL A N 1
ATOM 4901 C CA . VAL A 1 605 ? -22.861 24.345 -2.101 1.00 86.12 605 VAL A CA 1
ATOM 4902 C C . VAL A 1 605 ? -22.495 24.330 -3.587 1.00 86.12 605 VAL A C 1
ATOM 4904 O O . VAL A 1 605 ? -21.877 23.368 -4.042 1.00 86.12 605 VAL A O 1
ATOM 4907 N N . ALA A 1 606 ? -22.841 25.382 -4.337 1.00 87.75 606 ALA A N 1
ATOM 4908 C CA . ALA A 1 606 ? -22.477 25.494 -5.747 1.00 87.75 606 ALA A CA 1
ATOM 4909 C C . ALA A 1 606 ? -20.953 25.593 -5.938 1.00 87.75 606 ALA A C 1
ATOM 4911 O O . ALA A 1 606 ? -20.387 24.775 -6.659 1.00 87.75 606 ALA A O 1
ATOM 4912 N N . GLU A 1 607 ? -20.288 26.517 -5.238 1.00 88.75 607 GLU A N 1
ATOM 4913 C CA . GLU A 1 607 ? -18.843 26.763 -5.381 1.00 88.75 607 GLU A CA 1
ATOM 4914 C C . GLU A 1 607 ? -17.987 25.587 -4.878 1.00 88.75 607 GLU A C 1
ATOM 4916 O O . GLU A 1 607 ? -17.005 25.176 -5.502 1.00 88.75 607 GLU A O 1
ATOM 4921 N N . ILE A 1 608 ? -18.377 24.971 -3.757 1.00 85.50 608 ILE A N 1
ATOM 4922 C CA . ILE A 1 608 ? -17.605 23.869 -3.170 1.00 85.50 608 ILE A CA 1
ATOM 4923 C C . ILE A 1 608 ? -17.711 22.595 -4.001 1.00 85.50 608 ILE A C 1
ATOM 4925 O O . ILE A 1 608 ? -16.775 21.795 -4.006 1.00 85.50 608 ILE A O 1
ATOM 4929 N N . LYS A 1 609 ? -18.806 22.393 -4.738 1.00 85.12 609 LYS A N 1
ATOM 4930 C CA . LYS A 1 609 ? -18.950 21.224 -5.610 1.00 85.12 609 LYS A CA 1
ATOM 4931 C C . LYS A 1 609 ? -17.812 21.150 -6.626 1.00 85.12 609 LYS A C 1
ATOM 4933 O O . LYS A 1 609 ? -17.201 20.090 -6.775 1.00 85.12 609 LYS A O 1
ATOM 4938 N N . ASP A 1 610 ? -17.484 22.273 -7.256 1.00 83.75 610 ASP A N 1
ATOM 4939 C CA . ASP A 1 610 ? -16.401 22.358 -8.236 1.00 83.75 610 ASP A CA 1
ATOM 4940 C C . ASP A 1 610 ? -15.026 22.205 -7.572 1.00 83.75 610 ASP A C 1
ATOM 4942 O O . ASP A 1 610 ? -14.171 21.459 -8.069 1.00 83.75 610 ASP A O 1
ATOM 4946 N N . PHE A 1 611 ? -14.842 22.805 -6.387 1.00 87.56 611 PHE A N 1
ATOM 4947 C CA . PHE A 1 611 ? -13.647 22.583 -5.571 1.00 87.56 611 PHE A CA 1
ATOM 4948 C C . PHE A 1 611 ? -13.433 21.090 -5.287 1.00 87.56 611 PHE A C 1
ATOM 4950 O O . PHE A 1 611 ? -12.360 20.562 -5.593 1.00 87.56 611 PHE A O 1
ATOM 4957 N N . VAL A 1 612 ? -14.452 20.395 -4.770 1.00 82.88 612 VAL A N 1
ATOM 4958 C CA . VAL A 1 612 ? -14.400 18.972 -4.405 1.00 82.88 612 VAL A CA 1
ATOM 4959 C C . VAL A 1 612 ? -14.048 18.108 -5.612 1.00 82.88 612 VAL A C 1
ATOM 4961 O O . VAL A 1 612 ? -13.186 17.242 -5.495 1.00 82.88 612 VAL A O 1
ATOM 4964 N N . TYR A 1 613 ? -14.637 18.354 -6.788 1.00 84.62 613 TYR A N 1
ATOM 4965 C CA . TYR A 1 613 ? -14.277 17.614 -8.004 1.00 84.62 613 TYR A CA 1
ATOM 4966 C C . TYR A 1 613 ? -12.783 17.726 -8.325 1.00 84.62 613 TYR A C 1
ATOM 4968 O O . TYR A 1 613 ? -12.133 16.707 -8.569 1.00 84.62 613 TYR A O 1
ATOM 4976 N N . SER A 1 614 ? -12.239 18.945 -8.281 1.00 85.56 614 SER A N 1
ATOM 4977 C CA . SER A 1 614 ? -10.817 19.195 -8.544 1.00 85.56 614 SER A CA 1
ATOM 4978 C C . SER A 1 614 ? -9.897 18.649 -7.444 1.00 85.56 614 SER A C 1
ATOM 4980 O O . SER A 1 614 ? -8.730 18.340 -7.696 1.00 85.56 614 SER A O 1
ATOM 4982 N N . HIS A 1 615 ? -10.393 18.578 -6.207 1.00 87.12 615 HIS A N 1
ATOM 4983 C CA . HIS A 1 615 ? -9.635 18.122 -5.049 1.00 87.12 615 HIS A CA 1
ATOM 4984 C C . HIS A 1 615 ? -9.559 16.596 -5.012 1.00 87.12 615 HIS A C 1
ATOM 4986 O O . HIS A 1 615 ? -8.474 16.066 -4.797 1.00 87.12 615 HIS A O 1
ATOM 4992 N N . ILE A 1 616 ? -10.655 15.895 -5.332 1.00 86.31 616 ILE A N 1
ATOM 4993 C CA . ILE A 1 616 ? -10.667 14.431 -5.481 1.00 86.31 616 ILE A CA 1
ATOM 4994 C C . ILE A 1 616 ? -9.643 13.985 -6.517 1.00 86.31 616 ILE A C 1
ATOM 4996 O O . ILE A 1 616 ? -8.927 13.020 -6.283 1.00 86.31 616 ILE A O 1
ATOM 5000 N N . ASP A 1 617 ? -9.526 14.688 -7.644 1.00 83.75 617 ASP A N 1
ATOM 5001 C CA . ASP A 1 617 ? -8.552 14.316 -8.675 1.00 83.75 617 ASP A CA 1
ATOM 5002 C C . ASP A 1 617 ? -7.096 14.465 -8.213 1.00 83.75 617 ASP A C 1
ATOM 5004 O O . ASP A 1 617 ? -6.235 13.707 -8.657 1.00 83.75 617 ASP A O 1
ATOM 5008 N N . ARG A 1 618 ? -6.820 15.408 -7.304 1.00 83.88 618 ARG A N 1
ATOM 5009 C CA . ARG A 1 618 ? -5.471 15.678 -6.779 1.00 83.88 618 ARG A CA 1
ATOM 5010 C C . ARG A 1 618 ? -5.115 14.835 -5.555 1.00 83.88 618 ARG A C 1
ATOM 5012 O O . ARG A 1 618 ? -3.971 14.418 -5.437 1.00 83.88 618 ARG A O 1
ATOM 5019 N N . ASN A 1 619 ? -6.086 14.568 -4.683 1.00 84.75 619 ASN A N 1
ATOM 5020 C CA . ASN A 1 619 ? -5.897 13.924 -3.375 1.00 84.75 619 ASN A CA 1
ATOM 5021 C C . ASN A 1 619 ? -6.659 12.604 -3.263 1.00 84.75 619 ASN A C 1
ATOM 5023 O O . ASN A 1 619 ? -7.085 12.184 -2.195 1.00 84.75 619 ASN A O 1
ATOM 5027 N N . ARG A 1 620 ? -6.854 11.940 -4.397 1.00 83.62 620 ARG A N 1
ATOM 5028 C CA . ARG A 1 620 ? -7.647 10.720 -4.545 1.00 83.62 620 ARG A CA 1
ATOM 5029 C C . ARG A 1 620 ? -7.368 9.633 -3.504 1.00 83.62 620 ARG A C 1
ATOM 5031 O O . ARG A 1 620 ? -8.308 8.991 -3.046 1.00 83.62 620 ARG A O 1
ATOM 5038 N N . LEU A 1 621 ? -6.095 9.419 -3.166 1.00 82.81 621 LEU A N 1
ATOM 5039 C CA . LEU A 1 621 ? -5.677 8.401 -2.200 1.00 82.81 621 LEU A CA 1
ATOM 5040 C C . LEU A 1 621 ? -6.348 8.614 -0.839 1.00 82.81 621 LEU A C 1
ATOM 5042 O O . LEU A 1 621 ? -6.806 7.645 -0.245 1.00 82.81 621 LEU A O 1
ATOM 5046 N N . ASP A 1 622 ? -6.484 9.865 -0.400 1.00 86.06 622 ASP A N 1
ATOM 5047 C CA . ASP A 1 622 ? -7.108 10.196 0.879 1.00 86.06 622 ASP A CA 1
ATOM 5048 C C . ASP A 1 622 ? -8.583 9.777 0.881 1.00 86.06 622 ASP A C 1
ATOM 5050 O O . ASP A 1 622 ? -9.039 9.101 1.797 1.00 86.06 622 ASP A O 1
ATOM 5054 N N . TYR A 1 623 ? -9.324 10.090 -0.187 1.00 89.94 623 TYR A N 1
ATOM 5055 C CA . TYR A 1 623 ? -10.737 9.711 -0.320 1.00 89.94 623 TYR A CA 1
ATOM 5056 C C . TYR A 1 623 ? -10.944 8.197 -0.280 1.00 89.94 623 TYR A C 1
ATOM 5058 O O . TYR A 1 623 ? -11.878 7.716 0.360 1.00 89.94 623 TYR A O 1
ATOM 5066 N N . GLU A 1 624 ? -10.088 7.450 -0.975 1.00 87.94 624 GLU A N 1
ATOM 5067 C CA . GLU A 1 624 ? -10.148 5.989 -0.981 1.00 87.94 624 GLU A CA 1
ATOM 5068 C C . GLU A 1 624 ? -9.791 5.422 0.388 1.00 87.94 624 GLU A C 1
ATOM 5070 O O . GLU A 1 624 ? -10.530 4.588 0.902 1.00 87.94 624 GLU A O 1
ATOM 5075 N N . PHE A 1 625 ? -8.721 5.925 1.005 1.00 89.75 625 PHE A N 1
ATOM 5076 C CA . PHE A 1 625 ? -8.322 5.539 2.352 1.00 89.75 625 PHE A CA 1
ATOM 5077 C C . PHE A 1 625 ? -9.468 5.740 3.351 1.00 89.75 625 PHE A C 1
ATOM 5079 O O . PHE A 1 625 ? -9.800 4.812 4.084 1.00 89.75 625 PHE A O 1
ATOM 5086 N N . PHE A 1 626 ? -10.140 6.895 3.352 1.00 91.62 626 PHE A N 1
ATOM 5087 C CA . PHE A 1 626 ? -11.239 7.139 4.292 1.00 91.62 626 PHE A CA 1
ATOM 5088 C C . PHE A 1 626 ? -12.478 6.294 4.026 1.00 91.62 626 PHE A C 1
ATOM 5090 O O . PHE A 1 626 ? -13.082 5.811 4.985 1.00 91.62 626 PHE A O 1
ATOM 5097 N N . GLU A 1 627 ? -12.858 6.076 2.762 1.00 91.69 627 GLU A N 1
ATOM 5098 C CA . GLU A 1 627 ? -13.931 5.125 2.456 1.00 91.69 627 GLU A CA 1
ATOM 5099 C C . GLU A 1 627 ? -13.566 3.716 2.952 1.00 91.69 627 GLU A C 1
ATOM 5101 O O . GLU A 1 627 ? -14.412 3.032 3.528 1.00 91.69 627 GLU A O 1
ATOM 5106 N N . GLU A 1 628 ? -12.311 3.291 2.792 1.00 92.75 628 GLU A N 1
ATOM 5107 C CA . GLU A 1 628 ? -11.861 1.977 3.248 1.00 92.75 628 GLU A CA 1
ATOM 5108 C C . GLU A 1 628 ? -11.785 1.876 4.785 1.00 92.75 628 GLU A C 1
ATOM 5110 O O . GLU A 1 628 ? -12.145 0.837 5.337 1.00 92.75 628 GLU A O 1
ATOM 5115 N N . VAL A 1 629 ? -11.430 2.949 5.503 1.00 95.38 629 VAL A N 1
ATOM 5116 C CA . VAL A 1 629 ? -11.510 2.996 6.978 1.00 95.38 629 VAL A CA 1
ATOM 5117 C C . VAL A 1 629 ? -12.967 2.932 7.460 1.00 95.38 629 VAL A C 1
ATOM 5119 O O . VAL A 1 629 ? -13.262 2.227 8.426 1.00 95.38 629 VAL A O 1
ATOM 5122 N N . VAL A 1 630 ? -13.907 3.593 6.771 1.00 96.06 630 VAL A N 1
ATOM 5123 C CA . VAL A 1 630 ? -15.349 3.465 7.062 1.00 96.06 630 VAL A CA 1
ATOM 5124 C C . VAL A 1 630 ? -15.822 2.018 6.882 1.00 96.06 630 VAL A C 1
ATOM 5126 O O . VAL A 1 630 ? -16.544 1.491 7.732 1.00 96.06 630 VAL A O 1
ATOM 5129 N N . GLU A 1 631 ? -15.409 1.345 5.807 1.00 95.56 631 GLU A N 1
ATOM 5130 C CA . GLU A 1 631 ? -15.713 -0.078 5.604 1.00 95.56 631 GLU A CA 1
ATOM 5131 C C . GLU A 1 631 ? -15.019 -0.976 6.641 1.00 95.56 631 GLU A C 1
ATOM 5133 O O . GLU A 1 631 ? -15.616 -1.949 7.105 1.00 95.56 631 GLU A O 1
ATOM 5138 N N . ALA A 1 632 ? -13.814 -0.624 7.094 1.00 97.25 632 ALA A N 1
ATOM 5139 C CA . ALA A 1 632 ? -13.148 -1.319 8.191 1.00 97.25 632 ALA A CA 1
ATOM 5140 C C . ALA A 1 632 ? -13.952 -1.220 9.501 1.00 97.25 632 ALA A C 1
ATOM 5142 O O . ALA A 1 632 ? -14.114 -2.227 10.190 1.00 97.25 632 ALA A O 1
ATOM 5143 N N . PHE A 1 633 ? -14.533 -0.058 9.829 1.00 97.94 633 PHE A N 1
ATOM 5144 C CA . PHE A 1 633 ? -15.427 0.087 10.992 1.00 97.94 633 PHE A CA 1
ATOM 5145 C C . PHE A 1 633 ? -16.678 -0.781 10.875 1.00 97.94 633 PHE A C 1
ATOM 5147 O O . PHE A 1 633 ? -17.071 -1.435 11.845 1.00 97.94 633 PHE A O 1
ATOM 5154 N N . LYS A 1 634 ? -17.271 -0.851 9.679 1.00 97.69 634 LYS A N 1
ATOM 5155 C CA . LYS A 1 634 ? -18.397 -1.755 9.407 1.00 97.69 634 LYS A CA 1
ATOM 5156 C C . LYS A 1 634 ? -18.016 -3.211 9.620 1.00 97.69 634 LYS A C 1
ATOM 5158 O O . LYS A 1 634 ? -18.774 -3.944 10.253 1.00 97.69 634 LYS A O 1
ATOM 5163 N N . GLU A 1 635 ? -16.850 -3.626 9.137 1.00 97.56 635 GLU A N 1
ATOM 5164 C CA . GLU A 1 635 ? -16.373 -4.997 9.296 1.00 97.56 635 GLU A CA 1
ATOM 5165 C C . GLU A 1 635 ? -16.103 -5.342 10.766 1.00 97.56 635 GLU A C 1
ATOM 5167 O O . GLU A 1 635 ? -16.563 -6.379 11.247 1.00 97.56 635 GLU A O 1
ATOM 5172 N N . VAL A 1 636 ? -15.436 -4.455 11.510 1.00 98.31 636 VAL A N 1
ATOM 5173 C CA . VAL A 1 636 ? -15.216 -4.593 12.960 1.00 98.31 636 VAL A CA 1
ATOM 5174 C C . VAL A 1 636 ? -16.540 -4.786 13.703 1.00 98.31 636 VAL A C 1
ATOM 5176 O O . VAL A 1 636 ? -16.674 -5.708 14.515 1.00 98.31 636 VAL A O 1
ATOM 5179 N N . GLY A 1 637 ? -17.533 -3.956 13.380 1.00 98.00 637 GLY A N 1
ATOM 5180 C CA . GLY A 1 637 ? -18.888 -4.038 13.910 1.00 98.00 637 GLY A CA 1
ATOM 5181 C C . GLY A 1 637 ? -19.595 -5.348 13.575 1.00 98.00 637 GLY A C 1
ATOM 5182 O O . GLY A 1 637 ? -20.094 -6.048 14.458 1.00 98.00 637 GLY A O 1
ATOM 5183 N N . ARG A 1 638 ? -19.573 -5.738 12.295 1.00 97.31 638 ARG A N 1
ATOM 5184 C CA . ARG A 1 638 ? -20.158 -6.988 11.784 1.00 97.31 638 ARG A CA 1
ATOM 5185 C C . ARG A 1 638 ? -19.553 -8.218 12.458 1.00 97.31 638 ARG A C 1
ATOM 5187 O O . ARG A 1 638 ? -20.272 -9.171 12.759 1.00 97.31 638 ARG A O 1
ATOM 5194 N N . ARG A 1 639 ? -18.242 -8.198 12.711 1.00 97.00 639 ARG A N 1
ATOM 5195 C CA . ARG A 1 639 ? -17.501 -9.266 13.401 1.00 97.00 639 ARG A CA 1
ATOM 5196 C C . ARG A 1 639 ? -17.617 -9.198 14.926 1.00 97.00 639 ARG A C 1
ATOM 5198 O O . ARG A 1 639 ? -17.168 -10.143 15.587 1.00 97.00 639 ARG A O 1
ATOM 5205 N N . LYS A 1 640 ? -18.243 -8.137 15.458 1.00 97.88 640 LYS A N 1
ATOM 5206 C CA . LYS A 1 640 ? -18.442 -7.866 16.886 1.00 97.88 640 LYS A CA 1
ATOM 5207 C C . LYS A 1 640 ? -17.129 -7.881 17.672 1.00 97.88 640 LYS A C 1
ATOM 5209 O O . LYS A 1 640 ? -17.028 -8.520 18.714 1.00 97.88 640 LYS A O 1
ATOM 5214 N N . ILE A 1 641 ? -16.096 -7.226 17.145 1.00 98.25 641 ILE A N 1
ATOM 5215 C CA . ILE A 1 641 ? -14.762 -7.218 17.761 1.00 98.25 641 ILE A CA 1
ATOM 5216 C C . ILE A 1 641 ? -14.689 -6.122 18.827 1.00 98.25 641 ILE A C 1
ATOM 5218 O O . ILE A 1 641 ? -15.024 -4.971 18.556 1.00 98.25 641 ILE A O 1
ATOM 5222 N N . LYS A 1 642 ? -14.248 -6.460 20.044 1.00 98.25 642 LYS A N 1
ATOM 5223 C CA . LYS A 1 642 ? -14.252 -5.537 21.192 1.00 98.25 642 LYS A CA 1
ATOM 5224 C C . LYS A 1 642 ? -13.122 -4.502 21.167 1.00 98.25 642 LYS A C 1
ATOM 5226 O O . LYS A 1 642 ? -13.357 -3.354 21.540 1.00 98.25 642 LYS A O 1
ATOM 5231 N N . ILE A 1 643 ? -11.927 -4.897 20.731 1.00 98.62 643 ILE A N 1
ATOM 5232 C CA . ILE A 1 643 ? -10.733 -4.043 20.684 1.00 98.62 643 ILE A CA 1
ATOM 5233 C C . ILE A 1 643 ? -10.214 -3.980 19.251 1.00 98.62 643 ILE A C 1
ATOM 5235 O O . ILE A 1 643 ? -10.051 -5.011 18.597 1.00 98.62 643 ILE A O 1
ATOM 5239 N N . ALA A 1 644 ? -9.940 -2.775 18.766 1.00 98.62 644 ALA A N 1
ATOM 5240 C CA . ALA A 1 644 ? -9.375 -2.553 17.443 1.00 98.62 644 ALA A CA 1
ATOM 5241 C C . ALA A 1 644 ? -8.175 -1.609 17.524 1.00 98.62 644 ALA A C 1
ATOM 5243 O O . ALA A 1 644 ? -8.199 -0.636 18.271 1.00 98.62 644 ALA A O 1
ATOM 5244 N N . ASN A 1 645 ? -7.142 -1.887 16.739 1.00 98.62 645 ASN A N 1
ATOM 5245 C CA . ASN A 1 645 ? -5.982 -1.030 16.556 1.00 98.62 645 ASN A CA 1
ATOM 5246 C C . ASN A 1 645 ? -5.985 -0.440 15.142 1.00 98.62 645 ASN A C 1
ATOM 5248 O O . ASN A 1 645 ? -6.194 -1.171 14.172 1.00 98.62 645 ASN A O 1
ATOM 5252 N N . ILE A 1 646 ? -5.666 0.847 15.029 1.00 97.62 646 ILE A N 1
ATOM 5253 C CA . ILE A 1 646 ? -5.454 1.560 13.770 1.00 97.62 646 ILE A CA 1
ATOM 5254 C C . ILE A 1 646 ? -4.108 2.277 13.860 1.00 97.62 646 ILE A C 1
ATOM 5256 O O . ILE A 1 646 ? -3.978 3.298 14.534 1.00 97.62 646 ILE A O 1
ATOM 5260 N N . SER A 1 647 ? -3.096 1.753 13.176 1.00 94.44 647 SER A N 1
ATOM 5261 C CA . SER A 1 647 ? -1.766 2.377 13.148 1.00 94.44 647 SER A CA 1
ATOM 5262 C C . SER A 1 647 ? -1.517 3.179 11.868 1.00 94.44 647 SER A C 1
ATOM 5264 O O . SER A 1 647 ? -0.381 3.533 11.568 1.00 94.44 647 SER A O 1
ATOM 5266 N N . LEU A 1 648 ? -2.582 3.486 11.129 1.00 90.50 648 LEU A N 1
ATOM 5267 C CA . LEU A 1 648 ? -2.569 4.298 9.922 1.00 90.50 648 LEU A CA 1
ATOM 5268 C C . LEU A 1 648 ? -3.386 5.565 10.130 1.00 90.50 648 LEU A C 1
ATOM 5270 O O . LEU A 1 648 ? -4.381 5.569 10.855 1.00 90.50 648 LEU A O 1
ATOM 5274 N N . GLY A 1 649 ? -2.995 6.623 9.437 1.00 88.69 649 GLY A N 1
ATOM 5275 C CA . GLY A 1 649 ? -3.725 7.872 9.466 1.00 88.69 649 GLY A CA 1
ATOM 5276 C C . GLY A 1 649 ? -3.248 8.837 8.401 1.00 88.69 649 GLY A C 1
ATOM 5277 O O . GLY A 1 649 ? -2.268 8.588 7.698 1.00 88.69 649 GLY A O 1
ATOM 5278 N N . ALA A 1 650 ? -3.957 9.950 8.308 1.00 87.62 650 ALA A N 1
ATOM 5279 C CA . ALA A 1 650 ? -3.599 11.064 7.452 1.00 87.62 650 ALA A CA 1
ATOM 5280 C C . ALA A 1 650 ? -3.604 12.347 8.280 1.00 87.62 650 ALA A C 1
ATOM 5282 O O . ALA A 1 650 ? -4.517 12.594 9.075 1.00 87.62 650 ALA A O 1
ATOM 5283 N N . ASN A 1 651 ? -2.566 13.154 8.088 1.00 85.56 651 ASN A N 1
ATOM 5284 C CA . ASN A 1 651 ? -2.442 14.446 8.739 1.00 85.56 651 ASN A CA 1
ATOM 5285 C C . ASN A 1 651 ? -2.989 15.541 7.852 1.00 85.56 651 ASN A C 1
ATOM 5287 O O . ASN A 1 651 ? -2.737 15.585 6.649 1.00 85.56 651 ASN A O 1
ATOM 5291 N N . PHE A 1 652 ? -3.664 16.478 8.493 1.00 82.62 652 PHE A N 1
ATOM 5292 C CA . PHE A 1 652 ? -4.213 17.650 7.856 1.00 82.62 652 PHE A CA 1
ATOM 5293 C C . PHE A 1 652 ? -3.654 18.862 8.562 1.00 82.62 652 PHE A C 1
ATOM 5295 O O . PHE A 1 652 ? -3.762 19.009 9.777 1.00 82.62 652 PHE A O 1
ATOM 5302 N N . SER A 1 653 ? -3.045 19.729 7.769 1.00 82.00 653 SER A N 1
ATOM 5303 C CA . SER A 1 653 ? -2.642 21.061 8.178 1.00 82.00 653 SER A CA 1
ATOM 5304 C C . SER A 1 653 ? -3.352 22.029 7.253 1.00 82.00 653 SER A C 1
ATOM 5306 O O . SER A 1 653 ? -3.261 21.898 6.029 1.00 82.00 653 SER A O 1
ATOM 5308 N N . ARG A 1 654 ? -4.089 22.978 7.823 1.00 75.81 654 ARG A N 1
ATOM 5309 C CA . ARG A 1 654 ? -4.778 24.014 7.060 1.00 75.81 654 ARG A CA 1
ATOM 5310 C C . ARG A 1 654 ? -4.458 25.390 7.606 1.00 75.81 654 ARG A C 1
ATOM 5312 O O . ARG A 1 654 ? -4.200 25.579 8.793 1.00 75.81 654 ARG A O 1
ATOM 5319 N N . VAL A 1 655 ? -4.515 26.365 6.708 1.00 70.12 655 VAL A N 1
ATOM 5320 C CA . VAL A 1 655 ? -4.620 27.764 7.109 1.00 70.12 655 VAL A CA 1
ATOM 5321 C C . VAL A 1 655 ? -5.977 27.907 7.811 1.00 70.12 655 VAL A C 1
ATOM 5323 O O . VAL A 1 655 ? -6.958 27.357 7.296 1.00 70.12 655 VAL A O 1
ATOM 5326 N N . PRO A 1 656 ? -6.063 28.590 8.970 1.00 67.88 656 PRO A N 1
ATOM 5327 C CA . PRO A 1 656 ? -7.351 28.959 9.548 1.00 67.88 656 PRO A CA 1
ATOM 5328 C C . PRO A 1 656 ? -8.248 29.557 8.463 1.00 67.88 656 PRO A C 1
ATOM 5330 O O . PRO A 1 656 ? -7.735 30.183 7.532 1.00 67.88 656 PRO A O 1
ATOM 5333 N N . VAL A 1 657 ? -9.568 29.396 8.572 1.00 66.94 657 VAL A N 1
ATOM 5334 C CA . VAL A 1 657 ? -10.511 30.107 7.696 1.00 66.94 657 VAL A CA 1
ATOM 5335 C C . VAL A 1 657 ? -10.415 31.601 8.035 1.00 66.94 657 VAL A C 1
ATOM 5337 O O . VAL A 1 657 ? -11.166 32.139 8.838 1.00 66.94 657 VAL A O 1
ATOM 5340 N N . GLY A 1 658 ? -9.383 32.245 7.497 1.00 60.38 658 GLY A N 1
ATOM 5341 C CA . GLY A 1 658 ? -9.038 33.638 7.688 1.00 60.38 658 GLY A CA 1
ATOM 5342 C C . GLY A 1 658 ? -9.538 34.418 6.491 1.00 60.38 658 GLY A C 1
ATOM 5343 O O . GLY A 1 658 ? -9.110 34.183 5.361 1.00 60.38 658 GLY A O 1
ATOM 5344 N N . ALA A 1 659 ? -10.473 35.320 6.757 1.00 51.44 659 ALA A N 1
ATOM 5345 C CA . ALA A 1 659 ? -11.039 36.229 5.784 1.00 51.44 659 ALA A CA 1
ATOM 5346 C C . ALA A 1 659 ? -9.953 37.194 5.286 1.00 51.44 659 ALA A C 1
ATOM 5348 O O . ALA A 1 659 ? -9.634 38.174 5.955 1.00 51.44 659 ALA A O 1
ATOM 5349 N N . ASP A 1 660 ? -9.412 36.953 4.094 1.00 67.69 660 ASP A N 1
ATOM 5350 C CA . ASP A 1 660 ? -9.237 38.089 3.198 1.00 67.69 660 ASP A CA 1
ATOM 5351 C C . ASP A 1 660 ? -10.576 38.265 2.473 1.00 67.69 660 ASP A C 1
ATOM 5353 O O . ASP A 1 660 ? -10.817 37.585 1.472 1.00 67.69 660 ASP A O 1
ATOM 5357 N N . PRO A 1 661 ? -11.492 39.113 2.983 1.00 67.75 661 PRO A N 1
ATOM 5358 C CA . PRO A 1 661 ? -12.790 39.329 2.345 1.00 67.75 661 PRO A CA 1
ATOM 5359 C C . PRO A 1 661 ? -12.645 39.871 0.915 1.00 67.75 661 PRO A C 1
ATOM 5361 O O . PRO A 1 661 ? -13.607 39.849 0.155 1.00 67.75 661 PRO A O 1
ATOM 5364 N N . ASN A 1 662 ? -11.446 40.322 0.525 1.00 81.62 662 ASN A N 1
ATOM 5365 C CA . ASN A 1 662 ? -11.165 40.821 -0.815 1.00 81.62 662 ASN A CA 1
ATOM 5366 C C . ASN A 1 662 ? -10.779 39.714 -1.809 1.00 81.62 662 ASN A C 1
ATOM 5368 O O . ASN A 1 662 ? -10.624 40.004 -2.995 1.00 81.62 662 ASN A O 1
ATOM 5372 N N . ASN A 1 663 ? -10.623 38.460 -1.366 1.00 88.94 663 ASN A N 1
ATOM 5373 C CA . ASN A 1 663 ? -10.267 37.335 -2.228 1.00 88.94 663 ASN A CA 1
ATOM 5374 C C . ASN A 1 663 ? -11.240 36.159 -2.046 1.00 88.94 663 ASN A C 1
ATOM 5376 O O . ASN A 1 663 ? -10.973 35.204 -1.311 1.00 88.94 663 ASN A O 1
ATOM 5380 N N . LEU A 1 664 ? -12.376 36.235 -2.747 1.00 87.94 664 LEU A N 1
ATOM 5381 C CA . LEU A 1 664 ? -13.419 35.207 -2.711 1.00 87.94 664 LEU A CA 1
ATOM 5382 C C . LEU A 1 664 ? -12.909 33.829 -3.159 1.00 87.94 664 LEU A C 1
ATOM 5384 O O . LEU A 1 664 ? -13.287 32.829 -2.554 1.00 87.94 664 LEU A O 1
ATOM 5388 N N . ASP A 1 665 ? -12.007 33.757 -4.140 1.00 87.88 665 ASP A N 1
ATOM 5389 C CA . ASP A 1 665 ? -11.447 32.482 -4.613 1.00 87.88 665 ASP A CA 1
ATOM 5390 C C . ASP A 1 665 ? -10.629 31.789 -3.514 1.00 87.88 665 ASP A C 1
ATOM 5392 O O . ASP A 1 665 ? -10.777 30.589 -3.266 1.00 87.88 665 ASP A O 1
ATOM 5396 N N . ALA A 1 666 ? -9.785 32.550 -2.807 1.00 86.75 666 ALA A N 1
ATOM 5397 C CA . ALA A 1 666 ? -9.032 32.034 -1.668 1.00 86.75 666 ALA A CA 1
ATOM 5398 C C . ALA A 1 666 ? -9.966 31.619 -0.523 1.00 86.75 666 ALA A C 1
ATOM 5400 O O . ALA A 1 666 ? -9.754 30.569 0.088 1.00 86.75 666 ALA A O 1
ATOM 5401 N N . PHE A 1 667 ? -11.022 32.398 -0.266 1.00 89.50 667 PHE A N 1
ATOM 5402 C CA . PHE A 1 667 ? -12.046 32.053 0.715 1.00 89.50 667 PHE A CA 1
ATOM 5403 C C . PHE A 1 667 ? -12.733 30.722 0.376 1.00 89.50 667 PHE A C 1
ATOM 5405 O O . PHE A 1 667 ? -12.733 29.822 1.215 1.00 89.50 667 PHE A O 1
ATOM 5412 N N . PHE A 1 668 ? -13.251 30.547 -0.845 1.00 89.56 668 PHE A N 1
ATOM 5413 C CA . PHE A 1 668 ? -13.925 29.309 -1.254 1.00 89.56 668 PHE A CA 1
ATOM 5414 C C . PHE A 1 668 ? -12.980 28.109 -1.294 1.00 89.56 668 PHE A C 1
ATOM 5416 O O . PHE A 1 668 ? -13.372 27.020 -0.882 1.00 89.56 668 PHE A O 1
ATOM 5423 N N . SER A 1 669 ? -11.726 28.291 -1.716 1.00 87.31 669 SER A N 1
ATOM 5424 C CA . SER A 1 669 ? -10.725 27.220 -1.669 1.00 87.31 669 SER A CA 1
ATOM 5425 C C . SER A 1 669 ? -10.440 26.774 -0.230 1.00 87.31 669 SER A C 1
ATOM 5427 O O . SER A 1 669 ? -10.401 25.574 0.051 1.00 87.31 669 SER A O 1
ATOM 5429 N N . ASN A 1 670 ? -10.262 27.719 0.698 1.00 87.81 670 ASN A N 1
ATOM 5430 C CA . ASN A 1 670 ? -9.994 27.411 2.105 1.00 87.81 670 ASN A CA 1
ATOM 5431 C C . ASN A 1 670 ? -11.222 26.805 2.797 1.00 87.81 670 ASN A C 1
ATOM 5433 O O . ASN A 1 670 ? -11.091 25.805 3.502 1.00 87.81 670 ASN A O 1
ATOM 5437 N N . LEU A 1 671 ? -12.416 27.359 2.560 1.00 89.56 671 LEU A N 1
ATOM 5438 C CA . LEU A 1 671 ? -13.673 26.837 3.095 1.00 89.56 671 LEU A CA 1
ATOM 5439 C C . LEU A 1 671 ? -14.002 25.454 2.516 1.00 89.56 671 LEU A C 1
ATOM 5441 O O . LEU A 1 671 ? -14.438 24.572 3.247 1.00 89.56 671 LEU A O 1
ATOM 5445 N N . GLY A 1 672 ? -13.755 25.236 1.224 1.00 90.38 672 GLY A N 1
ATOM 5446 C CA . GLY A 1 672 ? -13.921 23.943 0.566 1.00 90.38 672 GLY A CA 1
ATOM 5447 C C . GLY A 1 672 ? -13.022 22.874 1.177 1.00 90.38 672 GLY A C 1
ATOM 5448 O O . GLY A 1 672 ? -13.508 21.804 1.541 1.00 90.38 672 GLY A O 1
ATOM 5449 N N . ALA A 1 673 ? -11.732 23.176 1.365 1.00 87.62 673 ALA A N 1
ATOM 5450 C CA . ALA A 1 673 ? -10.793 22.280 2.042 1.00 87.62 673 ALA A CA 1
ATOM 5451 C C . ALA A 1 673 ? -11.207 22.018 3.500 1.00 87.62 673 ALA A C 1
ATOM 5453 O O . ALA A 1 673 ? -11.124 20.885 3.977 1.00 87.62 673 ALA A O 1
ATOM 5454 N N . PHE A 1 674 ? -11.687 23.057 4.190 1.00 89.88 674 PHE A N 1
ATOM 5455 C CA . PHE A 1 674 ? -12.187 22.975 5.557 1.00 89.88 674 PHE A CA 1
ATOM 5456 C C . PHE A 1 674 ? -13.392 22.031 5.662 1.00 89.88 674 PHE A C 1
ATOM 5458 O O . PHE A 1 674 ? -13.335 21.057 6.408 1.00 89.88 674 PHE A O 1
ATOM 5465 N N . LEU A 1 675 ? -14.452 22.277 4.889 1.00 91.62 675 LEU A N 1
ATOM 5466 C CA . LEU A 1 675 ? -15.698 21.510 4.959 1.00 91.62 675 LEU A CA 1
ATOM 5467 C C . LEU A 1 675 ? -15.510 20.073 4.482 1.00 91.62 675 LEU A C 1
ATOM 5469 O O . LEU A 1 675 ? -16.086 19.155 5.057 1.00 91.62 675 LEU A O 1
ATOM 5473 N N . HIS A 1 676 ? -14.667 19.865 3.471 1.00 90.88 676 HIS A N 1
ATOM 5474 C CA . HIS A 1 676 ? -14.236 18.537 3.047 1.00 90.88 676 HIS A CA 1
ATOM 5475 C C . HIS A 1 676 ? -13.651 17.728 4.215 1.00 90.88 676 HIS A C 1
ATOM 5477 O O . HIS A 1 676 ? -14.016 16.572 4.428 1.00 90.88 676 HIS A O 1
ATOM 5483 N N . PHE A 1 677 ? -12.775 18.355 4.995 1.00 90.19 677 PHE A N 1
ATOM 5484 C CA . PHE A 1 677 ? -12.132 17.720 6.131 1.00 90.19 677 PHE A CA 1
ATOM 5485 C C . PHE A 1 677 ? -13.103 17.446 7.292 1.00 90.19 677 PHE A C 1
ATOM 5487 O O . PHE A 1 677 ? -13.121 16.341 7.839 1.00 90.19 677 PHE A O 1
ATOM 5494 N N . GLU A 1 678 ? -13.960 18.413 7.630 1.00 93.31 678 GLU A N 1
ATOM 5495 C CA . GLU A 1 678 ? -15.011 18.230 8.643 1.00 93.31 678 GLU A CA 1
ATOM 5496 C C . GLU A 1 678 ? -15.989 17.111 8.255 1.00 93.31 678 GLU A C 1
ATOM 5498 O O . GLU A 1 678 ? -16.429 16.340 9.108 1.00 93.31 678 GLU A O 1
ATOM 5503 N N . TYR A 1 679 ? -16.279 16.954 6.961 1.00 94.94 679 TYR A N 1
ATOM 5504 C CA . TYR A 1 679 ? -17.092 15.848 6.468 1.00 94.94 679 TYR A CA 1
ATOM 5505 C C . TYR A 1 679 ? -16.429 14.478 6.689 1.00 94.94 679 TYR A C 1
ATOM 5507 O O . TYR A 1 679 ? -17.116 13.530 7.078 1.00 94.94 679 TYR A O 1
ATOM 5515 N N . PHE A 1 680 ? -15.110 14.346 6.496 1.00 94.19 680 PHE A N 1
ATOM 5516 C CA . PHE A 1 680 ? -14.404 13.099 6.822 1.00 94.19 680 PHE A CA 1
ATOM 5517 C C . PHE A 1 680 ? -14.435 12.792 8.316 1.00 94.19 680 PHE A C 1
ATOM 5519 O O . PHE A 1 680 ? -14.752 11.661 8.689 1.00 94.19 680 PHE A O 1
ATOM 5526 N N . LYS A 1 681 ? -14.182 13.793 9.168 1.00 94.44 681 LYS A N 1
ATOM 5527 C CA . LYS A 1 681 ? -14.321 13.665 10.626 1.00 94.44 681 LYS A CA 1
ATOM 5528 C C . LYS A 1 681 ? -15.701 13.143 11.017 1.00 94.44 681 LYS A C 1
ATOM 5530 O O . LYS A 1 681 ? -15.809 12.153 11.742 1.00 94.44 681 LYS A O 1
ATOM 5535 N N . TYR A 1 682 ? -16.739 13.788 10.486 1.00 96.50 682 TYR A N 1
ATOM 5536 C CA . TYR A 1 682 ? -18.130 13.419 10.715 1.00 96.50 682 TYR A CA 1
ATOM 5537 C C . TYR A 1 682 ? -18.408 11.981 10.263 1.00 96.50 682 TYR A C 1
ATOM 5539 O O . TYR A 1 682 ? -18.914 11.183 11.046 1.00 96.50 682 TYR A O 1
ATOM 5547 N N . SER A 1 683 ? -18.033 11.630 9.030 1.00 96.69 683 SER A N 1
ATOM 5548 C CA . SER A 1 683 ? -18.332 10.323 8.426 1.00 96.69 683 SER A CA 1
ATOM 5549 C C . SER A 1 683 ? -17.635 9.166 9.145 1.00 96.69 683 SER A C 1
ATOM 5551 O O . SER A 1 683 ? -18.231 8.109 9.343 1.00 96.69 683 SER A O 1
ATOM 5553 N N . LEU A 1 684 ? -16.380 9.357 9.564 1.00 96.19 684 LEU A N 1
ATOM 5554 C CA . LEU A 1 684 ? -15.637 8.357 10.334 1.00 96.19 684 LEU A CA 1
ATOM 5555 C C . LEU A 1 684 ? -16.268 8.134 11.711 1.00 96.19 684 LEU A C 1
ATOM 5557 O O . LEU A 1 684 ? -16.459 6.989 12.119 1.00 96.19 684 LEU A O 1
ATOM 5561 N N . ALA A 1 685 ? -16.618 9.213 12.413 1.00 96.44 685 ALA A N 1
ATOM 5562 C CA . ALA A 1 685 ? -17.257 9.120 13.721 1.00 96.44 685 ALA A CA 1
ATOM 5563 C C . ALA A 1 685 ? -18.651 8.494 13.636 1.00 96.44 685 ALA A C 1
ATOM 5565 O O . ALA A 1 685 ? -18.988 7.614 14.425 1.00 96.44 685 ALA A O 1
ATOM 5566 N N . GLU A 1 686 ? -19.442 8.903 12.644 1.00 97.25 686 GLU A N 1
ATOM 5567 C CA . GLU A 1 686 ? -20.746 8.316 12.365 1.00 97.25 686 GLU A CA 1
ATOM 5568 C C . GLU A 1 686 ? -20.617 6.809 12.119 1.00 97.25 686 GLU A C 1
ATOM 5570 O O . GLU A 1 686 ? -21.310 6.022 12.760 1.00 97.25 686 GLU A O 1
ATOM 5575 N N . ALA A 1 687 ? -19.685 6.386 11.259 1.00 97.25 687 ALA A N 1
ATOM 5576 C CA . ALA A 1 687 ? -19.463 4.974 10.977 1.00 97.25 687 ALA A CA 1
ATOM 5577 C C . ALA A 1 687 ? -19.037 4.185 12.227 1.00 97.25 687 ALA A C 1
ATOM 5579 O O . ALA A 1 687 ? -19.541 3.082 12.457 1.00 97.25 687 ALA A O 1
ATOM 5580 N N . ALA A 1 688 ? -18.154 4.746 13.058 1.00 97.19 688 ALA A N 1
ATOM 5581 C CA . ALA A 1 688 ? -17.728 4.117 14.304 1.00 97.19 688 ALA A CA 1
ATOM 5582 C C . ALA A 1 688 ? -18.891 3.959 15.300 1.00 97.19 688 ALA A C 1
ATOM 5584 O O . ALA A 1 688 ? -19.048 2.883 15.875 1.00 97.19 688 ALA A O 1
ATOM 5585 N N . LEU A 1 689 ? -19.735 4.982 15.476 1.00 96.94 689 LEU A N 1
ATOM 5586 C CA . LEU A 1 689 ? -20.880 4.938 16.398 1.00 96.94 689 LEU A CA 1
ATOM 5587 C C . LEU A 1 689 ? -22.039 4.090 15.874 1.00 96.94 689 LEU A C 1
ATOM 5589 O O . LEU A 1 689 ? -22.695 3.405 16.651 1.00 96.94 689 LEU A O 1
ATOM 5593 N N . GLN A 1 690 ? -22.312 4.113 14.572 1.00 97.50 690 GLN A N 1
ATOM 5594 C CA . GLN A 1 690 ? -23.434 3.367 14.002 1.00 97.50 690 GLN A CA 1
ATOM 5595 C C . GLN A 1 690 ? -23.115 1.884 13.837 1.00 97.50 690 GLN A C 1
ATOM 5597 O O . GLN A 1 690 ? -23.978 1.037 14.076 1.00 97.50 690 GLN A O 1
ATOM 5602 N N . HIS A 1 691 ? -21.895 1.553 13.413 1.00 98.12 691 HIS A N 1
ATOM 5603 C CA . HIS A 1 691 ? -21.555 0.181 13.050 1.00 98.12 691 HIS A CA 1
ATOM 5604 C C . HIS A 1 691 ? -20.740 -0.542 14.115 1.00 98.12 691 HIS A C 1
ATOM 5606 O O . HIS A 1 691 ? -20.926 -1.744 14.280 1.00 98.12 691 HIS A O 1
ATOM 5612 N N . ALA A 1 692 ? -19.899 0.167 14.871 1.00 98.06 692 ALA A N 1
ATOM 5613 C CA . ALA A 1 692 ? -19.053 -0.415 15.910 1.00 98.06 692 ALA A CA 1
ATOM 5614 C C . ALA A 1 692 ? -19.168 0.294 17.285 1.00 98.06 692 ALA A C 1
ATOM 5616 O O . ALA A 1 692 ? -18.144 0.517 17.940 1.00 98.06 692 ALA A O 1
ATOM 5617 N N . PRO A 1 693 ? -20.387 0.611 17.787 1.00 97.81 693 PRO A N 1
ATOM 5618 C CA . PRO A 1 693 ? -20.577 1.417 19.005 1.00 97.81 693 PRO A CA 1
ATOM 5619 C C . PRO A 1 693 ? -19.961 0.804 20.262 1.00 97.81 693 PRO A C 1
ATOM 5621 O O . PRO A 1 693 ? -19.716 1.497 21.248 1.00 97.81 693 PRO A O 1
ATOM 5624 N N . HIS A 1 694 ? -19.752 -0.511 20.265 1.00 98.38 694 HIS A N 1
ATOM 5625 C CA . HIS A 1 694 ? -19.228 -1.230 21.419 1.00 98.38 694 HIS A CA 1
ATOM 5626 C C . HIS A 1 694 ? -17.768 -1.656 21.274 1.00 98.38 694 HIS A C 1
ATOM 5628 O O . HIS A 1 694 ? -17.274 -2.398 22.126 1.00 98.38 694 HIS A O 1
ATOM 5634 N N . THR A 1 695 ? -17.087 -1.209 20.221 1.00 98.56 695 THR A N 1
ATOM 5635 C CA . THR A 1 695 ? -15.655 -1.429 20.018 1.00 98.56 695 THR A CA 1
ATOM 5636 C C . THR A 1 695 ? -14.870 -0.240 20.543 1.00 98.56 695 THR A C 1
ATOM 5638 O O . THR A 1 695 ? -15.228 0.888 20.229 1.00 98.56 695 THR A O 1
ATOM 5641 N N . LEU A 1 696 ? -13.793 -0.478 21.295 1.00 98.31 696 LEU A N 1
ATOM 5642 C CA . LEU A 1 696 ? -12.811 0.551 21.640 1.00 98.31 696 LEU A CA 1
ATOM 5643 C C . LEU A 1 696 ? -11.662 0.522 20.621 1.00 98.31 696 LEU A C 1
ATOM 5645 O O . LEU A 1 696 ? -10.973 -0.491 20.480 1.00 98.31 696 LEU A O 1
ATOM 5649 N N . PHE A 1 697 ? -11.473 1.631 19.914 1.00 98.25 697 PHE A N 1
ATOM 5650 C CA . PHE A 1 697 ? -10.436 1.814 18.906 1.00 98.25 697 PHE A CA 1
ATOM 5651 C C . PHE A 1 697 ? -9.221 2.518 19.512 1.00 98.25 697 PHE A C 1
ATOM 5653 O O . PHE A 1 697 ? -9.346 3.610 20.060 1.00 98.25 697 PHE A O 1
ATOM 5660 N N . PHE A 1 698 ? -8.043 1.924 19.372 1.00 98.00 698 PHE A N 1
ATOM 5661 C CA . PHE A 1 698 ? -6.755 2.541 19.669 1.00 98.00 698 PHE A CA 1
ATOM 5662 C C . PHE A 1 698 ? -6.139 3.023 18.364 1.00 98.00 698 PHE A C 1
ATOM 5664 O O . PHE A 1 698 ? -5.979 2.240 17.430 1.00 98.00 698 PHE A O 1
ATOM 5671 N N . VAL A 1 699 ? -5.825 4.313 18.281 1.00 97.44 699 VAL A N 1
ATOM 5672 C CA . VAL A 1 699 ? -5.391 4.957 17.038 1.00 97.44 699 VAL A CA 1
ATOM 5673 C C . VAL A 1 699 ? -4.042 5.626 17.247 1.00 97.44 699 VAL A C 1
ATOM 5675 O O . VAL A 1 699 ? -3.851 6.335 18.229 1.00 97.44 699 VAL A O 1
ATOM 5678 N N . ALA A 1 700 ? -3.082 5.385 16.360 1.00 96.50 700 ALA A N 1
ATOM 5679 C CA . ALA A 1 700 ? -1.788 6.064 16.401 1.00 96.50 700 ALA A CA 1
ATOM 5680 C C . ALA A 1 700 ? -1.949 7.573 16.137 1.00 96.50 700 ALA A C 1
ATOM 5682 O O . ALA A 1 700 ? -2.621 7.968 15.187 1.00 96.50 700 ALA A O 1
ATOM 5683 N N . ALA A 1 701 ? -1.315 8.420 16.953 1.00 94.44 701 ALA A N 1
ATOM 5684 C CA . ALA A 1 701 ? -1.468 9.874 16.843 1.00 94.44 701 ALA A CA 1
ATOM 5685 C C . ALA A 1 701 ? -0.802 10.501 15.594 1.00 94.44 701 ALA A C 1
ATOM 5687 O O . ALA A 1 701 ? -1.151 11.618 15.215 1.00 94.44 701 ALA A O 1
ATOM 5688 N N . GLY A 1 702 ? 0.154 9.809 14.964 1.00 94.31 702 GLY A N 1
ATOM 5689 C CA . GLY A 1 702 ? 0.991 10.335 13.875 1.00 94.31 702 GLY A CA 1
ATOM 5690 C C . GLY A 1 702 ? 2.407 10.710 14.334 1.00 94.31 702 GLY A C 1
ATOM 5691 O O . GLY A 1 702 ? 2.689 10.764 15.534 1.00 94.31 702 GLY A O 1
ATOM 5692 N N . ASN A 1 703 ? 3.319 10.900 13.376 1.00 94.69 703 ASN A N 1
ATOM 5693 C CA . ASN A 1 703 ? 4.773 10.946 13.595 1.00 94.69 703 ASN A CA 1
ATOM 5694 C C . ASN A 1 703 ? 5.433 12.272 13.152 1.00 94.69 703 ASN A C 1
ATOM 5696 O O . ASN A 1 703 ? 6.617 12.299 12.818 1.00 94.69 703 ASN A O 1
ATOM 5700 N N . GLU A 1 704 ? 4.688 13.376 13.120 1.00 93.44 704 GLU A N 1
ATOM 5701 C CA . GLU A 1 704 ? 5.156 14.665 12.598 1.00 93.44 704 GLU A CA 1
ATOM 5702 C C . GLU A 1 704 ? 5.593 15.658 13.688 1.00 93.44 704 GLU A C 1
ATOM 5704 O O . GLU A 1 704 ? 6.041 16.758 13.366 1.00 93.44 704 GLU A O 1
ATOM 5709 N N . GLY A 1 705 ? 5.465 15.306 14.970 1.00 94.06 705 GLY A N 1
ATOM 5710 C CA . GLY A 1 705 ? 5.801 16.181 16.099 1.00 94.06 705 GLY A CA 1
ATOM 5711 C C . GLY A 1 705 ? 4.875 17.397 16.221 1.00 94.06 705 GLY A C 1
ATOM 5712 O O . GLY A 1 705 ? 5.269 18.436 16.754 1.00 94.06 705 GLY A O 1
ATOM 5713 N N . ASN A 1 706 ? 3.655 17.306 15.685 1.00 92.94 706 ASN A N 1
ATOM 5714 C CA . ASN A 1 706 ? 2.703 18.409 15.642 1.00 92.94 706 ASN A CA 1
ATOM 5715 C C . ASN A 1 706 ? 1.721 18.386 16.815 1.00 92.94 706 ASN A C 1
ATOM 5717 O O . ASN A 1 706 ? 1.226 17.341 17.227 1.00 92.94 706 ASN A O 1
ATOM 5721 N N . TRP A 1 707 ? 1.344 19.572 17.284 1.00 91.12 707 TRP A N 1
ATOM 5722 C CA . TRP A 1 707 ? 0.163 19.762 18.125 1.00 91.12 707 TRP A CA 1
ATOM 5723 C C . TRP A 1 707 ? -1.082 19.700 17.231 1.00 91.12 707 TRP A C 1
ATOM 5725 O O . TRP A 1 707 ? -1.095 20.338 16.176 1.00 91.12 707 TRP A O 1
ATOM 5735 N N . LEU A 1 708 ? -2.099 18.931 17.626 1.00 89.19 708 LEU A N 1
ATOM 5736 C CA . LEU A 1 708 ? -3.346 18.762 16.875 1.00 89.19 708 LEU A CA 1
ATOM 5737 C C . LEU A 1 708 ? -4.492 19.403 17.663 1.00 89.19 708 LEU A C 1
ATOM 5739 O O . LEU A 1 708 ? -4.974 18.844 18.650 1.00 89.19 708 LEU A O 1
ATOM 5743 N N . ASP A 1 709 ? -4.887 20.603 17.256 1.00 85.75 709 ASP A N 1
ATOM 5744 C CA . ASP A 1 709 ? -5.953 21.390 17.887 1.00 85.75 709 ASP A CA 1
ATOM 5745 C C . ASP A 1 709 ? -7.359 21.016 17.384 1.00 85.75 709 ASP A C 1
ATOM 5747 O O . ASP A 1 709 ? -8.360 21.439 17.960 1.00 85.75 709 ASP A O 1
ATOM 5751 N N . GLY A 1 710 ? -7.446 20.214 16.321 1.00 83.00 710 GLY A N 1
ATOM 5752 C CA . GLY A 1 710 ? -8.697 19.863 15.656 1.00 83.00 710 GLY A CA 1
ATOM 5753 C C . GLY A 1 710 ? -9.248 20.962 14.748 1.00 83.00 710 GLY A C 1
ATOM 5754 O O . GLY A 1 710 ? -10.191 20.704 13.998 1.00 83.00 710 GLY A O 1
ATOM 5755 N N . GLU A 1 711 ? -8.632 22.145 14.742 1.00 81.12 711 GLU A N 1
ATOM 5756 C CA . GLU A 1 711 ? -9.072 23.325 14.001 1.00 81.12 711 GLU A CA 1
ATOM 5757 C C . GLU A 1 711 ? -8.130 23.688 12.865 1.00 81.12 711 GLU A C 1
ATOM 5759 O O . GLU A 1 711 ? -8.580 23.875 11.745 1.00 81.12 711 GLU A O 1
ATOM 5764 N N . THR A 1 712 ? -6.835 23.810 13.115 1.00 83.12 712 THR A N 1
ATOM 5765 C CA . THR A 1 712 ? -5.820 24.126 12.104 1.00 83.12 712 THR A CA 1
ATOM 5766 C C . THR A 1 712 ? -4.996 22.897 11.759 1.00 83.12 712 THR A C 1
ATOM 5768 O O . THR A 1 712 ? -4.505 22.772 10.635 1.00 83.12 712 THR A O 1
ATOM 5771 N N . ARG A 1 713 ? -4.875 21.966 12.710 1.00 88.69 713 ARG A N 1
ATOM 5772 C CA . ARG A 1 713 ? -4.118 20.727 12.577 1.00 88.69 713 ARG A CA 1
ATOM 5773 C C . ARG A 1 713 ? -4.884 19.578 13.196 1.00 88.69 713 ARG A C 1
ATOM 5775 O O . ARG A 1 713 ? -5.350 19.663 14.329 1.00 88.69 713 ARG A O 1
ATOM 5782 N N . SER A 1 714 ? -4.983 18.483 12.466 1.00 89.06 714 SER A N 1
ATOM 5783 C CA . SER A 1 714 ? -5.691 17.298 12.930 1.00 89.06 714 SER A CA 1
ATOM 5784 C C . SER A 1 714 ? -5.128 16.055 12.248 1.00 89.06 714 SER A C 1
ATOM 5786 O O . SER A 1 714 ? -4.604 16.137 11.136 1.00 89.06 714 SER A O 1
ATOM 5788 N N . ALA A 1 715 ? -5.205 14.915 12.927 1.00 89.75 715 ALA A N 1
ATOM 5789 C CA . ALA A 1 715 ? -4.750 13.631 12.409 1.00 89.75 715 ALA A CA 1
ATOM 5790 C C . ALA A 1 715 ? -5.922 12.658 12.438 1.00 89.75 715 ALA A C 1
ATOM 5792 O O . ALA A 1 715 ? -6.424 12.323 13.509 1.00 89.75 715 ALA A O 1
ATOM 5793 N N . LEU A 1 716 ? -6.377 12.201 11.276 1.00 91.69 716 LEU A N 1
ATOM 5794 C CA . LEU A 1 716 ? -7.476 11.244 11.192 1.00 91.69 716 LEU A CA 1
ATOM 5795 C C . LEU A 1 716 ? -6.933 9.809 11.180 1.00 91.69 716 LEU A C 1
ATOM 5797 O O . LEU A 1 716 ? -5.954 9.566 10.477 1.00 91.69 716 LEU A O 1
ATOM 5801 N N . PRO A 1 717 ? -7.570 8.848 11.880 1.00 92.94 717 PRO A N 1
ATOM 5802 C CA . PRO A 1 717 ? -8.781 9.003 12.693 1.00 92.94 717 PRO A CA 1
ATOM 5803 C C . PRO A 1 717 ? -8.519 9.317 14.184 1.00 92.94 717 PRO A C 1
ATOM 5805 O O . PRO A 1 717 ? -9.424 9.164 14.998 1.00 92.94 717 PRO A O 1
ATOM 5808 N N . ALA A 1 718 ? -7.302 9.713 14.569 1.00 92.31 718 ALA A N 1
ATOM 5809 C CA . ALA A 1 718 ? -6.921 9.915 15.973 1.00 92.31 718 ALA A CA 1
ATOM 5810 C C . ALA A 1 718 ? -7.642 11.102 16.643 1.00 92.31 718 ALA A C 1
ATOM 5812 O O . ALA A 1 718 ? -7.985 11.039 17.822 1.00 92.31 718 ALA A O 1
ATOM 5813 N N . ASP A 1 719 ? -7.900 12.163 15.883 1.00 90.81 719 ASP A N 1
ATOM 5814 C CA . ASP A 1 719 ? -8.651 13.345 16.291 1.00 90.81 719 ASP A CA 1
ATOM 5815 C C . ASP A 1 719 ? -9.822 13.582 15.330 1.00 90.81 719 ASP A C 1
ATOM 5817 O O . ASP A 1 719 ? -9.676 14.179 14.264 1.00 90.81 719 ASP A O 1
ATOM 5821 N N . LEU A 1 720 ? -11.007 13.109 15.714 1.00 91.50 720 LEU A N 1
ATOM 5822 C CA . LEU A 1 720 ? -12.235 13.342 14.949 1.00 91.50 720 LEU A CA 1
ATOM 5823 C C . LEU A 1 720 ? -13.007 14.578 15.422 1.00 91.50 720 LEU A C 1
ATOM 5825 O O . LEU A 1 720 ? -13.949 14.987 14.749 1.00 91.50 720 LEU A O 1
ATOM 5829 N N . SER A 1 721 ? -12.636 15.181 16.553 1.00 88.62 721 SER A N 1
ATOM 5830 C CA . SER A 1 721 ? -13.441 16.224 17.195 1.00 88.62 721 SER A CA 1
ATOM 5831 C C . SER A 1 721 ? -13.623 17.457 16.297 1.00 88.62 721 SER A C 1
ATOM 5833 O O . SER A 1 721 ? -12.724 17.816 15.530 1.00 88.62 721 SER A O 1
ATOM 5835 N N . SER A 1 722 ? -14.792 18.103 16.365 1.00 91.44 722 SER A N 1
ATOM 5836 C CA . SER A 1 722 ? -15.077 19.336 15.618 1.00 91.44 722 SER A CA 1
ATOM 5837 C C . SER A 1 722 ? -15.539 20.430 16.566 1.00 91.44 722 SER A C 1
ATOM 5839 O O . SER A 1 722 ? -16.717 20.506 16.922 1.00 91.44 722 SER A O 1
ATOM 5841 N N . GLN A 1 723 ? -14.599 21.298 16.950 1.00 89.25 723 GLN A N 1
ATOM 5842 C CA . GLN A 1 723 ? -14.900 22.499 17.738 1.00 89.25 723 GLN A CA 1
ATOM 5843 C C . GLN A 1 723 ? -15.869 23.417 16.980 1.00 89.25 723 GLN A C 1
ATOM 5845 O O . GLN A 1 723 ? -16.810 23.941 17.564 1.00 89.25 723 GLN A O 1
ATOM 5850 N N . TRP A 1 724 ? -15.712 23.500 15.655 1.00 91.38 724 TRP A N 1
ATOM 5851 C CA . TRP A 1 724 ? -16.585 24.281 14.784 1.00 91.38 724 TRP A CA 1
ATOM 5852 C C . TRP A 1 724 ? -18.052 23.841 14.837 1.00 91.38 724 TRP A C 1
ATOM 5854 O O . TRP A 1 724 ? -18.930 24.691 14.936 1.00 91.38 724 TRP A O 1
ATOM 5864 N N . LEU A 1 725 ? -18.343 22.534 14.800 1.00 93.88 725 LEU A N 1
ATOM 5865 C CA . LEU A 1 725 ? -19.722 22.064 14.972 1.00 93.88 725 LEU A CA 1
ATOM 5866 C C . LEU A 1 725 ? -20.192 22.208 16.424 1.00 93.88 725 LEU A C 1
ATOM 5868 O O . LEU A 1 725 ? -21.352 22.553 16.635 1.00 93.88 725 LEU A O 1
ATOM 5872 N N . ALA A 1 726 ? -19.302 21.993 17.402 1.00 93.25 726 ALA A N 1
ATOM 5873 C CA . ALA A 1 726 ? -19.625 22.052 18.830 1.00 93.25 726 ALA A CA 1
ATOM 5874 C C . ALA A 1 726 ? -20.203 23.411 19.260 1.00 93.25 726 ALA A C 1
ATOM 5876 O O . ALA A 1 726 ? -21.101 23.450 20.098 1.00 93.25 726 ALA A O 1
ATOM 5877 N N . GLU A 1 727 ? -19.743 24.516 18.660 1.00 93.94 727 GLU A N 1
ATOM 5878 C CA . GLU A 1 727 ? -20.261 25.871 18.919 1.00 93.94 727 GLU A CA 1
ATOM 5879 C C . GLU A 1 727 ? -21.769 26.019 18.657 1.00 93.94 727 GLU A C 1
ATOM 5881 O O . GLU A 1 727 ? -22.422 26.870 19.265 1.00 93.94 727 GLU A O 1
ATOM 5886 N N . TRP A 1 728 ? -22.325 25.191 17.769 1.00 95.88 728 TRP A N 1
ATOM 5887 C CA . TRP A 1 728 ? -23.713 25.284 17.309 1.00 95.88 728 TRP A CA 1
ATOM 5888 C C . TRP A 1 728 ? -24.586 24.116 17.785 1.00 95.88 728 TRP A C 1
ATOM 5890 O O . TRP A 1 728 ? -25.778 24.064 17.468 1.00 95.88 728 TRP A O 1
ATOM 5900 N N . GLU A 1 729 ? -24.028 23.178 18.552 1.00 96.25 729 GLU A N 1
ATOM 5901 C CA . GLU A 1 729 ? -24.785 22.053 19.096 1.00 96.25 729 GLU A CA 1
ATOM 5902 C C . GLU A 1 729 ? -25.843 22.523 20.098 1.00 96.25 729 GLU A C 1
ATOM 5904 O O . GLU A 1 729 ? -25.608 23.354 20.975 1.00 96.25 729 GLU A O 1
ATOM 5909 N N . SER A 1 730 ? -27.049 21.975 19.977 1.00 96.25 730 SER A N 1
ATOM 5910 C CA . SER A 1 730 ? -28.172 22.290 20.862 1.00 96.25 730 SER A CA 1
ATOM 5911 C C . SER A 1 730 ? -29.222 21.186 20.811 1.00 96.25 730 SER A C 1
ATOM 5913 O O . SER A 1 730 ? -29.232 20.370 19.891 1.00 96.25 730 SER A O 1
ATOM 5915 N N . ASP A 1 731 ? -30.157 21.182 21.761 1.00 95.00 731 ASP A N 1
ATOM 5916 C CA . ASP A 1 731 ? -31.264 20.215 21.765 1.00 95.00 731 ASP A CA 1
ATOM 5917 C C . ASP A 1 731 ? -32.139 20.311 20.498 1.00 95.00 731 ASP A C 1
ATOM 5919 O O . ASP A 1 731 ? -32.788 19.339 20.118 1.00 95.00 731 ASP A O 1
ATOM 5923 N N . THR A 1 732 ? -32.160 21.472 19.829 1.00 95.81 732 THR A N 1
ATOM 5924 C CA . THR A 1 732 ? -32.935 21.701 18.600 1.00 95.81 732 THR A CA 1
ATOM 5925 C C . THR A 1 732 ? -32.170 21.350 17.327 1.00 95.81 732 THR A C 1
ATOM 5927 O O . THR A 1 732 ? -32.780 20.840 16.388 1.00 95.81 732 THR A O 1
ATOM 5930 N N . LEU A 1 733 ? -30.864 21.627 17.267 1.00 95.38 733 LEU A N 1
ATOM 5931 C CA . LEU A 1 733 ? -30.035 21.354 16.085 1.00 95.38 733 LEU A CA 1
ATOM 5932 C C . LEU A 1 733 ? -29.417 19.948 16.094 1.00 95.38 733 LEU A C 1
ATOM 5934 O O . LEU A 1 733 ? -29.007 19.460 15.041 1.00 95.38 733 LEU A O 1
ATOM 5938 N N . GLY A 1 734 ? -29.403 19.286 17.251 1.00 95.81 734 GLY A N 1
ATOM 5939 C CA . GLY A 1 734 ? -28.730 18.012 17.467 1.00 95.81 734 GLY A CA 1
ATOM 5940 C C . GLY A 1 734 ? -27.258 18.186 17.841 1.00 95.81 734 GLY A C 1
ATOM 5941 O O . GLY A 1 734 ? -26.763 19.301 18.030 1.00 95.81 734 GLY A O 1
ATOM 5942 N N . ARG A 1 735 ? -26.569 17.052 17.962 1.00 96.06 735 ARG A N 1
ATOM 5943 C CA . ARG A 1 735 ? -25.133 16.961 18.243 1.00 96.06 735 ARG A CA 1
ATOM 5944 C C . ARG A 1 735 ? -24.425 16.258 17.093 1.00 96.06 735 ARG A C 1
ATOM 5946 O O . ARG A 1 735 ? -25.034 15.454 16.383 1.00 96.06 735 ARG A O 1
ATOM 5953 N N . ALA A 1 736 ? -23.167 16.611 16.860 1.00 96.12 736 ALA A N 1
ATOM 5954 C CA . ALA A 1 736 ? -22.375 15.980 15.823 1.00 96.12 736 ALA A CA 1
ATOM 5955 C C . ALA A 1 736 ? -21.804 14.647 16.351 1.00 96.12 736 ALA A C 1
ATOM 5957 O O . ALA A 1 736 ? -21.221 14.630 17.438 1.00 96.12 736 ALA A O 1
ATOM 5958 N N . PRO A 1 737 ? -21.882 13.536 15.588 1.00 95.69 737 PRO A N 1
ATOM 5959 C CA . PRO A 1 737 ? -21.376 12.231 16.015 1.00 95.69 737 PRO A CA 1
ATOM 5960 C C . PRO A 1 737 ? -19.926 12.283 16.502 1.00 95.69 737 PRO A C 1
ATOM 5962 O O . PRO A 1 737 ? -19.572 11.663 17.498 1.00 95.69 737 PRO A O 1
ATOM 5965 N N . ASN A 1 738 ? -19.083 13.077 15.846 1.00 93.19 738 ASN A N 1
ATOM 5966 C CA . ASN A 1 738 ? -17.676 13.232 16.191 1.00 93.19 738 ASN A CA 1
ATOM 5967 C C . ASN A 1 738 ? -17.397 13.975 17.508 1.00 93.19 738 ASN A C 1
ATOM 5969 O O . ASN A 1 738 ? -16.294 13.846 18.037 1.00 93.19 738 ASN A O 1
ATOM 5973 N N . ASN A 1 739 ? -18.382 14.679 18.068 1.00 93.25 739 ASN A N 1
ATOM 5974 C CA . ASN A 1 739 ? -18.315 15.267 19.409 1.00 93.25 739 ASN A CA 1
ATOM 5975 C C . ASN A 1 739 ? -18.944 14.367 20.489 1.00 93.25 739 ASN A C 1
ATOM 5977 O O . ASN A 1 739 ? -18.737 14.595 21.678 1.00 93.25 739 ASN A O 1
ATOM 5981 N N . GLU A 1 740 ? -19.660 13.313 20.090 1.00 92.69 740 GLU A N 1
ATOM 5982 C CA . GLU A 1 740 ? -20.217 12.287 20.985 1.00 92.69 740 GLU A CA 1
ATOM 5983 C C . GLU A 1 740 ? -19.308 11.053 21.129 1.00 92.69 740 GLU A C 1
ATOM 5985 O O . GLU A 1 740 ? -19.545 10.188 21.978 1.00 92.69 740 GLU A O 1
ATOM 5990 N N . MET A 1 741 ? -18.253 10.973 20.312 1.00 90.50 741 MET A N 1
ATOM 5991 C CA . MET A 1 741 ? -17.303 9.863 20.289 1.00 90.50 741 MET A CA 1
ATOM 5992 C C . MET A 1 741 ? -16.688 9.608 21.664 1.00 90.50 741 MET A C 1
ATOM 5994 O O . MET A 1 741 ? -15.996 10.444 22.240 1.00 90.50 741 MET A O 1
ATOM 5998 N N . ASN A 1 742 ? -16.879 8.392 22.165 1.00 91.25 742 ASN A N 1
ATOM 5999 C CA . ASN A 1 742 ? -16.294 7.930 23.424 1.00 91.25 742 ASN A CA 1
ATOM 6000 C C . ASN A 1 742 ? -15.495 6.629 23.270 1.00 91.25 742 ASN A C 1
ATOM 6002 O O . ASN A 1 742 ? -14.988 6.096 24.259 1.00 91.25 742 ASN A O 1
ATOM 6006 N N . ASN A 1 743 ? -15.387 6.131 22.039 1.00 95.62 743 ASN A N 1
ATOM 6007 C CA . ASN A 1 743 ? -14.847 4.824 21.713 1.00 95.62 743 ASN A CA 1
ATOM 6008 C C . ASN A 1 743 ? -13.601 4.879 20.808 1.00 95.62 743 ASN A C 1
ATOM 6010 O O . ASN A 1 743 ? -13.173 3.838 20.324 1.00 95.62 743 ASN A O 1
ATOM 6014 N N . ILE A 1 744 ? -12.982 6.053 20.634 1.00 94.62 744 ILE A N 1
ATOM 6015 C CA . ILE A 1 744 ? -11.648 6.224 20.032 1.00 94.62 744 ILE A CA 1
ATOM 6016 C C . ILE A 1 744 ? -10.676 6.758 21.085 1.00 94.62 744 ILE A C 1
ATOM 6018 O O . ILE A 1 744 ? -10.970 7.724 21.784 1.00 94.62 744 ILE A O 1
ATOM 6022 N N . VAL A 1 745 ? -9.505 6.136 21.174 1.00 95.06 745 VAL A N 1
ATOM 6023 C CA . VAL A 1 745 ? -8.393 6.516 22.043 1.00 95.06 745 VAL A CA 1
ATOM 6024 C C . VAL A 1 745 ? -7.173 6.778 21.170 1.00 95.06 745 VAL A C 1
ATOM 6026 O O . VAL A 1 745 ? -6.651 5.865 20.532 1.00 95.06 745 VAL A O 1
ATOM 6029 N N . SER A 1 746 ? -6.695 8.017 21.161 1.00 94.62 746 SER A N 1
ATOM 6030 C CA . SER A 1 746 ? -5.444 8.381 20.507 1.00 94.62 746 SER A CA 1
ATOM 6031 C C . SER A 1 746 ? -4.254 7.970 21.370 1.00 94.62 746 SER A C 1
ATOM 6033 O O . SER A 1 746 ? -4.197 8.268 22.565 1.00 94.62 746 SER A O 1
ATOM 6035 N N . VAL A 1 747 ? -3.273 7.318 20.756 1.00 95.38 747 VAL A N 1
ATOM 6036 C CA . VAL A 1 747 ? -2.087 6.791 21.428 1.00 95.38 747 VAL A CA 1
ATOM 6037 C C . VAL A 1 747 ? -0.845 7.536 20.956 1.00 95.38 747 VAL A C 1
ATOM 6039 O O . VAL A 1 747 ? -0.501 7.511 19.771 1.00 95.38 747 VAL A O 1
ATOM 6042 N N . ILE A 1 748 ? -0.166 8.191 21.896 1.00 95.44 748 ILE A N 1
ATOM 6043 C CA . ILE A 1 748 ? 1.097 8.901 21.669 1.00 95.44 748 ILE A CA 1
ATOM 6044 C C . ILE A 1 748 ? 2.293 8.043 22.089 1.00 95.44 748 ILE A C 1
ATOM 6046 O O . ILE A 1 748 ? 2.182 7.159 22.945 1.00 95.44 748 ILE A O 1
ATOM 6050 N N . SER A 1 749 ? 3.443 8.313 21.476 1.00 94.75 749 SER A N 1
ATOM 6051 C CA . SER A 1 749 ? 4.671 7.549 21.693 1.00 94.75 749 SER A CA 1
ATOM 6052 C C . SER A 1 749 ? 5.529 8.132 22.814 1.00 94.75 749 SER A C 1
ATOM 6054 O O . SER A 1 749 ? 5.717 9.347 22.907 1.00 94.75 749 SER A O 1
ATOM 6056 N N . LEU A 1 750 ? 6.079 7.238 23.635 1.00 91.94 750 LEU A N 1
ATOM 6057 C CA . LEU A 1 750 ? 7.139 7.511 24.597 1.00 91.94 750 LEU A CA 1
ATOM 6058 C C . LEU A 1 750 ? 8.461 6.875 24.151 1.00 91.94 750 LEU A C 1
ATOM 6060 O O . LEU A 1 750 ? 8.476 5.761 23.608 1.00 91.94 750 LEU A O 1
ATOM 6064 N N . ASN A 1 751 ? 9.563 7.554 24.459 1.00 89.94 751 ASN A N 1
ATOM 6065 C CA . ASN A 1 751 ? 10.911 7.012 24.346 1.00 89.94 751 ASN A CA 1
ATOM 6066 C C . ASN A 1 751 ? 11.211 6.004 25.484 1.00 89.94 751 ASN A C 1
ATOM 6068 O O . ASN A 1 751 ? 10.394 5.842 26.402 1.00 89.94 751 ASN A O 1
ATOM 6072 N N . PRO A 1 752 ? 12.350 5.283 25.453 1.00 86.00 752 PRO A N 1
ATOM 6073 C CA . PRO A 1 752 ? 12.711 4.333 26.509 1.00 86.00 752 PRO A CA 1
ATOM 6074 C C . PRO A 1 752 ? 12.833 4.966 27.905 1.00 86.00 752 PRO A C 1
ATOM 6076 O O . PRO A 1 752 ? 12.625 4.277 28.903 1.00 86.00 752 PRO A O 1
ATOM 6079 N N . GLU A 1 753 ? 13.118 6.267 27.982 1.00 86.94 753 GLU A N 1
ATOM 6080 C CA . GLU A 1 753 ? 13.203 7.054 29.217 1.00 86.94 753 GLU A CA 1
ATOM 6081 C C . GLU A 1 753 ? 11.825 7.501 29.747 1.00 86.94 753 GLU A C 1
ATOM 6083 O O . GLU A 1 753 ? 11.737 8.134 30.801 1.00 86.94 753 GLU A O 1
ATOM 6088 N N . GLY A 1 754 ? 10.739 7.178 29.038 1.00 84.75 754 GLY A N 1
ATOM 6089 C CA . GLY A 1 754 ? 9.374 7.554 29.406 1.00 84.75 754 GLY A CA 1
ATOM 6090 C C . GLY A 1 754 ? 9.016 9.011 29.112 1.00 84.75 754 GLY A C 1
ATOM 6091 O O . GLY A 1 754 ? 8.012 9.504 29.623 1.00 84.75 754 GLY A O 1
ATOM 6092 N N . GLN A 1 755 ? 9.821 9.706 28.312 1.00 89.25 755 GLN A N 1
ATOM 6093 C CA . GLN A 1 755 ? 9.534 11.044 27.800 1.00 89.25 755 GLN A CA 1
ATOM 6094 C C . GLN A 1 755 ? 8.748 10.945 26.493 1.00 89.25 755 GLN A C 1
ATOM 6096 O O . GLN A 1 755 ? 8.795 9.924 25.811 1.00 89.25 755 GLN A O 1
ATOM 6101 N N . LEU A 1 756 ? 8.039 12.012 26.122 1.00 91.62 756 LEU A N 1
ATOM 6102 C CA . LEU A 1 756 ? 7.377 12.078 24.820 1.00 91.62 756 LEU A CA 1
ATOM 6103 C C . LEU A 1 756 ? 8.400 11.931 23.695 1.00 91.62 756 LEU A C 1
ATOM 6105 O O . LEU A 1 756 ? 9.395 12.656 23.653 1.00 91.62 756 LEU A O 1
ATOM 6109 N N . SER A 1 757 ? 8.122 11.018 22.771 1.00 92.56 757 SER A N 1
ATOM 6110 C CA . SER A 1 757 ? 8.893 10.879 21.544 1.00 92.56 757 SER A CA 1
ATOM 6111 C C . SER A 1 757 ? 8.846 12.174 20.743 1.00 92.56 757 SER A C 1
ATOM 6113 O O . SER A 1 757 ? 7.767 12.720 20.522 1.00 92.56 757 SER A O 1
ATOM 6115 N N . ALA A 1 758 ? 9.991 12.645 20.246 1.00 95.38 758 ALA A N 1
ATOM 6116 C CA . ALA A 1 758 ? 10.074 13.926 19.533 1.00 95.38 758 ALA A CA 1
ATOM 6117 C C . ALA A 1 758 ? 9.192 13.987 18.270 1.00 95.38 758 ALA A C 1
ATOM 6119 O O . ALA A 1 758 ? 8.784 15.065 17.849 1.00 95.38 758 ALA A O 1
ATOM 6120 N N . PHE A 1 759 ? 8.892 12.830 17.676 1.00 94.88 759 PHE A N 1
ATOM 6121 C CA . PHE A 1 759 ? 8.034 12.714 16.502 1.00 94.88 759 PHE A CA 1
ATOM 6122 C C . PHE A 1 759 ? 6.544 12.587 16.841 1.00 94.88 759 PHE A C 1
ATOM 6124 O O . PHE A 1 759 ? 5.727 12.679 15.936 1.00 94.88 759 PHE A O 1
ATOM 6131 N N . THR A 1 760 ? 6.133 12.329 18.087 1.00 95.25 760 THR A N 1
ATOM 6132 C CA . THR A 1 760 ? 4.711 12.047 18.346 1.00 95.25 760 THR A CA 1
ATOM 6133 C C . THR A 1 760 ? 3.869 13.299 18.132 1.00 95.25 760 THR A C 1
ATOM 6135 O O . THR A 1 760 ? 4.167 14.357 18.686 1.00 95.25 760 THR A O 1
ATOM 6138 N N . ASN A 1 761 ? 2.781 13.181 17.374 1.00 94.88 761 ASN A N 1
ATOM 6139 C CA . ASN A 1 761 ? 1.764 14.224 17.403 1.00 94.88 761 ASN A CA 1
ATOM 6140 C C . ASN A 1 761 ? 1.059 14.227 18.762 1.00 94.88 761 ASN A C 1
ATOM 6142 O O . ASN A 1 761 ? 0.932 13.183 19.410 1.00 94.88 761 ASN A O 1
ATOM 6146 N N . LEU A 1 762 ? 0.577 15.398 19.170 1.00 93.25 762 LEU A N 1
ATOM 6147 C CA . LEU A 1 762 ? -0.129 15.593 20.426 1.00 93.25 762 LEU A CA 1
ATOM 6148 C C . LEU A 1 762 ? -1.527 16.173 20.175 1.00 93.25 762 LEU A C 1
ATOM 6150 O O . LEU A 1 762 ? -1.654 17.383 19.968 1.00 93.25 762 LEU A O 1
ATOM 6154 N N . PRO A 1 763 ? -2.579 15.339 20.214 1.00 89.69 763 PRO A N 1
ATOM 6155 C CA . PRO A 1 763 ? -3.951 15.823 20.240 1.00 89.69 763 PRO A CA 1
ATOM 6156 C C . PRO A 1 763 ? -4.222 16.642 21.500 1.00 89.69 763 PRO A C 1
ATOM 6158 O O . PRO A 1 763 ? -4.022 16.163 22.614 1.00 89.69 763 PRO A O 1
ATOM 6161 N N . ILE A 1 764 ? -4.681 17.877 21.311 1.00 87.44 764 ILE A N 1
ATOM 6162 C CA . ILE A 1 764 ? -5.056 18.810 22.384 1.00 87.44 764 ILE A CA 1
ATOM 6163 C C . ILE A 1 764 ? -6.519 19.268 22.286 1.00 87.44 764 ILE A C 1
ATOM 6165 O O . ILE A 1 764 ? -6.955 20.093 23.087 1.00 87.44 764 ILE A O 1
ATOM 6169 N N . GLY A 1 765 ? -7.283 18.739 21.323 1.00 77.31 765 GLY A N 1
ATOM 6170 C CA . GLY A 1 765 ? -8.719 18.994 21.198 1.00 77.31 765 GLY A CA 1
ATOM 6171 C C . GLY A 1 765 ? -9.497 18.564 22.449 1.00 77.31 765 GLY A C 1
ATOM 6172 O O . GLY A 1 765 ? -9.150 17.579 23.102 1.00 77.31 765 GLY A O 1
ATOM 6173 N N . GLN A 1 766 ? -10.571 19.290 22.779 1.00 71.81 766 GLN A N 1
ATOM 6174 C CA . GLN A 1 766 ? -11.313 19.135 24.045 1.00 71.81 766 GLN A CA 1
ATOM 6175 C C . GLN A 1 766 ? -11.851 17.715 24.296 1.00 71.81 766 GLN A C 1
ATOM 6177 O O . GLN A 1 766 ? -11.946 17.290 25.446 1.00 71.81 766 GLN A O 1
ATOM 6182 N N . ASN A 1 767 ? -12.157 16.974 23.228 1.00 77.94 767 ASN A N 1
ATOM 6183 C CA . ASN A 1 767 ? -12.728 15.626 23.296 1.00 77.94 767 ASN A CA 1
ATOM 6184 C C . ASN A 1 767 ? -11.717 14.517 22.962 1.00 77.94 767 ASN A C 1
ATOM 6186 O O . ASN A 1 767 ? -12.087 13.345 22.903 1.00 77.94 767 ASN A O 1
ATOM 6190 N N . ALA A 1 768 ? -10.443 14.856 22.739 1.00 79.81 768 ALA A N 1
ATOM 6191 C CA . ALA A 1 768 ? -9.430 13.863 22.416 1.00 79.81 768 ALA A CA 1
ATOM 6192 C C . ALA A 1 768 ? -9.076 13.037 23.661 1.00 79.81 768 ALA A C 1
ATOM 6194 O O . ALA A 1 768 ? -8.591 13.553 24.670 1.00 79.81 768 ALA A O 1
ATOM 6195 N N . ILE A 1 769 ? -9.293 11.725 23.589 1.00 85.94 769 ILE A N 1
ATOM 6196 C CA . ILE A 1 769 ? -8.859 10.800 24.637 1.00 85.94 769 ILE A CA 1
ATOM 6197 C C . ILE A 1 769 ? -7.436 10.381 24.299 1.00 85.94 769 ILE A C 1
ATOM 6199 O O . ILE A 1 769 ? -7.231 9.612 23.365 1.00 85.94 769 ILE A O 1
ATOM 6203 N N . VAL A 1 770 ? -6.461 10.884 25.054 1.00 90.69 770 VAL A N 1
ATOM 6204 C CA . VAL A 1 770 ? -5.040 10.627 24.798 1.00 90.69 770 VAL A CA 1
ATOM 6205 C C . VAL A 1 770 ? -4.448 9.719 25.870 1.00 90.69 770 VAL A C 1
ATOM 6207 O O . VAL A 1 770 ? -4.593 9.966 27.067 1.00 90.69 770 VAL A O 1
ATOM 6210 N N . VAL A 1 771 ? -3.752 8.671 25.436 1.00 91.31 771 VAL A N 1
ATOM 6211 C CA . VAL A 1 771 ? -2.934 7.798 26.290 1.00 91.31 771 VAL A CA 1
ATOM 6212 C C . VAL A 1 771 ? -1.534 7.677 25.704 1.00 91.31 771 VAL A C 1
ATOM 6214 O O . VAL A 1 771 ? -1.349 7.803 24.498 1.00 91.31 771 VAL A O 1
ATOM 6217 N N . ALA A 1 772 ? -0.539 7.424 26.548 1.00 90.19 772 ALA A N 1
ATOM 6218 C CA . ALA A 1 772 ? 0.855 7.321 26.137 1.00 90.19 772 ALA A CA 1
ATOM 6219 C C . ALA A 1 772 ? 1.422 5.949 26.498 1.00 90.19 772 ALA A C 1
ATOM 6221 O O . ALA A 1 772 ? 1.139 5.418 27.573 1.00 90.19 772 ALA A O 1
ATOM 6222 N N . THR A 1 773 ? 2.245 5.389 25.620 1.00 92.38 773 THR A N 1
ATOM 6223 C CA . THR A 1 773 ? 3.029 4.185 25.911 1.00 92.38 773 THR A CA 1
ATOM 6224 C C . THR A 1 773 ? 4.309 4.181 25.086 1.00 92.38 773 THR A C 1
ATOM 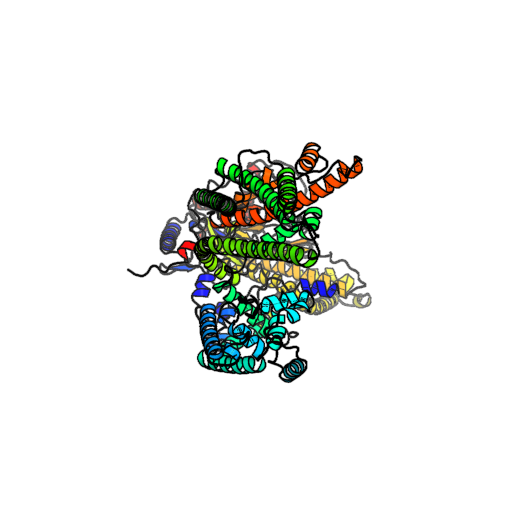6226 O O . THR A 1 773 ? 4.480 5.004 24.187 1.00 92.38 773 THR A O 1
ATOM 6229 N N . ARG A 1 774 ? 5.232 3.271 25.396 1.00 91.44 774 ARG A N 1
ATOM 6230 C CA . ARG A 1 774 ? 6.499 3.153 24.677 1.00 91.44 774 ARG A CA 1
ATOM 6231 C C . ARG A 1 774 ? 6.240 2.875 23.197 1.00 91.44 774 ARG A C 1
ATOM 6233 O O . ARG A 1 774 ? 5.589 1.887 22.855 1.00 91.44 774 ARG A O 1
ATOM 6240 N N . GLY A 1 775 ? 6.779 3.734 22.340 1.00 93.44 775 GLY A N 1
ATOM 6241 C CA . GLY A 1 775 ? 6.749 3.563 20.891 1.00 93.44 775 GLY A CA 1
ATOM 6242 C C . GLY A 1 775 ? 8.126 3.617 20.241 1.00 93.44 775 GLY A C 1
ATOM 6243 O O . GLY A 1 775 ? 8.203 3.469 19.031 1.00 93.44 775 GLY A O 1
ATOM 6244 N N . GLU A 1 776 ? 9.208 3.788 21.007 1.00 92.94 776 GLU A N 1
ATOM 6245 C CA . GLU A 1 776 ? 10.581 3.749 20.489 1.00 92.94 776 GLU A CA 1
ATOM 6246 C C . GLU A 1 776 ? 11.341 2.479 20.872 1.00 92.94 776 GLU A C 1
ATOM 6248 O O . GLU A 1 776 ? 11.258 1.974 22.006 1.00 92.94 776 GLU A O 1
ATOM 6253 N N . SER A 1 777 ? 12.142 2.007 19.914 1.00 91.44 777 SER A N 1
ATOM 6254 C CA . SER A 1 777 ? 12.991 0.820 20.027 1.00 91.44 777 SER A CA 1
ATOM 6255 C C . SER A 1 777 ? 12.209 -0.412 20.493 1.00 91.44 777 SER A C 1
ATOM 6257 O O . SER A 1 777 ? 12.699 -1.205 21.305 1.00 91.44 777 SER A O 1
ATOM 6259 N N . VAL A 1 778 ? 10.971 -0.547 20.014 1.00 88.88 778 VAL A N 1
ATOM 6260 C CA . VAL A 1 778 ? 10.082 -1.676 20.295 1.00 88.88 778 VAL A CA 1
ATOM 6261 C C . VAL A 1 778 ? 10.475 -2.815 19.369 1.00 88.88 778 VAL A C 1
ATOM 6263 O O . VAL A 1 778 ? 10.465 -2.657 18.154 1.00 88.88 778 VAL A O 1
ATOM 6266 N N . LEU A 1 779 ? 10.851 -3.956 19.944 1.00 89.69 779 LEU A N 1
ATOM 6267 C CA . LEU A 1 779 ? 11.144 -5.145 19.153 1.00 89.69 779 LEU A CA 1
ATOM 6268 C C . LEU A 1 779 ? 9.816 -5.706 18.633 1.00 89.69 779 LEU A C 1
ATOM 6270 O O . LEU A 1 779 ? 8.917 -5.978 19.429 1.00 89.69 779 LEU A O 1
ATOM 6274 N N . ALA A 1 780 ? 9.693 -5.862 17.321 1.00 90.50 780 ALA A N 1
ATOM 6275 C CA . ALA A 1 780 ? 8.475 -6.313 16.664 1.00 90.50 780 ALA A CA 1
ATOM 6276 C C . ALA A 1 780 ? 8.819 -7.219 15.477 1.00 90.50 780 ALA A C 1
ATOM 6278 O O . ALA A 1 780 ? 9.860 -7.054 14.845 1.00 90.50 780 ALA A O 1
ATOM 6279 N N . GLY A 1 781 ? 7.949 -8.181 15.176 1.00 90.94 781 GLY A N 1
ATOM 6280 C CA . GLY A 1 781 ? 8.069 -9.034 14.000 1.00 90.94 781 GLY A CA 1
ATOM 6281 C C . GLY A 1 781 ? 7.846 -8.238 12.714 1.00 90.94 781 GLY A C 1
ATOM 6282 O O . GLY A 1 781 ? 6.811 -7.605 12.558 1.00 90.94 781 GLY A O 1
ATOM 6283 N N . ILE A 1 782 ? 8.788 -8.274 11.784 1.00 89.00 782 ILE A N 1
ATOM 6284 C CA . ILE A 1 782 ? 8.690 -7.629 10.468 1.00 89.00 782 ILE A CA 1
ATOM 6285 C C . ILE A 1 782 ? 8.316 -8.660 9.402 1.00 89.00 782 ILE A C 1
ATOM 6287 O O . ILE A 1 782 ? 8.252 -9.856 9.675 1.00 89.00 782 ILE A O 1
ATOM 6291 N N . LYS A 1 783 ? 8.039 -8.219 8.171 1.00 85.94 783 LYS A N 1
ATOM 6292 C CA . LYS A 1 783 ? 7.784 -9.153 7.063 1.00 85.94 783 LYS A CA 1
ATOM 6293 C C . LYS A 1 783 ? 8.968 -10.108 6.900 1.00 85.94 783 LYS A C 1
ATOM 6295 O O . LYS A 1 783 ? 10.110 -9.670 6.982 1.00 85.94 783 LYS A O 1
ATOM 6300 N N . THR A 1 784 ? 8.725 -11.370 6.557 1.00 82.00 784 THR A N 1
ATOM 6301 C CA . THR A 1 784 ? 9.807 -12.349 6.319 1.00 82.00 784 THR A CA 1
ATOM 6302 C C . THR A 1 784 ? 10.746 -11.965 5.170 1.00 82.00 784 THR A C 1
ATOM 6304 O O . THR A 1 784 ? 11.855 -12.484 5.075 1.00 82.00 784 THR A O 1
ATOM 6307 N N . THR A 1 785 ? 10.314 -11.059 4.289 1.00 75.44 785 THR A N 1
ATOM 6308 C CA . THR A 1 785 ? 11.127 -10.509 3.196 1.00 75.44 785 THR A CA 1
ATOM 6309 C C . THR A 1 785 ? 11.792 -9.174 3.540 1.00 75.44 785 THR A C 1
ATOM 6311 O O . THR A 1 785 ? 12.447 -8.601 2.674 1.00 75.44 785 THR A O 1
ATOM 6314 N N . ASP A 1 786 ? 11.558 -8.625 4.732 1.00 79.19 786 ASP A N 1
ATOM 6315 C CA . ASP A 1 786 ? 12.162 -7.373 5.185 1.00 79.19 786 ASP A CA 1
ATOM 6316 C C . ASP A 1 786 ? 13.512 -7.663 5.853 1.00 79.19 786 ASP A C 1
ATOM 6318 O O . ASP A 1 786 ? 13.634 -8.548 6.698 1.00 79.19 786 ASP A O 1
ATOM 6322 N N . LEU A 1 787 ? 14.540 -6.924 5.440 1.00 78.44 787 LEU A N 1
ATOM 6323 C CA . LEU A 1 787 ? 15.919 -7.132 5.870 1.00 78.44 787 LEU A CA 1
ATOM 6324 C C . LEU A 1 787 ? 16.315 -6.261 7.068 1.00 78.44 787 LEU A C 1
ATOM 6326 O O . LEU A 1 787 ? 17.423 -6.414 7.582 1.00 78.44 787 LEU A O 1
ATOM 6330 N N . GLN A 1 788 ? 15.442 -5.363 7.538 1.00 82.19 788 GLN A N 1
ATOM 6331 C CA . GLN A 1 788 ? 15.778 -4.404 8.592 1.00 82.19 788 GLN A CA 1
ATOM 6332 C C . GLN A 1 788 ? 16.313 -5.083 9.865 1.00 82.19 788 GLN A C 1
ATOM 6334 O O . GLN A 1 788 ? 17.328 -4.658 10.413 1.00 82.19 788 GLN A O 1
ATOM 6339 N N . GLY A 1 789 ? 15.684 -6.174 10.303 1.00 82.00 789 GLY A N 1
ATOM 6340 C CA . GLY A 1 789 ? 16.091 -6.905 11.506 1.00 82.00 789 GLY A CA 1
ATOM 6341 C C . GLY A 1 789 ? 17.479 -7.535 11.401 1.00 82.00 789 GLY A C 1
ATOM 6342 O O . GLY A 1 789 ? 18.280 -7.501 12.339 1.00 82.00 789 GLY A O 1
ATOM 6343 N N . ALA A 1 790 ? 17.795 -8.085 10.230 1.00 80.75 790 ALA A N 1
ATOM 6344 C CA . ALA A 1 790 ? 19.114 -8.631 9.958 1.00 80.75 790 ALA A CA 1
ATOM 6345 C C . ALA A 1 790 ? 20.171 -7.525 9.832 1.00 80.75 790 ALA A C 1
ATOM 6347 O O . ALA A 1 790 ? 21.270 -7.682 10.360 1.00 80.75 790 ALA A O 1
ATOM 6348 N N . ARG A 1 791 ? 19.822 -6.386 9.222 1.00 80.94 791 ARG A N 1
ATOM 6349 C CA . ARG A 1 791 ? 20.676 -5.196 9.165 1.00 80.94 791 ARG A CA 1
ATOM 6350 C C . ARG A 1 791 ? 21.006 -4.657 10.555 1.00 80.94 791 ARG A C 1
ATOM 6352 O O . ARG A 1 791 ? 22.160 -4.348 10.829 1.00 80.94 791 ARG A O 1
ATOM 6359 N N . GLU A 1 792 ? 20.026 -4.555 11.446 1.00 81.69 792 GLU A N 1
ATOM 6360 C CA . GLU A 1 792 ? 20.244 -4.100 12.824 1.00 81.69 792 GLU A CA 1
ATOM 6361 C C . GLU A 1 792 ? 21.164 -5.048 13.602 1.00 81.69 792 GLU A C 1
ATOM 6363 O O . GLU A 1 792 ? 22.094 -4.592 14.265 1.00 81.69 792 GLU A O 1
ATOM 6368 N N . ASP A 1 793 ? 20.955 -6.363 13.492 1.00 80.44 793 ASP A N 1
ATOM 6369 C CA . ASP A 1 793 ? 21.830 -7.361 14.120 1.00 80.44 793 ASP A CA 1
ATOM 6370 C C . ASP A 1 793 ? 23.249 -7.322 13.541 1.00 80.44 793 ASP A C 1
ATOM 6372 O O . ASP A 1 793 ? 24.227 -7.416 14.281 1.00 80.44 793 ASP A O 1
ATOM 6376 N N . PHE A 1 794 ? 23.372 -7.126 12.226 1.00 81.69 794 PHE A N 1
ATOM 6377 C CA . PHE A 1 794 ? 24.656 -6.924 11.566 1.00 81.69 794 PHE A CA 1
ATOM 6378 C C . PHE A 1 794 ? 25.369 -5.680 12.106 1.00 81.69 794 PHE A C 1
ATOM 6380 O O . PHE A 1 794 ? 26.527 -5.767 12.508 1.00 81.69 794 PHE A O 1
ATOM 6387 N N . LEU A 1 795 ? 24.667 -4.546 12.200 1.00 79.06 795 LEU A N 1
ATOM 6388 C CA . LEU A 1 795 ? 25.203 -3.296 12.742 1.00 79.06 795 LEU A CA 1
ATOM 6389 C C . LEU A 1 795 ? 25.616 -3.421 14.214 1.00 79.06 795 LEU A C 1
ATOM 6391 O O . LEU A 1 795 ? 26.639 -2.865 14.600 1.00 79.06 795 LEU A O 1
ATOM 6395 N N . GLN A 1 796 ? 24.863 -4.166 15.028 1.00 80.50 796 GLN A N 1
ATOM 6396 C CA . GLN A 1 796 ? 25.201 -4.420 16.435 1.00 80.50 796 GLN A CA 1
ATOM 6397 C C . GLN A 1 796 ? 26.414 -5.341 16.600 1.00 80.50 796 GLN A C 1
ATOM 6399 O O . GLN A 1 796 ? 27.167 -5.205 17.564 1.00 80.50 796 GLN A O 1
ATOM 6404 N N . LYS A 1 797 ? 26.594 -6.294 15.681 1.00 79.56 797 LYS A N 1
ATOM 6405 C CA . LYS A 1 797 ? 27.739 -7.215 15.661 1.00 79.56 797 LYS A CA 1
ATOM 6406 C C . LYS A 1 797 ? 28.975 -6.606 15.014 1.00 79.56 797 LYS A C 1
ATOM 6408 O O . LYS A 1 797 ? 30.069 -7.136 15.208 1.00 79.56 797 LYS A O 1
ATOM 6413 N N . LEU A 1 798 ? 28.820 -5.522 14.255 1.00 74.38 798 LEU A N 1
ATOM 6414 C CA . LEU A 1 798 ? 29.936 -4.827 13.642 1.00 74.38 798 LEU A CA 1
ATOM 6415 C C . LEU A 1 798 ? 30.808 -4.213 14.751 1.00 74.38 798 LEU A C 1
ATOM 6417 O O . LEU A 1 798 ? 30.306 -3.429 15.561 1.00 74.38 798 LEU A O 1
ATOM 6421 N N . PRO A 1 799 ? 32.114 -4.526 14.812 1.00 70.69 799 PRO A N 1
ATOM 6422 C CA . PRO A 1 799 ? 33.014 -3.863 15.742 1.00 70.69 799 PRO A CA 1
ATOM 6423 C C . PRO A 1 799 ? 32.917 -2.341 15.577 1.00 70.69 799 PRO A C 1
ATOM 6425 O O . PRO A 1 799 ? 33.108 -1.823 14.473 1.00 70.69 799 PRO A O 1
ATOM 6428 N N . ALA A 1 800 ? 32.694 -1.618 16.681 1.00 60.25 800 ALA A N 1
ATOM 6429 C CA . ALA A 1 800 ? 32.642 -0.152 16.709 1.00 60.25 800 ALA A CA 1
ATOM 6430 C C . ALA A 1 800 ? 33.763 0.547 15.899 1.00 60.25 800 ALA A C 1
ATOM 6432 O O . ALA A 1 800 ? 33.437 1.517 15.204 1.00 60.25 800 ALA A O 1
ATOM 6433 N N . PRO A 1 801 ? 35.029 0.052 15.873 1.00 56.50 801 PRO A N 1
ATOM 6434 C CA . PRO A 1 801 ? 36.097 0.658 15.081 1.00 56.50 801 PRO A CA 1
ATOM 6435 C C . PRO A 1 801 ? 35.755 0.824 13.601 1.00 56.50 801 PRO A C 1
ATOM 6437 O O . PRO A 1 801 ? 36.118 1.842 13.030 1.00 56.50 801 PRO A O 1
ATOM 6440 N N . LEU A 1 802 ? 35.013 -0.102 12.982 1.00 53.59 802 LEU A N 1
ATOM 6441 C CA . LEU A 1 802 ? 34.687 -0.031 11.551 1.00 53.59 802 LEU A CA 1
ATOM 6442 C C . LEU A 1 802 ? 33.660 1.064 11.222 1.00 53.59 802 LEU A C 1
ATOM 6444 O O . LEU A 1 802 ? 33.635 1.559 10.101 1.00 53.59 802 LEU A O 1
ATOM 6448 N N . THR A 1 803 ? 32.845 1.482 12.194 1.00 52.44 803 THR A N 1
ATOM 6449 C CA . THR A 1 803 ? 31.889 2.593 12.018 1.00 52.44 803 THR A CA 1
ATOM 6450 C C . THR A 1 803 ? 32.471 3.965 12.364 1.00 52.44 803 THR A C 1
ATOM 6452 O O . THR A 1 803 ? 31.958 4.981 11.897 1.00 52.44 803 THR A O 1
ATOM 6455 N N . SER A 1 804 ? 33.538 4.016 13.170 1.00 57.81 804 SER A N 1
ATOM 6456 C CA . SER A 1 804 ? 34.080 5.258 13.740 1.00 57.81 804 SER A CA 1
ATOM 6457 C C . SER A 1 804 ? 35.501 5.602 13.293 1.00 57.81 804 SER A C 1
ATOM 6459 O O . SER A 1 804 ? 36.072 6.572 13.794 1.00 57.81 804 SER A O 1
ATOM 6461 N N . LEU A 1 805 ? 36.099 4.822 12.391 1.00 62.38 805 LEU A N 1
ATOM 6462 C CA . LEU A 1 805 ? 37.448 5.063 11.885 1.00 62.38 805 LEU A CA 1
ATOM 6463 C C . LEU A 1 805 ? 37.437 6.319 11.000 1.00 62.38 805 LEU A C 1
ATOM 6465 O O . LEU A 1 805 ? 37.146 6.276 9.807 1.00 62.38 805 LEU A O 1
ATOM 6469 N N . ARG A 1 806 ? 37.686 7.470 11.630 1.00 70.88 806 ARG A N 1
ATOM 6470 C CA . ARG A 1 806 ? 37.800 8.770 10.974 1.00 70.88 806 ARG A CA 1
ATOM 6471 C C . ARG A 1 806 ? 39.210 9.292 11.175 1.00 70.88 806 ARG A C 1
ATOM 6473 O O . ARG A 1 806 ? 39.592 9.670 12.283 1.00 70.88 806 ARG A O 1
ATOM 6480 N N . ILE A 1 807 ? 39.966 9.357 10.088 1.00 74.25 807 ILE A N 1
ATOM 6481 C CA . ILE A 1 807 ? 41.283 9.982 10.095 1.00 74.25 807 ILE A CA 1
ATOM 6482 C C . ILE A 1 807 ? 41.053 11.492 10.159 1.00 74.25 807 ILE A C 1
ATOM 6484 O O . ILE A 1 807 ? 40.504 12.096 9.241 1.00 74.25 807 ILE A O 1
ATOM 6488 N N . SER A 1 808 ? 41.388 12.093 11.294 1.00 79.81 808 SER A N 1
ATOM 6489 C CA . SER A 1 808 ? 41.420 13.547 11.474 1.00 79.81 808 SER A CA 1
ATOM 6490 C C . SER A 1 808 ? 42.827 14.073 11.230 1.00 79.81 808 SER A C 1
ATOM 6492 O O . SER A 1 808 ? 43.755 13.582 11.866 1.00 79.81 808 SER A O 1
ATOM 6494 N N . SER A 1 809 ? 42.971 15.091 10.381 1.00 80.81 809 SER A N 1
ATOM 6495 C CA . SER A 1 809 ? 44.232 15.826 10.201 1.00 80.81 809 SER A CA 1
ATOM 6496 C C . SER A 1 809 ? 44.680 16.570 11.454 1.00 80.81 809 SER A C 1
ATOM 6498 O O . SER A 1 809 ? 45.860 16.853 11.597 1.00 80.81 809 SER A O 1
ATOM 6500 N N . ASP A 1 810 ? 43.749 16.852 12.367 1.00 83.62 810 ASP A N 1
ATOM 6501 C CA . ASP A 1 810 ? 44.019 17.595 13.602 1.00 83.62 810 ASP A CA 1
ATOM 6502 C C . ASP A 1 810 ? 44.567 16.684 14.716 1.00 83.62 810 ASP A C 1
ATOM 6504 O O . ASP A 1 810 ? 44.873 17.150 15.813 1.00 83.62 810 ASP A O 1
ATOM 6508 N N . ASN A 1 811 ? 44.657 15.372 14.462 1.00 83.12 811 ASN A N 1
ATOM 6509 C CA . ASN A 1 811 ? 45.265 14.416 15.378 1.00 83.12 811 ASN A CA 1
ATOM 6510 C C . ASN A 1 811 ? 46.731 14.168 14.960 1.00 83.12 811 ASN A C 1
ATOM 6512 O O . ASN A 1 811 ? 46.953 13.605 13.884 1.00 83.12 811 ASN A O 1
ATOM 6516 N N . PRO A 1 812 ? 47.724 14.513 15.802 1.00 81.62 812 PRO A N 1
ATOM 6517 C CA . PRO A 1 812 ? 49.142 14.314 15.500 1.00 81.62 812 PRO A CA 1
ATOM 6518 C C . PRO A 1 812 ? 49.506 12.862 15.181 1.00 81.62 812 PRO A C 1
ATOM 6520 O O . PRO A 1 812 ? 50.357 12.622 14.329 1.00 81.62 812 PRO A O 1
ATOM 6523 N N . ASP A 1 813 ? 48.839 11.892 15.812 1.00 79.38 813 ASP A N 1
ATOM 6524 C CA . ASP A 1 813 ? 49.086 10.470 15.559 1.00 79.38 813 ASP A CA 1
ATOM 6525 C C . ASP A 1 813 ? 48.599 10.063 14.165 1.00 79.38 813 ASP A C 1
ATOM 6527 O O . ASP A 1 813 ? 49.255 9.291 13.470 1.00 79.38 813 ASP A O 1
ATOM 6531 N N . HIS A 1 814 ? 47.483 10.636 13.707 1.00 82.56 814 HIS A N 1
ATOM 6532 C CA . HIS A 1 814 ? 47.001 10.429 12.345 1.00 82.56 814 HIS A CA 1
ATOM 6533 C C . HIS A 1 814 ? 47.873 11.151 11.322 1.00 82.56 814 HIS A C 1
ATOM 6535 O O . HIS A 1 814 ? 48.146 10.592 10.271 1.00 82.56 814 HIS A O 1
ATOM 6541 N N . GLN A 1 815 ? 48.334 12.370 11.608 1.00 77.38 815 GLN A N 1
ATOM 6542 C CA . GLN A 1 815 ? 49.247 13.091 10.720 1.00 77.38 815 GLN A CA 1
ATOM 6543 C C . GLN A 1 815 ? 50.577 12.342 10.578 1.00 77.38 815 GLN A C 1
ATOM 6545 O O . GLN A 1 815 ? 51.073 12.176 9.467 1.00 77.38 815 GLN A O 1
ATOM 6550 N N . LYS A 1 816 ? 51.106 11.812 11.686 1.00 80.88 816 LYS A N 1
ATOM 6551 C CA . LYS A 1 816 ? 52.275 10.933 11.691 1.00 80.88 816 LYS A CA 1
ATOM 6552 C C . LYS A 1 816 ? 52.024 9.664 10.878 1.00 80.88 816 LYS A C 1
ATOM 6554 O O . LYS A 1 816 ? 52.846 9.331 10.038 1.00 80.88 816 LYS A O 1
ATOM 6559 N N . MET A 1 817 ? 50.871 9.022 11.055 1.00 73.88 817 MET A N 1
ATOM 6560 C CA . MET A 1 817 ? 50.464 7.871 10.248 1.00 73.88 817 MET A CA 1
ATOM 6561 C C . MET A 1 817 ? 50.379 8.216 8.752 1.00 73.88 817 MET A C 1
ATOM 6563 O O . MET A 1 817 ? 50.817 7.427 7.929 1.00 73.88 817 MET A O 1
ATOM 6567 N N . LEU A 1 818 ? 49.861 9.391 8.376 1.00 68.12 818 LEU A N 1
ATOM 6568 C CA . LEU A 1 818 ? 49.792 9.828 6.973 1.00 68.12 818 LEU A CA 1
ATOM 6569 C C . LEU A 1 818 ? 51.180 10.066 6.366 1.00 68.12 818 LEU A C 1
ATOM 6571 O O . LEU A 1 818 ? 51.371 9.799 5.184 1.00 68.12 818 LEU A O 1
ATOM 6575 N N . ILE A 1 819 ? 52.134 10.543 7.168 1.00 73.94 819 ILE A N 1
ATOM 6576 C CA . ILE A 1 819 ? 53.537 10.704 6.766 1.00 73.94 819 ILE A CA 1
ATOM 6577 C C . ILE A 1 819 ? 54.222 9.336 6.643 1.00 73.94 819 ILE A C 1
ATOM 6579 O O . ILE A 1 819 ? 54.885 9.073 5.649 1.00 73.94 819 ILE A O 1
ATOM 6583 N N . GLU A 1 820 ? 54.035 8.446 7.621 1.00 72.56 820 GLU A N 1
ATOM 6584 C CA . GLU A 1 820 ? 54.608 7.089 7.620 1.00 72.56 820 GLU A CA 1
ATOM 6585 C C . GLU A 1 820 ? 54.049 6.214 6.490 1.00 72.56 820 GLU A C 1
ATOM 6587 O O . GLU A 1 820 ? 54.752 5.353 5.974 1.00 72.56 820 GLU A O 1
ATOM 6592 N N . LEU A 1 821 ? 52.796 6.444 6.094 1.00 62.25 821 LEU A N 1
ATOM 6593 C CA . LEU A 1 821 ? 52.151 5.788 4.955 1.00 62.25 821 LEU A CA 1
ATOM 6594 C C . LEU A 1 821 ? 52.416 6.498 3.616 1.00 62.25 821 LEU A C 1
ATOM 6596 O O . LEU A 1 821 ? 51.808 6.124 2.617 1.00 62.25 821 LEU A O 1
ATOM 6600 N N . GLU A 1 822 ? 53.286 7.513 3.601 1.00 80.62 822 GLU A N 1
ATOM 6601 C CA . GLU A 1 822 ? 53.705 8.268 2.410 1.00 80.62 822 GLU A CA 1
ATOM 6602 C C . GLU A 1 822 ? 52.572 9.012 1.674 1.00 80.62 822 GLU A C 1
ATOM 6604 O O . GLU A 1 822 ? 52.723 9.416 0.524 1.00 80.62 822 GLU A O 1
ATOM 6609 N N . PHE A 1 823 ? 51.441 9.281 2.335 1.00 66.25 823 PHE A N 1
ATOM 6610 C CA . PHE A 1 823 ? 50.391 10.150 1.782 1.00 66.25 823 PHE A CA 1
ATOM 6611 C C . PHE A 1 823 ? 50.764 11.637 1.827 1.00 66.25 823 PHE A C 1
ATOM 6613 O O . PHE A 1 823 ? 50.099 12.465 1.203 1.00 66.25 823 PHE A O 1
ATOM 6620 N N . ILE A 1 824 ? 51.786 11.991 2.609 1.00 81.31 824 ILE A N 1
ATOM 6621 C CA . ILE A 1 824 ? 52.313 13.347 2.737 1.00 81.31 824 ILE A CA 1
ATOM 6622 C C . ILE A 1 824 ? 53.833 13.254 2.781 1.00 81.31 824 ILE A C 1
ATOM 6624 O O . ILE A 1 824 ? 54.379 12.638 3.695 1.00 81.31 824 ILE A O 1
ATOM 6628 N N . ASN A 1 825 ? 54.515 13.925 1.857 1.00 88.44 825 ASN A N 1
ATOM 6629 C CA . ASN A 1 825 ? 55.956 14.120 1.937 1.00 88.44 825 ASN A CA 1
ATOM 6630 C C . ASN A 1 825 ? 56.259 15.410 2.729 1.00 88.44 825 ASN A C 1
ATOM 6632 O O . ASN A 1 825 ? 55.941 16.504 2.253 1.00 88.44 825 ASN A O 1
ATOM 6636 N N . PRO A 1 826 ? 56.873 15.340 3.927 1.00 84.31 826 PRO A N 1
ATOM 6637 C CA . PRO A 1 826 ? 57.172 16.534 4.719 1.00 84.31 826 PRO A CA 1
ATOM 6638 C C . PRO A 1 826 ? 58.140 17.495 4.017 1.00 84.31 826 PRO A C 1
ATOM 6640 O O . PRO A 1 826 ? 58.097 18.697 4.271 1.00 84.31 826 PRO A O 1
ATOM 6643 N N . GLU A 1 827 ? 59.000 16.987 3.128 1.00 87.94 827 GLU A N 1
ATOM 6644 C CA . GLU A 1 827 ? 59.992 17.797 2.411 1.00 87.94 827 GLU A CA 1
ATOM 6645 C C . GLU A 1 827 ? 59.350 18.725 1.367 1.00 87.94 827 GLU A C 1
ATOM 6647 O O . GLU A 1 827 ? 59.854 19.819 1.109 1.00 87.94 827 GLU A O 1
ATOM 6652 N N . GLU A 1 828 ? 58.197 18.337 0.817 1.00 84.56 828 GLU A N 1
ATOM 6653 C CA . GLU A 1 828 ? 57.407 19.136 -0.133 1.00 84.56 828 GLU A CA 1
ATOM 6654 C C . GLU A 1 828 ? 56.525 20.185 0.563 1.00 84.56 828 GLU A C 1
ATOM 6656 O O . GLU A 1 828 ? 55.990 21.105 -0.067 1.00 84.56 828 GLU A O 1
ATOM 6661 N N . HIS A 1 829 ? 56.406 20.078 1.886 1.00 87.38 829 HIS A N 1
ATOM 6662 C CA . HIS A 1 829 ? 55.570 20.920 2.730 1.00 87.38 829 HIS A CA 1
ATOM 6663 C C . HIS A 1 829 ? 56.382 21.493 3.904 1.00 87.38 829 HIS A C 1
ATOM 6665 O O . HIS A 1 829 ? 56.113 21.181 5.067 1.00 87.38 829 HIS A O 1
ATOM 6671 N N . PRO A 1 830 ? 57.382 22.356 3.620 1.00 84.62 830 PRO A N 1
ATOM 6672 C CA . PRO A 1 830 ? 58.395 22.772 4.592 1.00 84.62 830 PRO A CA 1
ATOM 6673 C C . PRO A 1 830 ? 57.854 23.653 5.728 1.00 84.62 830 PRO A C 1
ATOM 6675 O O . PRO A 1 830 ? 58.544 23.860 6.726 1.00 84.62 830 PRO A O 1
ATOM 6678 N N . ASP A 1 831 ? 56.642 24.201 5.592 1.00 92.56 831 ASP A N 1
ATOM 6679 C CA . ASP A 1 831 ? 55.983 24.973 6.643 1.00 92.56 831 ASP A CA 1
ATOM 6680 C C . ASP A 1 831 ? 54.767 24.240 7.226 1.00 92.56 831 ASP A C 1
ATOM 6682 O O . ASP A 1 831 ? 54.018 23.573 6.510 1.00 92.56 831 ASP A O 1
ATOM 6686 N N . ALA A 1 832 ? 54.526 24.429 8.527 1.00 84.62 832 ALA A N 1
ATOM 6687 C CA . ALA A 1 832 ? 53.452 23.754 9.259 1.00 84.62 832 ALA A CA 1
ATOM 6688 C C . ALA A 1 832 ? 52.064 23.948 8.620 1.00 84.62 832 ALA A C 1
ATOM 6690 O O . ALA A 1 832 ? 51.276 23.013 8.573 1.00 84.62 832 ALA A O 1
ATOM 6691 N N . ARG A 1 833 ? 51.770 25.122 8.036 1.00 85.62 833 ARG A N 1
ATOM 6692 C CA . ARG A 1 833 ? 50.464 25.369 7.396 1.00 85.62 833 ARG A CA 1
ATOM 6693 C C . ARG A 1 833 ? 50.318 24.639 6.065 1.00 85.62 833 ARG A C 1
ATOM 6695 O O . ARG A 1 833 ? 49.194 24.370 5.637 1.00 85.62 833 ARG A O 1
ATOM 6702 N N . SER A 1 834 ? 51.409 24.411 5.342 1.00 82.44 834 SER A N 1
ATOM 6703 C CA . SER A 1 834 ? 51.409 23.574 4.140 1.00 82.44 834 SER A CA 1
ATOM 6704 C C . SER A 1 834 ? 51.231 22.096 4.500 1.00 82.44 834 SER A C 1
ATOM 6706 O O . SER A 1 834 ? 50.376 21.444 3.902 1.00 82.44 834 SER A O 1
ATOM 6708 N N . LEU A 1 835 ? 51.908 21.624 5.554 1.00 81.88 835 LEU A N 1
ATOM 6709 C CA . LEU A 1 835 ? 51.805 20.253 6.058 1.00 81.88 835 LEU A CA 1
ATOM 6710 C C . LEU A 1 835 ? 50.403 19.942 6.603 1.00 81.88 835 LEU A C 1
ATOM 6712 O O . LEU A 1 835 ? 49.842 18.895 6.293 1.00 81.88 835 LEU A O 1
ATOM 6716 N N . ASP A 1 836 ? 49.790 20.873 7.338 1.00 84.12 836 ASP A N 1
ATOM 6717 C CA . ASP A 1 836 ? 48.423 20.725 7.856 1.00 84.12 836 ASP A CA 1
ATOM 6718 C C . ASP A 1 836 ? 47.385 20.663 6.725 1.00 84.12 836 ASP A C 1
ATOM 6720 O O . ASP A 1 836 ? 46.419 19.902 6.788 1.00 84.12 836 ASP A O 1
ATOM 6724 N N . ARG A 1 837 ? 47.583 21.433 5.644 1.00 86.00 837 ARG A N 1
ATOM 6725 C CA . ARG A 1 837 ? 46.702 21.397 4.462 1.00 86.00 837 ARG A CA 1
ATOM 6726 C C . ARG A 1 837 ? 46.855 20.104 3.665 1.00 86.00 837 ARG A C 1
ATOM 6728 O O . ARG A 1 837 ? 45.844 19.561 3.212 1.00 86.00 837 ARG A O 1
ATOM 6735 N N . ALA A 1 838 ? 48.083 19.611 3.512 1.00 80.19 838 ALA A N 1
ATOM 6736 C CA . ALA A 1 838 ? 48.352 18.315 2.901 1.00 80.19 838 ALA A CA 1
ATOM 6737 C C . ALA A 1 838 ? 47.727 17.186 3.736 1.00 80.19 838 ALA A C 1
ATOM 6739 O O . ALA A 1 838 ? 46.988 16.365 3.198 1.00 80.19 838 ALA A O 1
ATOM 6740 N N . ALA A 1 839 ? 47.876 17.236 5.064 1.00 79.88 839 ALA A N 1
ATOM 6741 C CA . ALA A 1 839 ? 47.251 16.297 5.990 1.00 79.88 839 ALA A CA 1
ATOM 6742 C C . ALA A 1 839 ? 45.725 16.321 5.942 1.00 79.88 839 ALA A C 1
ATOM 6744 O O . ALA A 1 839 ? 45.100 15.266 5.905 1.00 79.88 839 ALA A O 1
ATOM 6745 N N . ALA A 1 840 ? 45.110 17.503 5.888 1.00 83.75 840 ALA A N 1
ATOM 6746 C CA . ALA A 1 840 ? 43.663 17.645 5.733 1.00 83.75 840 ALA A CA 1
ATOM 6747 C C . ALA A 1 840 ? 43.143 17.079 4.404 1.00 83.75 840 ALA A C 1
ATOM 6749 O O . ALA A 1 840 ? 42.026 16.557 4.355 1.00 83.75 840 ALA A O 1
ATOM 6750 N N . THR A 1 841 ? 43.936 17.177 3.337 1.00 82.50 841 THR A N 1
ATOM 6751 C CA . THR A 1 841 ? 43.586 16.639 2.016 1.00 82.50 841 THR A CA 1
ATOM 6752 C C . THR A 1 841 ? 43.725 15.118 2.009 1.00 82.50 841 THR A C 1
ATOM 6754 O O . THR A 1 841 ? 42.735 14.432 1.774 1.00 82.50 841 THR A O 1
ATOM 6757 N N . ALA A 1 842 ? 44.877 14.591 2.429 1.00 76.06 842 ALA A N 1
ATOM 6758 C CA . ALA A 1 842 ? 45.119 13.155 2.558 1.00 76.06 842 ALA A CA 1
ATOM 6759 C C . ALA A 1 842 ? 44.102 12.472 3.490 1.00 76.06 842 ALA A C 1
ATOM 6761 O O . ALA A 1 842 ? 43.507 11.456 3.141 1.00 76.06 842 ALA A O 1
ATOM 6762 N N . ALA A 1 843 ? 43.815 13.067 4.652 1.00 74.56 843 ALA A N 1
ATOM 6763 C CA . ALA A 1 843 ? 42.799 12.561 5.570 1.00 74.56 843 ALA A CA 1
ATOM 6764 C C . ALA A 1 843 ? 41.405 12.529 4.925 1.00 74.56 843 ALA A C 1
ATOM 6766 O O . ALA A 1 843 ? 40.641 11.591 5.147 1.00 74.56 843 ALA A O 1
ATOM 6767 N N . ARG A 1 844 ? 41.039 13.539 4.124 1.00 79.62 844 ARG A N 1
ATOM 6768 C CA . ARG A 1 844 ? 39.761 13.556 3.397 1.00 79.62 844 ARG A CA 1
ATOM 6769 C C . ARG A 1 844 ? 39.701 12.444 2.355 1.00 79.62 844 ARG A C 1
ATOM 6771 O O . ARG A 1 844 ? 38.688 11.751 2.301 1.00 79.62 844 ARG A O 1
ATOM 6778 N N . ASP A 1 845 ? 40.761 12.267 1.579 1.00 74.88 845 ASP A N 1
ATOM 6779 C CA . ASP A 1 845 ? 40.813 11.281 0.501 1.00 74.88 845 ASP A CA 1
ATOM 6780 C C . ASP A 1 845 ? 40.781 9.857 1.058 1.00 74.88 845 ASP A C 1
ATOM 6782 O O . ASP A 1 845 ? 39.978 9.043 0.607 1.00 74.88 845 ASP A O 1
ATOM 6786 N N . ILE A 1 846 ? 41.516 9.585 2.140 1.00 72.38 846 ILE A N 1
ATOM 6787 C CA . ILE A 1 846 ? 41.456 8.285 2.815 1.00 72.38 846 ILE A CA 1
ATOM 6788 C C . ILE A 1 846 ? 40.102 8.069 3.497 1.00 72.38 846 ILE A C 1
ATOM 6790 O O . ILE A 1 846 ? 39.557 6.973 3.430 1.00 72.38 846 ILE A O 1
ATOM 6794 N N . ASN A 1 847 ? 39.490 9.091 4.104 1.00 73.75 847 ASN A N 1
ATOM 6795 C CA . ASN A 1 847 ? 38.134 8.946 4.645 1.00 73.75 847 ASN A CA 1
ATOM 6796 C C . ASN A 1 847 ? 37.103 8.662 3.537 1.00 73.75 847 ASN A C 1
ATOM 6798 O O . ASN A 1 847 ? 36.160 7.907 3.768 1.00 73.75 847 ASN A O 1
ATOM 6802 N N . ASN A 1 848 ? 37.256 9.255 2.349 1.00 71.81 848 ASN A N 1
ATOM 6803 C CA . ASN A 1 848 ? 36.398 8.976 1.196 1.00 71.81 848 ASN A CA 1
ATOM 6804 C C . ASN A 1 848 ? 36.626 7.553 0.673 1.00 71.81 848 ASN A C 1
ATOM 6806 O O . ASN A 1 848 ? 35.655 6.837 0.428 1.00 71.81 848 ASN A O 1
ATOM 6810 N N . LEU A 1 849 ? 37.887 7.126 0.587 1.00 65.25 849 LEU A N 1
ATOM 6811 C CA . LEU A 1 849 ? 38.288 5.772 0.222 1.00 65.25 849 LEU A CA 1
ATOM 6812 C C . LEU A 1 849 ? 37.699 4.739 1.178 1.00 65.25 849 LEU A C 1
ATOM 6814 O O . LEU A 1 849 ? 37.017 3.806 0.764 1.00 65.25 849 LEU A O 1
ATOM 6818 N N . MET A 1 850 ? 37.921 4.940 2.474 1.00 64.00 850 MET A N 1
ATOM 6819 C CA . MET A 1 850 ? 37.391 4.084 3.520 1.00 64.00 850 MET A CA 1
ATOM 6820 C C . MET A 1 850 ? 35.872 4.087 3.499 1.00 64.00 850 MET A C 1
ATOM 6822 O O . MET A 1 850 ? 35.282 3.033 3.658 1.00 64.00 850 MET A O 1
ATOM 6826 N N . ARG A 1 851 ? 35.210 5.219 3.239 1.00 68.56 851 ARG A N 1
ATOM 6827 C CA . ARG A 1 851 ? 33.750 5.252 3.098 1.00 68.56 851 ARG A CA 1
ATOM 6828 C C . ARG A 1 851 ? 33.265 4.459 1.884 1.00 68.56 851 ARG A C 1
ATOM 6830 O O . ARG A 1 851 ? 32.244 3.793 1.999 1.00 68.56 851 ARG A O 1
ATOM 6837 N N . GLY A 1 852 ? 33.965 4.515 0.752 1.00 67.88 852 GLY A N 1
ATOM 6838 C CA . GLY A 1 852 ? 33.637 3.731 -0.442 1.00 67.88 852 GLY A CA 1
ATOM 6839 C C . GLY A 1 852 ? 33.851 2.232 -0.225 1.00 67.88 852 GLY A C 1
ATOM 6840 O O . GLY A 1 852 ? 32.940 1.438 -0.448 1.00 67.88 852 GLY A O 1
ATOM 6841 N N . PHE A 1 853 ? 35.019 1.854 0.299 1.00 60.38 853 PHE A N 1
ATOM 6842 C CA . PHE A 1 853 ? 35.378 0.469 0.602 1.00 60.38 853 PHE A CA 1
ATOM 6843 C C . PHE A 1 853 ? 34.509 -0.127 1.709 1.00 60.38 853 PHE A C 1
ATOM 6845 O O . PHE A 1 853 ? 33.917 -1.187 1.514 1.00 60.38 853 PHE A O 1
ATOM 6852 N N . LEU A 1 854 ? 34.398 0.556 2.853 1.00 63.97 854 LEU A N 1
ATOM 6853 C CA . LEU A 1 854 ? 33.517 0.145 3.941 1.00 63.97 854 LEU A CA 1
ATOM 6854 C C . LEU A 1 854 ? 32.075 0.161 3.460 1.00 63.97 854 LEU A C 1
ATOM 6856 O O . LEU A 1 854 ? 31.390 -0.796 3.729 1.00 63.97 854 LEU A O 1
ATOM 6860 N N . GLY A 1 855 ? 31.616 1.147 2.687 1.00 67.44 855 GLY A N 1
ATOM 6861 C CA . GLY A 1 855 ? 30.256 1.155 2.139 1.00 67.44 855 GLY A CA 1
ATOM 6862 C C . GLY A 1 855 ? 29.953 -0.045 1.235 1.00 67.44 855 GLY A C 1
ATOM 6863 O O . GLY A 1 855 ? 28.917 -0.685 1.401 1.00 67.44 855 GLY A O 1
ATOM 6864 N N . GLY A 1 856 ? 30.860 -0.390 0.316 1.00 65.25 856 GLY A N 1
ATOM 6865 C CA . GLY A 1 856 ? 30.699 -1.529 -0.593 1.00 65.25 856 GLY A CA 1
ATOM 6866 C C . GLY A 1 856 ? 30.806 -2.883 0.113 1.00 65.25 856 GLY A C 1
ATOM 6867 O O . GLY A 1 856 ? 29.931 -3.734 -0.041 1.00 65.25 856 GLY A O 1
ATOM 6868 N N . THR A 1 857 ? 31.839 -3.076 0.939 1.00 65.25 857 THR A N 1
ATOM 6869 C CA . THR A 1 857 ? 31.999 -4.303 1.742 1.00 65.25 857 THR A CA 1
ATOM 6870 C C . THR A 1 857 ? 30.898 -4.450 2.784 1.00 65.25 857 THR A C 1
ATOM 6872 O O . THR A 1 857 ? 30.395 -5.553 2.964 1.00 65.25 857 THR A O 1
ATOM 6875 N N . HIS A 1 858 ? 30.464 -3.356 3.411 1.00 67.44 858 HIS A N 1
ATOM 6876 C CA . HIS A 1 858 ? 29.314 -3.328 4.310 1.00 67.44 858 HIS A CA 1
ATOM 6877 C C . HIS A 1 858 ? 28.056 -3.750 3.576 1.00 67.44 858 HIS A C 1
ATOM 6879 O O . HIS A 1 858 ? 27.380 -4.628 4.075 1.00 67.44 858 HIS A O 1
ATOM 6885 N N . GLY A 1 859 ? 27.781 -3.224 2.379 1.00 66.94 859 GLY A N 1
ATOM 6886 C CA . GLY A 1 859 ? 26.618 -3.642 1.594 1.00 66.94 859 GLY A CA 1
ATOM 6887 C C . GLY A 1 859 ? 26.622 -5.140 1.270 1.00 66.94 859 GLY A C 1
ATOM 6888 O O . GLY A 1 859 ? 25.599 -5.800 1.419 1.00 66.94 859 GLY A O 1
ATOM 6889 N N . ILE A 1 860 ? 27.776 -5.700 0.886 1.00 66.88 860 ILE A N 1
ATOM 6890 C CA . ILE A 1 860 ? 27.910 -7.136 0.580 1.00 66.88 860 ILE A CA 1
ATOM 6891 C C . ILE A 1 860 ? 27.769 -7.993 1.843 1.00 66.88 860 ILE A C 1
ATOM 6893 O O . ILE A 1 860 ? 27.047 -8.986 1.827 1.00 66.88 860 ILE A O 1
ATOM 6897 N N . LEU A 1 861 ? 28.451 -7.625 2.930 1.00 67.88 861 LEU A N 1
ATOM 6898 C CA . LEU A 1 861 ? 28.406 -8.354 4.198 1.00 67.88 861 LEU A CA 1
ATOM 6899 C C . LEU A 1 861 ? 27.033 -8.245 4.865 1.00 67.88 861 LEU A C 1
ATOM 6901 O O . LEU A 1 861 ? 26.540 -9.238 5.384 1.00 67.88 861 LEU A O 1
ATOM 6905 N N . GLU A 1 862 ? 26.408 -7.069 4.816 1.00 68.38 862 GLU A N 1
ATOM 6906 C CA . GLU A 1 862 ? 25.040 -6.827 5.269 1.00 68.38 862 GLU A CA 1
ATOM 6907 C C . GLU A 1 862 ? 24.083 -7.722 4.487 1.00 68.38 862 GLU A C 1
ATOM 6909 O O . GLU A 1 862 ? 23.290 -8.432 5.094 1.00 68.38 862 GLU A O 1
ATOM 6914 N N . PHE A 1 863 ? 24.189 -7.759 3.158 1.00 67.75 863 PHE A N 1
ATOM 6915 C CA . PHE A 1 863 ? 23.327 -8.581 2.315 1.00 67.75 863 PHE A CA 1
ATOM 6916 C C . PHE A 1 863 ? 23.537 -10.092 2.523 1.00 67.75 863 PHE A C 1
ATOM 6918 O O . PHE A 1 863 ? 22.561 -10.824 2.690 1.00 67.75 863 PHE A O 1
ATOM 6925 N N . ASP A 1 864 ? 24.786 -10.566 2.592 1.00 68.44 864 ASP A N 1
ATOM 6926 C CA . ASP A 1 864 ? 25.098 -11.971 2.899 1.00 68.44 864 ASP A CA 1
ATOM 6927 C C . ASP A 1 864 ? 24.580 -12.357 4.290 1.00 68.44 864 ASP A C 1
ATOM 6929 O O . ASP A 1 864 ? 23.928 -13.391 4.458 1.00 68.44 864 ASP A O 1
ATOM 6933 N N . PHE A 1 865 ? 24.791 -11.490 5.282 1.00 71.12 865 PHE A N 1
ATOM 6934 C CA . PHE A 1 865 ? 24.248 -11.666 6.622 1.00 71.12 865 PHE A CA 1
ATOM 6935 C C . PHE A 1 865 ? 22.718 -11.702 6.599 1.00 71.12 865 PHE A C 1
ATOM 6937 O O . PHE A 1 865 ? 22.122 -12.553 7.252 1.00 71.12 865 PHE A O 1
ATOM 6944 N N . CYS A 1 866 ? 22.078 -10.836 5.814 1.00 67.25 866 CYS A N 1
ATOM 6945 C CA . CYS A 1 866 ? 20.631 -10.780 5.645 1.00 67.25 866 CYS A CA 1
ATOM 6946 C C . CYS A 1 866 ? 20.049 -12.073 5.070 1.00 67.25 866 CYS A C 1
ATOM 6948 O O . CYS A 1 866 ? 19.079 -12.586 5.618 1.00 67.25 866 CYS A O 1
ATOM 6950 N N . ILE A 1 867 ? 20.658 -12.642 4.027 1.00 63.31 867 ILE A N 1
ATOM 6951 C CA . ILE A 1 867 ? 20.193 -13.898 3.411 1.00 63.31 867 ILE A CA 1
ATOM 6952 C C . ILE A 1 867 ? 20.301 -15.082 4.379 1.00 63.31 867 ILE A C 1
ATOM 6954 O O . ILE A 1 867 ? 19.478 -15.999 4.347 1.00 63.31 867 ILE A O 1
ATOM 6958 N N . HIS A 1 868 ? 21.331 -15.088 5.225 1.00 70.44 868 HIS A N 1
ATOM 6959 C CA . HIS A 1 868 ? 21.585 -16.177 6.167 1.00 70.44 868 HIS A CA 1
ATOM 6960 C C . HIS A 1 868 ? 20.954 -15.954 7.546 1.00 70.44 868 HIS A C 1
ATOM 6962 O O . HIS A 1 868 ? 20.898 -16.884 8.356 1.00 70.44 868 HIS A O 1
ATOM 6968 N N . SER A 1 869 ? 20.491 -14.738 7.824 1.00 70.94 869 SER A N 1
ATOM 6969 C CA . SER A 1 869 ? 19.810 -14.391 9.059 1.00 70.94 869 SER A CA 1
ATOM 6970 C C . SER A 1 869 ? 18.398 -14.953 9.039 1.00 70.94 869 SER A C 1
ATOM 6972 O O . SER A 1 869 ? 17.615 -14.722 8.125 1.00 70.94 869 SER A O 1
ATOM 6974 N N . SER A 1 870 ? 18.043 -15.669 10.100 1.00 72.50 870 SER A N 1
ATOM 6975 C CA . SER A 1 870 ? 16.672 -16.113 10.335 1.00 72.50 870 SER A CA 1
ATOM 6976 C C . SER A 1 870 ? 15.870 -15.098 11.158 1.00 72.50 870 SER A C 1
ATOM 6978 O O . SER A 1 870 ? 14.904 -15.499 11.810 1.00 72.50 870 SER A O 1
ATOM 6980 N N . ARG A 1 871 ? 16.320 -13.835 11.241 1.00 76.12 871 ARG A N 1
ATOM 6981 C CA . ARG A 1 871 ? 15.623 -12.787 11.994 1.00 76.12 871 ARG A CA 1
ATOM 6982 C C . ARG A 1 871 ? 14.490 -12.218 11.157 1.00 76.12 871 ARG A C 1
ATOM 6984 O O . ARG A 1 871 ? 14.733 -11.628 10.112 1.00 76.12 871 ARG A O 1
ATOM 6991 N N . CYS A 1 872 ? 13.276 -12.355 11.669 1.00 83.62 872 CYS A N 1
ATOM 6992 C CA . CYS A 1 872 ? 12.095 -11.665 11.161 1.00 83.62 872 CYS A CA 1
ATOM 6993 C C . CYS A 1 872 ? 11.570 -10.687 12.216 1.00 83.62 872 CYS A C 1
ATOM 6995 O O . CYS A 1 872 ? 10.366 -10.542 12.388 1.00 83.62 872 CYS A O 1
ATOM 6997 N N . ASP A 1 873 ? 12.469 -10.067 12.980 1.00 88.00 873 ASP A N 1
ATOM 6998 C CA . ASP A 1 873 ? 12.175 -9.083 14.015 1.00 88.00 873 ASP A CA 1
ATOM 6999 C C . ASP A 1 873 ? 13.160 -7.905 13.968 1.00 88.00 873 ASP A C 1
ATOM 7001 O O . ASP A 1 873 ? 14.345 -8.091 13.700 1.00 88.00 873 ASP A O 1
ATOM 7005 N N . ALA A 1 874 ? 12.669 -6.691 14.221 1.00 88.81 874 ALA A N 1
ATOM 7006 C CA . ALA A 1 874 ? 13.464 -5.461 14.252 1.00 88.81 874 ALA A CA 1
ATOM 7007 C C . ALA A 1 874 ? 13.026 -4.537 15.392 1.00 88.81 874 ALA A C 1
ATOM 7009 O O . ALA A 1 874 ? 11.889 -4.610 15.866 1.00 88.81 874 ALA A O 1
ATOM 7010 N N . HIS A 1 875 ? 13.926 -3.659 15.830 1.00 89.88 875 HIS A N 1
ATOM 7011 C CA . HIS A 1 875 ? 13.610 -2.562 16.733 1.00 89.88 875 HIS A CA 1
ATOM 7012 C C . HIS A 1 875 ? 13.027 -1.393 15.944 1.00 89.88 875 HIS A C 1
ATOM 7014 O O . HIS A 1 875 ? 13.728 -0.647 15.266 1.00 89.88 875 HIS A O 1
ATOM 7020 N N . LEU A 1 876 ? 11.723 -1.197 16.084 1.00 91.56 876 LEU A N 1
ATOM 7021 C CA . LEU A 1 876 ? 10.987 -0.158 15.383 1.00 91.56 876 LEU A CA 1
ATOM 7022 C C . LEU A 1 876 ? 10.649 1.004 16.316 1.00 91.56 876 LEU A C 1
ATOM 7024 O O . LEU A 1 876 ? 10.480 0.839 17.529 1.00 91.56 876 LEU A O 1
ATOM 7028 N N . SER A 1 877 ? 10.522 2.188 15.720 1.00 93.81 877 SER A N 1
ATOM 7029 C CA . SER A 1 877 ? 10.128 3.415 16.407 1.00 93.81 877 SER A CA 1
ATOM 7030 C C . SER A 1 877 ? 8.984 4.096 15.663 1.00 93.81 877 SER A C 1
ATOM 7032 O O . SER A 1 877 ? 9.050 4.276 14.449 1.00 93.81 877 SER A O 1
ATOM 7034 N N . GLY A 1 878 ? 7.935 4.480 16.388 1.00 94.50 878 GLY A N 1
ATOM 7035 C CA . GLY A 1 878 ? 6.776 5.180 15.843 1.00 94.50 878 GLY A CA 1
ATOM 7036 C C . GLY A 1 878 ? 5.557 5.113 16.760 1.00 94.50 878 GLY A C 1
ATOM 7037 O O . GLY A 1 878 ? 5.420 4.217 17.596 1.00 94.50 878 GLY A O 1
ATOM 7038 N N . THR A 1 879 ? 4.594 6.014 16.559 1.00 93.81 879 THR A N 1
ATOM 7039 C CA . THR A 1 879 ? 3.256 5.891 17.175 1.00 93.81 879 THR A CA 1
ATOM 7040 C C . THR A 1 879 ? 2.539 4.611 16.739 1.00 93.81 879 THR A C 1
ATOM 7042 O O . THR A 1 879 ? 1.704 4.089 17.477 1.00 93.81 879 THR A O 1
ATOM 7045 N N . SER A 1 880 ? 2.943 4.040 15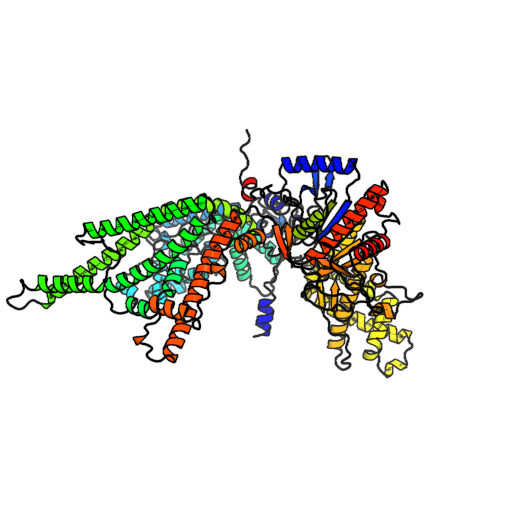.603 1.00 93.06 880 SER A N 1
ATOM 7046 C CA . SER A 1 880 ? 2.547 2.715 15.135 1.00 93.06 880 SER A CA 1
ATOM 7047 C C . SER A 1 880 ? 3.123 1.549 15.939 1.00 93.06 880 SER A C 1
ATOM 7049 O O . SER A 1 880 ? 2.644 0.436 15.762 1.00 93.06 880 SER A O 1
ATOM 7051 N N . MET A 1 881 ? 4.084 1.776 16.843 1.00 94.88 881 MET A N 1
ATOM 7052 C CA . MET A 1 881 ? 4.459 0.817 17.894 1.00 94.88 881 MET A CA 1
ATOM 7053 C C . MET A 1 881 ? 3.719 1.087 19.204 1.00 94.88 881 MET A C 1
ATOM 7055 O O . MET A 1 881 ? 3.371 0.156 19.927 1.00 94.88 881 MET A O 1
ATOM 7059 N N . ALA A 1 882 ? 3.451 2.358 19.512 1.00 94.88 882 ALA A N 1
ATOM 7060 C CA . ALA A 1 882 ? 2.756 2.733 20.738 1.00 94.88 882 ALA A CA 1
ATOM 7061 C C . ALA A 1 882 ? 1.286 2.275 20.730 1.00 94.88 882 ALA A C 1
ATOM 7063 O O . ALA A 1 882 ? 0.823 1.648 21.682 1.00 94.88 882 ALA A O 1
ATOM 7064 N N . SER A 1 883 ? 0.557 2.535 19.643 1.00 96.94 883 SER A N 1
ATOM 7065 C CA . SER A 1 883 ? -0.851 2.139 19.513 1.00 96.94 883 SER A CA 1
ATOM 7066 C C . SER A 1 883 ? -1.087 0.633 19.726 1.00 96.94 883 SER A C 1
ATOM 7068 O O . SER A 1 883 ? -1.858 0.288 20.628 1.00 96.94 883 SER A O 1
ATOM 7070 N N . PRO A 1 884 ? -0.357 -0.281 19.047 1.00 96.88 884 PRO A N 1
ATOM 7071 C CA . PRO A 1 884 ? -0.542 -1.714 19.259 1.00 96.88 884 PRO A CA 1
ATOM 7072 C C . PRO A 1 884 ? -0.107 -2.195 20.642 1.00 96.88 884 PRO A C 1
ATOM 7074 O O . PRO A 1 884 ? -0.720 -3.121 21.169 1.00 96.88 884 PRO A O 1
ATOM 7077 N N . ASN A 1 885 ? 0.895 -1.562 21.264 1.00 94.62 885 ASN A N 1
ATOM 7078 C CA . ASN A 1 885 ? 1.252 -1.854 22.655 1.00 94.62 885 ASN A CA 1
ATOM 7079 C C . ASN A 1 885 ? 0.062 -1.590 23.589 1.00 94.62 885 ASN A C 1
ATOM 7081 O O . ASN A 1 885 ? -0.279 -2.427 24.423 1.00 94.62 885 ASN A O 1
ATOM 7085 N N . MET A 1 886 ? -0.603 -0.443 23.430 1.00 95.12 886 MET A N 1
ATOM 7086 C CA . MET A 1 886 ? -1.781 -0.111 24.230 1.00 95.12 886 MET A CA 1
ATOM 7087 C C . MET A 1 886 ? -2.977 -1.016 23.900 1.00 95.12 886 MET A C 1
ATOM 7089 O O . MET A 1 886 ? -3.662 -1.478 24.811 1.00 95.12 886 MET A O 1
ATOM 7093 N N . ALA A 1 887 ? -3.212 -1.308 22.618 1.00 97.38 887 ALA A N 1
ATOM 7094 C CA . ALA A 1 887 ? -4.296 -2.188 22.194 1.00 97.38 887 ALA A CA 1
ATOM 7095 C C . ALA A 1 887 ? -4.126 -3.614 22.744 1.00 97.38 887 ALA A C 1
ATOM 7097 O O . ALA A 1 887 ? -5.093 -4.197 23.229 1.00 97.38 887 ALA A O 1
ATOM 7098 N N . GLY A 1 888 ? -2.904 -4.159 22.722 1.00 95.69 888 GLY A N 1
ATOM 7099 C CA . GLY A 1 888 ? -2.585 -5.465 23.304 1.00 95.69 888 GLY A CA 1
ATOM 7100 C C . GLY A 1 888 ? -2.776 -5.499 24.819 1.00 95.69 888 GLY A C 1
ATOM 7101 O O . GLY A 1 888 ? -3.426 -6.410 25.329 1.00 95.69 888 GLY A O 1
ATOM 7102 N N . PHE A 1 889 ? -2.309 -4.468 25.529 1.00 94.25 889 PHE A N 1
ATOM 7103 C CA . PHE A 1 889 ? -2.528 -4.333 26.973 1.00 94.25 889 PHE A CA 1
ATOM 7104 C C . PHE A 1 889 ? -4.024 -4.277 27.330 1.00 94.25 889 PHE A C 1
ATOM 7106 O O . PHE A 1 889 ? -4.493 -5.001 28.208 1.00 94.25 889 PHE A O 1
ATOM 7113 N N . ALA A 1 890 ? -4.800 -3.461 26.611 1.00 95.81 890 ALA A N 1
ATOM 7114 C CA . ALA A 1 890 ? -6.243 -3.365 26.809 1.00 95.81 890 ALA A CA 1
ATOM 7115 C C . ALA A 1 890 ? -6.979 -4.666 26.475 1.00 95.81 890 ALA A C 1
ATOM 7117 O O . ALA A 1 890 ? -7.933 -5.029 27.164 1.00 95.81 890 ALA A O 1
ATOM 7118 N N . ALA A 1 891 ? -6.538 -5.374 25.437 1.00 97.38 891 ALA A N 1
ATOM 7119 C CA . ALA A 1 891 ? -7.091 -6.662 25.058 1.00 97.38 891 ALA A CA 1
ATOM 7120 C C . ALA A 1 891 ? -6.863 -7.724 26.142 1.00 97.38 891 ALA A C 1
ATOM 7122 O O . ALA A 1 891 ? -7.810 -8.426 26.492 1.00 97.38 891 ALA A O 1
ATOM 7123 N N . ASP A 1 892 ? -5.664 -7.822 26.725 1.00 93.81 892 ASP A N 1
ATOM 7124 C CA . ASP A 1 892 ? -5.433 -8.773 27.819 1.00 93.81 892 ASP A CA 1
ATOM 7125 C C . ASP A 1 892 ? -6.279 -8.430 29.054 1.00 93.81 892 ASP A C 1
ATOM 7127 O O . ASP A 1 892 ? -6.941 -9.309 29.606 1.00 93.81 892 ASP A O 1
ATOM 7131 N N . LEU A 1 893 ? -6.378 -7.144 29.414 1.00 94.00 893 LEU A N 1
ATOM 7132 C CA . LEU A 1 893 ? -7.239 -6.689 30.508 1.00 94.00 893 LEU A CA 1
ATOM 7133 C C . LEU A 1 893 ? -8.709 -7.091 30.303 1.00 94.00 893 LEU A C 1
ATOM 7135 O O . LEU A 1 893 ? -9.347 -7.666 31.189 1.00 94.00 893 LEU A O 1
ATOM 7139 N N . VAL A 1 894 ? -9.249 -6.811 29.115 1.00 96.88 894 VAL A N 1
ATOM 7140 C CA . VAL A 1 894 ? -10.623 -7.173 28.745 1.00 96.88 894 VAL A CA 1
ATOM 7141 C C . VAL A 1 894 ? -10.818 -8.685 28.770 1.00 96.88 894 VAL A C 1
ATOM 7143 O O . VAL A 1 894 ? -11.845 -9.155 29.259 1.00 96.88 894 VAL A O 1
ATOM 7146 N N . ARG A 1 895 ? -9.837 -9.454 28.293 1.00 96.56 895 ARG A N 1
ATOM 7147 C CA . ARG A 1 895 ? -9.884 -10.918 28.297 1.00 96.56 895 ARG A CA 1
ATOM 7148 C C . ARG A 1 895 ? -9.918 -11.481 29.719 1.00 96.56 895 ARG A C 1
ATOM 7150 O O . ARG A 1 895 ? -10.706 -12.383 29.979 1.00 96.56 895 ARG A O 1
ATOM 7157 N N . GLN A 1 896 ? -9.118 -10.954 30.646 1.00 95.06 896 GLN A N 1
ATOM 7158 C CA . GLN A 1 896 ? -9.148 -11.403 32.044 1.00 95.06 896 GLN A CA 1
ATOM 7159 C C . GLN A 1 896 ? -10.523 -11.162 32.674 1.00 95.06 896 GLN A C 1
ATOM 7161 O O . GLN A 1 896 ? -11.114 -12.078 33.238 1.00 95.06 896 GLN A O 1
ATOM 7166 N N . ARG A 1 897 ? -11.108 -9.976 32.469 1.00 95.75 897 ARG A N 1
ATOM 7167 C CA . ARG A 1 897 ? -12.466 -9.682 32.957 1.00 95.75 897 ARG A CA 1
ATOM 7168 C C . ARG A 1 897 ? -13.535 -10.556 32.316 1.00 95.75 897 ARG A C 1
ATOM 7170 O O . ARG A 1 897 ? -14.492 -10.940 32.982 1.00 95.75 897 ARG A O 1
ATOM 7177 N N . MET A 1 898 ? -13.393 -10.847 31.026 1.00 97.06 898 MET A N 1
ATOM 7178 C CA . MET A 1 898 ? -14.273 -11.763 30.302 1.00 97.06 898 MET A CA 1
ATOM 7179 C C . MET A 1 898 ? -14.260 -13.152 30.957 1.00 97.06 898 MET A C 1
ATOM 7181 O O . MET A 1 898 ? -15.327 -13.714 31.198 1.00 97.06 898 MET A O 1
ATOM 7185 N N . LEU A 1 899 ? -13.075 -13.657 31.318 1.00 95.75 899 LEU A N 1
ATOM 7186 C CA . LEU A 1 899 ? -12.918 -14.930 32.024 1.00 95.75 899 LEU A CA 1
ATOM 7187 C C . LEU A 1 899 ? -13.501 -14.903 33.436 1.00 95.75 899 LEU A C 1
ATOM 7189 O O . LEU A 1 899 ? -14.234 -15.821 33.798 1.00 95.75 899 LEU A O 1
ATOM 7193 N N . ASP A 1 900 ? -13.231 -13.849 34.206 1.00 96.19 900 ASP A N 1
ATOM 7194 C CA . ASP A 1 900 ? -13.774 -13.688 35.560 1.00 96.19 900 ASP A CA 1
ATOM 7195 C C . ASP A 1 900 ? -15.311 -13.647 35.558 1.00 96.19 900 ASP A C 1
ATOM 7197 O O . ASP A 1 900 ? -15.960 -14.141 36.481 1.00 96.19 900 ASP A O 1
ATOM 7201 N N . ALA A 1 901 ? -15.900 -13.085 34.500 1.00 96.75 901 ALA A N 1
ATOM 7202 C CA . ALA A 1 901 ? -17.343 -13.040 34.293 1.00 96.75 901 ALA A CA 1
ATOM 7203 C C . ALA A 1 901 ? -17.927 -14.345 33.716 1.00 96.75 901 ALA A C 1
ATOM 7205 O O . ALA A 1 901 ? -19.149 -14.477 33.651 1.00 96.75 901 ALA A O 1
ATOM 7206 N N . GLY A 1 902 ? -17.089 -15.297 33.289 1.00 96.31 902 GLY A N 1
ATOM 7207 C CA . GLY A 1 902 ? -17.527 -16.520 32.614 1.00 96.31 902 GLY A CA 1
ATOM 7208 C C . GLY A 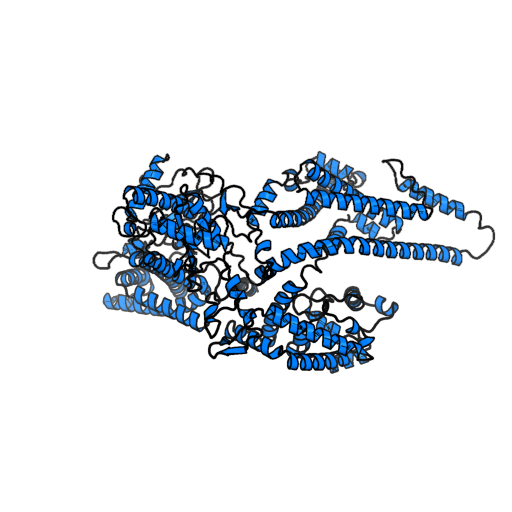1 902 ? -18.221 -16.259 31.274 1.00 96.31 902 GLY A C 1
ATOM 7209 O O . GLY A 1 902 ? -19.140 -16.990 30.915 1.00 96.31 902 GLY A O 1
ATOM 7210 N N . LEU A 1 903 ? -17.819 -15.198 30.570 1.00 96.81 903 LEU A N 1
ATOM 7211 C CA . LEU A 1 903 ? -18.376 -14.791 29.280 1.00 96.81 903 LEU A CA 1
ATOM 7212 C C . LEU A 1 903 ? -17.423 -15.152 28.137 1.00 96.81 903 LEU A C 1
ATOM 7214 O O . LEU A 1 903 ? -16.226 -15.345 28.333 1.00 96.81 903 LEU A O 1
ATOM 7218 N N . THR A 1 904 ? -17.953 -15.193 26.922 1.00 95.38 904 THR A N 1
ATOM 7219 C CA . THR A 1 904 ? -17.186 -15.344 25.679 1.00 95.38 904 THR A CA 1
ATOM 7220 C C . THR A 1 904 ? -16.980 -14.001 24.969 1.00 95.38 904 THR A C 1
ATOM 7222 O O . THR A 1 904 ? -17.698 -13.029 25.216 1.00 95.38 904 THR A O 1
ATOM 7225 N N . ASP A 1 905 ? -16.050 -13.950 24.009 1.00 94.56 905 ASP A N 1
ATOM 7226 C CA . ASP A 1 905 ? -15.760 -12.757 23.186 1.00 94.56 905 ASP A CA 1
ATOM 7227 C C . ASP A 1 905 ? -17.011 -12.180 22.491 1.00 94.56 905 ASP A C 1
ATOM 7229 O O . ASP A 1 905 ? -17.197 -10.967 22.398 1.00 94.56 905 ASP A O 1
ATOM 7233 N N . GLN A 1 906 ? -17.928 -13.044 22.048 1.00 94.75 906 GLN A N 1
ATOM 7234 C CA . GLN A 1 906 ? -19.183 -12.618 21.419 1.00 94.75 906 GLN A CA 1
ATOM 7235 C C . GLN A 1 906 ? -20.179 -12.029 22.427 1.00 94.75 906 GLN A C 1
ATOM 7237 O O . GLN A 1 906 ? -20.891 -11.074 22.106 1.00 94.75 906 GLN A O 1
ATOM 7242 N N . GLU A 1 907 ? -20.238 -12.580 23.641 1.00 96.75 907 GLU A N 1
ATOM 7243 C CA . GLU A 1 907 ? -21.164 -12.141 24.691 1.00 96.75 907 GLU A CA 1
ATOM 7244 C C . GLU A 1 907 ? -20.748 -10.797 25.290 1.00 96.75 907 GLU A C 1
ATOM 7246 O O . GLU A 1 907 ? -21.608 -9.962 25.581 1.00 96.75 907 GLU A O 1
ATOM 7251 N N . ILE A 1 908 ? -19.442 -10.528 25.395 1.00 97.75 908 ILE A N 1
ATOM 7252 C CA . ILE A 1 908 ? -18.956 -9.242 25.909 1.00 97.75 908 ILE A CA 1
ATOM 7253 C C . ILE A 1 908 ? -19.183 -8.078 24.937 1.00 97.75 908 ILE A C 1
ATOM 7255 O O . ILE A 1 908 ? -19.056 -6.919 25.341 1.00 97.75 908 ILE A O 1
ATOM 7259 N N . TYR A 1 909 ? -19.527 -8.328 23.664 1.00 97.81 909 TYR A N 1
ATOM 7260 C CA . TYR A 1 909 ? -19.636 -7.252 22.677 1.00 97.81 909 TYR A CA 1
ATOM 7261 C C . TYR A 1 909 ? -20.661 -6.191 23.080 1.00 97.81 909 TYR A C 1
ATOM 7263 O O . TYR A 1 909 ? -20.311 -5.022 23.132 1.00 97.81 909 TYR A O 1
ATOM 7271 N N . ALA A 1 910 ? -21.884 -6.563 23.450 1.00 96.69 910 ALA A N 1
ATOM 7272 C CA . ALA A 1 910 ? -22.898 -5.599 23.899 1.00 96.69 910 ALA A CA 1
ATOM 7273 C C . ALA A 1 910 ? -23.025 -5.520 25.434 1.00 96.69 910 ALA A C 1
ATOM 7275 O O . ALA A 1 910 ? -23.924 -4.853 25.945 1.00 96.69 910 ALA A O 1
ATOM 7276 N N . HIS A 1 911 ? -22.152 -6.203 26.183 1.00 97.94 911 HIS A N 1
ATOM 7277 C CA . HIS A 1 911 ? -22.258 -6.277 27.637 1.00 97.94 911 HIS A CA 1
ATOM 7278 C C . HIS A 1 911 ? -21.901 -4.924 28.293 1.00 97.94 911 HIS A C 1
ATOM 7280 O O . HIS A 1 911 ? -20.815 -4.396 28.029 1.00 97.94 911 HIS A O 1
ATOM 7286 N N . PRO A 1 912 ? -22.751 -4.353 29.176 1.00 97.12 912 PRO A N 1
ATOM 7287 C CA . PRO A 1 912 ? -22.541 -3.016 29.750 1.00 97.12 912 PRO A CA 1
ATOM 7288 C C . PRO A 1 912 ? -21.203 -2.834 30.485 1.00 97.12 912 PRO A C 1
ATOM 7290 O O . PRO A 1 912 ? -20.566 -1.781 30.373 1.00 97.12 912 PRO A O 1
ATOM 7293 N N . ASP A 1 913 ? -20.743 -3.877 31.182 1.00 96.88 913 ASP A N 1
ATOM 7294 C CA . ASP A 1 913 ? -19.473 -3.866 31.929 1.00 96.88 913 ASP A CA 1
ATOM 7295 C C . ASP A 1 913 ? -18.224 -3.831 31.037 1.00 96.88 913 ASP A C 1
ATOM 7297 O O . ASP A 1 913 ? -17.136 -3.513 31.521 1.00 96.88 913 ASP A O 1
ATOM 7301 N N . PHE A 1 914 ? -18.407 -4.107 29.744 1.00 97.62 914 PHE A N 1
ATOM 7302 C CA . PHE A 1 914 ? -17.400 -4.065 28.684 1.00 97.62 914 PHE A CA 1
ATOM 7303 C C . PHE A 1 914 ? -17.714 -2.959 27.665 1.00 97.62 914 PHE A C 1
ATOM 7305 O O . PHE A 1 914 ? -17.311 -3.034 26.500 1.00 97.62 914 PHE A O 1
ATOM 7312 N N . SER A 1 915 ? -18.475 -1.935 28.066 1.00 97.38 915 SER A N 1
ATOM 7313 C CA . SER A 1 915 ? -18.661 -0.742 27.238 1.00 97.38 915 SER A CA 1
ATOM 7314 C C . SER A 1 915 ? -17.325 -0.002 27.048 1.00 97.38 915 SER A C 1
ATOM 7316 O O . SER A 1 915 ? -16.492 -0.016 27.961 1.00 97.38 915 SER A O 1
ATOM 7318 N N . PRO A 1 916 ? -17.112 0.685 25.906 1.00 96.81 916 PRO A N 1
ATOM 7319 C CA . PRO A 1 916 ? -15.889 1.455 25.656 1.00 96.81 916 PRO A CA 1
ATOM 7320 C C . PRO A 1 916 ? -15.524 2.402 26.809 1.00 96.81 916 PRO A C 1
ATOM 7322 O O . PRO A 1 916 ? -14.379 2.432 27.255 1.00 96.81 916 PRO A O 1
ATOM 7325 N N . THR A 1 917 ? -16.524 3.088 27.373 1.00 95.00 917 THR A N 1
ATOM 7326 C CA . THR A 1 917 ? -16.378 3.956 28.550 1.00 95.00 917 THR A CA 1
ATOM 7327 C C . THR A 1 917 ? -15.802 3.222 29.761 1.00 95.00 917 THR A C 1
ATOM 7329 O O . THR A 1 917 ? -14.870 3.731 30.379 1.00 95.00 917 THR A O 1
ATOM 7332 N N . ARG A 1 918 ? -16.314 2.028 30.091 1.00 95.81 918 ARG A N 1
ATOM 7333 C CA . ARG A 1 918 ? -15.849 1.238 31.244 1.00 95.81 918 ARG A CA 1
ATOM 7334 C C . ARG A 1 918 ? -14.430 0.725 31.057 1.00 95.81 918 ARG A C 1
ATOM 7336 O O . ARG A 1 918 ? -13.623 0.856 31.971 1.00 95.81 918 ARG A O 1
ATOM 7343 N N . ILE A 1 919 ? -14.123 0.194 29.874 1.00 95.38 919 ILE A N 1
ATOM 7344 C CA . ILE A 1 919 ? -12.774 -0.286 29.539 1.00 95.38 919 ILE A CA 1
ATOM 7345 C C . ILE A 1 919 ? -11.775 0.869 29.658 1.00 95.38 919 ILE A C 1
ATOM 7347 O O . ILE A 1 919 ? -10.728 0.730 30.282 1.00 95.38 919 ILE A O 1
ATOM 7351 N N . ARG A 1 920 ? -12.128 2.045 29.132 1.00 92.12 920 ARG A N 1
ATOM 7352 C CA . ARG A 1 920 ? -11.312 3.257 29.237 1.00 92.12 920 ARG A CA 1
ATOM 7353 C C . ARG A 1 920 ? -11.101 3.707 30.683 1.00 92.12 920 ARG A C 1
ATOM 7355 O O . ARG A 1 920 ? -9.974 4.011 31.058 1.00 92.12 920 ARG A O 1
ATOM 7362 N N . GLU A 1 921 ? -12.165 3.802 31.481 1.00 90.88 921 GLU A N 1
ATOM 7363 C CA . GLU A 1 921 ? -12.073 4.195 32.896 1.00 90.88 921 GLU A CA 1
ATOM 7364 C C . GLU A 1 921 ? -11.129 3.276 33.671 1.00 90.88 921 GLU A C 1
ATOM 7366 O O . GLU A 1 921 ? -10.297 3.747 34.446 1.00 90.88 921 GLU A O 1
ATOM 7371 N N . GLU A 1 922 ? -11.228 1.974 33.422 1.00 91.19 922 GLU A N 1
ATOM 7372 C CA . GLU A 1 922 ? -10.375 0.981 34.051 1.00 91.19 922 GLU A CA 1
ATOM 7373 C C . GLU A 1 922 ? -8.921 1.089 33.593 1.00 91.19 922 GLU A C 1
ATOM 7375 O O . GLU A 1 922 ? -8.029 1.126 34.440 1.00 91.19 922 GLU A O 1
ATOM 7380 N N . LEU A 1 923 ? -8.678 1.217 32.284 1.00 88.31 923 LEU A N 1
ATOM 7381 C CA . LEU A 1 923 ? -7.342 1.454 31.736 1.00 88.31 923 LEU A CA 1
ATOM 7382 C C . LEU A 1 923 ? -6.693 2.669 32.399 1.00 88.31 923 LEU A C 1
ATOM 7384 O O . LEU A 1 923 ? -5.594 2.571 32.937 1.00 88.31 923 LEU A O 1
ATOM 7388 N N . LEU A 1 924 ? -7.397 3.803 32.440 1.00 85.06 924 LEU A N 1
ATOM 7389 C CA . LEU A 1 924 ? -6.912 5.019 33.096 1.00 85.06 924 LEU A CA 1
ATOM 7390 C C . LEU A 1 924 ? -6.671 4.809 34.601 1.00 85.06 924 LEU A C 1
ATOM 7392 O O . LEU A 1 924 ? -5.710 5.350 35.153 1.00 85.06 924 LEU A O 1
ATOM 7396 N N . GLY A 1 925 ? -7.511 4.006 35.259 1.00 85.94 925 GLY A N 1
ATOM 7397 C CA . GLY A 1 925 ? -7.331 3.587 36.646 1.00 85.94 925 GLY A CA 1
ATOM 7398 C C . GLY A 1 925 ? -6.034 2.804 36.853 1.00 85.94 925 GLY A C 1
ATOM 7399 O O . GLY A 1 925 ? -5.226 3.181 37.703 1.00 85.94 925 GLY A O 1
ATOM 7400 N N . GLN A 1 926 ? -5.777 1.777 36.043 1.00 83.44 926 GLN A N 1
ATOM 7401 C CA . GLN A 1 926 ? -4.561 0.965 36.144 1.00 83.44 926 GLN A CA 1
ATOM 7402 C C . GLN A 1 926 ? -3.296 1.770 35.839 1.00 83.44 926 GLN A C 1
ATOM 7404 O O . GLN A 1 926 ? -2.323 1.698 36.594 1.00 83.44 926 GLN A O 1
ATOM 7409 N N . LEU A 1 927 ? -3.334 2.625 34.814 1.00 74.56 927 LEU A N 1
ATOM 7410 C CA . LEU A 1 927 ? -2.225 3.523 34.480 1.00 74.56 927 LEU A CA 1
ATOM 7411 C C . LEU A 1 927 ? -1.861 4.452 35.648 1.00 74.56 927 LEU A C 1
ATOM 7413 O O . LEU A 1 927 ? -0.686 4.728 35.880 1.00 74.56 927 LEU A O 1
ATOM 7417 N N . SER A 1 928 ? -2.847 4.889 36.438 1.00 62.72 928 SER A N 1
ATOM 7418 C CA . SER A 1 928 ? -2.592 5.715 37.625 1.00 62.72 928 SER A CA 1
ATOM 7419 C C . SER A 1 928 ? -1.909 4.946 38.767 1.00 62.72 928 SER A C 1
ATOM 7421 O O . SER A 1 928 ? -1.076 5.511 39.479 1.00 62.72 928 SER A O 1
ATOM 7423 N N . THR A 1 929 ? -2.200 3.647 38.920 1.00 58.53 929 THR A N 1
ATOM 7424 C CA . THR A 1 929 ? -1.608 2.794 39.970 1.00 58.53 929 THR A CA 1
ATOM 7425 C C . THR A 1 929 ? -0.154 2.408 39.704 1.00 58.53 929 THR A C 1
ATOM 7427 O O . THR A 1 929 ? 0.582 2.134 40.649 1.00 58.53 929 THR A O 1
ATOM 7430 N N . LEU A 1 930 ? 0.289 2.471 38.445 1.00 54.38 930 LEU A N 1
ATOM 7431 C CA . LEU A 1 930 ? 1.663 2.178 38.029 1.00 54.38 930 LEU A CA 1
ATOM 7432 C C . LEU A 1 930 ? 2.658 3.335 38.282 1.00 54.38 930 LEU A C 1
ATOM 7434 O O . LEU A 1 930 ? 3.814 3.224 37.890 1.00 54.38 930 LEU A O 1
ATOM 7438 N N . GLY A 1 931 ? 2.252 4.411 38.979 1.00 39.69 931 GLY A N 1
ATOM 7439 C CA . GLY A 1 931 ? 3.173 5.444 39.492 1.00 39.69 931 GLY A CA 1
ATOM 7440 C C . GLY A 1 931 ? 2.835 6.910 39.181 1.00 39.69 931 GLY A C 1
ATOM 7441 O O . GLY A 1 931 ? 3.600 7.799 39.546 1.00 39.69 931 GLY A O 1
ATOM 7442 N N . GLY A 1 932 ? 1.693 7.223 38.563 1.00 37.66 932 GLY A N 1
ATOM 7443 C CA . GLY A 1 932 ? 1.364 8.595 38.149 1.00 37.66 932 GLY A CA 1
ATOM 7444 C C . GLY A 1 932 ? 0.663 9.454 39.214 1.00 37.66 932 GLY A C 1
ATOM 7445 O O . GLY A 1 932 ? -0.565 9.503 39.254 1.00 37.66 932 GLY A O 1
ATOM 7446 N N . ARG A 1 933 ? 1.412 10.222 40.022 1.00 30.06 933 ARG A N 1
ATOM 7447 C CA . ARG A 1 933 ? 0.897 11.434 40.706 1.00 30.06 933 ARG A CA 1
ATOM 7448 C C . ARG A 1 933 ? 1.642 12.684 40.224 1.00 30.06 933 ARG A C 1
ATOM 7450 O O . ARG A 1 933 ? 2.673 13.032 40.788 1.00 30.06 933 ARG A O 1
ATOM 7457 N N . THR A 1 934 ? 1.080 13.408 39.257 1.00 31.98 934 THR A N 1
ATOM 7458 C CA . THR A 1 934 ? 1.452 14.800 38.932 1.00 31.98 934 THR A CA 1
ATOM 7459 C C . THR A 1 934 ? 0.210 15.619 38.556 1.00 31.98 934 THR A C 1
ATOM 7461 O O . THR A 1 934 ? -0.742 15.113 37.964 1.00 31.98 934 THR A O 1
ATOM 7464 N N . SER A 1 935 ? 0.183 16.884 38.987 1.00 28.89 935 SER A N 1
ATOM 7465 C CA . SER A 1 935 ? -0.960 17.799 38.909 1.00 28.89 935 SER A CA 1
ATOM 7466 C C . SER A 1 935 ? -0.839 18.780 37.739 1.00 28.89 935 SER A C 1
ATOM 7468 O O . SER A 1 935 ? 0.079 19.593 37.725 1.00 28.89 935 SER A O 1
ATOM 7470 N N . PHE A 1 936 ? -1.821 18.780 36.841 1.00 35.66 936 PHE A N 1
ATOM 7471 C CA . PHE A 1 936 ? -2.184 19.906 35.975 1.00 35.66 936 PHE A CA 1
ATOM 7472 C C . PHE A 1 936 ? -3.693 20.064 36.118 1.00 35.66 936 PHE A C 1
ATOM 7474 O O . PHE A 1 936 ? -4.450 19.212 35.658 1.00 35.66 936 PHE A O 1
ATOM 7481 N N . ARG A 1 937 ? -4.142 21.062 36.880 1.00 33.47 937 ARG A N 1
ATOM 7482 C CA . ARG A 1 937 ? -5.548 21.140 37.288 1.00 33.47 937 ARG A CA 1
ATOM 7483 C C . ARG A 1 937 ? -6.493 21.625 36.179 1.00 33.47 937 ARG A C 1
ATOM 7485 O O . ARG A 1 937 ? -7.684 21.463 36.384 1.00 33.47 937 ARG A O 1
ATOM 7492 N N . ASP A 1 938 ? -6.001 22.080 35.016 1.00 35.56 938 ASP A N 1
ATOM 7493 C CA . ASP A 1 938 ? -6.847 22.761 34.012 1.00 35.56 938 ASP A CA 1
ATOM 7494 C C . ASP A 1 938 ? -6.570 22.420 32.515 1.00 35.56 938 ASP A C 1
ATOM 7496 O O . ASP A 1 938 ? -6.876 23.218 31.634 1.00 35.56 938 ASP A O 1
ATOM 7500 N N . THR A 1 939 ? -6.002 21.250 32.167 1.00 32.41 939 THR A N 1
ATOM 7501 C CA . THR A 1 939 ? -5.945 20.707 30.769 1.00 32.41 939 THR A CA 1
ATOM 7502 C C . THR A 1 939 ? -5.551 19.209 30.806 1.00 32.41 939 THR A C 1
ATOM 7504 O O . THR A 1 939 ? -4.792 18.824 31.702 1.00 32.41 939 THR A O 1
ATOM 7507 N N . PRO A 1 940 ? -6.070 18.303 29.946 1.00 40.66 940 PRO A N 1
ATOM 7508 C CA . PRO A 1 940 ? -5.987 16.859 30.190 1.00 40.66 940 PRO A CA 1
ATOM 7509 C C . PRO A 1 940 ? -4.571 16.273 29.984 1.00 40.66 940 PRO A C 1
ATOM 7511 O O . PRO A 1 940 ? -4.129 16.034 28.872 1.00 40.66 940 PRO A O 1
ATOM 7514 N N . ARG A 1 941 ? -3.896 16.033 31.120 1.00 39.53 941 ARG A N 1
ATOM 7515 C CA . ARG A 1 941 ? -3.020 14.899 31.519 1.00 39.53 941 ARG A CA 1
ATOM 7516 C C . ARG A 1 941 ? -2.016 14.312 30.500 1.00 39.53 941 ARG A C 1
ATOM 7518 O O . ARG A 1 941 ? -2.389 13.560 29.610 1.00 39.53 941 ARG A O 1
ATOM 7525 N N . LEU A 1 942 ? -0.720 14.468 30.805 1.00 40.69 942 LEU A N 1
ATOM 7526 C CA . LEU A 1 942 ? 0.403 13.695 30.242 1.00 40.69 942 LEU A CA 1
ATOM 7527 C C . LEU A 1 942 ? 1.157 12.911 31.340 1.00 40.69 942 LEU A C 1
ATOM 7529 O O . LEU A 1 942 ? 1.268 13.371 32.478 1.00 40.69 942 LEU A O 1
ATOM 7533 N N . LEU A 1 943 ? 1.602 11.702 30.972 1.00 46.03 943 LEU A N 1
ATOM 7534 C CA . LEU A 1 943 ? 1.863 10.510 31.800 1.00 46.03 943 LEU A CA 1
ATOM 7535 C C . LEU A 1 943 ? 3.350 10.247 32.129 1.00 46.03 943 LEU A C 1
ATOM 7537 O O . LEU A 1 943 ? 4.245 10.703 31.425 1.00 46.03 943 LEU A O 1
ATOM 7541 N N . GLN A 1 944 ? 3.575 9.426 33.166 1.00 38.62 944 GLN A N 1
ATOM 7542 C CA . GLN A 1 944 ? 4.773 8.588 33.357 1.00 38.62 944 GLN A CA 1
ATOM 7543 C C . GLN A 1 944 ? 4.612 7.233 32.624 1.00 38.62 944 GLN A C 1
ATOM 7545 O O . GLN A 1 944 ? 3.476 6.822 32.375 1.00 38.62 944 GLN A O 1
ATOM 7550 N N . PRO A 1 945 ? 5.711 6.532 32.277 1.00 44.84 945 PRO A N 1
ATOM 7551 C CA . PRO A 1 945 ? 5.689 5.342 31.420 1.00 44.84 945 PRO A CA 1
ATOM 7552 C C . PRO A 1 945 ? 4.951 4.137 32.023 1.00 44.84 945 PRO A C 1
ATOM 7554 O O . PRO A 1 945 ? 5.078 3.837 33.208 1.00 44.84 945 PRO A O 1
ATOM 7557 N N . ILE A 1 946 ? 4.257 3.379 31.167 1.00 46.56 946 ILE A N 1
ATOM 7558 C CA . ILE A 1 946 ? 3.880 1.983 31.441 1.00 46.56 946 ILE A CA 1
ATOM 7559 C C . ILE A 1 946 ? 5.176 1.164 31.487 1.00 46.56 946 ILE A C 1
ATOM 7561 O O . ILE A 1 946 ? 6.027 1.368 30.613 1.00 46.56 946 ILE A O 1
ATOM 7565 N N . PRO A 1 947 ? 5.354 0.224 32.435 1.00 47.62 947 PRO A N 1
ATOM 7566 C CA . PRO A 1 947 ? 6.429 -0.746 32.329 1.00 47.62 947 PRO A CA 1
ATOM 7567 C C . PRO A 1 947 ? 6.225 -1.542 31.039 1.00 47.62 947 PRO A C 1
ATOM 7569 O O . PRO A 1 947 ? 5.361 -2.412 30.960 1.00 47.62 947 PRO A O 1
ATOM 7572 N N . TYR A 1 948 ? 7.011 -1.217 30.013 1.00 46.03 948 TYR A N 1
ATOM 7573 C CA . TYR A 1 948 ? 7.158 -2.067 28.843 1.00 46.03 948 TYR A CA 1
ATOM 7574 C C . TYR A 1 948 ? 7.614 -3.422 29.360 1.00 46.03 948 TYR A C 1
ATOM 7576 O O . TYR A 1 948 ? 8.706 -3.521 29.924 1.00 46.03 948 TYR A O 1
ATOM 7584 N N . GLN A 1 949 ? 6.783 -4.448 29.202 1.00 52.75 949 GLN A N 1
ATOM 7585 C CA . GLN A 1 949 ? 7.276 -5.798 29.359 1.00 52.75 949 GLN A CA 1
ATOM 7586 C C . GLN A 1 949 ? 8.206 -6.047 28.168 1.00 52.75 949 GLN A C 1
ATOM 7588 O O . GLN A 1 949 ? 7.722 -6.109 27.036 1.00 52.75 949 GLN A O 1
ATOM 7593 N N . PRO A 1 950 ? 9.540 -6.127 28.362 1.00 49.41 950 PRO A N 1
ATOM 7594 C CA . PRO A 1 950 ? 10.402 -6.557 27.276 1.00 49.41 950 PRO A CA 1
ATOM 7595 C C . PRO A 1 950 ? 9.881 -7.902 26.809 1.00 49.41 950 PRO A C 1
ATOM 7597 O O . PRO A 1 950 ? 9.642 -8.759 27.663 1.00 49.41 950 PRO A O 1
ATOM 7600 N N . MET A 1 951 ? 9.676 -8.056 25.493 1.00 43.56 951 MET A N 1
ATOM 7601 C CA . MET A 1 951 ? 9.221 -9.314 24.906 1.00 43.56 951 MET A CA 1
ATOM 7602 C C . MET A 1 951 ? 9.897 -10.467 25.639 1.00 43.56 951 MET A C 1
ATOM 7604 O O . MET A 1 951 ? 11.120 -10.635 25.559 1.00 43.56 951 MET A O 1
ATOM 7608 N N . ARG A 1 952 ? 9.117 -11.242 26.405 1.00 45.12 952 ARG A N 1
ATOM 7609 C CA . ARG A 1 952 ? 9.596 -12.528 26.900 1.00 45.12 952 ARG A CA 1
ATOM 7610 C C . ARG A 1 952 ? 9.956 -13.282 25.647 1.00 45.12 952 ARG A C 1
ATOM 7612 O O . ARG A 1 952 ? 9.045 -13.563 24.879 1.00 45.12 952 ARG A O 1
ATOM 7619 N N . LYS A 1 953 ? 11.264 -13.505 25.447 1.00 43.22 953 LYS A N 1
ATOM 7620 C CA . LYS A 1 953 ? 11.878 -14.298 24.376 1.00 43.22 953 LYS A CA 1
ATOM 7621 C C . LYS A 1 953 ? 10.789 -15.014 23.577 1.00 43.22 953 LYS A C 1
ATOM 7623 O O . LYS A 1 953 ? 10.382 -16.100 24.001 1.00 43.22 953 LYS A O 1
ATOM 7628 N N . LEU A 1 954 ? 10.301 -14.388 22.487 1.00 44.00 954 LEU A N 1
ATOM 7629 C CA . LEU A 1 954 ? 9.560 -15.100 21.435 1.00 44.00 954 LEU A CA 1
ATOM 7630 C C . LEU A 1 954 ? 10.260 -16.443 21.318 1.00 44.00 954 LEU A C 1
ATOM 7632 O O . LEU A 1 954 ? 11.491 -16.377 21.253 1.00 44.00 954 LEU A O 1
ATOM 7636 N N . PRO A 1 955 ? 9.566 -17.596 21.429 1.00 46.22 955 PRO A N 1
ATOM 7637 C CA . PRO A 1 955 ? 10.202 -18.892 21.642 1.00 46.22 955 PRO A CA 1
ATOM 7638 C C . PRO A 1 955 ? 11.469 -18.968 20.801 1.00 46.22 955 PRO A C 1
ATOM 7640 O O . PRO A 1 955 ? 11.395 -19.063 19.574 1.00 46.22 955 PRO A O 1
ATOM 7643 N N . LEU A 1 956 ? 12.617 -18.763 21.470 1.00 36.41 956 LEU A N 1
ATOM 7644 C CA . LEU A 1 956 ? 13.887 -18.560 20.784 1.00 36.41 956 LEU A CA 1
ATOM 7645 C C . LEU A 1 956 ? 14.048 -19.781 19.894 1.00 36.41 956 LEU A C 1
ATOM 7647 O O . LEU A 1 956 ? 13.918 -20.898 20.393 1.00 36.41 956 LEU A O 1
ATOM 7651 N N . SER A 1 957 ? 14.341 -19.566 18.613 1.00 39.38 957 SER A N 1
ATOM 7652 C CA . SER A 1 957 ? 14.741 -20.598 17.649 1.00 39.38 957 SER A CA 1
ATOM 7653 C C . SER A 1 957 ? 13.661 -21.472 17.001 1.00 39.38 957 SER A C 1
ATOM 7655 O O . SER A 1 957 ? 13.940 -22.614 16.648 1.00 39.38 957 SER A O 1
ATOM 7657 N N . SER A 1 958 ? 12.476 -20.946 16.685 1.00 43.25 958 SER A N 1
ATOM 7658 C CA . SER A 1 958 ? 11.951 -21.340 15.367 1.00 43.25 958 SER A CA 1
ATOM 7659 C C . SER A 1 958 ? 12.687 -20.467 14.354 1.00 43.25 958 SER A C 1
ATOM 7661 O O . SER A 1 958 ? 12.338 -19.291 14.263 1.00 43.25 958 SER A O 1
ATOM 7663 N N . PRO A 1 959 ? 13.758 -20.952 13.684 1.00 53.09 959 PRO A N 1
ATOM 7664 C CA . PRO A 1 959 ? 14.341 -20.193 12.586 1.00 53.09 959 PRO A CA 1
ATOM 7665 C C . PRO A 1 959 ? 13.187 -19.821 11.667 1.00 53.09 959 PRO A C 1
ATOM 7667 O O . PRO A 1 959 ? 12.335 -20.680 11.408 1.00 53.09 959 PRO A O 1
ATOM 7670 N N . CYS A 1 960 ? 13.120 -18.562 11.221 1.00 54.78 960 CYS A N 1
ATOM 7671 C CA . CYS A 1 960 ? 12.218 -18.242 10.128 1.00 54.78 960 CYS A CA 1
ATOM 7672 C C . CYS A 1 960 ? 12.439 -19.321 9.067 1.00 54.78 960 CYS A C 1
ATOM 7674 O O . CYS A 1 960 ? 13.597 -19.552 8.692 1.00 54.78 960 CYS A O 1
ATOM 7676 N N . PRO A 1 961 ? 11.394 -20.093 8.698 1.00 54.19 961 PRO A N 1
ATOM 7677 C CA . PRO A 1 961 ? 11.555 -21.092 7.668 1.00 54.19 961 PRO A CA 1
ATOM 7678 C C . PRO A 1 961 ? 12.137 -20.318 6.504 1.00 54.19 961 PRO A C 1
ATOM 7680 O O . PRO A 1 961 ? 11.589 -19.273 6.157 1.00 54.19 961 PRO A O 1
ATOM 7683 N N . ASN A 1 962 ? 13.288 -20.762 5.991 1.00 48.22 962 ASN A N 1
ATOM 7684 C CA . ASN A 1 962 ? 13.870 -20.166 4.800 1.00 48.22 962 ASN A CA 1
ATOM 7685 C C . ASN A 1 962 ? 12.717 -20.070 3.802 1.00 48.22 962 ASN A C 1
ATOM 7687 O O . ASN A 1 962 ? 12.288 -21.107 3.295 1.00 48.22 962 ASN A O 1
ATOM 7691 N N . ALA A 1 963 ? 12.167 -18.873 3.569 1.00 43.41 963 ALA A N 1
ATOM 7692 C CA . ALA A 1 963 ? 11.022 -18.698 2.671 1.00 43.41 963 ALA A CA 1
ATOM 7693 C C . ALA A 1 963 ? 11.375 -19.284 1.288 1.00 43.41 963 ALA A C 1
ATOM 7695 O O . ALA A 1 963 ? 10.569 -19.908 0.602 1.00 43.41 963 ALA A O 1
ATOM 7696 N N . VAL A 1 964 ? 12.673 -19.218 0.995 1.00 40.22 964 VAL A N 1
ATOM 7697 C CA . VAL A 1 964 ? 13.448 -19.870 -0.054 1.00 40.22 964 VAL A CA 1
ATOM 7698 C C . VAL A 1 964 ? 13.260 -21.398 -0.155 1.00 40.22 964 VAL A C 1
ATOM 7700 O O . VAL A 1 964 ? 13.166 -21.923 -1.254 1.00 40.22 964 VAL A O 1
ATOM 7703 N N . GLY A 1 965 ? 13.217 -22.152 0.945 1.00 39.56 965 GLY A N 1
ATOM 7704 C CA . GLY A 1 965 ? 13.207 -23.622 0.928 1.00 39.56 965 GLY A CA 1
ATOM 7705 C C . GLY A 1 965 ? 11.853 -24.251 0.579 1.00 39.56 965 GLY A C 1
ATOM 7706 O O . GLY A 1 965 ? 11.819 -25.299 -0.064 1.00 39.56 965 GLY A O 1
ATOM 7707 N N . ASN A 1 966 ? 10.746 -23.607 0.964 1.00 36.88 966 ASN A N 1
ATOM 7708 C CA . ASN A 1 966 ? 9.394 -24.160 0.805 1.00 36.88 966 ASN A CA 1
ATOM 7709 C C . ASN A 1 966 ? 8.712 -23.758 -0.515 1.00 36.88 966 ASN A C 1
ATOM 7711 O O . ASN A 1 966 ? 7.853 -24.492 -0.995 1.00 36.88 966 ASN A O 1
ATOM 7715 N N . LEU A 1 967 ? 9.125 -22.655 -1.150 1.00 38.44 967 LEU A N 1
ATOM 7716 C CA . LEU A 1 967 ? 8.618 -22.229 -2.465 1.00 38.44 967 LEU A CA 1
ATOM 7717 C C . LEU A 1 967 ? 9.297 -22.943 -3.655 1.00 38.44 967 LEU A C 1
ATOM 7719 O O . LEU A 1 967 ? 8.855 -22.792 -4.790 1.00 38.44 967 LEU A O 1
ATOM 7723 N N . MET A 1 968 ? 10.368 -23.717 -3.425 1.00 36.16 968 MET A N 1
ATOM 7724 C CA . MET A 1 968 ? 11.304 -24.116 -4.489 1.00 36.16 968 MET A CA 1
ATOM 7725 C C . MET A 1 968 ? 11.222 -25.557 -5.013 1.00 36.16 968 MET A C 1
ATOM 7727 O O . MET A 1 968 ? 11.931 -25.868 -5.972 1.00 36.16 968 MET A O 1
ATOM 7731 N N . VAL A 1 969 ? 10.415 -26.460 -4.443 1.00 32.50 969 VAL A N 1
ATOM 7732 C CA . VAL A 1 969 ? 10.395 -27.860 -4.916 1.00 32.50 969 VAL A CA 1
ATOM 7733 C C . VAL A 1 969 ? 8.995 -28.474 -4.803 1.00 32.50 969 VAL A C 1
ATOM 7735 O O . VAL A 1 969 ? 8.572 -28.785 -3.689 1.00 32.50 969 VAL A O 1
ATOM 7738 N N . PRO A 1 970 ? 8.279 -28.762 -5.911 1.00 30.48 970 PRO A N 1
ATOM 7739 C CA . PRO A 1 970 ? 7.279 -29.816 -5.858 1.00 30.48 970 PRO A CA 1
ATOM 7740 C C . PRO A 1 970 ? 8.041 -31.106 -5.545 1.00 30.48 970 PRO A C 1
ATOM 7742 O O . PRO A 1 970 ? 8.867 -31.550 -6.345 1.00 30.48 970 PRO A O 1
ATOM 7745 N N . ARG A 1 971 ? 7.826 -31.689 -4.358 1.00 29.53 971 ARG A N 1
ATOM 7746 C CA . ARG A 1 971 ? 8.306 -33.052 -4.106 1.00 29.53 971 ARG A CA 1
ATOM 7747 C C . ARG A 1 971 ? 7.744 -33.920 -5.239 1.00 29.53 971 ARG A C 1
ATOM 7749 O O . ARG A 1 971 ? 6.527 -33.886 -5.433 1.00 29.53 971 ARG A O 1
ATOM 7756 N N . PRO A 1 972 ? 8.574 -34.651 -6.006 1.00 28.97 972 PRO A N 1
ATOM 7757 C CA . PRO A 1 972 ? 8.029 -35.664 -6.895 1.00 28.97 972 PRO A CA 1
ATOM 7758 C C . PRO A 1 972 ? 7.155 -36.589 -6.040 1.00 28.97 972 PRO A C 1
ATOM 7760 O O . PRO A 1 972 ? 7.553 -36.962 -4.932 1.00 28.97 972 PRO A O 1
ATOM 7763 N N . ALA A 1 973 ? 5.934 -36.858 -6.506 1.00 30.77 973 ALA A N 1
ATOM 7764 C CA . ALA A 1 973 ? 5.041 -37.806 -5.851 1.00 30.77 973 ALA A CA 1
ATOM 7765 C C . ALA A 1 973 ? 5.766 -39.159 -5.686 1.00 30.77 973 ALA A C 1
ATOM 7767 O O . ALA A 1 973 ? 6.613 -39.472 -6.529 1.00 30.77 973 ALA A O 1
ATOM 7768 N N . PRO A 1 974 ? 5.489 -39.913 -4.605 1.00 37.34 974 PRO A N 1
ATOM 7769 C CA . PRO A 1 974 ? 6.120 -41.209 -4.378 1.00 37.34 974 PRO A CA 1
ATOM 7770 C C . PRO A 1 974 ? 5.912 -42.186 -5.538 1.00 37.34 974 PRO A C 1
ATOM 7772 O O . PRO A 1 974 ? 4.821 -42.154 -6.156 1.00 37.34 974 PRO A O 1
#